Protein AF-R6T7Z2-F1 (afdb_monomer)

Foldseek 3Di:
DDDDDDAWAKAWEWFADLQQWIKIWMWTGDPPDDIDIDMDTQPPDHRAPPDDWDWDWFADPVFLKIWIDILLHTRDIDGPNDDDDDPHPDDYYYFDDPVPFQPDDPVGDRHPTGDPDDDQKDWDFQHGDDSVRSNVCSVCVVVVHHCQDDVRTPGMDGAPDPVDDDPDDPDPPNDHRDDAFDFAAPPDDAAPAKEWEAAQCALCLVPVLVQLLLLLLVCLVCCVVNVYQYYEYFANQHQAPDPSSLVSSLNNVVSCVVSLHHYADEHEPNRDQVSQCVSCPLVNRADVDPFFDDACCCVPVVDRGVNWGWTWDQDSNAIEIETRQHELHAPVSLVVVLVVLVVCLQHAYEYHYAAAAEQQGHGDDQVNCSVDNVSRDTNVRSCVRAFQQHPRHFEYEYEPHQPDQKDKDWDQGNVRDIHMYIYHHCPVVCNVPVQSKMWMWRAHPLQQKTWTWIHGSVVNTTTDPVRTDIDHGDHWDWAFEAEDDDDPPPQKDKAWDPPFDPRATAQAKTKIAIGGHPQKDQAPPWFKDWVPHTFDADPPRMTMDGRDHYHIYIDTDRIGGNDDDQDKAKEAEAALQWAWPDGIDIADSQQFDPADTATDHPAQKHWPAKAQDSPDHDGDDRPDHDPYHGYIYIDIDRDDDDDDDDDDDDDDDDDDAKDWDWDQDPQRWIWIWIAGPVQRKIWIWIAHPLRKIWIWIQGPQQKIWIKIADSQRKIKIWIAGNVRHTDAIEIEQDPSNLQVCLVPVDAAETPDEFEAAADQVRWHKYWYFYDLVSFKGKYWHFYPDDALQKFKWWQDPVRDIATQLLWADDRGTIIDIDNGITIITMHRQFQAAPVLVVPPLNSLVRNLVSSVLADAPDSHHNQQFDFDFQLRLLSSLCVSVVDDQPDDPDSSVSSLVVLCVQVLDPSPPRGDFDFQLNSLSSVCSSLVVDAADADLVQAPVLVVRDPSSNRSLRVCVVLPLQPADDPSHNRRRHGDGNSSVSSSSSSCSVRPSD

Nearest PDB structures (foldseek):
  2hyp-assembly1_A-2  TM=6.750E-01  e=2.158E-07  Mycobacterium tuberculosis H37Rv
  3pcr-assembly1_A  TM=3.946E-01  e=6.954E+00  Escherichia coli O157:H7

Structure (mmCIF, N/CA/C/O backbone):
data_AF-R6T7Z2-F1
#
_entry.id   AF-R6T7Z2-F1
#
loop_
_atom_site.group_PDB
_atom_site.id
_atom_site.type_symbol
_atom_site.label_atom_id
_atom_site.label_alt_id
_atom_site.label_comp_id
_atom_site.label_asym_id
_atom_site.label_entity_id
_atom_site.label_seq_id
_atom_site.pdbx_PDB_ins_code
_atom_site.Cartn_x
_atom_site.Cartn_y
_atom_site.Cartn_z
_atom_site.occupancy
_atom_site.B_iso_or_equiv
_atom_site.auth_seq_id
_atom_site.auth_comp_id
_atom_site.auth_asym_id
_atom_site.auth_atom_id
_atom_site.pdbx_PDB_model_num
ATOM 1 N N . MET A 1 1 ? 80.150 -9.574 0.652 1.00 37.66 1 MET A N 1
ATOM 2 C CA . MET A 1 1 ? 79.314 -10.288 1.646 1.00 37.66 1 MET A CA 1
ATOM 3 C C . MET A 1 1 ? 78.539 -9.202 2.386 1.00 37.66 1 MET A C 1
ATOM 5 O O . MET A 1 1 ? 79.177 -8.218 2.715 1.00 37.66 1 MET A O 1
ATOM 9 N N . ALA A 1 2 ? 77.224 -9.251 2.594 1.00 29.41 2 ALA A N 1
ATOM 10 C CA . ALA A 1 2 ? 76.280 -10.366 2.473 1.00 29.41 2 ALA A CA 1
ATOM 11 C C . ALA A 1 2 ? 75.330 -10.262 1.258 1.00 29.41 2 ALA A C 1
ATOM 13 O O . ALA A 1 2 ? 75.194 -9.207 0.646 1.00 29.41 2 ALA A O 1
ATOM 14 N N . ARG A 1 3 ? 74.674 -11.377 0.910 1.00 32.62 3 ARG A N 1
ATOM 15 C CA . ARG A 1 3 ? 73.493 -11.379 0.033 1.00 32.62 3 ARG A CA 1
ATOM 16 C C . ARG A 1 3 ? 72.284 -11.042 0.908 1.00 32.62 3 ARG A C 1
ATOM 18 O O . ARG A 1 3 ? 71.968 -11.847 1.780 1.00 32.62 3 ARG A O 1
ATOM 25 N N . HIS A 1 4 ? 71.612 -9.913 0.690 1.00 33.00 4 HIS A N 1
ATOM 26 C CA . HIS A 1 4 ? 70.283 -9.728 1.279 1.00 33.00 4 HIS A CA 1
ATOM 27 C C . HIS A 1 4 ? 69.303 -10.711 0.630 1.00 33.00 4 HIS A C 1
ATOM 29 O O . HIS A 1 4 ? 69.330 -10.920 -0.586 1.00 33.00 4 HIS A O 1
ATOM 35 N N . ALA A 1 5 ? 68.489 -11.361 1.462 1.00 34.12 5 ALA A N 1
ATOM 36 C CA . ALA A 1 5 ? 67.490 -12.315 1.009 1.00 34.12 5 ALA A CA 1
ATOM 37 C C . ALA A 1 5 ? 66.447 -11.616 0.126 1.00 34.12 5 ALA A C 1
ATOM 39 O O . ALA A 1 5 ? 66.054 -10.479 0.382 1.00 34.12 5 ALA A O 1
ATOM 40 N N . ALA A 1 6 ? 65.999 -12.303 -0.922 1.00 39.19 6 ALA A N 1
ATOM 41 C CA . ALA A 1 6 ? 64.976 -11.777 -1.810 1.00 39.19 6 ALA A CA 1
ATOM 42 C C . ALA A 1 6 ? 63.591 -11.905 -1.163 1.00 39.19 6 ALA A C 1
ATOM 44 O O . ALA A 1 6 ? 63.001 -12.984 -1.195 1.00 39.19 6 ALA A O 1
ATOM 45 N N . GLY A 1 7 ? 63.086 -10.808 -0.596 1.00 43.31 7 GLY A N 1
ATOM 46 C CA . GLY A 1 7 ? 61.705 -10.721 -0.121 1.00 43.31 7 GLY A CA 1
ATOM 47 C C . GLY A 1 7 ? 60.685 -10.923 -1.248 1.00 43.31 7 GLY A C 1
ATOM 48 O O . GLY A 1 7 ? 60.973 -10.662 -2.422 1.00 43.31 7 GLY A O 1
ATOM 49 N N . LYS A 1 8 ? 59.488 -11.398 -0.881 1.00 50.44 8 LYS A N 1
ATOM 50 C CA . LYS A 1 8 ? 58.315 -11.409 -1.766 1.00 50.44 8 LYS A CA 1
ATOM 51 C C . LYS A 1 8 ? 57.962 -9.959 -2.134 1.00 50.44 8 LYS A C 1
ATOM 53 O O . LYS A 1 8 ? 58.022 -9.086 -1.274 1.00 50.44 8 LYS A O 1
ATOM 58 N N . SER A 1 9 ? 57.585 -9.705 -3.386 1.00 52.62 9 SER A N 1
ATOM 59 C CA . SER A 1 9 ? 56.998 -8.419 -3.777 1.00 52.62 9 SER A CA 1
ATOM 60 C C . SER A 1 9 ? 55.483 -8.495 -3.600 1.00 52.62 9 SER A C 1
ATOM 62 O O . SER A 1 9 ? 54.868 -9.468 -4.041 1.00 52.62 9 SER A O 1
ATOM 64 N N . VAL A 1 10 ? 54.910 -7.480 -2.955 1.00 57.72 10 VAL A N 1
ATOM 65 C CA . VAL A 1 10 ? 53.462 -7.270 -2.849 1.00 57.72 10 VAL A CA 1
ATOM 66 C C . VAL A 1 10 ? 53.091 -6.097 -3.754 1.00 57.72 10 VAL A C 1
ATOM 68 O O . VAL A 1 10 ? 53.811 -5.096 -3.794 1.00 57.72 10 VAL A O 1
ATOM 71 N N . TYR A 1 11 ? 51.998 -6.251 -4.495 1.00 65.00 11 TYR A N 1
ATOM 72 C CA . TYR A 1 11 ? 51.414 -5.234 -5.372 1.00 65.00 11 TYR A CA 1
ATOM 73 C C . TYR A 1 11 ? 50.017 -4.898 -4.860 1.00 65.00 11 TYR A C 1
ATOM 75 O O . TYR A 1 11 ? 49.301 -5.823 -4.485 1.00 65.00 11 TYR A O 1
ATOM 83 N N . VAL A 1 12 ? 49.636 -3.619 -4.880 1.00 70.06 12 VAL A N 1
ATOM 84 C CA . VAL A 1 12 ? 48.283 -3.137 -4.565 1.00 70.06 12 VAL A CA 1
ATOM 85 C C . VAL A 1 12 ? 47.893 -2.104 -5.622 1.00 70.06 12 VAL A C 1
ATOM 87 O O . VAL A 1 12 ? 48.681 -1.195 -5.891 1.00 70.06 12 VAL A O 1
ATOM 90 N N . ASN A 1 13 ? 46.707 -2.250 -6.213 1.00 70.62 13 ASN A N 1
ATOM 91 C CA . ASN A 1 13 ? 46.136 -1.316 -7.185 1.00 70.62 13 ASN A CA 1
ATOM 92 C C . ASN A 1 13 ? 44.702 -0.948 -6.784 1.00 70.62 13 ASN A C 1
ATOM 94 O O . ASN A 1 13 ? 43.970 -1.794 -6.262 1.00 70.62 13 ASN A O 1
ATOM 98 N N . PHE A 1 14 ? 44.294 0.274 -7.122 1.00 74.75 14 PHE A N 1
ATOM 99 C CA . PHE A 1 14 ? 42.894 0.695 -7.137 1.00 74.75 14 PHE A CA 1
ATOM 100 C C . PHE A 1 14 ? 42.408 0.795 -8.589 1.00 74.75 14 PHE A C 1
ATOM 102 O O . PHE A 1 14 ? 43.060 1.411 -9.436 1.00 74.75 14 PHE A O 1
ATOM 109 N N . GLU A 1 15 ? 41.285 0.154 -8.887 1.00 71.44 15 GLU A N 1
ATOM 110 C CA . GLU A 1 15 ? 40.690 0.059 -10.222 1.00 71.44 15 GLU A CA 1
ATOM 111 C C . GLU A 1 15 ? 39.199 0.425 -10.131 1.00 71.44 15 GLU A C 1
ATOM 113 O O . GLU A 1 15 ? 38.565 0.183 -9.105 1.00 71.44 15 GLU A O 1
ATOM 118 N N . VAL A 1 16 ? 38.637 0.999 -11.196 1.00 68.38 16 VAL A N 1
ATOM 119 C CA . VAL A 1 16 ? 37.193 1.255 -11.331 1.00 68.38 16 VAL A CA 1
ATOM 120 C C . VAL A 1 16 ? 36.736 0.600 -12.631 1.00 68.38 16 VAL A C 1
ATOM 122 O O . VAL A 1 16 ? 37.413 0.719 -13.656 1.00 68.38 16 VAL A O 1
ATOM 125 N N . TYR A 1 17 ? 35.647 -0.161 -12.569 1.00 61.22 17 TYR A N 1
ATOM 126 C CA . TYR A 1 17 ? 35.061 -0.836 -13.725 1.00 61.22 17 TYR A CA 1
ATOM 127 C C . TYR A 1 17 ? 34.193 0.116 -14.566 1.00 61.22 17 TYR A C 1
ATOM 129 O O . TYR A 1 17 ? 33.817 1.198 -14.130 1.00 61.22 17 TYR A O 1
ATOM 137 N N . GLU A 1 18 ? 33.845 -0.313 -15.781 1.00 53.66 18 GLU A N 1
ATOM 138 C CA . GLU A 1 18 ? 32.978 0.428 -16.714 1.00 53.66 18 GLU A CA 1
ATOM 139 C C . GLU A 1 18 ? 31.587 0.736 -16.123 1.00 53.66 18 GLU A C 1
ATOM 141 O O . GLU A 1 18 ? 31.010 1.774 -16.424 1.00 53.66 18 GLU A O 1
ATOM 146 N N . ASN A 1 19 ? 31.100 -0.114 -15.210 1.00 54.66 19 ASN A N 1
ATOM 147 C CA . ASN A 1 19 ? 29.871 0.054 -14.422 1.00 54.66 19 ASN A CA 1
ATOM 148 C C . ASN A 1 19 ? 30.077 0.820 -13.091 1.00 54.66 19 ASN A C 1
ATOM 150 O O . ASN A 1 19 ? 29.333 0.602 -12.138 1.00 54.66 19 ASN A O 1
ATOM 154 N N . GLY A 1 20 ? 31.153 1.605 -12.975 1.00 61.59 20 GLY A N 1
ATOM 155 C CA . GLY A 1 20 ? 31.469 2.421 -11.798 1.00 61.59 20 GLY A CA 1
ATOM 156 C C . GLY A 1 20 ? 31.939 1.661 -10.550 1.00 61.59 20 GLY A C 1
ATOM 157 O O . GLY A 1 20 ? 32.328 2.300 -9.573 1.00 61.59 20 GLY A O 1
ATOM 158 N N . GLN A 1 21 ? 31.958 0.323 -10.538 1.00 67.44 21 GLN A N 1
ATOM 159 C CA . GLN A 1 21 ? 32.332 -0.441 -9.340 1.00 67.44 21 GLN A CA 1
ATOM 160 C C . GLN A 1 21 ? 33.821 -0.271 -8.985 1.00 67.44 21 GLN A C 1
ATOM 162 O O . GLN A 1 21 ? 34.682 -0.576 -9.820 1.00 67.44 21 GLN A O 1
ATOM 167 N N . PRO A 1 22 ? 34.167 0.152 -7.752 1.00 74.12 22 PRO A N 1
ATOM 168 C CA . PRO A 1 22 ? 35.544 0.189 -7.292 1.00 74.12 22 PRO A CA 1
ATOM 169 C C . PRO A 1 22 ? 36.054 -1.208 -6.937 1.00 74.12 22 PRO A C 1
ATOM 171 O O . PRO A 1 22 ? 35.330 -2.080 -6.443 1.00 74.12 22 PRO A O 1
ATOM 174 N N . ARG A 1 23 ? 37.355 -1.396 -7.141 1.00 74.44 23 ARG A N 1
ATOM 175 C CA . ARG A 1 23 ? 38.071 -2.634 -6.860 1.00 74.44 23 ARG A CA 1
ATOM 176 C C . ARG A 1 23 ? 39.412 -2.348 -6.203 1.00 74.44 23 ARG A C 1
ATOM 178 O O . ARG A 1 23 ? 40.224 -1.585 -6.727 1.00 74.44 23 ARG A O 1
ATOM 185 N N . LEU A 1 24 ? 39.682 -3.066 -5.117 1.00 77.44 24 LEU A N 1
ATOM 186 C CA . LEU A 1 24 ? 41.015 -3.182 -4.537 1.00 77.44 24 LEU A CA 1
ATOM 187 C C . LEU A 1 24 ? 41.637 -4.511 -4.987 1.00 77.44 24 LEU A C 1
ATOM 189 O O . LEU A 1 24 ? 41.139 -5.589 -4.662 1.00 77.44 24 LEU A O 1
ATOM 193 N N . TYR A 1 25 ? 42.721 -4.446 -5.759 1.00 74.00 25 TYR A N 1
ATOM 194 C CA . TYR A 1 25 ? 43.440 -5.615 -6.276 1.00 74.00 25 TYR A CA 1
ATOM 195 C C . TYR A 1 25 ? 44.795 -5.760 -5.582 1.00 74.00 25 TYR A C 1
ATOM 197 O O . TYR A 1 25 ? 45.539 -4.782 -5.491 1.00 74.00 25 TYR A O 1
ATOM 205 N N . TRP A 1 26 ? 45.175 -6.979 -5.182 1.00 72.38 26 TRP A N 1
ATOM 206 C CA . TRP A 1 26 ? 46.536 -7.261 -4.727 1.00 72.38 26 TRP A CA 1
ATOM 207 C C . TRP A 1 26 ? 47.095 -8.611 -5.185 1.00 72.38 26 TRP A C 1
ATOM 209 O O . TRP A 1 26 ? 46.396 -9.546 -5.577 1.00 72.38 26 TRP A O 1
ATOM 219 N N . GLN A 1 27 ? 48.422 -8.709 -5.157 1.00 66.38 27 GLN A N 1
ATOM 220 C CA . GLN A 1 27 ? 49.142 -9.921 -5.536 1.00 66.38 27 GLN A CA 1
ATOM 221 C C . GLN A 1 27 ? 50.389 -10.099 -4.676 1.00 66.38 27 GLN A C 1
ATOM 223 O O . GLN A 1 27 ? 51.158 -9.153 -4.492 1.00 66.38 27 GLN A O 1
ATOM 228 N N . GLN A 1 28 ? 50.635 -11.330 -4.223 1.00 56.81 28 GLN A N 1
ATOM 229 C CA . GLN A 1 28 ? 51.838 -11.694 -3.485 1.00 56.81 28 GLN A CA 1
ATOM 230 C C . GLN A 1 28 ? 52.672 -12.712 -4.283 1.00 56.81 28 GLN A C 1
ATOM 232 O O . GLN A 1 28 ? 52.329 -13.886 -4.387 1.00 56.81 28 GLN A O 1
ATOM 237 N N . GLY A 1 29 ? 53.809 -12.286 -4.848 1.00 53.44 29 GLY A N 1
ATOM 238 C CA . GLY A 1 29 ? 54.622 -13.195 -5.662 1.00 53.44 29 GLY A CA 1
ATOM 239 C C . GLY A 1 29 ? 55.834 -12.577 -6.355 1.00 53.44 29 GLY A C 1
ATOM 240 O O . GLY A 1 29 ? 56.061 -11.367 -6.350 1.00 53.44 29 GLY A O 1
ATOM 241 N N . ARG A 1 30 ? 56.651 -13.438 -6.972 1.00 45.47 30 ARG A N 1
ATOM 242 C CA . ARG A 1 30 ? 57.850 -13.051 -7.733 1.00 45.47 30 ARG A CA 1
ATOM 243 C C . ARG A 1 30 ? 57.631 -13.346 -9.219 1.00 45.47 30 ARG A C 1
ATOM 245 O O . ARG A 1 30 ? 57.096 -14.395 -9.564 1.00 45.47 30 ARG A O 1
ATOM 252 N N . ARG A 1 31 ? 58.066 -12.437 -10.103 1.00 39.69 31 ARG A N 1
ATOM 253 C CA . ARG A 1 31 ? 57.874 -12.533 -11.565 1.00 39.69 31 ARG A CA 1
ATOM 254 C C . ARG A 1 31 ? 58.282 -13.918 -12.098 1.00 39.69 31 ARG A C 1
ATOM 256 O O . ARG A 1 31 ? 59.469 -14.236 -12.105 1.00 39.69 31 ARG A O 1
ATOM 263 N N . GLY A 1 32 ? 57.310 -14.693 -12.585 1.00 47.62 32 GLY A N 1
ATOM 264 C CA . GLY A 1 32 ? 57.533 -16.006 -13.207 1.00 47.62 32 GLY A CA 1
ATOM 265 C C . GLY A 1 32 ? 57.268 -17.235 -12.326 1.00 47.62 32 GLY A C 1
ATOM 266 O O . GLY A 1 32 ? 57.585 -18.339 -12.758 1.00 47.62 32 GLY A O 1
ATOM 267 N N . GLN A 1 33 ? 56.689 -17.083 -11.132 1.00 44.78 33 GLN A N 1
ATOM 268 C CA . GLN A 1 33 ? 56.084 -18.195 -10.383 1.00 44.78 33 GLN A CA 1
ATOM 269 C C . GLN A 1 33 ? 54.604 -17.914 -10.117 1.00 44.78 33 GLN A C 1
ATOM 271 O O . GLN A 1 33 ? 54.220 -16.748 -10.062 1.00 44.78 33 GLN A O 1
ATOM 276 N N . ASN A 1 34 ? 53.803 -18.981 -10.009 1.00 49.16 34 ASN A N 1
ATOM 277 C CA . ASN A 1 34 ? 52.344 -18.925 -9.889 1.00 49.16 34 ASN A CA 1
ATOM 278 C C . ASN A 1 34 ? 51.963 -18.060 -8.669 1.00 49.16 34 ASN A C 1
ATOM 280 O O . ASN A 1 34 ? 52.298 -18.463 -7.555 1.00 49.16 34 ASN A O 1
ATOM 284 N N . PRO A 1 35 ? 51.396 -16.856 -8.861 1.00 54.19 35 PRO A N 1
ATOM 285 C CA . PRO A 1 35 ? 51.248 -15.896 -7.778 1.00 54.19 35 PRO A CA 1
ATOM 286 C C . PRO A 1 35 ? 49.873 -16.012 -7.122 1.00 54.19 35 PRO A C 1
ATOM 288 O O . PRO A 1 35 ? 48.863 -16.130 -7.817 1.00 54.19 35 PRO A O 1
ATOM 291 N N . ASP A 1 36 ? 49.833 -15.893 -5.798 1.00 59.12 36 ASP A N 1
ATOM 292 C CA . ASP A 1 36 ? 48.577 -15.767 -5.067 1.00 59.12 36 ASP A CA 1
ATOM 293 C C . ASP A 1 36 ? 48.024 -14.353 -5.328 1.00 59.12 36 ASP A C 1
ATOM 295 O O . ASP A 1 36 ? 48.578 -13.344 -4.876 1.00 59.12 36 ASP A O 1
ATOM 299 N N . THR A 1 37 ? 46.979 -14.284 -6.154 1.00 61.19 37 THR A N 1
ATOM 300 C CA . THR A 1 37 ? 46.259 -13.060 -6.531 1.00 61.19 37 THR A CA 1
ATOM 301 C C . THR A 1 37 ? 44.907 -13.053 -5.835 1.00 61.19 37 THR A C 1
ATOM 303 O O . THR A 1 37 ? 44.172 -14.035 -5.918 1.00 61.19 37 THR A O 1
ATOM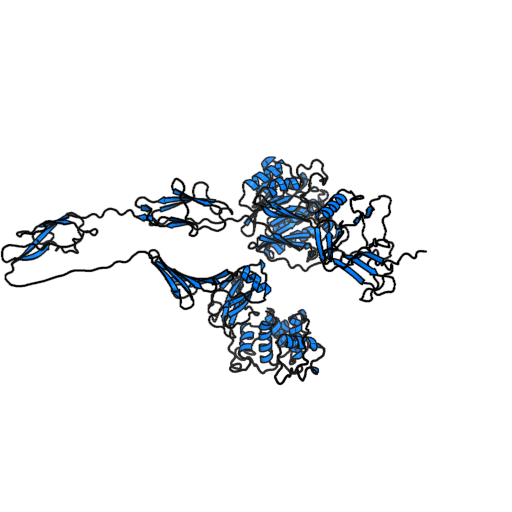 306 N N . GLN A 1 38 ? 44.556 -11.929 -5.214 1.00 67.12 38 GLN A N 1
ATOM 307 C CA . GLN A 1 38 ? 43.230 -11.686 -4.652 1.00 67.12 38 GLN A CA 1
ATOM 308 C C . GLN A 1 38 ? 42.742 -10.295 -5.068 1.00 67.12 38 GLN A C 1
ATOM 310 O O . GLN A 1 38 ? 43.529 -9.400 -5.383 1.00 67.12 38 GLN A O 1
ATOM 315 N N . SER A 1 39 ? 41.428 -10.109 -5.120 1.00 67.50 39 SER A N 1
ATOM 316 C CA . SER A 1 39 ? 40.850 -8.787 -5.332 1.00 67.50 39 SER A CA 1
ATOM 317 C C . SER A 1 39 ? 39.450 -8.713 -4.768 1.00 67.50 39 SER A C 1
ATOM 319 O O . SER A 1 39 ? 38.644 -9.605 -5.031 1.00 67.50 39 SER A O 1
ATOM 321 N N . VAL A 1 40 ? 39.159 -7.606 -4.105 1.00 68.62 40 VAL A N 1
ATOM 322 C CA . VAL A 1 40 ? 37.833 -7.263 -3.612 1.00 68.62 40 VAL A CA 1
ATOM 323 C C . VAL A 1 40 ? 37.193 -6.319 -4.626 1.00 68.62 40 VAL A C 1
ATOM 325 O O . VAL A 1 40 ? 37.716 -5.234 -4.879 1.00 68.62 40 VAL A O 1
ATOM 328 N N . ILE A 1 41 ? 36.098 -6.765 -5.243 1.00 68.06 41 ILE A N 1
ATOM 329 C CA . ILE A 1 41 ? 35.212 -5.937 -6.072 1.00 68.06 41 ILE A CA 1
ATOM 330 C C . ILE A 1 41 ? 34.034 -5.556 -5.184 1.00 68.06 41 ILE A C 1
ATOM 332 O O . ILE A 1 41 ? 33.446 -6.433 -4.553 1.00 68.06 41 ILE A O 1
ATOM 336 N N . ILE A 1 42 ? 33.694 -4.272 -5.131 1.00 66.50 42 ILE A N 1
ATOM 337 C CA . ILE A 1 42 ? 32.596 -3.796 -4.294 1.00 66.50 42 ILE A CA 1
ATOM 338 C C . ILE A 1 42 ? 31.303 -3.804 -5.108 1.00 66.50 42 ILE A C 1
ATOM 340 O O . ILE A 1 42 ? 31.042 -2.917 -5.918 1.00 66.50 42 ILE A O 1
ATOM 344 N N . SER A 1 43 ? 30.494 -4.841 -4.902 1.00 51.09 43 SER A N 1
ATOM 345 C CA . SER A 1 43 ? 29.132 -4.928 -5.431 1.00 51.09 43 SER A CA 1
ATOM 346 C C . SER A 1 43 ? 28.212 -3.910 -4.751 1.00 51.09 43 SER A C 1
ATOM 348 O O . SER A 1 43 ? 28.312 -3.712 -3.543 1.00 51.09 43 SER A O 1
ATOM 350 N N . GLY A 1 44 ? 27.280 -3.319 -5.505 1.00 49.94 44 GLY A N 1
ATOM 351 C CA . GLY A 1 44 ? 26.314 -2.342 -4.976 1.00 49.94 44 GLY A CA 1
ATOM 352 C C . GLY A 1 44 ? 26.826 -0.898 -4.902 1.00 49.94 44 GLY A C 1
ATOM 353 O O . GLY A 1 44 ? 26.137 -0.043 -4.358 1.00 49.94 44 GLY A O 1
ATOM 354 N N . VAL A 1 45 ? 28.007 -0.618 -5.460 1.00 56.19 45 VAL A N 1
ATOM 355 C CA . VAL A 1 45 ? 28.601 0.724 -5.539 1.00 56.19 45 VAL A CA 1
ATOM 356 C C . VAL A 1 45 ? 28.824 1.116 -6.993 1.00 56.19 45 VAL A C 1
ATOM 358 O O . VAL A 1 45 ? 29.249 0.290 -7.793 1.00 56.19 45 VAL A O 1
ATOM 361 N N . ASP A 1 46 ? 28.577 2.382 -7.315 1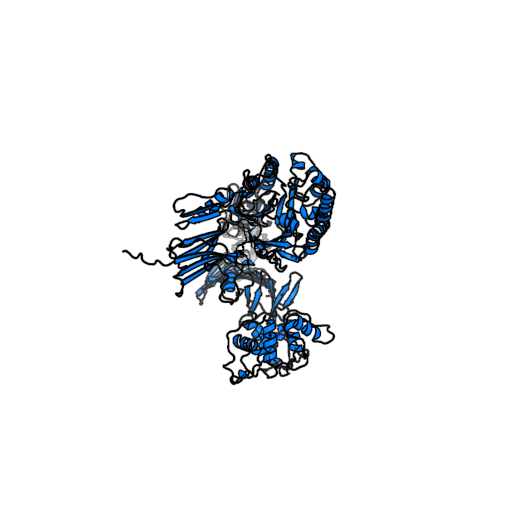.00 60.56 46 ASP A N 1
ATOM 362 C CA . ASP A 1 46 ? 28.758 2.942 -8.651 1.00 60.56 46 ASP A CA 1
ATOM 363 C C . ASP A 1 46 ? 29.336 4.362 -8.535 1.00 60.56 46 ASP A C 1
ATOM 365 O O . ASP A 1 46 ? 28.668 5.282 -8.062 1.00 60.56 46 ASP A O 1
ATOM 369 N N . LEU A 1 47 ? 30.612 4.511 -8.898 1.00 64.44 47 LEU A N 1
ATOM 370 C CA . LEU A 1 47 ? 31.329 5.782 -8.936 1.00 64.44 47 LEU A CA 1
ATOM 371 C C . LEU A 1 47 ? 31.058 6.476 -10.273 1.00 64.44 47 LEU A C 1
ATOM 373 O O . LEU A 1 47 ? 31.613 6.092 -11.306 1.00 64.44 47 LEU A O 1
ATOM 377 N N . ARG A 1 48 ? 30.213 7.509 -10.244 1.00 59.41 48 ARG A N 1
ATOM 378 C CA . ARG A 1 48 ? 29.701 8.180 -11.445 1.00 59.41 48 ARG A CA 1
ATOM 379 C C . ARG A 1 48 ? 30.449 9.467 -11.777 1.00 59.41 48 ARG A C 1
ATOM 381 O O . ARG A 1 48 ? 31.140 10.065 -10.956 1.00 59.41 48 ARG A O 1
ATOM 388 N N . LYS A 1 49 ? 30.301 9.887 -13.033 1.00 51.12 49 LYS A N 1
ATOM 389 C CA . LYS A 1 49 ? 30.802 11.170 -13.527 1.00 51.12 49 LYS A CA 1
ATOM 390 C C . LYS A 1 49 ? 30.128 12.326 -12.772 1.00 51.12 49 LYS A C 1
ATOM 392 O O . LYS A 1 49 ? 28.942 12.252 -12.471 1.00 51.12 49 LYS A O 1
ATOM 397 N N . ASP A 1 50 ? 30.894 13.392 -12.550 1.00 48.91 50 ASP A N 1
ATOM 398 C CA . ASP A 1 50 ? 30.473 14.646 -11.917 1.00 48.91 50 ASP A CA 1
ATOM 399 C C . ASP A 1 50 ? 30.174 14.529 -10.393 1.00 48.91 50 ASP A C 1
ATOM 401 O O . ASP A 1 50 ? 29.733 15.504 -9.794 1.00 48.91 50 ASP A O 1
ATOM 405 N N . GLU A 1 51 ? 30.506 13.397 -9.738 1.00 54.88 51 GLU A N 1
ATOM 406 C CA . GLU A 1 51 ? 30.385 13.214 -8.275 1.00 54.88 51 GLU A CA 1
ATOM 407 C C . GLU A 1 51 ? 31.734 13.293 -7.518 1.00 54.88 51 GLU A C 1
ATOM 409 O O . GLU A 1 51 ? 32.703 12.623 -7.882 1.00 54.88 51 GLU A O 1
ATOM 414 N N . TRP A 1 52 ? 31.806 14.059 -6.414 1.00 66.12 52 TRP A N 1
ATOM 415 C CA . TRP A 1 52 ? 32.923 13.962 -5.454 1.00 66.12 52 TRP A CA 1
ATOM 416 C C . TRP A 1 52 ? 32.679 12.802 -4.488 1.00 66.12 52 TRP A C 1
ATOM 418 O O . TRP A 1 52 ? 31.673 12.777 -3.778 1.00 66.12 52 TRP A O 1
ATOM 428 N N . VAL A 1 53 ? 33.613 11.849 -4.438 1.00 70.44 53 VAL A N 1
ATOM 429 C CA . VAL A 1 53 ? 33.489 10.650 -3.600 1.00 70.44 53 VAL A CA 1
ATOM 430 C C . VAL A 1 53 ? 34.798 10.355 -2.874 1.00 70.44 53 VAL A C 1
ATOM 432 O O . VAL A 1 53 ? 35.838 10.132 -3.496 1.00 70.44 53 VAL A O 1
ATOM 435 N N . HIS A 1 54 ? 34.738 10.276 -1.546 1.00 79.56 54 HIS A N 1
ATOM 436 C CA . HIS A 1 54 ? 35.795 9.689 -0.731 1.00 79.56 54 HIS A CA 1
ATOM 437 C C . HIS A 1 54 ? 35.620 8.171 -0.680 1.00 79.56 54 HIS A C 1
ATOM 439 O O . HIS A 1 54 ? 34.637 7.680 -0.126 1.00 79.56 54 HIS A O 1
ATOM 445 N N . VAL A 1 55 ? 36.584 7.428 -1.225 1.00 81.12 55 VAL A N 1
ATOM 446 C CA . VAL A 1 55 ? 36.620 5.960 -1.174 1.00 81.12 55 VAL A CA 1
ATOM 447 C C . VAL A 1 55 ? 37.738 5.527 -0.233 1.00 81.12 55 VAL A C 1
ATOM 449 O O . VAL A 1 55 ? 38.910 5.781 -0.510 1.00 81.12 55 VAL A O 1
ATOM 452 N N . ALA A 1 56 ? 37.392 4.833 0.851 1.00 86.19 56 ALA A N 1
ATOM 453 C CA . ALA A 1 56 ? 38.366 4.267 1.781 1.00 86.19 56 ALA A CA 1
ATOM 454 C C . ALA A 1 56 ? 38.249 2.741 1.850 1.00 86.19 56 ALA A C 1
ATOM 456 O O . ALA A 1 56 ? 37.158 2.174 1.793 1.00 86.19 56 ALA A O 1
ATOM 457 N N . PHE A 1 57 ? 39.390 2.074 2.007 1.00 86.25 57 PHE A N 1
ATOM 458 C CA . PHE A 1 57 ? 39.469 0.641 2.277 1.00 86.25 57 PHE A CA 1
ATOM 459 C C . PHE A 1 57 ? 40.279 0.412 3.549 1.00 86.25 57 PHE A C 1
ATOM 461 O O . PHE A 1 57 ? 41.348 1.004 3.714 1.00 86.25 57 PHE A O 1
ATOM 468 N N . THR A 1 58 ? 39.812 -0.482 4.415 1.00 88.38 58 THR A N 1
ATOM 469 C CA . THR A 1 58 ? 40.599 -0.987 5.547 1.00 88.38 58 THR A CA 1
ATOM 470 C C . THR A 1 58 ? 40.793 -2.492 5.425 1.00 88.38 58 THR A C 1
ATOM 472 O O . THR A 1 58 ? 39.986 -3.184 4.805 1.00 88.38 58 THR A O 1
ATOM 475 N N . PHE A 1 59 ? 41.896 -2.990 5.982 1.00 83.19 59 PHE A N 1
ATOM 476 C CA . PHE A 1 59 ? 42.212 -4.412 6.037 1.00 83.19 59 PHE A CA 1
ATOM 477 C C . PHE A 1 59 ? 42.655 -4.792 7.448 1.00 83.19 59 PHE A C 1
ATOM 479 O O . PHE A 1 59 ? 43.673 -4.285 7.923 1.00 83.19 59 PHE A O 1
ATOM 486 N N . ASP A 1 60 ? 41.906 -5.684 8.089 1.00 82.88 60 ASP A N 1
ATOM 487 C CA . ASP A 1 60 ? 42.202 -6.211 9.417 1.00 82.88 60 ASP A CA 1
ATOM 488 C C . ASP A 1 60 ? 42.829 -7.611 9.315 1.00 82.88 60 ASP A C 1
ATOM 490 O O . ASP A 1 60 ? 42.171 -8.592 8.973 1.00 82.88 60 ASP A O 1
ATOM 494 N N . GLU A 1 61 ? 44.121 -7.699 9.648 1.00 74.38 61 GLU A N 1
ATOM 495 C CA . GLU A 1 61 ? 44.894 -8.950 9.650 1.00 74.38 61 GLU A CA 1
ATOM 496 C C . GLU A 1 61 ? 44.507 -9.925 10.774 1.00 74.38 61 GLU A C 1
ATOM 498 O O . GLU A 1 61 ? 44.946 -11.074 10.768 1.00 74.38 61 GLU A O 1
ATOM 503 N N . THR A 1 62 ? 43.722 -9.484 11.764 1.00 79.94 62 THR A N 1
ATOM 504 C CA . THR A 1 62 ? 43.274 -10.343 12.872 1.00 79.94 62 THR A CA 1
ATOM 505 C C . THR A 1 62 ? 41.984 -11.092 12.548 1.00 79.94 62 THR A C 1
ATOM 507 O O . THR A 1 62 ? 41.726 -12.143 13.138 1.00 79.94 62 THR A O 1
ATOM 510 N N . THR A 1 63 ? 41.206 -10.573 11.595 1.00 82.00 63 THR A N 1
ATOM 511 C CA . THR A 1 63 ? 39.923 -11.125 11.134 1.00 82.00 63 THR A CA 1
ATOM 512 C C . THR A 1 63 ? 39.946 -11.572 9.665 1.00 82.00 63 THR A C 1
ATOM 514 O O . THR A 1 63 ? 38.982 -12.180 9.209 1.00 82.00 63 THR A O 1
ATOM 517 N N . ASP A 1 64 ? 41.052 -11.339 8.941 1.00 80.38 64 ASP A N 1
ATOM 518 C CA . ASP A 1 64 ? 41.183 -11.534 7.485 1.00 80.38 64 ASP A CA 1
ATOM 519 C C . ASP A 1 64 ? 40.060 -10.811 6.704 1.00 80.38 64 ASP A C 1
ATOM 521 O O . ASP A 1 64 ? 39.522 -11.322 5.717 1.00 80.38 64 ASP A O 1
ATOM 525 N N . THR A 1 65 ? 39.690 -9.604 7.141 1.00 84.81 65 THR A N 1
ATOM 526 C CA . THR A 1 65 ? 38.536 -8.856 6.613 1.00 84.81 65 THR A CA 1
ATOM 527 C C . THR A 1 65 ? 38.971 -7.571 5.902 1.00 84.81 65 THR A C 1
ATOM 529 O O . THR A 1 65 ? 39.731 -6.766 6.444 1.00 84.81 65 THR A O 1
ATOM 532 N N . VAL A 1 66 ? 38.445 -7.339 4.694 1.00 84.81 66 VAL A N 1
ATOM 533 C CA . VAL A 1 66 ? 38.484 -6.035 4.009 1.00 84.81 66 VAL A CA 1
ATOM 534 C C . VAL A 1 66 ? 37.144 -5.331 4.183 1.00 84.81 66 VAL A C 1
ATOM 536 O O . VAL A 1 66 ? 36.102 -5.905 3.876 1.00 84.81 66 VAL A O 1
ATOM 539 N N . LYS A 1 67 ? 37.166 -4.063 4.594 1.00 86.31 67 LYS A N 1
ATOM 540 C CA . LYS A 1 67 ? 35.996 -3.177 4.546 1.00 86.31 67 LYS A CA 1
ATOM 541 C C . LYS A 1 67 ? 36.186 -2.087 3.495 1.00 86.31 67 LYS A C 1
ATOM 543 O O . LYS A 1 67 ? 37.306 -1.618 3.285 1.00 86.31 67 LYS A O 1
ATOM 548 N N . CYS A 1 68 ? 35.095 -1.654 2.869 1.00 84.06 68 CYS A N 1
ATOM 549 C CA . CYS A 1 68 ? 35.052 -0.491 1.985 1.00 84.06 68 CYS A CA 1
ATOM 550 C C . CYS A 1 68 ? 34.037 0.532 2.496 1.00 84.06 68 CYS A C 1
ATOM 552 O O . CYS A 1 68 ? 32.935 0.165 2.907 1.00 84.06 68 CYS A O 1
ATOM 554 N N . TYR A 1 69 ? 34.412 1.807 2.432 1.00 82.50 69 TYR A N 1
ATOM 555 C CA . TYR A 1 69 ? 33.621 2.941 2.882 1.00 82.50 69 TYR A CA 1
ATOM 556 C C . TYR A 1 69 ? 33.500 3.972 1.758 1.00 82.50 69 TYR A C 1
ATOM 558 O O . TYR A 1 69 ? 34.482 4.238 1.058 1.00 82.50 69 TYR A O 1
ATOM 566 N N . LEU A 1 70 ? 32.324 4.589 1.636 1.00 76.50 70 LEU A N 1
ATOM 567 C CA . LEU A 1 70 ? 32.072 5.737 0.762 1.00 76.50 70 LEU A CA 1
ATOM 568 C C . LEU A 1 70 ? 31.610 6.918 1.599 1.00 76.50 70 LEU A C 1
ATOM 570 O O . LEU A 1 70 ? 30.681 6.782 2.391 1.00 76.50 70 LEU A O 1
ATOM 574 N N . ASN A 1 71 ? 32.254 8.072 1.432 1.00 74.44 71 ASN A N 1
ATOM 575 C CA . ASN A 1 71 ? 31.918 9.310 2.146 1.00 74.44 71 ASN A CA 1
ATOM 576 C C . ASN A 1 71 ? 31.799 9.135 3.679 1.00 74.44 71 ASN A C 1
ATOM 578 O O . ASN A 1 71 ? 31.116 9.906 4.340 1.00 74.44 71 ASN A O 1
ATOM 582 N N . GLY A 1 72 ? 32.504 8.143 4.244 1.00 73.56 72 GLY A N 1
ATOM 583 C CA . GLY A 1 72 ? 32.528 7.825 5.679 1.00 73.56 72 GLY A CA 1
ATOM 584 C C . GLY A 1 72 ? 31.684 6.604 6.051 1.00 73.56 72 GLY A C 1
ATOM 585 O O . GLY A 1 72 ? 32.044 5.871 6.966 1.00 73.56 72 GLY A O 1
ATOM 586 N N . ALA A 1 73 ? 30.625 6.315 5.293 1.00 73.56 73 ALA A N 1
ATOM 587 C CA . ALA A 1 73 ? 29.728 5.195 5.553 1.00 73.56 73 ALA A CA 1
ATOM 588 C C . ALA A 1 73 ? 30.325 3.856 5.089 1.00 73.56 73 ALA A C 1
ATOM 590 O O . ALA A 1 73 ? 30.821 3.743 3.968 1.00 73.56 73 ALA A O 1
ATOM 591 N N . LEU A 1 74 ? 30.237 2.822 5.931 1.00 76.88 74 LEU A N 1
ATOM 592 C CA . LEU A 1 74 ? 30.605 1.443 5.593 1.00 76.88 74 LEU A CA 1
ATOM 593 C C . LEU A 1 74 ? 29.617 0.867 4.565 1.00 76.88 74 LEU A C 1
ATOM 595 O O . LEU A 1 74 ? 28.434 0.725 4.865 1.00 76.88 74 LEU A O 1
ATOM 599 N N . VAL A 1 75 ? 30.101 0.497 3.375 1.00 67.38 75 VAL A N 1
ATOM 600 C CA . VAL A 1 75 ? 29.259 -0.017 2.273 1.00 67.38 75 VAL A CA 1
ATOM 601 C C . VAL A 1 75 ? 29.464 -1.499 1.969 1.00 67.38 75 VAL A C 1
ATOM 603 O O . VAL A 1 75 ? 28.618 -2.121 1.334 1.00 67.38 75 VAL A O 1
ATOM 606 N N . SER A 1 76 ? 30.584 -2.089 2.392 1.00 76.38 76 SER A N 1
ATOM 607 C CA . SER A 1 76 ? 30.873 -3.502 2.139 1.00 76.38 76 SER A CA 1
ATOM 608 C C . SER A 1 76 ? 31.907 -4.050 3.116 1.00 76.38 76 SER A C 1
ATOM 610 O O . SER A 1 76 ? 32.859 -3.357 3.476 1.00 76.38 76 SER A O 1
ATOM 612 N N . THR A 1 77 ? 31.726 -5.311 3.504 1.00 84.19 77 THR A N 1
ATOM 613 C CA . THR A 1 77 ? 32.667 -6.111 4.295 1.00 84.19 77 THR A CA 1
ATOM 614 C C . THR A 1 77 ? 32.886 -7.431 3.557 1.00 84.19 77 THR A C 1
ATOM 616 O O . THR A 1 77 ? 31.914 -8.055 3.133 1.00 84.19 77 THR A O 1
ATOM 619 N N . VAL A 1 78 ? 34.142 -7.845 3.375 1.00 78.44 78 VAL A N 1
ATOM 620 C CA . VAL A 1 78 ? 34.522 -9.078 2.672 1.00 78.44 78 VAL A CA 1
ATOM 621 C C . VAL A 1 78 ? 35.544 -9.852 3.500 1.00 78.44 78 VAL A C 1
ATOM 623 O O . VAL A 1 78 ? 36.666 -9.391 3.718 1.00 78.44 78 VAL A O 1
ATOM 626 N N . ASP A 1 79 ? 35.151 -11.044 3.937 1.00 83.00 79 ASP A N 1
ATOM 627 C CA . ASP A 1 79 ? 35.950 -11.929 4.790 1.00 83.00 79 ASP A CA 1
ATOM 628 C C . ASP A 1 79 ? 36.901 -12.833 3.985 1.00 83.00 79 ASP A C 1
ATOM 630 O O . ASP A 1 79 ? 36.778 -12.975 2.766 1.00 83.00 79 ASP A O 1
ATOM 634 N N . ASN A 1 80 ? 37.807 -13.527 4.682 1.00 75.94 80 ASN A N 1
ATOM 635 C CA . ASN A 1 80 ? 38.792 -14.467 4.119 1.00 75.94 80 ASN A CA 1
ATOM 636 C C . ASN A 1 80 ? 39.790 -13.826 3.127 1.00 75.94 80 ASN A C 1
ATOM 638 O O . ASN A 1 80 ? 40.357 -14.500 2.261 1.00 75.94 80 ASN A O 1
ATOM 642 N N . CYS A 1 81 ? 40.032 -12.524 3.261 1.00 71.88 81 CYS A N 1
ATOM 643 C CA . CYS A 1 81 ? 41.012 -11.773 2.491 1.00 71.88 81 CYS A CA 1
ATOM 644 C C . CYS A 1 81 ? 42.425 -12.024 3.035 1.00 71.88 81 CYS A C 1
ATOM 646 O O . CYS A 1 81 ? 42.828 -11.468 4.048 1.00 71.88 81 CYS A O 1
ATOM 648 N N . THR A 1 82 ? 43.235 -12.818 2.335 1.00 66.38 82 THR A N 1
ATOM 649 C CA . THR A 1 82 ? 44.632 -13.054 2.727 1.00 66.38 82 THR A CA 1
ATOM 650 C C . THR A 1 82 ? 45.528 -11.929 2.205 1.00 66.38 82 THR A C 1
ATOM 652 O O . THR A 1 82 ? 46.044 -11.975 1.080 1.00 66.38 82 THR A O 1
ATOM 655 N N . PHE A 1 83 ? 45.763 -10.916 3.036 1.00 62.66 83 PHE A N 1
ATOM 656 C CA . PHE A 1 83 ? 46.738 -9.858 2.775 1.00 62.66 83 PHE A CA 1
ATOM 657 C C . PHE A 1 83 ? 47.811 -9.853 3.866 1.00 62.66 83 PHE A C 1
ATOM 659 O O . PHE A 1 83 ? 47.527 -9.764 5.051 1.00 62.66 83 PHE A O 1
ATOM 666 N N . ASN A 1 84 ? 49.075 -9.983 3.465 1.00 58.53 84 ASN A N 1
ATOM 667 C CA . ASN A 1 84 ? 50.204 -10.024 4.393 1.00 58.53 84 ASN A CA 1
ATOM 668 C C . ASN A 1 84 ? 51.174 -8.896 3.996 1.00 58.53 84 ASN A C 1
ATOM 670 O O . ASN A 1 84 ? 51.902 -9.049 2.999 1.00 58.53 84 ASN A O 1
ATOM 674 N N . PRO A 1 85 ? 51.090 -7.730 4.667 1.00 52.06 85 PRO A N 1
ATOM 675 C CA . PRO A 1 85 ? 51.660 -6.486 4.176 1.00 52.06 85 PRO A CA 1
ATOM 676 C C . PRO A 1 85 ? 53.188 -6.496 4.186 1.00 52.06 85 PRO A C 1
ATOM 678 O O . PRO A 1 85 ? 53.853 -6.634 5.210 1.00 52.06 85 PRO A O 1
ATOM 681 N N . VAL A 1 86 ? 53.753 -6.214 3.018 1.00 53.44 86 VAL A N 1
ATOM 682 C CA . VAL A 1 86 ? 55.070 -5.589 2.900 1.00 53.44 86 VAL A CA 1
ATOM 683 C C . VAL A 1 86 ? 54.814 -4.226 2.277 1.00 53.44 86 VAL A C 1
ATOM 685 O O . VAL A 1 86 ? 54.038 -4.154 1.322 1.00 53.44 86 VAL A O 1
ATOM 688 N N . ILE A 1 87 ? 55.459 -3.168 2.790 1.00 52.94 87 ILE A N 1
ATOM 689 C CA . ILE A 1 87 ? 55.428 -1.824 2.183 1.00 52.94 87 ILE A CA 1
ATOM 690 C C . ILE A 1 87 ? 55.582 -1.985 0.662 1.00 52.94 87 ILE A C 1
ATOM 692 O O . ILE A 1 87 ? 56.538 -2.660 0.253 1.00 52.94 87 ILE A O 1
ATOM 696 N N . PRO A 1 88 ? 54.670 -1.431 -0.168 1.00 53.38 88 PRO A N 1
ATOM 697 C CA . PRO A 1 88 ? 54.672 -1.669 -1.603 1.00 53.38 88 PRO A CA 1
ATOM 698 C C . PRO A 1 88 ? 56.065 -1.469 -2.195 1.00 53.38 88 PRO A C 1
ATOM 700 O O . PRO A 1 88 ? 56.646 -0.387 -2.140 1.00 53.38 88 PRO A O 1
ATOM 703 N N . ALA A 1 89 ? 56.627 -2.536 -2.767 1.00 50.12 89 ALA A N 1
ATOM 704 C CA . ALA A 1 89 ? 57.980 -2.504 -3.329 1.00 50.12 89 ALA A CA 1
ATOM 705 C C . ALA A 1 89 ? 58.054 -1.707 -4.651 1.00 50.12 89 ALA A C 1
ATOM 707 O O . ALA A 1 89 ? 59.101 -1.674 -5.301 1.00 50.12 89 ALA A O 1
ATOM 708 N N . GLN A 1 90 ? 56.924 -1.133 -5.076 1.00 53.78 90 GLN A N 1
ATOM 709 C CA . GLN A 1 90 ? 56.689 -0.341 -6.279 1.00 53.78 90 GLN A CA 1
ATOM 710 C C . GLN A 1 90 ? 55.603 0.706 -5.976 1.00 53.78 90 GLN A C 1
ATOM 712 O O . GLN A 1 90 ? 54.888 0.585 -4.984 1.00 53.78 90 GLN A O 1
ATOM 717 N N . ALA A 1 91 ? 55.480 1.724 -6.829 1.00 57.38 91 ALA A N 1
ATOM 718 C CA . ALA A 1 91 ? 54.461 2.762 -6.684 1.00 57.38 91 ALA A CA 1
ATOM 719 C C . ALA A 1 91 ? 53.031 2.194 -6.771 1.00 57.38 91 ALA A C 1
ATOM 721 O O . ALA A 1 91 ? 52.773 1.289 -7.570 1.00 57.38 91 ALA A O 1
ATOM 722 N N . LEU A 1 92 ? 52.117 2.774 -5.985 1.00 60.12 92 LEU A N 1
ATOM 723 C CA . LEU A 1 92 ? 50.673 2.567 -6.111 1.00 60.12 92 LEU A CA 1
ATOM 724 C C . LEU A 1 92 ? 50.222 2.919 -7.535 1.00 60.12 92 LEU A C 1
ATOM 726 O O . LEU A 1 92 ? 50.680 3.910 -8.107 1.00 60.12 92 LEU A O 1
ATOM 730 N N . LYS A 1 93 ? 49.306 2.122 -8.090 1.00 61.09 93 LYS A N 1
ATOM 731 C CA . LYS A 1 93 ? 48.631 2.423 -9.353 1.00 61.09 93 LYS A CA 1
ATOM 732 C C . LYS A 1 93 ? 47.146 2.654 -9.125 1.00 61.09 93 LYS A C 1
ATOM 734 O O . LYS A 1 93 ? 46.491 1.877 -8.431 1.00 61.09 93 LYS A O 1
ATOM 739 N N . VAL A 1 94 ? 46.644 3.701 -9.767 1.00 62.50 94 VAL A N 1
ATOM 740 C CA . VAL A 1 94 ? 45.224 4.010 -9.906 1.00 62.50 94 VAL A CA 1
ATOM 741 C C . VAL A 1 94 ? 44.878 3.835 -11.381 1.00 62.50 94 VAL A C 1
ATOM 743 O O . VAL A 1 94 ? 45.553 4.411 -12.233 1.00 62.50 94 VAL A O 1
ATOM 746 N N . GLY A 1 95 ? 43.881 3.004 -11.688 1.00 54.34 95 GLY A N 1
ATOM 747 C CA . GLY A 1 95 ? 43.439 2.783 -13.064 1.00 54.34 95 GLY A CA 1
ATOM 748 C C . GLY A 1 95 ? 44.395 1.950 -13.919 1.00 54.34 95 GLY A C 1
ATOM 749 O O . GLY A 1 95 ? 44.796 2.391 -14.994 1.00 54.34 95 GLY A O 1
ATOM 750 N N . GLY A 1 96 ? 44.801 0.770 -13.445 1.00 53.16 96 GLY A N 1
ATOM 751 C CA . GLY A 1 96 ? 45.460 -0.214 -14.305 1.00 53.16 96 GLY A CA 1
ATOM 752 C C . GLY A 1 96 ? 46.406 -1.173 -13.589 1.00 53.16 96 GLY A C 1
ATOM 753 O O . GLY A 1 96 ? 46.962 -0.885 -12.528 1.00 53.16 96 GLY A O 1
ATOM 754 N N . ASP A 1 97 ? 46.639 -2.326 -14.220 1.00 52.31 97 ASP A N 1
ATOM 755 C CA . ASP A 1 97 ? 47.362 -3.425 -13.588 1.00 52.31 97 ASP A CA 1
ATOM 756 C C . ASP A 1 97 ? 48.874 -3.168 -13.390 1.00 52.31 97 ASP A C 1
ATOM 758 O O . ASP A 1 97 ? 49.505 -2.268 -13.967 1.00 52.31 97 ASP A O 1
ATOM 762 N N . TYR A 1 98 ? 49.520 -4.020 -12.586 1.00 49.94 98 TYR A N 1
ATOM 763 C CA . TYR A 1 98 ? 50.950 -3.882 -12.287 1.00 49.94 98 TYR A CA 1
ATOM 764 C C . TYR A 1 98 ? 51.856 -4.043 -13.529 1.00 49.94 98 TYR A C 1
ATOM 766 O O . TYR A 1 98 ? 52.954 -3.480 -13.555 1.00 49.94 98 TYR A O 1
ATOM 774 N N . ARG A 1 99 ? 51.393 -4.720 -14.592 1.00 51.12 99 ARG A N 1
ATOM 775 C CA . ARG A 1 99 ? 52.142 -5.001 -15.831 1.00 51.12 99 ARG A CA 1
ATOM 776 C C . ARG A 1 99 ? 52.175 -3.814 -16.797 1.00 51.12 99 ARG A C 1
ATOM 778 O O . ARG A 1 99 ? 52.971 -3.853 -17.735 1.00 51.12 99 ARG A O 1
ATOM 785 N N . GLY A 1 100 ? 51.366 -2.767 -16.584 1.00 45.97 100 GLY A N 1
ATOM 786 C CA . GLY A 1 100 ? 51.407 -1.522 -17.378 1.00 45.97 100 GLY A CA 1
ATOM 787 C C . GLY A 1 100 ? 51.085 -1.721 -18.864 1.00 45.97 100 GLY A C 1
ATOM 788 O O . GLY A 1 100 ? 51.447 -0.911 -19.710 1.00 45.97 100 GLY A O 1
ATOM 789 N N . THR A 1 101 ? 50.447 -2.842 -19.171 1.00 42.31 101 THR A N 1
ATOM 790 C CA . THR A 1 101 ? 49.967 -3.269 -20.480 1.00 42.31 101 THR A CA 1
ATOM 791 C C . THR A 1 101 ? 48.649 -3.962 -20.193 1.00 42.31 101 THR A C 1
ATOM 793 O O . THR A 1 101 ? 48.609 -4.756 -19.254 1.00 42.31 101 THR A O 1
ATOM 796 N N . GLY A 1 102 ? 47.593 -3.680 -20.963 1.00 46.03 102 GLY A N 1
ATOM 797 C CA . GLY A 1 102 ? 46.255 -4.252 -20.768 1.00 46.03 102 GLY A CA 1
ATOM 798 C C . GLY A 1 102 ? 46.204 -5.761 -21.035 1.00 46.03 102 GLY A C 1
ATOM 799 O O . GLY A 1 102 ? 45.628 -6.219 -22.020 1.00 46.03 102 GLY A O 1
ATOM 800 N N . SER A 1 103 ? 46.883 -6.533 -20.189 1.00 38.03 103 SER A N 1
ATOM 801 C CA . SER A 1 103 ? 47.168 -7.950 -20.353 1.00 38.03 103 SER A CA 1
ATOM 802 C C . SER A 1 103 ? 45.966 -8.776 -19.918 1.00 38.03 103 SER A C 1
ATOM 804 O O . SER A 1 103 ? 45.601 -8.757 -18.744 1.00 38.03 103 SER A O 1
ATOM 806 N N . LYS A 1 104 ? 45.416 -9.509 -20.890 1.00 39.66 104 LYS A N 1
ATOM 807 C CA . LYS A 1 104 ? 44.176 -10.296 -20.850 1.00 39.66 104 LYS A CA 1
ATOM 808 C C . LYS A 1 104 ? 43.693 -10.743 -19.467 1.00 39.66 104 LYS A C 1
ATOM 810 O O . LYS A 1 104 ? 44.394 -11.457 -18.745 1.00 39.66 104 LYS A O 1
ATOM 815 N N . THR A 1 105 ? 42.445 -10.393 -19.190 1.00 42.62 105 THR A N 1
ATOM 816 C CA . THR A 1 105 ? 41.547 -11.062 -18.245 1.00 42.62 105 THR A CA 1
ATOM 817 C C . THR A 1 105 ? 41.177 -12.473 -18.739 1.00 42.62 105 THR A C 1
ATOM 819 O O . THR A 1 105 ? 41.516 -12.872 -19.857 1.00 42.62 105 THR A O 1
ATOM 822 N N . LEU A 1 106 ? 40.526 -13.265 -17.878 1.00 42.16 106 LEU A N 1
ATOM 823 C CA . LEU A 1 106 ? 40.201 -14.686 -18.110 1.00 42.16 106 LEU A CA 1
ATOM 824 C C . LEU A 1 106 ? 39.236 -14.946 -19.289 1.00 42.16 106 LEU A C 1
ATOM 826 O O . LEU A 1 106 ? 39.127 -16.081 -19.742 1.00 42.16 106 LEU A O 1
ATOM 830 N N . ASP A 1 107 ? 38.583 -13.905 -19.801 1.00 42.09 107 ASP A N 1
ATOM 831 C CA . ASP A 1 107 ? 37.661 -13.887 -20.946 1.00 42.09 107 ASP A CA 1
ATOM 832 C C . ASP A 1 107 ? 38.358 -13.665 -22.309 1.00 42.09 107 ASP A C 1
ATOM 834 O O . ASP A 1 107 ? 37.783 -13.926 -23.364 1.00 42.09 107 ASP A O 1
ATOM 838 N N . GLY A 1 108 ? 39.622 -13.228 -22.311 1.00 39.09 108 GLY A N 1
ATOM 839 C CA . GLY A 1 108 ? 40.443 -13.091 -23.517 1.00 39.09 108 GLY A CA 1
ATOM 840 C C . GLY A 1 108 ? 40.459 -11.707 -24.180 1.00 39.09 108 GLY A C 1
ATOM 841 O O . GLY A 1 108 ? 41.177 -11.555 -25.181 1.00 39.09 108 GLY A O 1
ATOM 842 N N . SER A 1 109 ? 39.754 -10.725 -23.615 1.00 38.62 109 SER A N 1
ATOM 843 C CA . SER A 1 109 ? 39.710 -9.310 -24.024 1.00 38.62 109 SER A CA 1
ATOM 844 C C . SER A 1 109 ? 41.028 -8.567 -23.735 1.00 38.62 109 SER A C 1
ATOM 846 O O . SER A 1 109 ? 41.815 -8.989 -22.887 1.00 38.62 109 SER A O 1
ATOM 848 N N . TYR A 1 110 ? 41.293 -7.449 -24.424 1.00 39.75 110 TYR A N 1
ATOM 849 C CA . TYR A 1 110 ? 42.312 -6.481 -23.981 1.00 39.75 110 TYR A CA 1
ATOM 850 C C . TYR A 1 110 ? 41.719 -5.595 -22.881 1.00 39.75 110 TYR A C 1
ATOM 852 O O . TYR A 1 110 ? 40.556 -5.214 -22.966 1.00 39.75 110 TYR A O 1
ATOM 860 N N . ASN A 1 111 ? 42.508 -5.277 -21.854 1.00 46.84 111 ASN A N 1
ATOM 861 C CA . ASN A 1 111 ? 42.016 -4.517 -20.706 1.00 46.84 111 ASN A CA 1
ATOM 862 C C . ASN A 1 111 ? 42.006 -2.994 -20.982 1.00 46.84 111 ASN A C 1
ATOM 864 O O . ASN A 1 111 ? 43.066 -2.431 -21.261 1.00 46.84 111 ASN A O 1
ATOM 868 N N . ASN A 1 112 ? 40.832 -2.360 -20.847 1.00 46.22 112 ASN A N 1
ATOM 869 C CA . ASN A 1 112 ? 40.586 -0.913 -20.983 1.00 46.22 112 ASN A CA 1
ATOM 870 C C . ASN A 1 112 ? 40.433 -0.165 -19.632 1.00 46.22 112 ASN A C 1
ATOM 872 O O . ASN A 1 112 ? 40.085 1.010 -19.635 1.00 46.22 112 ASN A O 1
ATOM 876 N N . GLN A 1 113 ? 40.664 -0.817 -18.484 1.00 50.34 113 GLN A N 1
ATOM 877 C CA . GLN A 1 113 ? 40.405 -0.292 -17.128 1.00 50.34 113 GLN A CA 1
ATOM 878 C C . GLN A 1 113 ? 41.390 0.812 -16.693 1.00 50.34 113 GLN A C 1
ATOM 880 O O . GLN A 1 113 ? 42.237 0.604 -15.819 1.00 50.34 113 GLN A O 1
ATOM 885 N N . TYR A 1 114 ? 41.266 1.993 -17.293 1.00 53.84 114 TYR A N 1
ATOM 886 C CA . TYR A 1 114 ? 41.923 3.220 -16.849 1.00 53.84 114 TYR A CA 1
ATOM 887 C C . TYR A 1 114 ? 40.943 4.075 -16.037 1.00 53.84 114 TYR A C 1
ATOM 889 O O . TYR A 1 114 ? 39.796 4.264 -16.424 1.00 53.84 114 TYR A O 1
ATOM 897 N N . PHE A 1 115 ? 41.401 4.598 -14.901 1.00 53.69 115 PHE A N 1
ATOM 898 C CA . PHE A 1 115 ? 40.622 5.506 -14.061 1.00 53.69 115 PHE A CA 1
ATOM 899 C C . PHE A 1 115 ? 40.630 6.897 -14.699 1.00 53.69 115 PHE A C 1
ATOM 901 O O . PHE A 1 115 ? 41.700 7.493 -14.844 1.00 53.69 115 PHE A O 1
ATOM 908 N N . LYS A 1 116 ? 39.451 7.417 -15.056 1.00 52.22 116 LYS A N 1
ATOM 909 C CA . LYS A 1 116 ? 39.273 8.794 -15.531 1.00 52.22 116 LYS A CA 1
ATOM 910 C C . LYS A 1 116 ? 38.414 9.582 -14.541 1.00 52.22 116 LYS A C 1
ATOM 912 O O . LYS A 1 116 ? 37.201 9.678 -14.688 1.00 52.22 116 LYS A O 1
ATOM 917 N N . GLY A 1 117 ? 39.076 10.165 -13.551 1.00 55.03 117 GLY A N 1
ATOM 918 C CA . GLY A 1 117 ? 38.494 11.090 -12.583 1.00 55.03 117 GLY A CA 1
ATOM 919 C C . GLY A 1 117 ? 39.570 12.011 -12.014 1.00 55.03 117 GLY A C 1
ATOM 920 O O . GLY A 1 117 ? 40.766 11.779 -12.216 1.00 55.03 117 GLY A O 1
ATOM 921 N N . GLU A 1 118 ? 39.158 13.055 -11.303 1.00 60.00 118 GLU A N 1
ATOM 922 C CA . GLU A 1 118 ? 40.081 13.908 -10.554 1.00 60.00 118 GLU A CA 1
ATOM 923 C C . GLU A 1 118 ? 40.285 13.336 -9.146 1.00 60.00 118 GLU A C 1
ATOM 925 O O . GLU A 1 118 ? 39.347 12.863 -8.509 1.00 60.00 118 GLU A O 1
ATOM 930 N N . ILE A 1 119 ? 41.527 13.342 -8.659 1.00 69.25 119 ILE A N 1
ATOM 931 C CA . ILE A 1 119 ? 41.880 12.819 -7.335 1.00 69.25 119 ILE A CA 1
ATOM 932 C C . ILE A 1 119 ? 42.309 14.001 -6.479 1.00 69.25 119 ILE A C 1
ATOM 934 O O . ILE A 1 119 ? 43.350 14.583 -6.751 1.00 69.25 119 ILE A O 1
ATOM 938 N N . ALA A 1 120 ? 41.550 14.344 -5.437 1.00 66.12 120 ALA A N 1
ATOM 939 C CA . ALA A 1 120 ? 41.925 15.427 -4.523 1.00 66.12 120 ALA A CA 1
ATOM 940 C C . ALA A 1 120 ? 43.059 15.014 -3.561 1.00 66.12 120 ALA A C 1
ATOM 942 O O . ALA A 1 120 ? 44.011 15.769 -3.341 1.00 66.12 120 ALA A O 1
ATOM 943 N N . ASN A 1 121 ? 42.977 13.797 -3.010 1.00 72.56 121 ASN A N 1
ATOM 944 C CA . ASN A 1 121 ? 43.943 13.236 -2.067 1.00 72.56 121 ASN A CA 1
ATOM 945 C C . ASN A 1 121 ? 44.097 11.714 -2.237 1.00 72.56 121 ASN A C 1
ATOM 947 O O . ASN A 1 121 ? 43.154 11.022 -2.606 1.00 72.56 121 ASN A O 1
ATOM 951 N N . ILE A 1 122 ? 45.284 11.199 -1.908 1.00 78.06 122 ILE A N 1
ATOM 952 C CA . ILE A 1 122 ? 45.524 9.786 -1.582 1.00 78.06 122 ILE A CA 1
ATOM 953 C C . ILE A 1 122 ? 46.249 9.739 -0.237 1.00 78.06 122 ILE A C 1
ATOM 955 O O . ILE A 1 122 ? 47.250 10.437 -0.070 1.00 78.06 122 ILE A O 1
ATOM 959 N N . SER A 1 123 ? 45.805 8.882 0.684 1.00 79.62 123 SER A N 1
ATOM 960 C CA . SER A 1 123 ? 46.444 8.665 1.990 1.00 79.62 123 SER A CA 1
ATOM 961 C C . SER A 1 123 ? 46.561 7.168 2.303 1.00 79.62 123 SER A C 1
ATOM 963 O O . SER A 1 123 ? 45.671 6.388 1.974 1.00 79.62 123 SER A O 1
ATOM 965 N N . ILE A 1 124 ? 47.675 6.749 2.912 1.00 79.44 124 ILE A N 1
ATOM 966 C CA . ILE A 1 124 ? 47.980 5.351 3.261 1.00 79.44 124 ILE A CA 1
ATOM 967 C C . ILE A 1 124 ? 48.433 5.287 4.721 1.00 79.44 124 ILE A C 1
ATOM 969 O O . ILE A 1 124 ? 49.393 5.957 5.106 1.00 79.44 124 ILE A O 1
ATOM 973 N N . TRP A 1 125 ? 47.791 4.424 5.508 1.00 83.88 125 TRP A N 1
ATOM 974 C CA . TRP A 1 125 ? 48.046 4.234 6.939 1.00 83.88 125 TRP A CA 1
ATOM 975 C C . TRP A 1 125 ? 48.643 2.842 7.228 1.00 83.88 125 TRP A C 1
ATOM 977 O O . TRP A 1 125 ? 48.458 1.903 6.456 1.00 83.88 125 TRP A O 1
ATOM 987 N N . SER A 1 126 ? 49.381 2.702 8.333 1.00 78.94 126 SER A N 1
ATOM 988 C CA . SER A 1 126 ? 49.996 1.447 8.804 1.00 78.94 126 SER A CA 1
ATOM 989 C C . SER A 1 126 ? 49.097 0.623 9.726 1.00 78.94 126 SER A C 1
ATOM 991 O O . SER A 1 126 ? 49.520 -0.424 10.209 1.00 78.94 126 SER A O 1
ATOM 993 N N . SER A 1 127 ? 47.906 1.124 10.031 1.00 82.81 127 SER A N 1
ATOM 994 C CA . SER A 1 127 ? 46.921 0.514 10.919 1.00 82.81 127 SER A CA 1
ATOM 995 C C . SER A 1 127 ? 45.529 0.666 10.321 1.00 82.81 127 SER A C 1
ATOM 997 O O . SER A 1 127 ? 45.264 1.631 9.599 1.00 82.81 127 SER A O 1
ATOM 999 N N . VAL A 1 128 ? 44.632 -0.259 10.663 1.00 85.00 128 VAL A N 1
ATOM 1000 C CA . VAL A 1 128 ? 43.193 -0.117 10.414 1.00 85.00 128 VAL A CA 1
ATOM 1001 C C . VAL A 1 128 ? 42.708 1.203 11.016 1.00 85.00 128 VAL A C 1
ATOM 1003 O O . VAL A 1 128 ? 43.019 1.512 12.167 1.00 85.00 128 VAL A O 1
ATOM 1006 N N . ARG A 1 129 ? 41.970 1.979 10.220 1.00 87.69 129 ARG A N 1
ATOM 1007 C CA . ARG A 1 129 ? 41.243 3.171 10.668 1.00 87.69 129 ARG A CA 1
ATOM 1008 C C . ARG A 1 129 ? 39.890 2.725 11.222 1.00 87.69 129 ARG A C 1
ATOM 1010 O O . ARG A 1 129 ? 39.285 1.821 10.647 1.00 87.69 129 ARG A O 1
ATOM 1017 N N . THR A 1 130 ? 39.430 3.326 12.317 1.00 87.88 130 THR A N 1
ATOM 1018 C CA . THR A 1 130 ? 38.057 3.090 12.795 1.00 87.88 130 THR A CA 1
ATOM 1019 C C . THR A 1 130 ? 37.047 3.838 11.927 1.00 87.88 130 THR A C 1
ATOM 1021 O O .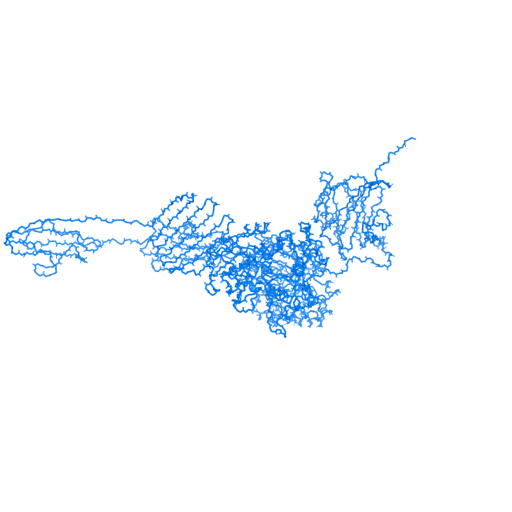 THR A 1 130 ? 37.415 4.755 11.192 1.00 87.88 130 THR A O 1
ATOM 1024 N N . ASP A 1 131 ? 35.776 3.456 12.015 1.00 82.44 131 ASP A N 1
ATOM 1025 C CA . ASP A 1 131 ? 34.696 4.052 11.226 1.00 82.44 131 ASP A CA 1
ATOM 1026 C C . ASP A 1 131 ? 34.630 5.581 11.483 1.00 82.44 131 ASP A C 1
ATOM 1028 O O . ASP A 1 131 ? 34.638 6.371 10.539 1.00 82.44 131 ASP A O 1
ATOM 1032 N N . GLU A 1 132 ? 34.765 6.012 12.744 1.00 84.81 132 GLU A N 1
ATOM 1033 C CA . GLU A 1 132 ? 34.797 7.429 13.151 1.00 84.81 132 GLU A CA 1
ATOM 1034 C C . GLU A 1 132 ? 36.042 8.178 12.636 1.00 84.81 132 GLU A C 1
ATOM 1036 O O . GLU A 1 132 ? 36.008 9.384 12.397 1.00 84.81 132 GLU A O 1
ATOM 1041 N N . GLN A 1 133 ? 37.171 7.481 12.458 1.00 87.38 133 GLN A N 1
ATOM 1042 C CA . GLN A 1 133 ? 38.390 8.075 11.897 1.00 87.38 133 GLN A CA 1
ATOM 1043 C C . GLN A 1 133 ? 38.283 8.297 10.385 1.00 87.38 133 GLN A C 1
ATOM 1045 O O . GLN A 1 133 ? 38.872 9.246 9.871 1.00 87.38 133 GLN A O 1
ATOM 1050 N N . ILE A 1 134 ? 37.548 7.433 9.680 1.00 85.69 134 ILE A N 1
ATOM 1051 C CA . ILE A 1 134 ? 37.282 7.560 8.241 1.00 85.69 134 ILE A CA 1
ATOM 1052 C C . ILE A 1 134 ? 36.252 8.668 8.001 1.00 85.69 134 ILE A C 1
ATOM 1054 O O . ILE A 1 134 ? 36.416 9.469 7.083 1.00 85.69 134 ILE A O 1
ATOM 1058 N N . GLU A 1 135 ? 35.236 8.769 8.856 1.00 77.56 135 GLU A N 1
ATOM 1059 C CA . GLU A 1 135 ? 34.285 9.885 8.864 1.00 77.56 135 GLU A CA 1
ATOM 1060 C C . GLU A 1 135 ? 34.991 11.228 9.147 1.00 77.56 135 GLU A C 1
ATOM 1062 O O . GLU A 1 135 ? 34.796 12.203 8.420 1.00 77.56 135 GLU A O 1
ATOM 1067 N N . ALA A 1 136 ? 35.921 11.270 10.109 1.00 82.31 136 ALA A N 1
ATOM 1068 C CA . ALA A 1 136 ? 36.745 12.454 10.366 1.00 82.31 136 ALA A CA 1
ATOM 1069 C C . ALA A 1 136 ? 37.668 12.838 9.185 1.00 82.31 136 ALA A C 1
ATOM 1071 O O . ALA A 1 136 ? 37.903 14.031 8.955 1.00 82.31 136 ALA A O 1
ATOM 1072 N N . ASP A 1 137 ? 38.175 11.865 8.414 1.00 80.06 137 ASP A N 1
ATOM 1073 C CA . ASP A 1 137 ? 38.927 12.139 7.178 1.00 80.06 137 ASP A CA 1
ATOM 1074 C C . ASP A 1 137 ? 38.031 12.817 6.123 1.00 80.06 137 ASP A C 1
ATOM 1076 O O . ASP A 1 137 ? 38.460 13.778 5.486 1.00 80.06 137 ASP A O 1
ATOM 1080 N N . VAL A 1 138 ? 36.769 12.391 5.984 1.00 77.81 138 VAL A N 1
ATOM 1081 C CA . VAL A 1 138 ? 35.787 13.007 5.068 1.00 77.81 138 VAL A CA 1
ATOM 1082 C C . VAL A 1 138 ? 35.489 14.448 5.468 1.00 77.81 138 VAL A C 1
ATOM 1084 O O . VAL A 1 138 ? 35.541 15.336 4.621 1.00 77.81 138 VAL A O 1
ATOM 1087 N N . THR A 1 139 ? 35.227 14.702 6.751 1.00 76.19 139 THR A N 1
ATOM 1088 C CA . THR A 1 139 ? 34.976 16.054 7.280 1.00 76.19 139 THR A CA 1
ATOM 1089 C C . THR A 1 139 ? 36.179 16.981 7.074 1.00 76.19 139 THR A C 1
ATOM 1091 O O . THR A 1 139 ? 36.023 18.142 6.688 1.00 76.19 139 THR A O 1
ATOM 1094 N N . SER A 1 140 ? 37.400 16.460 7.242 1.00 73.75 140 SER A N 1
ATOM 1095 C CA . SER A 1 140 ? 38.627 17.210 6.933 1.00 73.75 140 SER A CA 1
ATOM 1096 C C . SER A 1 140 ? 38.716 17.539 5.435 1.00 73.75 140 SER A C 1
ATOM 1098 O O . SER A 1 140 ? 38.972 18.682 5.063 1.00 73.75 140 SER A O 1
ATOM 1100 N N . LEU A 1 141 ? 38.432 16.571 4.556 1.00 69.25 141 LEU A N 1
ATOM 1101 C CA . LEU A 1 141 ? 38.470 16.773 3.105 1.00 69.25 141 LEU A CA 1
ATOM 1102 C C . LEU A 1 141 ? 37.399 17.758 2.604 1.00 69.25 141 LEU A C 1
ATOM 1104 O O . LEU A 1 141 ? 37.712 18.581 1.742 1.00 69.25 141 LEU A O 1
ATOM 1108 N N . LYS A 1 142 ? 36.179 17.724 3.163 1.00 65.25 142 LYS A N 1
ATOM 1109 C CA . LYS A 1 142 ? 35.099 18.690 2.873 1.00 65.25 142 LYS A CA 1
ATOM 1110 C C . LYS A 1 142 ? 35.510 20.127 3.206 1.00 65.25 142 LYS A C 1
ATOM 1112 O O . LYS A 1 142 ? 35.281 21.029 2.412 1.00 65.25 142 LYS A O 1
ATOM 1117 N N . THR A 1 143 ? 36.214 20.326 4.321 1.00 65.94 143 THR A N 1
ATOM 1118 C CA . THR A 1 143 ? 36.762 21.634 4.737 1.00 65.94 143 THR A CA 1
ATOM 1119 C C . THR A 1 143 ? 38.079 22.005 4.028 1.00 65.94 143 THR A C 1
ATOM 1121 O O . THR A 1 143 ? 38.841 22.846 4.507 1.00 65.94 143 THR A O 1
ATOM 1124 N N . GLY A 1 144 ? 38.395 21.366 2.892 1.00 59.66 144 GLY A N 1
ATOM 1125 C CA . GLY A 1 144 ? 39.608 21.623 2.105 1.00 59.66 144 GLY A CA 1
ATOM 1126 C C . GLY A 1 144 ? 40.918 21.200 2.785 1.00 59.66 144 GLY A C 1
ATOM 1127 O O . GLY A 1 144 ? 42.001 21.547 2.315 1.00 59.66 144 GLY A O 1
ATOM 1128 N N . THR A 1 145 ? 40.849 20.457 3.892 1.00 62.75 145 THR A N 1
ATOM 1129 C CA . THR A 1 145 ? 42.002 20.105 4.725 1.00 62.75 145 THR A CA 1
ATOM 1130 C C . THR A 1 145 ? 42.435 18.660 4.486 1.00 62.75 145 THR A C 1
ATOM 1132 O O . THR A 1 145 ? 41.784 17.701 4.892 1.00 62.75 145 THR A O 1
ATOM 1135 N N . VAL A 1 146 ? 43.599 18.484 3.858 1.00 63.47 146 VAL A N 1
ATOM 1136 C CA . VAL A 1 146 ? 44.213 17.160 3.684 1.00 63.47 146 VAL A CA 1
ATOM 1137 C C . VAL A 1 146 ? 45.033 16.773 4.917 1.00 63.47 146 VAL A C 1
ATOM 1139 O O . VAL A 1 146 ? 45.972 17.478 5.300 1.00 63.47 146 VAL A O 1
ATOM 1142 N N . ASN A 1 147 ? 44.751 15.596 5.486 1.00 65.69 147 ASN A N 1
ATOM 1143 C CA . ASN A 1 147 ? 45.523 15.008 6.583 1.00 65.69 147 ASN A CA 1
ATOM 1144 C C . ASN A 1 147 ? 46.936 14.596 6.122 1.00 65.69 147 ASN A C 1
ATOM 1146 O O . ASN A 1 147 ? 47.178 13.485 5.658 1.00 65.69 147 ASN A O 1
ATOM 1150 N N . THR A 1 148 ? 47.899 15.512 6.266 1.00 64.44 148 THR A N 1
ATOM 1151 C CA . THR A 1 148 ? 49.318 15.314 5.896 1.00 64.44 148 THR A CA 1
ATOM 1152 C C . THR A 1 148 ? 50.192 14.767 7.032 1.00 64.44 148 THR A C 1
ATOM 1154 O O . THR A 1 148 ? 51.388 14.542 6.840 1.00 64.44 148 THR A O 1
ATOM 1157 N N . SER A 1 149 ? 49.624 14.545 8.222 1.00 64.88 149 SER A N 1
ATOM 1158 C CA . SER A 1 149 ? 50.329 13.988 9.382 1.00 64.88 149 SER A CA 1
ATOM 1159 C C . SER A 1 149 ? 49.367 13.276 10.336 1.00 64.88 149 SER A C 1
ATOM 1161 O O . SER A 1 149 ? 48.213 13.671 10.463 1.00 64.88 149 SER A O 1
ATOM 1163 N N . GLY A 1 150 ? 49.848 12.233 11.014 1.00 72.88 150 GLY A N 1
ATOM 1164 C CA . GLY A 1 150 ? 49.102 11.499 12.037 1.00 72.88 150 GLY A CA 1
ATOM 1165 C C . GLY A 1 150 ? 49.836 10.226 12.455 1.00 72.88 150 GLY A C 1
ATOM 1166 O O . GLY A 1 150 ? 50.663 9.712 11.698 1.00 72.88 150 GLY A O 1
ATOM 1167 N N . ASP A 1 151 ? 49.545 9.713 13.652 1.00 78.75 151 ASP A N 1
ATOM 1168 C CA . ASP A 1 151 ? 50.118 8.442 14.105 1.00 78.75 151 ASP A CA 1
ATOM 1169 C C . ASP A 1 151 ? 49.682 7.308 13.167 1.00 78.75 151 ASP A C 1
ATOM 1171 O O . ASP A 1 151 ? 48.502 7.124 12.876 1.00 78.75 151 ASP A O 1
ATOM 1175 N N . GLY A 1 152 ? 50.666 6.574 12.647 1.00 77.38 152 GLY A N 1
ATOM 1176 C CA . GLY A 1 152 ? 50.452 5.525 11.653 1.00 77.38 152 GLY A CA 1
ATOM 1177 C C . GLY A 1 152 ? 50.275 6.004 10.205 1.00 77.38 152 GLY A C 1
ATOM 1178 O O . GLY A 1 152 ? 50.108 5.157 9.333 1.00 77.38 152 GLY A O 1
ATOM 1179 N N . LEU A 1 153 ? 50.341 7.303 9.884 1.00 81.50 153 LEU A N 1
ATOM 1180 C CA . LEU A 1 153 ? 50.336 7.739 8.480 1.00 81.50 153 LEU A CA 1
ATOM 1181 C C . LEU A 1 153 ? 51.664 7.349 7.808 1.00 81.50 153 LEU A C 1
ATOM 1183 O O . LEU A 1 153 ? 52.732 7.814 8.204 1.00 81.50 153 LEU A O 1
ATOM 1187 N N . LEU A 1 154 ? 51.609 6.503 6.775 1.00 74.69 154 LEU A N 1
ATOM 1188 C CA . LEU A 1 154 ? 52.786 6.080 6.005 1.00 74.69 154 LEU A CA 1
ATOM 1189 C C . LEU A 1 154 ? 53.094 7.035 4.851 1.00 74.69 154 LEU A C 1
ATOM 1191 O O . LEU A 1 154 ? 54.260 7.268 4.526 1.00 74.69 154 LEU A O 1
ATOM 1195 N N . SER A 1 155 ? 52.056 7.553 4.195 1.00 70.38 155 SER A N 1
ATOM 1196 C CA . SER A 1 155 ? 52.192 8.526 3.114 1.00 70.38 155 SER A CA 1
ATOM 1197 C C . SER A 1 155 ? 50.867 9.212 2.818 1.00 70.38 155 SER A C 1
ATOM 1199 O O . SER A 1 155 ? 49.817 8.581 2.912 1.00 70.38 155 SER A O 1
ATOM 1201 N N . ALA A 1 156 ? 50.930 10.474 2.406 1.00 72.94 156 ALA A N 1
ATOM 1202 C CA . ALA A 1 156 ? 49.796 11.219 1.880 1.00 72.94 156 ALA A CA 1
ATOM 1203 C C . ALA A 1 156 ? 50.248 12.121 0.727 1.00 72.94 156 ALA A C 1
ATOM 1205 O O . ALA A 1 156 ? 51.354 12.666 0.746 1.00 72.94 156 ALA A O 1
ATOM 1206 N N . TRP A 1 157 ? 49.374 12.291 -0.260 1.00 70.56 157 TRP A N 1
ATOM 1207 C CA . TRP A 1 157 ? 49.569 13.147 -1.424 1.00 70.56 157 TRP A CA 1
ATOM 1208 C C . TRP A 1 157 ? 48.325 14.017 -1.613 1.00 70.56 157 TRP A C 1
ATOM 1210 O O . TRP A 1 157 ? 47.227 13.487 -1.771 1.00 70.56 157 TRP A O 1
ATOM 1220 N N . SER A 1 158 ? 48.484 15.340 -1.577 1.00 67.19 158 SER A N 1
ATOM 1221 C CA . SER A 1 158 ? 47.458 16.288 -2.030 1.00 67.19 158 SER A CA 1
ATOM 1222 C C . SER A 1 158 ? 47.740 16.675 -3.479 1.00 67.19 158 SER A C 1
ATOM 1224 O O . SER A 1 158 ? 48.905 16.805 -3.861 1.00 67.19 158 SER A O 1
ATOM 1226 N N . PHE A 1 159 ? 46.685 16.865 -4.268 1.00 61.00 159 PHE A N 1
ATOM 1227 C CA . PHE A 1 159 ? 46.772 17.222 -5.687 1.00 61.00 159 PHE A CA 1
ATOM 1228 C C . PHE A 1 159 ? 46.038 18.540 -6.019 1.00 61.00 159 PHE A C 1
ATOM 1230 O O . PHE A 1 159 ? 45.856 18.864 -7.188 1.00 61.00 159 PHE A O 1
ATOM 1237 N N . GLN A 1 160 ? 45.649 19.324 -5.005 1.00 54.12 160 GLN A N 1
ATOM 1238 C CA . GLN A 1 160 ? 44.830 20.547 -5.122 1.00 54.12 160 GLN A CA 1
ATOM 1239 C C . GLN A 1 160 ? 45.591 21.822 -5.590 1.00 54.12 160 GLN A C 1
ATOM 1241 O O . GLN A 1 160 ? 45.219 22.936 -5.231 1.00 54.12 160 GLN A O 1
ATOM 1246 N N . GLU A 1 161 ? 46.672 21.700 -6.368 1.00 51.41 161 GLU A N 1
ATOM 1247 C CA . GLU A 1 161 ? 47.495 22.847 -6.814 1.00 51.41 161 GLU A CA 1
ATOM 1248 C C . GLU A 1 161 ? 46.923 23.526 -8.088 1.00 51.41 161 GLU A C 1
ATOM 1250 O O . GLU A 1 161 ? 46.846 22.870 -9.134 1.00 51.41 161 GLU A O 1
ATOM 1255 N N . PRO A 1 162 ? 46.586 24.839 -8.074 1.00 47.28 162 PRO A N 1
ATOM 1256 C CA . PRO A 1 162 ? 45.945 25.518 -9.212 1.00 47.28 162 PRO A CA 1
ATOM 1257 C C . PRO A 1 162 ? 46.786 25.596 -10.496 1.00 47.28 162 PRO A C 1
ATOM 1259 O O . PRO A 1 162 ? 46.228 25.712 -11.586 1.00 47.28 162 PRO A O 1
ATOM 1262 N N . GLU A 1 163 ? 48.120 25.540 -10.395 1.00 48.75 163 GLU A N 1
ATOM 1263 C CA . GLU A 1 163 ? 49.037 25.639 -11.547 1.00 48.75 163 GLU A CA 1
ATOM 1264 C C . GLU A 1 163 ? 49.604 24.275 -12.013 1.00 48.75 163 GLU A C 1
ATOM 1266 O O . GLU A 1 163 ? 50.612 24.216 -12.720 1.00 48.75 163 GLU A O 1
ATOM 1271 N N . ALA A 1 164 ? 48.858 23.195 -11.722 1.00 46.28 164 ALA A N 1
ATOM 1272 C CA . ALA A 1 164 ? 49.038 21.806 -12.176 1.00 46.28 164 ALA A CA 1
ATOM 1273 C C . ALA A 1 164 ? 50.095 20.978 -11.391 1.00 46.28 164 ALA A C 1
ATOM 1275 O O . ALA A 1 164 ? 51.119 21.506 -10.960 1.00 46.28 164 ALA A O 1
ATOM 1276 N N . PRO A 1 165 ? 49.858 19.659 -11.195 1.00 42.78 165 PRO A N 1
ATOM 1277 C CA . PRO A 1 165 ? 49.681 18.722 -12.305 1.00 42.78 165 PRO A CA 1
ATOM 1278 C C . PRO A 1 165 ? 48.334 17.979 -12.304 1.00 42.78 165 PRO A C 1
ATOM 1280 O O . PRO A 1 165 ? 48.186 16.919 -11.700 1.00 42.78 165 PRO A O 1
ATOM 1283 N N . ILE A 1 166 ? 47.390 18.459 -13.118 1.00 41.97 166 ILE A N 1
ATOM 1284 C CA . ILE A 1 166 ? 46.265 17.637 -13.585 1.00 41.97 166 ILE A CA 1
ATOM 1285 C C . ILE A 1 166 ? 46.853 16.482 -14.414 1.00 41.97 166 ILE A C 1
ATOM 1287 O O . ILE A 1 166 ? 47.454 16.725 -15.467 1.00 41.97 166 ILE A O 1
ATOM 1291 N N . PHE A 1 167 ? 46.669 15.232 -13.982 1.00 44.72 167 PHE A N 1
ATOM 1292 C CA . PHE A 1 167 ? 46.993 14.061 -14.803 1.00 44.72 167 PHE A CA 1
ATOM 1293 C C . PHE A 1 167 ? 45.953 13.915 -15.917 1.00 44.72 167 PHE A C 1
ATOM 1295 O O . PHE A 1 167 ? 44.952 13.220 -15.782 1.00 44.72 167 PHE A O 1
ATOM 1302 N N . ARG A 1 168 ? 46.183 14.619 -17.028 1.00 40.97 168 ARG A N 1
ATOM 1303 C CA . ARG A 1 168 ? 45.292 14.595 -18.191 1.00 40.97 168 ARG A CA 1
ATOM 1304 C C . ARG A 1 168 ? 45.417 13.277 -18.947 1.00 40.97 168 ARG A C 1
ATOM 1306 O O . ARG A 1 168 ? 46.514 12.886 -19.346 1.00 40.97 168 ARG A O 1
ATOM 1313 N N . ASP A 1 169 ? 44.274 12.655 -19.204 1.00 39.34 169 ASP A N 1
ATOM 1314 C CA . ASP A 1 169 ? 44.131 11.614 -20.215 1.00 39.34 169 ASP A CA 1
ATOM 1315 C C . ASP A 1 169 ? 44.465 12.198 -21.602 1.00 39.34 169 ASP A C 1
ATOM 1317 O O . ASP A 1 169 ? 43.983 13.268 -21.975 1.00 39.34 169 ASP A O 1
ATOM 1321 N N . LEU A 1 170 ? 45.342 11.516 -22.341 1.00 39.69 170 LEU A N 1
ATOM 1322 C CA . LEU A 1 170 ? 45.799 11.898 -23.685 1.00 39.69 170 LEU A CA 1
ATOM 1323 C C . LEU A 1 170 ? 45.433 10.837 -24.740 1.00 39.69 170 LEU A C 1
ATOM 1325 O O . LEU A 1 170 ? 46.012 10.812 -25.829 1.00 39.69 170 LEU A O 1
ATOM 1329 N N . SER A 1 171 ? 44.520 9.920 -24.410 1.00 39.69 171 SER A N 1
ATOM 1330 C CA . SER A 1 171 ? 44.038 8.889 -25.327 1.00 39.69 171 SER A CA 1
ATOM 1331 C C . SER A 1 171 ? 42.958 9.424 -26.279 1.00 39.69 171 SER A C 1
ATOM 1333 O O . SER A 1 171 ? 42.229 10.364 -25.979 1.00 39.69 171 SER A O 1
ATOM 1335 N N . ALA A 1 172 ? 42.864 8.827 -27.469 1.00 33.81 172 ALA A N 1
ATOM 1336 C CA . ALA A 1 172 ? 42.080 9.372 -28.584 1.00 33.81 172 ALA A CA 1
ATOM 1337 C C . ALA A 1 172 ? 40.549 9.201 -28.471 1.00 33.81 172 ALA A C 1
ATOM 1339 O O . ALA A 1 172 ? 39.841 9.645 -29.371 1.00 33.81 172 ALA A O 1
ATOM 1340 N N . ASN A 1 173 ? 40.055 8.541 -27.416 1.00 35.88 173 ASN A N 1
ATOM 1341 C CA . ASN A 1 173 ? 38.649 8.140 -27.271 1.00 35.88 173 ASN A CA 1
ATOM 1342 C C . ASN A 1 173 ? 37.954 8.747 -26.037 1.00 35.88 173 ASN A C 1
ATOM 1344 O O . ASN A 1 173 ? 36.815 8.391 -25.761 1.00 35.88 173 ASN A O 1
ATOM 1348 N N . GLU A 1 174 ? 38.633 9.610 -25.275 1.00 44.41 174 GLU A N 1
ATOM 1349 C CA . GLU A 1 174 ? 38.064 10.362 -24.143 1.00 44.41 174 GLU A CA 1
ATOM 1350 C C . GLU A 1 174 ? 37.417 9.527 -23.003 1.00 44.41 174 GLU A C 1
ATOM 1352 O O . GLU A 1 174 ? 36.820 10.118 -22.113 1.00 44.41 174 GLU A O 1
ATOM 1357 N N . ASN A 1 175 ? 37.580 8.197 -22.963 1.00 45.12 175 ASN A N 1
ATOM 1358 C CA . ASN A 1 175 ? 37.335 7.270 -21.833 1.00 45.12 175 ASN A CA 1
ATOM 1359 C C . ASN A 1 175 ? 36.197 7.644 -20.851 1.00 45.12 175 ASN A C 1
ATOM 1361 O O . ASN A 1 175 ? 36.446 7.904 -19.673 1.00 45.12 175 ASN A O 1
ATOM 1365 N N . ASN A 1 176 ? 34.945 7.672 -21.306 1.00 47.19 176 ASN A N 1
ATOM 1366 C CA . ASN A 1 176 ? 33.800 7.907 -20.419 1.00 47.19 176 ASN A CA 1
ATOM 1367 C C . ASN A 1 176 ? 33.645 6.785 -19.368 1.00 47.19 176 ASN A C 1
ATOM 1369 O O . ASN A 1 176 ? 33.728 5.605 -19.702 1.00 47.19 176 ASN A O 1
ATOM 1373 N N . VAL A 1 177 ? 33.347 7.161 -18.117 1.00 44.62 177 VAL A N 1
ATOM 1374 C CA . VAL A 1 177 ? 32.550 6.307 -17.209 1.00 44.62 177 VAL A CA 1
ATOM 1375 C C . VAL A 1 177 ? 31.134 6.205 -17.796 1.00 44.62 177 VAL A C 1
ATOM 1377 O O . VAL A 1 177 ? 30.747 7.125 -18.516 1.00 44.62 177 VAL A O 1
ATOM 1380 N N . ALA A 1 178 ? 30.389 5.124 -17.532 1.00 43.31 178 ALA A N 1
ATOM 1381 C CA . ALA A 1 178 ? 29.115 4.829 -18.204 1.00 43.31 178 ALA A CA 1
ATOM 1382 C C . ALA A 1 178 ? 28.192 6.051 -18.405 1.00 43.31 178 ALA A C 1
ATOM 1384 O O . ALA A 1 178 ? 27.997 6.865 -17.498 1.00 43.31 178 ALA A O 1
ATOM 1385 N N . ASP A 1 179 ? 27.620 6.158 -19.611 1.00 46.62 179 ASP A N 1
ATOM 1386 C CA . ASP A 1 179 ? 26.720 7.253 -19.974 1.00 46.62 179 ASP A CA 1
ATOM 1387 C C . ASP A 1 179 ? 25.491 7.315 -19.050 1.00 46.62 179 ASP A C 1
ATOM 1389 O O . ASP A 1 179 ? 25.033 6.328 -18.472 1.00 46.62 179 ASP A O 1
ATOM 1393 N N . PHE A 1 180 ? 24.948 8.522 -18.921 1.00 52.28 180 PHE A N 1
ATOM 1394 C CA . PHE A 1 180 ? 23.889 8.865 -17.982 1.00 52.28 180 PHE A CA 1
ATOM 1395 C C . PHE A 1 180 ? 22.624 7.980 -18.150 1.00 52.28 180 PHE A C 1
ATOM 1397 O O . PHE A 1 180 ? 21.961 8.008 -19.186 1.00 52.28 180 PHE A O 1
ATOM 1404 N N . VAL A 1 181 ? 22.256 7.316 -17.041 1.00 55.88 181 VAL A N 1
ATOM 1405 C CA . VAL A 1 181 ? 20.979 6.645 -16.682 1.00 55.88 181 VAL A CA 1
ATOM 1406 C C . VAL A 1 181 ? 20.794 5.150 -17.005 1.00 55.88 181 VAL A C 1
ATOM 1408 O O . VAL A 1 181 ? 20.424 4.763 -18.114 1.00 55.88 181 VAL A O 1
ATOM 1411 N N . ASP A 1 182 ? 20.804 4.336 -15.941 1.00 65.06 182 ASP A N 1
ATOM 1412 C CA . ASP A 1 182 ? 20.031 3.089 -15.870 1.00 65.06 182 ASP A CA 1
ATOM 1413 C C . ASP A 1 182 ? 18.539 3.420 -15.791 1.00 65.06 182 ASP A C 1
ATOM 1415 O O . ASP A 1 182 ? 18.033 3.891 -14.766 1.00 65.06 182 ASP A O 1
ATOM 1419 N N . TRP A 1 183 ? 17.826 3.207 -16.890 1.00 79.44 183 TRP A N 1
ATOM 1420 C CA . TRP A 1 183 ? 16.385 3.406 -16.925 1.00 79.44 183 TRP A CA 1
ATOM 1421 C C . TRP A 1 183 ? 15.645 2.133 -16.533 1.00 79.44 183 TRP A C 1
ATOM 1423 O O . TRP A 1 183 ? 15.801 1.099 -17.185 1.00 79.44 183 TRP A O 1
ATOM 1433 N N . LEU A 1 184 ? 14.780 2.238 -15.530 1.00 77.75 184 LEU A N 1
ATOM 1434 C CA . LEU A 1 184 ? 13.890 1.161 -15.115 1.00 77.75 184 LEU A CA 1
ATOM 1435 C C . LEU A 1 184 ? 12.522 1.308 -15.803 1.00 77.75 184 LEU A C 1
ATOM 1437 O O . LEU A 1 184 ? 12.149 2.393 -16.260 1.00 77.75 184 LEU A O 1
ATOM 1441 N N . ALA A 1 185 ? 11.780 0.205 -15.913 1.00 82.06 185 ALA A N 1
ATOM 1442 C CA . ALA A 1 185 ? 10.399 0.248 -16.390 1.00 82.06 185 ALA A CA 1
ATOM 1443 C C . ALA A 1 185 ? 9.525 1.084 -15.427 1.00 82.06 185 ALA A C 1
ATOM 1445 O O . ALA A 1 185 ? 9.833 1.129 -14.235 1.00 82.06 185 ALA A O 1
ATOM 1446 N N . PRO A 1 186 ? 8.460 1.750 -15.911 1.00 74.06 186 PRO A N 1
ATOM 1447 C CA . PRO A 1 186 ? 7.531 2.508 -15.074 1.00 74.06 186 PRO A CA 1
ATOM 1448 C C . PRO A 1 186 ? 6.588 1.579 -14.290 1.00 74.06 186 PRO A C 1
ATOM 1450 O O . PRO A 1 186 ? 5.395 1.499 -14.571 1.00 74.06 186 PRO A O 1
ATOM 1453 N N . ASP A 1 187 ? 7.146 0.860 -13.318 1.00 79.75 187 ASP A N 1
ATOM 1454 C CA . ASP A 1 187 ? 6.415 0.021 -12.366 1.00 79.75 187 ASP A CA 1
ATOM 1455 C C . ASP A 1 187 ? 6.396 0.729 -11.005 1.00 79.75 187 ASP A C 1
ATOM 1457 O O . ASP A 1 187 ? 7.277 0.550 -10.165 1.00 79.75 187 ASP A O 1
ATOM 1461 N N . PHE A 1 188 ? 5.448 1.655 -10.853 1.00 79.75 188 PHE A N 1
ATOM 1462 C CA . PHE A 1 188 ? 5.239 2.375 -9.599 1.00 79.75 188 PHE A CA 1
ATOM 1463 C C . PHE A 1 188 ? 4.621 1.451 -8.550 1.00 79.75 188 PHE A C 1
ATOM 1465 O O . PHE A 1 188 ? 3.770 0.616 -8.874 1.00 79.75 188 PHE A O 1
ATOM 1472 N N . ALA A 1 189 ? 4.986 1.665 -7.286 1.00 73.88 189 ALA A N 1
ATOM 1473 C CA . ALA A 1 189 ? 4.315 1.019 -6.167 1.00 73.88 189 ALA A CA 1
ATOM 1474 C C . ALA A 1 189 ? 2.794 1.275 -6.193 1.00 73.88 189 ALA A C 1
ATOM 1476 O O . ALA A 1 189 ? 2.313 2.283 -6.718 1.00 73.88 189 ALA A O 1
ATOM 1477 N N . LYS A 1 190 ? 2.025 0.354 -5.606 1.00 73.69 190 LYS A N 1
ATOM 1478 C CA . LYS A 1 190 ? 0.567 0.474 -5.452 1.00 73.69 190 LYS A CA 1
ATOM 1479 C C . LYS A 1 190 ? 0.216 0.579 -3.974 1.00 73.69 190 LYS A C 1
ATOM 1481 O O . LYS A 1 190 ? -0.100 -0.420 -3.336 1.00 73.69 190 LYS A O 1
ATOM 1486 N N . GLY A 1 191 ? 0.309 1.797 -3.454 1.00 75.06 191 GLY A N 1
ATOM 1487 C CA . GLY A 1 191 ? -0.148 2.151 -2.113 1.00 75.06 191 GLY A CA 1
ATOM 1488 C C . GLY A 1 191 ? -1.617 2.566 -2.084 1.00 75.06 191 GLY A C 1
ATOM 1489 O O . GLY A 1 191 ? -2.317 2.552 -3.099 1.00 75.06 191 GLY A O 1
ATOM 1490 N N . ASP A 1 192 ? -2.069 2.968 -0.902 1.00 85.88 192 ASP A N 1
ATOM 1491 C CA . ASP A 1 192 ? -3.453 3.364 -0.654 1.00 85.88 192 ASP A CA 1
ATOM 1492 C C . ASP A 1 192 ? -3.736 4.784 -1.185 1.00 85.88 192 ASP A C 1
ATOM 1494 O O . ASP A 1 192 ? -4.844 5.055 -1.647 1.00 85.88 192 ASP A O 1
ATOM 1498 N N . TYR A 1 193 ? -2.732 5.673 -1.212 1.00 94.31 193 TYR A N 1
ATOM 1499 C CA . TYR A 1 193 ? -2.740 6.966 -1.922 1.00 94.31 193 TYR A CA 1
ATOM 1500 C C . TYR A 1 193 ? -1.314 7.455 -2.227 1.00 94.31 193 TYR A C 1
ATOM 1502 O O . TYR A 1 193 ? -0.339 6.938 -1.684 1.00 94.31 193 TYR A O 1
ATOM 1510 N N . SER A 1 194 ? -1.190 8.495 -3.056 1.00 97.12 194 SER A N 1
ATOM 1511 C CA . SER A 1 194 ? 0.095 9.104 -3.413 1.00 97.12 194 SER A CA 1
ATOM 1512 C C . SER A 1 194 ? 0.116 10.627 -3.259 1.00 97.12 194 SER A C 1
ATOM 1514 O O . SER A 1 194 ? -0.902 11.314 -3.393 1.00 97.12 194 SER A O 1
ATOM 1516 N N . MET A 1 195 ? 1.312 11.175 -3.057 1.00 98.31 195 MET A N 1
ATOM 1517 C CA . MET A 1 195 ? 1.627 12.599 -3.196 1.00 98.31 195 MET A CA 1
ATOM 1518 C C . MET A 1 195 ? 2.797 12.775 -4.173 1.00 98.31 195 MET A C 1
ATOM 1520 O O . MET A 1 195 ? 3.627 11.882 -4.313 1.00 98.31 195 MET A O 1
ATOM 1524 N N . VAL A 1 196 ? 2.901 13.924 -4.837 1.00 98.56 196 VAL A N 1
ATOM 1525 C CA . VAL A 1 196 ? 4.057 14.257 -5.692 1.00 98.56 196 VAL A CA 1
ATOM 1526 C C . VAL A 1 196 ? 4.860 15.389 -5.065 1.00 98.56 196 VAL A C 1
ATOM 1528 O O . VAL A 1 196 ? 4.284 16.392 -4.649 1.00 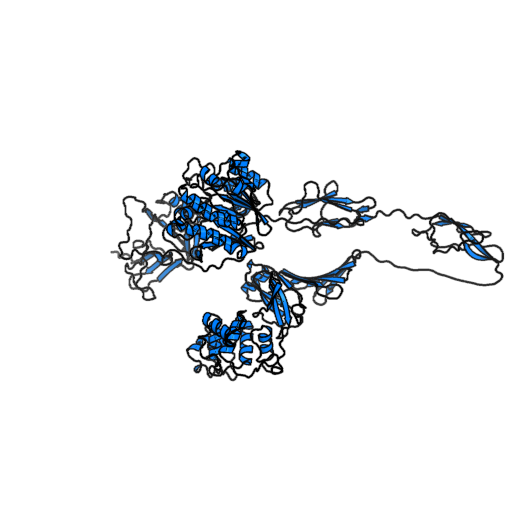98.56 196 VAL A O 1
ATOM 1531 N N . ALA A 1 197 ? 6.184 15.263 -5.059 1.00 97.69 197 ALA A N 1
ATOM 1532 C CA . ALA A 1 197 ? 7.095 16.387 -4.893 1.00 97.69 197 ALA A CA 1
ATOM 1533 C C . ALA A 1 197 ? 7.663 16.791 -6.265 1.00 97.69 197 ALA A C 1
ATOM 1535 O O . ALA A 1 197 ? 8.267 15.984 -6.979 1.00 97.69 197 ALA A O 1
ATOM 1536 N N . LEU A 1 198 ? 7.424 18.047 -6.644 1.00 97.38 198 LEU A N 1
ATOM 1537 C CA . LEU A 1 198 ? 8.040 18.693 -7.794 1.00 97.38 198 LEU A CA 1
ATOM 1538 C C . LEU A 1 198 ? 9.355 19.345 -7.340 1.00 97.38 198 LEU A C 1
ATOM 1540 O O . LEU A 1 198 ? 9.303 20.215 -6.460 1.00 97.38 198 LEU A O 1
ATOM 1544 N N . PRO A 1 199 ? 10.500 18.950 -7.925 1.00 94.06 199 PRO A N 1
ATOM 1545 C CA . PRO A 1 199 ? 11.786 19.581 -7.663 1.00 94.06 199 PRO A CA 1
ATOM 1546 C C . PRO A 1 199 ? 11.822 21.010 -8.222 1.00 94.06 199 PRO A C 1
ATOM 1548 O O . PRO A 1 199 ? 10.867 21.496 -8.827 1.00 94.06 199 PRO A O 1
ATOM 1551 N N . ASP A 1 200 ? 12.952 21.670 -8.037 1.00 94.88 200 ASP A N 1
ATOM 1552 C CA . ASP A 1 200 ? 13.285 23.001 -8.534 1.00 94.88 200 ASP A CA 1
ATOM 1553 C C . ASP A 1 200 ? 13.109 23.070 -10.073 1.00 94.88 200 ASP A C 1
ATOM 1555 O O . ASP A 1 200 ? 13.824 22.430 -10.851 1.00 94.88 200 ASP A O 1
ATOM 1559 N N . THR A 1 201 ? 12.086 23.800 -10.541 1.00 96.56 201 THR A N 1
ATOM 1560 C CA . THR A 1 201 ? 11.636 23.769 -11.950 1.00 96.56 201 THR A CA 1
ATOM 1561 C C . THR A 1 201 ? 12.211 24.901 -12.809 1.00 96.56 201 THR A C 1
ATOM 1563 O O . THR A 1 201 ? 11.792 25.082 -13.962 1.00 96.56 201 THR A O 1
ATOM 1566 N N . GLN A 1 202 ? 13.198 25.655 -12.310 1.00 96.06 202 GLN A N 1
ATOM 1567 C CA . GLN A 1 202 ? 13.633 26.913 -12.924 1.00 96.06 202 GLN A CA 1
ATOM 1568 C C . GLN A 1 202 ? 14.130 26.760 -14.369 1.00 96.06 202 GLN A C 1
ATOM 1570 O O . GLN A 1 202 ? 13.931 27.642 -15.212 1.00 96.06 202 GLN A O 1
ATOM 1575 N N . PHE A 1 203 ? 14.733 25.615 -14.695 1.00 95.38 203 PHE A N 1
ATOM 1576 C CA . PHE A 1 203 ? 15.226 25.316 -16.039 1.00 95.38 203 PHE A CA 1
ATOM 1577 C C . PHE A 1 203 ? 14.141 24.756 -16.965 1.00 95.38 203 PHE A C 1
ATOM 1579 O O . PHE A 1 203 ? 14.203 24.974 -18.180 1.00 95.38 203 PHE A O 1
ATOM 1586 N N . LEU A 1 204 ? 13.090 24.142 -16.411 1.00 97.19 204 LEU A N 1
ATOM 1587 C CA . LEU A 1 204 ? 11.894 23.782 -17.169 1.00 97.19 204 LEU A CA 1
ATOM 1588 C C . LEU A 1 204 ? 11.129 25.039 -17.607 1.00 97.19 204 LEU A C 1
ATOM 1590 O O . LEU A 1 204 ? 10.742 25.149 -18.772 1.00 97.19 204 LEU A O 1
ATOM 1594 N N . SER A 1 205 ? 10.975 26.036 -16.731 1.00 97.38 205 SER A N 1
ATOM 1595 C CA . SER A 1 205 ? 10.335 27.310 -17.095 1.00 97.38 205 SER A CA 1
ATOM 1596 C C . SER A 1 205 ? 11.226 28.222 -17.950 1.00 97.38 205 SER A C 1
ATOM 1598 O O . SER A 1 205 ? 10.697 28.972 -18.773 1.00 97.38 205 SER A O 1
ATOM 1600 N N . GLN A 1 206 ? 12.558 28.131 -17.841 1.00 96.69 206 GLN A N 1
ATOM 1601 C CA . GLN A 1 206 ? 13.495 28.838 -18.723 1.00 96.69 206 GLN A CA 1
ATOM 1602 C C . GLN A 1 206 ? 13.584 28.215 -20.124 1.00 96.69 206 GLN A C 1
ATOM 1604 O O . GLN A 1 206 ? 13.263 28.877 -21.115 1.00 96.69 206 GLN A O 1
ATOM 1609 N N . ASN A 1 207 ? 14.020 26.956 -20.213 1.00 94.50 207 ASN A N 1
ATOM 1610 C CA . ASN A 1 207 ? 14.484 26.334 -21.457 1.00 94.50 207 ASN A CA 1
ATOM 1611 C C . ASN A 1 207 ? 13.525 25.259 -21.992 1.00 94.50 207 ASN A C 1
ATOM 1613 O O . ASN A 1 207 ? 13.458 25.049 -23.205 1.00 94.50 207 ASN A O 1
ATOM 1617 N N . HIS A 1 208 ? 12.749 24.601 -21.123 1.00 95.88 208 HIS A N 1
ATOM 1618 C CA . HIS A 1 208 ? 12.003 23.380 -21.465 1.00 95.88 208 HIS A CA 1
ATOM 1619 C C . HIS A 1 208 ? 10.495 23.472 -21.188 1.00 95.88 208 HIS A C 1
ATOM 1621 O O . HIS A 1 208 ? 9.858 22.564 -20.657 1.00 95.88 208 HIS A O 1
ATOM 1627 N N . LYS A 1 209 ? 9.904 24.586 -21.623 1.00 95.81 209 LYS A N 1
ATOM 1628 C CA . LYS A 1 209 ? 8.518 25.003 -21.340 1.00 95.81 209 LYS A CA 1
ATOM 1629 C C . LYS A 1 209 ? 7.455 23.979 -21.757 1.00 95.81 209 LYS A C 1
ATOM 1631 O O . LYS A 1 209 ? 6.418 23.854 -21.112 1.00 95.81 209 LYS A O 1
ATOM 1636 N N . GLU A 1 210 ? 7.703 23.232 -22.834 1.00 97.25 210 GLU A N 1
ATOM 1637 C CA . GLU A 1 210 ? 6.827 22.133 -23.264 1.00 97.25 210 GLU A CA 1
ATOM 1638 C C . GLU A 1 210 ? 6.924 20.914 -22.339 1.00 97.25 210 GLU A C 1
ATOM 1640 O O . GLU A 1 210 ? 5.916 20.262 -22.085 1.00 97.25 210 GLU A O 1
ATOM 1645 N N . SER A 1 211 ? 8.110 20.625 -21.804 1.00 97.81 211 SER A N 1
ATOM 1646 C CA . SER A 1 211 ? 8.339 19.534 -20.855 1.00 97.81 211 SER A CA 1
ATOM 1647 C C . SER A 1 211 ? 7.718 19.830 -19.492 1.00 97.81 211 SER A C 1
ATOM 1649 O O . SER A 1 211 ? 7.110 18.938 -18.912 1.00 97.81 211 SER A O 1
ATOM 1651 N N . TYR A 1 212 ? 7.750 21.088 -19.032 1.00 98.19 212 TYR A N 1
ATOM 1652 C CA . TYR A 1 212 ? 7.022 21.499 -17.823 1.00 98.19 212 TYR A CA 1
ATOM 1653 C C . TYR A 1 212 ? 5.514 21.222 -17.968 1.00 98.19 212 TYR A C 1
ATOM 1655 O O . TYR A 1 212 ? 4.913 20.557 -17.130 1.00 98.19 212 TYR A O 1
ATOM 1663 N N . LYS A 1 213 ? 4.895 21.627 -19.084 1.00 98.06 213 LYS A N 1
ATOM 1664 C CA . LYS A 1 213 ? 3.472 21.325 -19.326 1.00 98.06 213 LYS A CA 1
ATOM 1665 C C . LYS A 1 213 ? 3.176 19.828 -19.432 1.00 98.06 213 LYS A C 1
ATOM 1667 O O . LYS A 1 213 ? 2.072 19.408 -19.104 1.00 98.06 213 LYS A O 1
ATOM 1672 N N . LYS A 1 214 ? 4.124 19.016 -19.919 1.00 98.12 214 LYS A N 1
ATOM 1673 C CA . LYS A 1 214 ? 3.985 17.551 -19.908 1.00 98.12 214 LYS A CA 1
ATOM 1674 C C . LYS A 1 214 ? 4.019 17.003 -18.485 1.00 98.12 214 LYS A C 1
ATOM 1676 O O . LYS A 1 214 ? 3.194 16.153 -18.184 1.00 98.12 214 LYS A O 1
ATOM 1681 N N . LEU A 1 215 ? 4.918 17.502 -17.633 1.00 98.44 215 LEU A N 1
ATOM 1682 C CA . LEU A 1 215 ? 5.051 17.107 -16.227 1.00 98.44 215 LEU A CA 1
ATOM 1683 C C . LEU A 1 215 ? 3.725 17.253 -15.477 1.00 98.44 215 LEU A C 1
ATOM 1685 O O . LEU A 1 215 ? 3.179 16.283 -14.956 1.00 98.44 215 LEU A O 1
ATOM 1689 N N . THR A 1 216 ? 3.163 18.459 -15.499 1.00 98.62 216 THR A N 1
ATOM 1690 C CA . THR A 1 216 ? 1.914 18.763 -14.795 1.00 98.62 216 THR A CA 1
ATOM 1691 C C . THR A 1 216 ? 0.689 18.134 -15.460 1.00 98.62 216 THR A C 1
ATOM 1693 O O . THR A 1 216 ? -0.239 17.745 -14.751 1.00 98.62 216 THR A O 1
ATOM 1696 N N . GLN A 1 217 ? 0.681 17.956 -16.791 1.00 98.38 217 GLN A N 1
ATOM 1697 C CA . GLN A 1 217 ? -0.378 17.194 -17.466 1.00 98.38 217 GLN A CA 1
ATOM 1698 C C . GLN A 1 217 ? -0.339 15.709 -17.107 1.00 98.38 217 GLN A C 1
ATOM 1700 O O . GLN A 1 217 ? -1.388 15.139 -16.844 1.00 98.38 217 GLN A O 1
ATOM 1705 N N . TRP A 1 218 ? 0.842 15.084 -17.055 1.00 98.19 218 TRP A N 1
ATOM 1706 C CA . TRP A 1 218 ? 0.974 13.668 -16.707 1.00 98.19 218 TRP A CA 1
ATOM 1707 C C . TRP A 1 218 ? 0.424 13.401 -15.303 1.00 98.19 218 TRP A C 1
ATOM 1709 O O . TRP A 1 218 ? -0.314 12.437 -15.114 1.00 98.19 218 TRP A O 1
ATOM 1719 N N . ILE A 1 219 ? 0.710 14.291 -14.344 1.00 98.50 219 ILE A N 1
ATOM 1720 C CA . ILE A 1 219 ? 0.166 14.213 -12.979 1.00 98.50 219 ILE A CA 1
ATOM 1721 C C . ILE A 1 219 ? -1.363 14.362 -12.997 1.00 98.50 219 ILE A C 1
ATOM 1723 O O . ILE A 1 219 ? -2.061 13.594 -12.341 1.00 98.50 219 ILE A O 1
ATOM 1727 N N . ALA A 1 220 ? -1.898 15.310 -13.774 1.00 97.81 220 ALA A N 1
ATOM 1728 C CA . ALA A 1 220 ? -3.341 15.497 -13.927 1.00 97.81 220 ALA A CA 1
ATOM 1729 C C . ALA A 1 220 ? -4.047 14.284 -14.564 1.00 97.81 220 ALA A C 1
ATOM 1731 O O . ALA A 1 220 ? -5.118 13.899 -14.095 1.00 97.81 220 ALA A O 1
ATOM 1732 N N . ASP A 1 221 ? -3.446 13.685 -15.595 1.00 97.00 221 ASP A N 1
ATOM 1733 C CA . ASP A 1 221 ? -3.997 12.557 -16.357 1.00 97.00 221 ASP A CA 1
ATOM 1734 C C . ASP A 1 221 ? -3.923 11.230 -15.582 1.00 97.00 221 ASP A C 1
ATOM 1736 O O . ASP A 1 221 ? -4.768 10.358 -15.776 1.00 97.00 221 ASP A O 1
ATOM 1740 N N . ASN A 1 222 ? -2.932 11.070 -14.697 1.00 94.31 222 ASN A N 1
ATOM 1741 C CA . ASN A 1 222 ? -2.708 9.838 -13.934 1.00 94.31 222 ASN A CA 1
ATOM 1742 C C . ASN A 1 222 ? -3.137 9.920 -12.464 1.00 94.31 222 ASN A C 1
ATOM 1744 O O . ASN A 1 222 ? -2.911 8.968 -11.713 1.00 94.31 222 ASN A O 1
ATOM 1748 N N . LYS A 1 223 ? -3.783 11.016 -12.045 1.00 94.44 223 LYS A N 1
ATOM 1749 C CA . LYS A 1 223 ? -4.192 11.211 -10.647 1.00 94.44 223 LYS A CA 1
ATOM 1750 C C . LYS A 1 223 ? -5.060 10.067 -10.122 1.00 94.44 223 LYS A C 1
ATOM 1752 O O . LYS A 1 223 ? -4.847 9.619 -9.007 1.00 94.44 223 LYS A O 1
ATOM 1757 N N . ASP A 1 224 ? -5.981 9.558 -10.940 1.00 93.38 224 ASP A N 1
ATOM 1758 C CA . ASP A 1 224 ? -6.898 8.489 -10.537 1.00 93.38 224 ASP A CA 1
ATOM 1759 C C . ASP A 1 224 ? -6.222 7.104 -10.653 1.00 93.38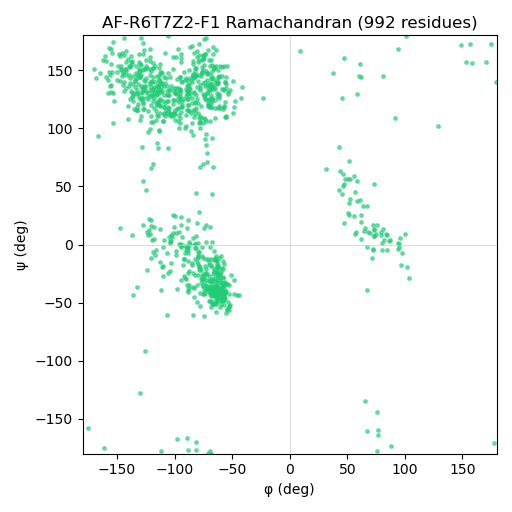 224 ASP A C 1
ATOM 1761 O O . ASP A 1 224 ? -6.553 6.192 -9.902 1.00 93.38 224 ASP A O 1
ATOM 1765 N N . ASN A 1 225 ? -5.225 6.956 -11.541 1.00 88.38 225 ASN A N 1
ATOM 1766 C CA . ASN A 1 225 ? -4.483 5.704 -11.763 1.00 88.38 225 ASN A CA 1
ATOM 1767 C C . ASN A 1 225 ? -3.524 5.363 -10.609 1.00 88.38 225 ASN A C 1
ATOM 1769 O O . ASN A 1 225 ? -3.383 4.193 -10.262 1.00 88.38 225 ASN A O 1
ATOM 1773 N N . TYR A 1 226 ? -2.865 6.377 -10.034 1.00 90.00 226 TYR A N 1
ATOM 1774 C CA . TYR A 1 226 ? -1.922 6.235 -8.910 1.00 90.00 226 TYR A CA 1
ATOM 1775 C C . TYR A 1 226 ? -2.439 6.879 -7.613 1.00 90.00 226 TYR A C 1
ATOM 1777 O O . TYR A 1 226 ? -1.675 7.088 -6.673 1.00 90.00 226 TYR A O 1
ATOM 1785 N N . ASN A 1 227 ? -3.729 7.231 -7.574 1.00 94.38 227 ASN A N 1
ATOM 1786 C CA . ASN A 1 227 ? -4.402 7.910 -6.465 1.00 94.38 227 ASN A CA 1
ATOM 1787 C C . ASN A 1 227 ? -3.613 9.122 -5.909 1.00 94.38 227 ASN A C 1
ATOM 1789 O O . ASN A 1 227 ? -3.353 9.222 -4.710 1.00 94.38 227 ASN A O 1
ATOM 1793 N N . ILE A 1 228 ? -3.185 10.029 -6.795 1.00 97.50 228 ILE A N 1
ATOM 1794 C CA . ILE A 1 228 ? -2.408 11.232 -6.460 1.00 97.50 228 ILE A CA 1
ATOM 1795 C C . ILE A 1 228 ? -3.344 12.302 -5.890 1.00 97.50 228 ILE A C 1
ATOM 1797 O O . ILE A 1 228 ? -4.149 12.886 -6.619 1.00 97.50 228 ILE A O 1
ATOM 1801 N N . GLN A 1 229 ? -3.212 12.590 -4.595 1.00 97.50 229 GLN A N 1
ATOM 1802 C CA . GLN A 1 229 ? -4.130 13.477 -3.869 1.00 97.50 229 GLN A CA 1
ATOM 1803 C C . GLN A 1 229 ? -3.539 14.866 -3.568 1.00 97.50 229 GLN A C 1
ATOM 1805 O O . GLN A 1 229 ? -4.296 15.834 -3.468 1.00 97.50 229 GLN A O 1
ATOM 1810 N N . ALA A 1 230 ? -2.208 15.002 -3.511 1.00 98.25 230 ALA A N 1
ATOM 1811 C CA . ALA A 1 230 ? -1.533 16.287 -3.298 1.00 98.25 230 ALA A CA 1
ATOM 1812 C C . ALA A 1 230 ? -0.237 16.443 -4.120 1.00 98.25 230 ALA A C 1
ATOM 1814 O O . ALA A 1 230 ? 0.458 15.463 -4.395 1.00 98.25 230 ALA A O 1
ATOM 1815 N N . VAL A 1 231 ? 0.111 17.687 -4.476 1.00 98.56 231 VAL A N 1
ATOM 1816 C CA . VAL A 1 231 ? 1.381 18.053 -5.134 1.00 98.56 231 VAL A CA 1
ATOM 1817 C C . VAL A 1 231 ? 2.080 19.182 -4.375 1.00 98.56 231 VAL A C 1
ATOM 1819 O O . VAL A 1 231 ? 1.545 20.280 -4.227 1.00 98.56 231 VAL A O 1
ATOM 1822 N N . MET A 1 232 ? 3.302 18.923 -3.927 1.00 98.25 232 MET A N 1
ATOM 1823 C CA . MET A 1 232 ? 4.192 19.870 -3.258 1.00 98.25 232 MET A CA 1
ATOM 1824 C C . MET A 1 232 ? 5.207 20.404 -4.273 1.00 98.25 232 MET A C 1
ATOM 1826 O O . MET A 1 232 ? 5.838 19.609 -4.959 1.00 98.25 232 MET A O 1
ATOM 1830 N N . HIS A 1 233 ? 5.397 21.722 -4.376 1.00 97.19 233 HIS A N 1
ATOM 1831 C CA . HIS A 1 233 ? 6.490 22.302 -5.172 1.00 97.19 233 HIS A CA 1
ATOM 1832 C C . HIS A 1 233 ? 7.611 22.768 -4.245 1.00 97.19 233 HIS A C 1
ATOM 1834 O O . HIS A 1 233 ? 7.334 23.403 -3.229 1.00 97.19 233 HIS A O 1
ATOM 1840 N N . LEU A 1 234 ? 8.868 22.484 -4.593 1.00 95.75 234 LEU A N 1
ATOM 1841 C CA . LEU A 1 234 ? 10.020 22.709 -3.710 1.00 95.75 234 LEU A CA 1
ATOM 1842 C C . LEU A 1 234 ? 10.757 24.048 -3.912 1.00 95.75 234 LEU A C 1
ATOM 1844 O O . LEU A 1 234 ? 11.889 24.208 -3.473 1.00 95.75 234 LEU A O 1
ATOM 1848 N N . GLY A 1 235 ? 10.076 25.056 -4.468 1.00 94.31 235 GLY A N 1
ATOM 1849 C CA . GLY A 1 235 ? 10.667 26.358 -4.804 1.00 94.31 235 GLY A CA 1
ATOM 1850 C C . GLY A 1 235 ? 11.296 26.409 -6.199 1.00 94.31 235 GLY A C 1
ATOM 1851 O O . GLY A 1 235 ? 11.114 25.494 -6.997 1.00 94.31 235 GLY A O 1
ATOM 1852 N N . ASP A 1 236 ? 11.958 27.528 -6.491 1.00 96.00 236 ASP A N 1
ATOM 1853 C CA . ASP A 1 236 ? 12.603 27.874 -7.763 1.00 96.00 236 ASP A CA 1
ATOM 1854 C C . ASP A 1 236 ? 11.750 27.545 -8.990 1.00 96.00 236 ASP A C 1
ATOM 1856 O O . ASP A 1 236 ? 12.071 26.729 -9.856 1.00 96.00 236 ASP A O 1
ATOM 1860 N N . MET A 1 237 ? 10.610 28.227 -9.067 1.00 97.12 237 MET A N 1
ATOM 1861 C CA . MET A 1 237 ? 9.672 28.087 -10.173 1.00 97.12 237 MET A CA 1
ATOM 1862 C C . MET A 1 237 ? 10.179 28.771 -11.460 1.00 97.12 237 MET A C 1
ATOM 1864 O O . MET A 1 237 ? 9.783 28.389 -12.571 1.00 97.12 237 MET A O 1
ATOM 1868 N N . VAL A 1 238 ? 11.052 29.783 -11.346 1.00 97.69 238 VAL A N 1
ATOM 1869 C CA . VAL A 1 238 ? 11.722 30.477 -12.466 1.00 97.69 238 VAL A CA 1
ATOM 1870 C C . VAL A 1 238 ? 13.206 30.741 -12.206 1.00 97.69 238 VAL A C 1
ATOM 1872 O O . VAL A 1 238 ? 13.619 30.859 -11.067 1.00 97.69 238 VAL A O 1
ATOM 1875 N N . ASN A 1 239 ? 14.021 30.889 -13.261 1.00 95.44 239 ASN A N 1
ATOM 1876 C CA . ASN A 1 239 ? 15.483 31.039 -13.120 1.00 95.44 239 ASN A CA 1
ATOM 1877 C C . ASN A 1 239 ? 15.962 32.500 -13.035 1.00 95.44 239 ASN A C 1
ATOM 1879 O O . ASN A 1 239 ? 17.049 32.791 -12.543 1.00 95.44 239 ASN A O 1
ATOM 1883 N N . SER A 1 240 ? 15.228 33.451 -13.616 1.00 93.75 240 SER A N 1
ATOM 1884 C CA . SER A 1 240 ? 15.750 34.816 -13.832 1.00 93.75 240 SER A CA 1
ATOM 1885 C C . SER A 1 240 ? 14.691 35.917 -13.756 1.00 93.75 240 SER A C 1
ATOM 1887 O O . SER A 1 240 ? 14.944 37.039 -14.191 1.00 93.75 240 SER A O 1
ATOM 1889 N N . ASN A 1 241 ? 13.498 35.614 -13.231 1.00 94.00 241 ASN A N 1
ATOM 1890 C CA . ASN A 1 241 ? 12.354 36.534 -13.167 1.00 94.00 241 ASN A CA 1
ATOM 1891 C C . ASN A 1 241 ? 11.985 37.195 -14.507 1.00 94.00 241 ASN A C 1
ATOM 1893 O O . ASN A 1 241 ? 11.560 38.349 -14.549 1.00 94.00 241 ASN A O 1
ATOM 1897 N N . TYR A 1 242 ? 12.122 36.476 -15.621 1.00 96.75 242 TYR A N 1
ATOM 1898 C CA . TYR A 1 242 ? 11.639 36.971 -16.908 1.00 96.75 242 TYR A CA 1
ATOM 1899 C C . TYR A 1 242 ? 10.166 36.615 -17.121 1.00 96.75 242 TYR A C 1
ATOM 1901 O O . TYR A 1 242 ? 9.695 35.537 -16.758 1.00 96.75 242 TYR A O 1
ATOM 1909 N N . THR A 1 243 ? 9.423 37.533 -17.741 1.00 97.31 243 THR A N 1
ATOM 1910 C CA . THR A 1 243 ? 7.978 37.411 -18.001 1.00 97.31 243 THR A CA 1
ATOM 1911 C C . THR A 1 243 ? 7.635 36.141 -18.786 1.00 97.31 243 THR A C 1
ATOM 1913 O O . THR A 1 243 ? 6.571 35.560 -18.604 1.00 97.31 243 THR A O 1
ATOM 1916 N N . ASP A 1 244 ? 8.523 35.676 -19.662 1.00 97.75 244 ASP A N 1
ATOM 1917 C CA . ASP A 1 244 ? 8.330 34.463 -20.457 1.00 97.75 244 ASP A CA 1
ATOM 1918 C C . ASP A 1 244 ? 8.587 33.160 -19.677 1.00 97.75 244 ASP A C 1
ATOM 1920 O O . ASP A 1 244 ? 8.115 32.110 -20.119 1.00 97.75 244 ASP A O 1
ATOM 1924 N N . GLN A 1 245 ? 9.314 33.221 -18.555 1.00 98.19 245 GLN A N 1
ATOM 1925 C CA . GLN A 1 245 ? 9.499 32.115 -17.608 1.00 98.19 245 GLN A CA 1
ATOM 1926 C C . GLN A 1 245 ? 8.285 32.015 -16.685 1.00 98.19 245 GLN A C 1
ATOM 1928 O O . GLN A 1 245 ? 7.667 30.958 -16.597 1.00 98.19 245 GLN A O 1
ATOM 1933 N N . TRP A 1 246 ? 7.870 33.138 -16.090 1.00 98.38 246 TRP A N 1
ATOM 1934 C CA . TRP A 1 246 ? 6.682 33.203 -15.235 1.00 98.38 246 TRP A CA 1
ATOM 1935 C C . TRP A 1 246 ? 5.400 32.799 -15.978 1.00 98.38 246 TRP A C 1
ATOM 1937 O O . TRP A 1 246 ? 4.612 32.012 -15.460 1.00 98.38 246 TRP A O 1
ATOM 1947 N N . ASN A 1 247 ? 5.226 33.231 -17.235 1.00 98.19 247 ASN A N 1
ATOM 1948 C CA . ASN A 1 247 ? 4.128 32.755 -18.085 1.00 98.19 247 ASN A CA 1
ATOM 1949 C C . ASN A 1 247 ? 4.181 31.237 -18.336 1.00 98.19 247 ASN A C 1
ATOM 1951 O O . ASN A 1 247 ? 3.133 30.594 -18.370 1.00 98.19 247 ASN A O 1
ATOM 1955 N N . ALA A 1 248 ? 5.372 30.658 -18.527 1.00 98.25 248 ALA A N 1
ATOM 1956 C CA . ALA A 1 248 ? 5.532 29.222 -18.755 1.00 98.25 248 ALA A CA 1
ATOM 1957 C C . ALA A 1 248 ? 5.224 28.408 -17.490 1.00 98.25 248 ALA A C 1
ATOM 1959 O O . ALA A 1 248 ? 4.415 27.485 -17.553 1.00 98.25 248 ALA A O 1
ATOM 1960 N N . CYS A 1 249 ? 5.800 28.813 -16.355 1.00 98.44 249 CYS A N 1
ATOM 1961 C CA . CYS A 1 249 ? 5.516 28.279 -15.025 1.00 98.44 249 CYS A CA 1
ATOM 1962 C C . CYS A 1 249 ? 4.007 28.310 -14.731 1.00 98.44 249 CYS A C 1
ATOM 1964 O O . CYS A 1 249 ? 3.397 27.262 -14.528 1.00 98.44 249 CYS A O 1
ATOM 1966 N N . LYS A 1 250 ? 3.369 29.485 -14.825 1.00 97.69 250 LYS A N 1
ATOM 1967 C CA . LYS A 1 250 ? 1.926 29.626 -14.597 1.00 97.69 250 LYS A CA 1
ATOM 1968 C C . LYS A 1 250 ? 1.098 28.744 -15.535 1.00 97.69 250 LYS A C 1
ATOM 1970 O O . LYS A 1 250 ? 0.169 28.092 -15.075 1.00 97.69 250 LYS A O 1
ATOM 1975 N N . THR A 1 251 ? 1.450 28.676 -16.822 1.00 98.06 251 THR A N 1
ATOM 1976 C CA . THR A 1 251 ? 0.740 27.820 -17.792 1.00 98.06 251 THR A CA 1
ATOM 1977 C C . THR A 1 251 ? 0.826 26.340 -17.415 1.00 98.06 251 THR A C 1
ATOM 1979 O O . THR A 1 251 ? -0.176 25.639 -17.531 1.00 98.06 251 THR A O 1
ATOM 1982 N N . ALA A 1 252 ? 1.991 25.869 -16.959 1.00 98.38 252 ALA A N 1
ATOM 1983 C CA . ALA A 1 252 ? 2.166 24.487 -16.525 1.00 98.38 252 ALA A CA 1
ATOM 1984 C C . ALA A 1 252 ? 1.406 24.200 -15.219 1.00 98.38 252 ALA A C 1
ATOM 1986 O O . ALA A 1 252 ? 0.633 23.245 -15.147 1.00 98.38 252 ALA A O 1
ATOM 1987 N N . MET A 1 253 ? 1.560 25.051 -14.204 1.00 97.88 253 MET A N 1
ATOM 1988 C CA . MET A 1 253 ? 0.939 24.858 -12.887 1.00 97.88 253 MET A CA 1
ATOM 1989 C C . MET A 1 253 ? -0.587 25.038 -12.902 1.00 97.88 253 MET A C 1
ATOM 1991 O O . MET A 1 253 ? -1.300 24.387 -12.135 1.00 97.88 253 MET A O 1
ATOM 1995 N N . ASP A 1 254 ? -1.128 25.834 -13.830 1.00 95.88 254 ASP A N 1
ATOM 1996 C CA . ASP A 1 254 ? -2.575 25.927 -14.046 1.00 95.88 254 ASP A CA 1
ATOM 1997 C C . ASP A 1 254 ? -3.196 24.593 -14.507 1.00 95.88 254 ASP A C 1
ATOM 1999 O O . ASP A 1 254 ? -4.391 24.391 -14.305 1.00 95.88 254 ASP A O 1
ATOM 2003 N N . GLN A 1 255 ? -2.424 23.638 -15.045 1.00 97.31 255 GLN A N 1
ATOM 2004 C CA . GLN A 1 255 ? -2.938 22.300 -15.382 1.00 97.31 255 GLN A CA 1
ATOM 2005 C C . GLN A 1 255 ? -3.291 21.488 -14.123 1.00 97.31 255 GLN A C 1
ATOM 2007 O O . GLN A 1 255 ? -4.346 20.855 -14.097 1.00 97.31 255 GLN A O 1
ATOM 2012 N N . LEU A 1 256 ? -2.495 21.592 -13.049 1.00 96.06 256 LEU A N 1
ATOM 2013 C CA . LEU A 1 256 ? -2.835 21.021 -11.734 1.00 96.06 256 LEU A CA 1
ATOM 2014 C C . LEU A 1 256 ? -4.037 21.742 -11.106 1.00 96.06 256 LEU A C 1
ATOM 2016 O O . LEU A 1 256 ? -4.918 21.127 -10.514 1.00 96.06 256 LEU A O 1
ATOM 2020 N N . ASN A 1 257 ? -4.103 23.064 -11.279 1.00 91.31 257 ASN A N 1
ATOM 2021 C CA . ASN A 1 257 ? -5.219 23.879 -10.797 1.00 91.31 257 ASN A CA 1
ATOM 2022 C C . ASN A 1 257 ? -6.549 23.488 -11.481 1.00 91.31 257 ASN A C 1
ATOM 2024 O O . ASN A 1 257 ? -7.591 23.432 -10.835 1.00 91.31 257 ASN A O 1
ATOM 2028 N N . ASN A 1 258 ? -6.504 23.166 -12.779 1.00 94.38 258 ASN A N 1
ATOM 2029 C CA . ASN A 1 258 ? -7.661 22.741 -13.570 1.00 94.38 258 ASN A CA 1
ATOM 2030 C C . ASN A 1 258 ? -8.061 21.268 -13.349 1.00 94.38 258 ASN A C 1
ATOM 2032 O O . ASN A 1 258 ? -9.210 20.918 -13.616 1.00 94.38 258 ASN A O 1
ATOM 2036 N N . SER A 1 259 ? -7.155 20.403 -12.876 1.00 95.12 259 SER A N 1
ATOM 2037 C CA . SER A 1 259 ? -7.454 18.988 -12.584 1.00 95.12 259 SER A CA 1
ATOM 2038 C C . SER A 1 259 ? -8.113 18.766 -11.215 1.00 95.12 259 SER A C 1
ATOM 2040 O O . SER A 1 259 ? -8.644 17.678 -10.953 1.00 95.12 259 SER A O 1
ATOM 2042 N N . GLY A 1 260 ? -8.099 19.797 -10.361 1.00 92.69 260 GLY A N 1
ATOM 2043 C CA . GLY A 1 260 ? -8.669 19.790 -9.013 1.00 92.69 260 GLY A CA 1
ATOM 2044 C C . GLY A 1 260 ? -7.794 19.114 -7.953 1.00 92.69 260 GLY A C 1
ATOM 2045 O O . GLY A 1 260 ? -8.287 18.867 -6.857 1.00 92.69 260 GLY A O 1
ATOM 2046 N N . ILE A 1 261 ? -6.532 18.799 -8.263 1.00 95.69 261 ILE A N 1
ATOM 2047 C CA . ILE A 1 261 ? -5.582 18.228 -7.295 1.00 95.69 261 ILE A CA 1
ATOM 2048 C C . ILE A 1 261 ? -5.134 19.326 -6.323 1.00 95.69 261 ILE A C 1
ATOM 2050 O O . ILE A 1 261 ? -4.890 20.464 -6.737 1.00 95.69 261 ILE A O 1
ATOM 2054 N N . ALA A 1 262 ? -5.004 18.995 -5.037 1.00 97.31 262 ALA A N 1
ATOM 2055 C CA . ALA A 1 262 ? -4.540 19.948 -4.039 1.00 97.31 262 ALA A CA 1
ATOM 2056 C C . ALA A 1 262 ? -3.047 20.261 -4.235 1.00 97.31 262 ALA A C 1
ATOM 2058 O O . ALA A 1 262 ? -2.208 19.361 -4.267 1.00 97.31 262 ALA A O 1
ATOM 2059 N N . TRP A 1 263 ? -2.702 21.542 -4.362 1.00 97.56 263 TRP A N 1
ATOM 2060 C CA . TRP A 1 263 ? -1.313 22.000 -4.443 1.00 97.56 263 TRP A CA 1
ATOM 2061 C C . TRP A 1 263 ? -1.179 23.453 -3.979 1.00 97.56 263 TRP A C 1
ATOM 2063 O O . TRP A 1 263 ? -2.134 24.234 -4.086 1.00 97.56 263 TRP A O 1
ATOM 2073 N N . MET A 1 264 ? 0.012 23.845 -3.526 1.00 96.56 264 MET A N 1
ATOM 2074 C CA . MET A 1 264 ? 0.370 25.237 -3.223 1.00 96.56 264 MET A CA 1
ATOM 2075 C C . MET A 1 264 ? 1.694 25.627 -3.893 1.00 96.56 264 MET A C 1
ATOM 2077 O O . MET A 1 264 ? 2.584 24.782 -4.014 1.00 96.56 264 MET A O 1
ATOM 2081 N N . PRO A 1 265 ? 1.840 26.882 -4.358 1.00 95.62 265 PRO A N 1
ATOM 2082 C CA . PRO A 1 265 ? 3.123 27.392 -4.819 1.00 95.62 265 PRO A CA 1
ATOM 2083 C C . PRO A 1 265 ? 4.066 27.599 -3.624 1.00 95.62 265 PRO A C 1
ATOM 2085 O O . PRO A 1 265 ? 3.631 27.976 -2.533 1.00 95.62 265 PRO A O 1
ATOM 2088 N N . MET A 1 266 ? 5.364 27.409 -3.851 1.00 95.38 266 MET A N 1
ATOM 2089 C CA . MET A 1 266 ? 6.419 27.771 -2.906 1.00 95.38 266 MET A CA 1
ATOM 2090 C C . MET A 1 266 ? 7.487 28.583 -3.633 1.00 95.38 266 MET A C 1
ATOM 2092 O O . MET A 1 266 ? 7.763 28.334 -4.804 1.00 95.38 266 MET A O 1
ATOM 2096 N N . ARG A 1 267 ? 8.066 29.560 -2.936 1.00 93.56 267 ARG A N 1
ATOM 2097 C CA . ARG A 1 267 ? 9.043 30.510 -3.472 1.00 93.56 267 ARG A CA 1
ATOM 2098 C C . ARG A 1 267 ? 10.478 30.045 -3.184 1.00 93.56 267 ARG A C 1
ATOM 2100 O O . ARG A 1 267 ? 10.815 29.857 -2.016 1.00 93.56 267 ARG A O 1
ATOM 2107 N N . GLY A 1 268 ? 11.323 29.915 -4.207 1.00 93.50 268 GLY A N 1
ATOM 2108 C CA . GLY A 1 268 ? 12.768 29.691 -4.045 1.00 93.50 268 GLY A CA 1
ATOM 2109 C C . GLY A 1 268 ? 13.615 30.968 -3.965 1.00 93.50 268 GLY A C 1
ATOM 2110 O O . GLY A 1 268 ? 13.087 32.071 -3.771 1.00 93.50 268 GLY A O 1
ATOM 2111 N N . ASN A 1 269 ? 14.941 30.839 -4.088 1.00 90.50 269 ASN A N 1
ATOM 2112 C CA . ASN A 1 269 ? 15.851 31.993 -4.094 1.00 90.50 269 ASN A CA 1
ATOM 2113 C C . ASN A 1 269 ? 15.826 32.753 -5.430 1.00 90.50 269 ASN A C 1
ATOM 2115 O O . ASN A 1 269 ? 15.987 33.978 -5.434 1.00 90.50 269 ASN A O 1
ATOM 2119 N N . HIS A 1 270 ? 15.546 32.071 -6.544 1.00 93.25 270 HIS A N 1
ATOM 2120 C CA . HIS A 1 270 ? 15.375 32.700 -7.853 1.00 93.25 270 HIS A CA 1
ATOM 2121 C C . HIS A 1 270 ? 13.992 33.352 -8.024 1.00 93.25 270 HIS A C 1
ATOM 2123 O O . HIS A 1 270 ? 13.838 34.243 -8.863 1.00 93.25 270 HIS A O 1
ATOM 2129 N N . ASP A 1 271 ? 12.993 32.992 -7.215 1.00 96.25 271 ASP A N 1
ATOM 2130 C CA . ASP A 1 271 ? 11.636 33.541 -7.298 1.00 96.25 271 ASP A CA 1
ATOM 2131 C C . ASP A 1 271 ? 11.513 34.890 -6.557 1.00 96.25 271 ASP A C 1
ATOM 2133 O O . ASP A 1 271 ? 11.522 34.971 -5.322 1.00 96.25 271 ASP A O 1
ATOM 2137 N N . ASN A 1 272 ? 11.349 35.995 -7.295 1.00 95.12 272 ASN A N 1
ATOM 2138 C CA . ASN A 1 272 ? 11.134 37.305 -6.681 1.00 95.12 272 ASN A CA 1
ATOM 2139 C C . ASN A 1 272 ? 9.738 37.396 -6.043 1.00 95.12 272 ASN A C 1
ATOM 2141 O O . ASN A 1 272 ? 8.745 37.329 -6.759 1.00 95.12 272 ASN A O 1
ATOM 2145 N N . SER A 1 273 ? 9.662 37.667 -4.733 1.00 94.00 273 SER A N 1
ATOM 2146 C CA . SER A 1 273 ? 8.407 37.815 -3.964 1.00 94.00 273 SER A CA 1
ATOM 2147 C C . SER A 1 273 ? 7.323 38.651 -4.665 1.00 94.00 273 SER A C 1
ATOM 2149 O O . SER A 1 273 ? 6.163 38.252 -4.692 1.00 94.00 273 SER A O 1
ATOM 2151 N N . GLY A 1 274 ? 7.669 39.790 -5.277 1.00 96.19 274 GLY A N 1
ATOM 2152 C CA . GLY A 1 274 ? 6.681 40.615 -5.983 1.00 96.19 274 GLY A CA 1
ATOM 2153 C C . GLY A 1 274 ? 6.074 39.887 -7.182 1.00 96.19 274 GLY A C 1
ATOM 2154 O O . GLY A 1 274 ? 4.859 39.756 -7.279 1.00 96.19 274 GLY A O 1
ATOM 2155 N N . TRP A 1 275 ? 6.926 39.343 -8.052 1.00 97.62 275 TRP A N 1
ATOM 2156 C CA . TRP A 1 275 ? 6.489 38.647 -9.265 1.00 97.62 275 TRP A CA 1
ATOM 2157 C C . TRP A 1 275 ? 5.815 37.306 -8.952 1.00 97.62 275 TRP A C 1
ATOM 2159 O O . TRP A 1 275 ? 4.810 36.973 -9.569 1.00 97.62 275 TRP A O 1
ATOM 2169 N N . PHE A 1 276 ? 6.314 36.566 -7.960 1.00 98.12 276 PHE A N 1
ATOM 2170 C CA . PHE A 1 276 ? 5.698 35.335 -7.468 1.00 98.12 276 PHE A CA 1
ATOM 2171 C C . PHE A 1 276 ? 4.229 35.567 -7.089 1.00 98.12 276 PHE A C 1
ATOM 2173 O O . PHE A 1 276 ? 3.351 34.868 -7.589 1.00 98.12 276 PHE A O 1
ATOM 2180 N N . ASN A 1 277 ? 3.942 36.612 -6.305 1.00 97.94 277 ASN A N 1
ATOM 2181 C CA . ASN A 1 277 ? 2.573 36.949 -5.908 1.00 97.94 277 ASN A CA 1
ATOM 2182 C C . ASN A 1 277 ? 1.759 37.654 -7.017 1.00 97.94 277 ASN A C 1
ATOM 2184 O O . ASN A 1 277 ? 0.536 37.564 -7.003 1.00 97.94 277 ASN A O 1
ATOM 2188 N N . ASP A 1 278 ? 2.385 38.294 -8.014 1.00 97.31 278 ASP A N 1
ATOM 2189 C CA . ASP A 1 278 ? 1.671 38.796 -9.204 1.00 97.31 278 ASP A CA 1
ATOM 2190 C C . ASP A 1 278 ? 1.137 37.644 -10.088 1.00 97.31 278 ASP A C 1
ATOM 2192 O O . ASP A 1 278 ? 0.062 37.758 -10.682 1.00 97.31 278 ASP A O 1
ATOM 2196 N N . TYR A 1 279 ? 1.875 36.528 -10.191 1.00 97.69 279 TYR A N 1
ATOM 2197 C CA . TYR A 1 279 ? 1.477 35.349 -10.981 1.00 97.69 279 TYR A CA 1
ATOM 2198 C C . TYR A 1 279 ? 0.657 34.330 -10.178 1.00 97.69 279 TYR A C 1
ATOM 2200 O O . TYR A 1 279 ? -0.212 33.665 -10.752 1.00 97.69 279 TYR A O 1
ATOM 2208 N N . PHE A 1 280 ? 0.887 34.251 -8.866 1.00 97.12 280 PHE A N 1
ATOM 2209 C CA . PHE A 1 280 ? 0.141 33.430 -7.914 1.00 97.12 280 PHE A CA 1
ATOM 2210 C C . PHE A 1 280 ? -0.506 34.297 -6.814 1.00 97.12 280 PHE A C 1
ATOM 2212 O O . PHE A 1 280 ? -0.129 34.196 -5.646 1.00 97.12 280 PHE A O 1
ATOM 2219 N N . PRO A 1 281 ? -1.479 35.167 -7.155 1.00 97.06 281 PRO A N 1
ATOM 2220 C CA . PRO A 1 281 ? -2.077 36.087 -6.194 1.00 97.06 281 PRO A CA 1
ATOM 2221 C C . PRO A 1 281 ? -2.815 35.359 -5.072 1.00 97.06 281 PRO A C 1
ATOM 2223 O O . PRO A 1 281 ? -3.556 34.401 -5.319 1.00 97.06 281 PRO A O 1
ATOM 2226 N N . TYR A 1 282 ? -2.647 35.879 -3.852 1.00 97.50 282 TYR A N 1
ATOM 2227 C CA . TYR A 1 282 ? -3.183 35.340 -2.599 1.00 97.50 282 TYR A CA 1
ATOM 2228 C C . TYR A 1 282 ? -4.655 34.936 -2.682 1.00 97.50 282 TYR A C 1
ATOM 2230 O O . TYR A 1 282 ? -5.009 33.845 -2.249 1.00 97.50 282 TYR A O 1
ATOM 2238 N N . ASP A 1 283 ? -5.511 35.751 -3.302 1.00 95.38 283 ASP A N 1
ATOM 2239 C CA . ASP A 1 283 ? -6.924 35.398 -3.425 1.00 95.38 283 ASP A CA 1
ATOM 2240 C C . ASP A 1 283 ? -7.147 34.153 -4.291 1.00 95.38 283 ASP A C 1
ATOM 2242 O O . ASP A 1 283 ? -7.927 33.276 -3.932 1.00 95.38 283 ASP A O 1
ATOM 2246 N N . GLN A 1 284 ? -6.470 34.035 -5.434 1.00 93.81 284 GLN A N 1
ATOM 2247 C CA . GLN A 1 284 ? -6.697 32.927 -6.368 1.00 93.81 284 GLN A CA 1
ATOM 2248 C C . GLN A 1 284 ? -5.978 31.635 -5.946 1.00 93.81 284 GLN A C 1
ATOM 2250 O O . GLN A 1 284 ? -6.494 30.543 -6.191 1.00 93.81 284 GLN A O 1
ATOM 2255 N N . TYR A 1 285 ? -4.790 31.751 -5.344 1.00 93.62 285 TYR A N 1
ATOM 2256 C CA . TYR A 1 285 ? -3.920 30.616 -5.011 1.00 93.62 285 TYR A CA 1
ATOM 2257 C C . TYR A 1 285 ? -3.813 30.331 -3.507 1.00 93.62 285 TYR A C 1
ATOM 2259 O O . TYR A 1 285 ? -3.180 29.346 -3.137 1.00 93.62 285 TYR A O 1
ATOM 2267 N N . GLY A 1 286 ? -4.466 31.139 -2.670 1.00 93.19 286 GLY A N 1
ATOM 2268 C CA . GLY A 1 286 ? -4.635 30.959 -1.228 1.00 93.19 286 GLY A CA 1
ATOM 2269 C C . GLY A 1 286 ? -6.113 31.015 -0.834 1.00 93.19 286 GLY A C 1
ATOM 2270 O O . GLY A 1 286 ? -6.787 29.991 -0.867 1.00 93.19 286 GLY A O 1
ATOM 2271 N N . SER A 1 287 ? -6.636 32.196 -0.487 1.00 92.75 287 SER A N 1
ATOM 2272 C CA . SER A 1 287 ? -7.896 32.358 0.268 1.00 92.75 287 SER A CA 1
ATOM 2273 C C . SER A 1 287 ? -9.156 31.736 -0.363 1.00 92.75 287 SER A C 1
ATOM 2275 O O . SER A 1 287 ? -10.052 31.324 0.373 1.00 92.75 287 SER A O 1
ATOM 2277 N N . ASN A 1 288 ? -9.238 31.604 -1.695 1.00 91.88 288 ASN A N 1
ATOM 2278 C CA . ASN A 1 288 ? -10.360 30.928 -2.369 1.00 91.88 288 ASN A CA 1
ATOM 2279 C C . ASN A 1 288 ? -10.192 29.399 -2.529 1.00 91.88 288 ASN A C 1
ATOM 2281 O O . ASN A 1 288 ? -11.055 28.755 -3.132 1.00 91.88 288 ASN A O 1
ATOM 2285 N N . ARG A 1 289 ? -9.106 28.789 -2.032 1.00 92.25 289 ARG A N 1
ATOM 2286 C CA . ARG A 1 289 ? -8.875 27.336 -2.109 1.00 92.25 289 ARG A CA 1
ATOM 2287 C C . ARG A 1 289 ? -9.334 26.627 -0.839 1.00 92.25 289 ARG A C 1
ATOM 2289 O O . ARG A 1 289 ? -8.960 27.006 0.263 1.00 92.25 289 ARG A O 1
ATOM 2296 N N . ALA A 1 290 ? -10.069 25.528 -1.006 1.00 93.88 290 ALA A N 1
ATOM 2297 C CA . ALA A 1 290 ? -10.628 24.754 0.107 1.00 93.88 290 ALA A CA 1
ATOM 2298 C C . ALA A 1 290 ? -9.572 24.138 1.047 1.00 93.88 290 ALA A C 1
ATOM 2300 O O . ALA A 1 290 ? -9.871 23.888 2.209 1.00 93.88 290 ALA A O 1
ATOM 2301 N N . TRP A 1 291 ? -8.354 23.900 0.547 1.00 96.19 291 TRP A N 1
ATOM 2302 C CA . TRP A 1 291 ? -7.227 23.368 1.318 1.00 96.19 291 TRP A CA 1
ATOM 2303 C C . TRP A 1 291 ? -6.299 24.446 1.893 1.00 96.19 291 TRP A C 1
ATOM 2305 O O . TRP A 1 291 ? -5.333 24.106 2.565 1.00 96.19 291 TRP A O 1
ATOM 2315 N N . PHE A 1 292 ? -6.515 25.739 1.640 1.00 97.75 292 PHE A N 1
ATOM 2316 C CA . PHE A 1 292 ? -5.613 26.770 2.160 1.00 97.75 292 PHE A CA 1
ATOM 2317 C C . PHE A 1 292 ? -5.773 26.951 3.676 1.00 97.75 292 PHE A C 1
ATOM 2319 O O . PHE A 1 292 ? -6.890 27.088 4.172 1.00 97.75 292 PHE A O 1
ATOM 2326 N N . GLY A 1 293 ? -4.656 26.949 4.411 1.00 96.94 293 GLY A N 1
ATOM 2327 C CA . GLY A 1 293 ? -4.638 27.127 5.865 1.00 96.94 293 GLY A CA 1
ATOM 2328 C C . GLY A 1 293 ? -4.320 28.558 6.306 1.00 96.94 293 GLY A C 1
ATOM 2329 O O . GLY A 1 293 ? -4.897 29.040 7.280 1.00 96.94 293 GLY A O 1
ATOM 2330 N N . GLY A 1 294 ? -3.403 29.230 5.607 1.00 97.88 294 GLY A N 1
ATOM 2331 C CA . GLY A 1 294 ? -2.947 30.588 5.922 1.00 97.88 294 GLY A CA 1
ATOM 2332 C C . GLY A 1 294 ? -1.552 30.881 5.367 1.00 97.88 294 GLY A C 1
ATOM 2333 O O . GLY A 1 294 ? -0.865 29.986 4.860 1.00 97.88 294 GLY A O 1
ATOM 2334 N N . SER A 1 295 ? -1.117 32.137 5.473 1.00 98.19 295 SER A N 1
ATOM 2335 C CA . SER A 1 295 ? 0.256 32.548 5.158 1.00 98.19 295 SER A CA 1
ATOM 2336 C C . SER A 1 295 ? 0.790 33.544 6.178 1.00 98.19 295 SER A C 1
ATOM 2338 O O . SER A 1 295 ? 0.069 34.424 6.648 1.00 98.19 295 SER A O 1
ATOM 2340 N N . TYR A 1 296 ? 2.078 33.429 6.493 1.00 97.56 296 TYR A N 1
ATOM 2341 C CA . TYR A 1 296 ? 2.759 34.301 7.447 1.00 97.56 296 TYR A CA 1
ATOM 2342 C C . TYR A 1 296 ? 2.641 35.778 7.043 1.00 97.56 296 TYR A C 1
ATOM 2344 O O . TYR A 1 296 ? 2.370 36.648 7.877 1.00 97.56 296 TYR A O 1
ATOM 2352 N N . GLU A 1 297 ? 2.785 36.068 5.747 1.00 97.38 297 GLU A N 1
ATOM 2353 C CA . GLU A 1 297 ? 2.692 37.429 5.229 1.00 97.38 297 GLU A CA 1
ATOM 2354 C C . GLU A 1 297 ? 1.307 38.046 5.455 1.00 97.38 297 GLU A C 1
ATOM 2356 O O . GLU A 1 297 ? 1.227 39.219 5.824 1.00 97.38 297 GLU A O 1
ATOM 2361 N N . HIS A 1 298 ? 0.225 37.283 5.285 1.00 97.38 298 HIS A N 1
ATOM 2362 C CA . HIS A 1 298 ? -1.128 37.790 5.506 1.00 97.38 298 HIS A CA 1
ATOM 2363 C C . HIS A 1 298 ? -1.450 37.845 7.005 1.00 97.38 298 HIS A C 1
ATOM 2365 O O . HIS A 1 298 ? -1.789 38.911 7.523 1.00 97.38 298 HIS A O 1
ATOM 2371 N N . ASP A 1 299 ? -1.262 36.726 7.709 1.00 97.50 299 ASP A N 1
ATOM 2372 C CA . ASP A 1 299 ? -1.662 36.535 9.107 1.00 97.50 299 ASP A CA 1
ATOM 2373 C C . ASP A 1 299 ? -0.904 37.451 10.082 1.00 97.50 299 ASP A C 1
ATOM 2375 O O . ASP A 1 299 ? -1.467 37.894 11.087 1.00 97.50 299 ASP A O 1
ATOM 2379 N N . VAL A 1 300 ? 0.379 37.725 9.807 1.00 97.50 300 VAL A N 1
ATOM 2380 C CA . VAL A 1 300 ? 1.271 38.467 10.716 1.00 97.50 300 VAL A CA 1
ATOM 2381 C C . VAL A 1 300 ? 1.663 39.836 10.163 1.00 97.50 300 VAL A C 1
ATOM 2383 O O . VAL A 1 300 ? 1.722 40.804 10.925 1.00 97.50 300 VAL A O 1
ATOM 2386 N N . LEU A 1 301 ? 1.922 39.954 8.854 1.00 96.62 301 LEU A N 1
ATOM 2387 C CA . LEU A 1 301 ? 2.391 41.209 8.245 1.00 96.62 301 LEU A CA 1
ATOM 2388 C C . LEU A 1 301 ? 1.281 42.032 7.570 1.00 96.62 301 LEU A C 1
ATOM 2390 O O . LEU A 1 301 ? 1.542 43.176 7.185 1.00 96.62 301 LEU A O 1
ATOM 2394 N N . GLY A 1 302 ? 0.066 41.489 7.423 1.00 97.00 302 GLY A N 1
ATOM 2395 C CA . GLY A 1 302 ? -1.042 42.144 6.720 1.00 97.00 302 GLY A CA 1
ATOM 2396 C C . GLY A 1 302 ? -0.770 42.367 5.227 1.00 97.00 302 GLY A C 1
ATOM 2397 O O . GLY A 1 302 ? -1.180 43.389 4.674 1.00 97.00 302 GLY A O 1
ATOM 2398 N N . GLN A 1 303 ? -0.019 41.463 4.593 1.00 97.12 303 GLN A N 1
ATOM 2399 C CA . GLN A 1 303 ? 0.330 41.489 3.172 1.00 97.12 303 GLN A CA 1
ATOM 2400 C C . GLN A 1 303 ? -0.269 40.269 2.470 1.00 97.12 303 GLN A C 1
ATOM 2402 O O . GLN A 1 303 ? 0.070 39.140 2.807 1.00 97.12 303 GLN A O 1
ATOM 2407 N N . ASP A 1 304 ? -1.098 40.491 1.452 1.00 97.62 304 ASP A N 1
ATOM 2408 C CA . ASP A 1 304 ? -1.753 39.427 0.679 1.00 97.62 304 ASP A CA 1
ATOM 2409 C C . ASP A 1 304 ? -0.741 38.692 -0.221 1.00 97.62 304 ASP A C 1
ATOM 2411 O O . ASP A 1 304 ? -0.613 38.970 -1.417 1.00 97.62 304 ASP A O 1
ATOM 2415 N N . LYS A 1 305 ? 0.028 37.779 0.383 1.00 97.25 305 LYS A N 1
ATOM 2416 C CA . LYS A 1 305 ? 1.128 37.026 -0.233 1.00 97.25 305 LYS A CA 1
ATOM 2417 C C . LYS A 1 305 ? 1.196 35.583 0.267 1.00 97.25 305 LYS A C 1
ATOM 2419 O O . LYS A 1 305 ? 0.561 35.237 1.261 1.00 97.25 305 LYS A O 1
ATOM 2424 N N . LEU A 1 306 ? 1.977 34.755 -0.425 1.00 97.00 306 LEU A N 1
ATOM 2425 C CA . LEU A 1 306 ? 2.116 33.313 -0.198 1.00 97.00 306 LEU A CA 1
ATOM 2426 C C . LEU A 1 306 ? 3.581 32.847 -0.026 1.00 97.00 306 LEU A C 1
ATOM 2428 O O . LEU A 1 306 ? 3.845 31.655 -0.180 1.00 97.00 306 LEU A O 1
ATOM 2432 N N . ASP A 1 307 ? 4.533 33.749 0.252 1.00 94.38 307 ASP A N 1
ATOM 2433 C CA . ASP A 1 307 ? 5.969 33.421 0.361 1.00 94.38 307 ASP A CA 1
ATOM 2434 C C . ASP A 1 307 ? 6.254 32.340 1.426 1.00 94.38 307 ASP A C 1
ATOM 2436 O O . ASP A 1 307 ? 7.108 31.481 1.202 1.00 94.38 307 ASP A O 1
ATOM 2440 N N . SER A 1 308 ? 5.526 32.362 2.548 1.00 95.81 308 SER A N 1
ATOM 2441 C CA . SER A 1 308 ? 5.496 31.309 3.569 1.00 95.81 308 SER A CA 1
ATOM 2442 C C . SER A 1 308 ? 4.046 30.944 3.886 1.00 95.81 308 SER A C 1
ATOM 2444 O O . SER A 1 308 ? 3.326 31.707 4.531 1.00 95.81 308 SER A O 1
ATOM 2446 N N . ASN A 1 309 ? 3.597 29.772 3.432 1.00 97.81 309 ASN A N 1
ATOM 2447 C CA . ASN A 1 309 ? 2.203 29.338 3.553 1.00 97.81 309 ASN A CA 1
ATOM 2448 C C . ASN A 1 309 ? 2.054 27.918 4.122 1.00 97.81 309 ASN A C 1
ATOM 2450 O O . ASN A 1 309 ? 3.014 27.149 4.175 1.00 97.81 309 ASN A O 1
ATOM 2454 N N . TYR A 1 310 ? 0.845 27.574 4.568 1.00 98.38 310 TYR A N 1
ATOM 2455 C CA . TYR A 1 310 ? 0.482 26.204 4.924 1.00 98.38 310 TYR A CA 1
ATOM 2456 C C . TYR A 1 310 ? -0.917 25.849 4.419 1.00 98.38 310 TYR A C 1
ATOM 2458 O O . TYR A 1 310 ? -1.761 26.715 4.162 1.00 98.38 310 TYR A O 1
ATOM 2466 N N . TRP A 1 311 ? -1.152 24.552 4.259 1.00 97.88 311 TRP A N 1
ATOM 2467 C CA . TRP A 1 311 ? -2.370 24.012 3.679 1.00 97.88 311 TRP A CA 1
ATOM 2468 C C . TRP A 1 311 ? -2.774 22.696 4.343 1.00 97.88 311 TRP A C 1
ATOM 2470 O O . TRP A 1 311 ? -1.940 21.939 4.837 1.00 97.88 311 TRP A O 1
ATOM 2480 N N . HIS A 1 312 ? -4.083 22.469 4.397 1.00 97.88 312 HIS A N 1
ATOM 2481 C CA . HIS A 1 312 ? -4.729 21.342 5.043 1.00 97.88 312 HIS A CA 1
ATOM 2482 C C . HIS A 1 312 ? -5.387 20.439 3.999 1.00 97.88 312 HIS A C 1
ATOM 2484 O O . HIS A 1 312 ? -6.289 20.875 3.281 1.00 97.88 312 HIS A O 1
ATOM 2490 N N . VAL A 1 313 ? -4.959 19.181 3.938 1.00 97.31 313 VAL A N 1
ATOM 2491 C CA . VAL A 1 313 ? -5.528 18.165 3.042 1.00 97.31 313 VAL A CA 1
ATOM 2492 C C . VAL A 1 313 ? -5.873 16.906 3.825 1.00 97.31 313 VAL A C 1
ATOM 2494 O O . VAL A 1 313 ? -5.185 16.548 4.779 1.00 97.31 313 VAL A O 1
ATOM 2497 N N . GLU A 1 314 ? -6.941 16.230 3.418 1.00 95.06 314 GLU A N 1
ATOM 2498 C CA . GLU A 1 314 ? -7.226 14.865 3.848 1.00 95.06 314 GLU A CA 1
ATOM 2499 C C . GLU A 1 314 ? -6.714 13.931 2.751 1.00 95.06 314 GLU A C 1
ATOM 2501 O O . GLU A 1 314 ? -7.169 14.019 1.609 1.00 95.06 314 GLU A O 1
ATOM 2506 N N . CYS A 1 315 ? -5.739 13.080 3.075 1.00 92.81 315 CYS A N 1
ATOM 2507 C CA . CYS A 1 315 ? -5.207 12.085 2.149 1.00 92.81 315 CYS A CA 1
ATOM 2508 C C . CYS A 1 315 ? -5.221 10.706 2.802 1.00 92.81 315 CYS A C 1
ATOM 2510 O O . CYS A 1 315 ? -4.740 10.563 3.924 1.00 92.81 315 CYS A O 1
ATOM 2512 N N . GLY A 1 316 ? -5.828 9.715 2.145 1.00 88.12 316 GLY A N 1
ATOM 2513 C CA . GLY A 1 316 ? -6.033 8.390 2.752 1.00 88.12 316 GLY A CA 1
ATOM 2514 C C . GLY A 1 316 ? -6.841 8.431 4.059 1.00 88.12 316 GLY A C 1
ATOM 2515 O O . GLY A 1 316 ? -6.491 7.803 5.047 1.00 88.12 316 GLY A O 1
ATOM 2516 N N . GLY A 1 317 ? -7.855 9.299 4.156 1.00 86.62 317 GLY A N 1
ATOM 2517 C CA . GLY A 1 317 ? -8.590 9.501 5.417 1.00 86.62 317 GLY A CA 1
ATOM 2518 C C . GLY A 1 317 ? -7.753 10.087 6.570 1.00 86.62 317 GLY A C 1
ATOM 2519 O O . GLY A 1 317 ? -8.199 10.080 7.720 1.00 86.62 317 GLY A O 1
ATOM 2520 N N . ARG A 1 318 ? -6.538 10.590 6.297 1.00 87.81 318 ARG A N 1
ATOM 2521 C CA . ARG A 1 318 ? -5.637 11.209 7.281 1.00 87.81 318 ARG A CA 1
ATOM 2522 C C . ARG A 1 318 ? -5.508 12.699 7.022 1.00 87.81 318 ARG A C 1
ATOM 2524 O O . ARG A 1 318 ? -5.227 13.129 5.908 1.00 87.81 318 ARG A O 1
ATOM 2531 N N . GLU A 1 319 ? -5.649 13.487 8.080 1.00 93.94 319 GLU A N 1
ATOM 2532 C CA . GLU A 1 319 ? -5.412 14.928 8.027 1.00 93.94 319 GLU A CA 1
ATOM 2533 C C . GLU A 1 319 ? -3.909 15.238 7.987 1.00 93.94 319 GLU A C 1
ATOM 2535 O O . GLU A 1 319 ? -3.134 14.778 8.841 1.00 93.94 319 GLU A O 1
ATOM 2540 N N . TYR A 1 320 ? -3.525 16.068 7.019 1.00 97.56 320 TYR A N 1
ATOM 2541 C CA . TYR A 1 320 ? -2.184 16.602 6.825 1.00 97.56 320 TYR A CA 1
ATOM 2542 C C . TYR A 1 320 ? -2.180 18.125 6.883 1.00 97.56 320 TYR A C 1
ATOM 2544 O O . TYR A 1 320 ? -2.994 18.781 6.237 1.00 97.56 320 TYR A O 1
ATOM 2552 N N . LEU A 1 321 ? -1.206 18.682 7.599 1.00 98.44 321 LEU A N 1
ATOM 2553 C CA . LEU A 1 321 ? -0.756 20.059 7.446 1.00 98.44 321 LEU A CA 1
ATOM 2554 C C . LEU A 1 321 ? 0.560 20.047 6.672 1.00 98.44 321 LEU A C 1
ATOM 2556 O O . LEU A 1 321 ? 1.583 19.577 7.170 1.00 98.44 321 LEU A O 1
ATOM 2560 N N . ILE A 1 322 ? 0.526 20.563 5.452 1.00 98.62 322 ILE A N 1
ATOM 2561 C CA . ILE A 1 322 ? 1.705 20.701 4.605 1.00 98.62 322 ILE A CA 1
ATOM 2562 C C . ILE A 1 322 ? 2.150 22.160 4.687 1.00 98.62 322 ILE A C 1
ATOM 2564 O O . ILE A 1 322 ? 1.360 23.073 4.441 1.00 98.62 322 ILE A O 1
ATOM 2568 N N . PHE A 1 323 ? 3.403 22.385 5.069 1.00 98.44 323 PHE A N 1
ATOM 2569 C CA . PHE A 1 323 ? 4.016 23.712 5.091 1.00 98.44 323 PHE A CA 1
ATOM 2570 C C . PHE A 1 323 ? 4.835 23.932 3.833 1.00 98.44 323 PHE A C 1
ATOM 2572 O O . PHE A 1 323 ? 5.513 23.020 3.380 1.00 98.44 323 PHE A O 1
ATOM 2579 N N . SER A 1 324 ? 4.805 25.157 3.323 1.00 97.25 324 SER A N 1
ATOM 2580 C CA . SER A 1 324 ? 5.624 25.640 2.219 1.00 97.25 324 SER A CA 1
ATOM 2581 C C . SER A 1 324 ? 6.304 26.932 2.669 1.00 97.25 324 SER A C 1
ATOM 2583 O O . SER A 1 324 ? 5.792 28.031 2.460 1.00 97.25 324 SER A O 1
ATOM 2585 N N . LEU A 1 325 ? 7.435 26.779 3.366 1.00 94.56 325 LEU A N 1
ATOM 2586 C CA . LEU A 1 325 ? 8.147 27.855 4.073 1.00 94.56 325 LEU A CA 1
ATOM 2587 C C . LEU A 1 325 ? 9.046 28.714 3.162 1.00 94.56 325 LEU A C 1
ATOM 2589 O O . LEU A 1 325 ? 9.658 29.675 3.619 1.00 94.56 325 LEU A O 1
ATOM 2593 N N . GLY A 1 326 ? 9.143 28.377 1.876 1.00 89.44 326 GLY A N 1
ATOM 2594 C CA . GLY A 1 326 ? 9.941 29.128 0.909 1.00 89.44 326 GLY A CA 1
ATOM 2595 C C . GLY A 1 326 ? 11.450 29.053 1.159 1.00 89.44 326 GLY A C 1
ATOM 2596 O O . GLY A 1 326 ? 11.958 28.132 1.805 1.00 89.44 326 GLY A O 1
ATOM 2597 N N . TYR A 1 327 ? 12.180 30.013 0.596 1.00 90.12 327 TYR A N 1
ATOM 2598 C CA . TYR A 1 327 ? 13.620 30.170 0.779 1.00 90.12 327 TYR A CA 1
ATOM 2599 C C . TYR A 1 327 ? 13.958 31.033 1.995 1.00 90.12 327 TYR A C 1
ATOM 2601 O O . TYR A 1 327 ? 13.534 32.189 2.062 1.00 90.12 327 TYR A O 1
ATOM 2609 N N . ALA A 1 328 ? 14.780 30.479 2.894 1.00 83.62 328 ALA A N 1
ATOM 2610 C CA . ALA A 1 328 ? 15.298 31.142 4.092 1.00 83.62 328 ALA A CA 1
ATOM 2611 C C . ALA A 1 328 ? 14.201 31.907 4.880 1.00 83.62 328 ALA A C 1
ATOM 2613 O O . ALA A 1 328 ? 14.272 33.137 5.002 1.00 83.62 328 ALA A O 1
ATOM 2614 N N . PRO A 1 329 ? 13.153 31.208 5.372 1.00 89.06 329 PRO A N 1
ATOM 2615 C CA . PRO A 1 329 ? 12.041 31.819 6.106 1.00 89.06 329 PRO A CA 1
ATOM 2616 C C . PRO A 1 329 ? 12.528 32.631 7.307 1.00 89.06 329 PRO A C 1
ATOM 2618 O O . PRO A 1 329 ? 13.475 32.242 7.989 1.00 89.06 329 PRO A O 1
ATOM 2621 N N . SER A 1 330 ? 11.857 33.749 7.606 1.00 88.69 330 SER A N 1
ATOM 2622 C CA . SER A 1 330 ? 12.199 34.549 8.788 1.00 88.69 330 SER A CA 1
ATOM 2623 C C . SER A 1 330 ? 11.968 33.769 10.080 1.00 88.69 330 SER A C 1
ATOM 2625 O O . SER A 1 330 ? 11.118 32.879 10.150 1.00 88.69 330 SER A O 1
ATOM 2627 N N . LYS A 1 331 ? 12.706 34.123 11.135 1.00 89.75 331 LYS A N 1
ATOM 2628 C CA . LYS A 1 331 ? 12.557 33.478 12.442 1.00 89.75 331 LYS A CA 1
ATOM 2629 C C . LYS A 1 331 ? 11.117 33.586 12.962 1.00 89.75 331 LYS A C 1
ATOM 2631 O O . LYS A 1 331 ? 10.602 32.644 13.556 1.00 89.75 331 LYS A O 1
ATOM 2636 N N . GLU A 1 332 ? 10.457 34.704 12.672 1.00 93.19 332 GLU A N 1
ATOM 2637 C CA . GLU A 1 332 ? 9.049 34.963 12.966 1.00 93.19 332 GLU A CA 1
ATOM 2638 C C . GLU A 1 332 ? 8.091 34.120 12.102 1.00 93.19 332 GLU A C 1
ATOM 2640 O O . GLU A 1 332 ? 7.029 33.732 12.586 1.00 93.19 332 GLU A O 1
ATOM 2645 N N . ALA A 1 333 ? 8.463 33.788 10.859 1.00 94.06 333 ALA A N 1
ATOM 2646 C CA . ALA A 1 333 ? 7.723 32.841 10.021 1.00 94.06 333 ALA A CA 1
ATOM 2647 C C . ALA A 1 333 ? 7.825 31.406 10.570 1.00 94.06 333 ALA A C 1
ATOM 2649 O O . ALA A 1 333 ? 6.826 30.689 10.615 1.00 94.06 333 ALA A O 1
ATOM 2650 N N . ILE A 1 334 ? 8.995 31.003 11.082 1.00 95.50 334 ILE A N 1
ATOM 2651 C CA . ILE A 1 334 ? 9.141 29.728 11.804 1.00 95.50 334 ILE A CA 1
ATOM 2652 C C . ILE A 1 334 ? 8.351 29.754 13.122 1.00 95.50 334 ILE A C 1
ATOM 2654 O O . ILE A 1 334 ? 7.682 28.776 13.437 1.00 95.50 334 ILE A O 1
ATOM 2658 N N . ASP A 1 335 ? 8.343 30.869 13.861 1.00 96.12 335 ASP A N 1
ATOM 2659 C CA . ASP A 1 335 ? 7.514 31.022 15.069 1.00 96.12 335 ASP A CA 1
ATOM 2660 C C . ASP A 1 335 ? 6.006 30.949 14.755 1.00 96.12 335 ASP A C 1
ATOM 2662 O O . ASP A 1 335 ? 5.229 30.381 15.526 1.00 96.12 335 ASP A O 1
ATOM 2666 N N . TRP A 1 336 ? 5.564 31.482 13.613 1.00 98.00 336 TRP A N 1
ATOM 2667 C CA . TRP A 1 336 ? 4.193 31.326 13.111 1.00 98.00 336 TRP A CA 1
ATOM 2668 C C . TRP A 1 336 ? 3.878 29.854 12.789 1.00 98.00 336 TRP A C 1
ATOM 2670 O O . TRP A 1 336 ? 2.889 29.321 13.301 1.00 98.00 336 TRP A O 1
ATOM 2680 N N . ALA A 1 337 ? 4.758 29.164 12.055 1.00 98.19 337 ALA A N 1
ATOM 2681 C CA . ALA A 1 337 ? 4.608 27.741 11.742 1.00 98.19 337 ALA A CA 1
ATOM 2682 C C . ALA A 1 337 ? 4.600 26.859 13.007 1.00 98.19 337 ALA A C 1
ATOM 2684 O O . ALA A 1 337 ? 3.740 25.989 13.152 1.00 98.19 337 ALA A O 1
ATOM 2685 N N . GLU A 1 338 ? 5.486 27.132 13.971 1.00 98.12 338 GLU A N 1
ATOM 2686 C CA . GLU A 1 338 ? 5.531 26.462 15.275 1.00 98.12 338 GLU A CA 1
ATOM 2687 C C . GLU A 1 338 ? 4.188 26.571 16.007 1.00 98.12 338 GLU A C 1
ATOM 2689 O O . GLU A 1 338 ? 3.674 25.578 16.528 1.00 98.12 338 GLU A O 1
ATOM 2694 N N . ASN A 1 339 ? 3.598 27.770 16.041 1.00 98.12 339 ASN A N 1
ATOM 2695 C CA . ASN A 1 339 ? 2.310 27.987 16.694 1.00 98.12 339 ASN A CA 1
ATOM 2696 C C . ASN A 1 339 ? 1.173 27.212 16.009 1.00 98.12 339 ASN A C 1
ATOM 2698 O O . ASN A 1 339 ? 0.288 26.712 16.705 1.00 98.12 339 ASN A O 1
ATOM 2702 N N . ILE A 1 340 ? 1.201 27.058 14.682 1.00 98.62 340 ILE A N 1
ATOM 2703 C CA . ILE A 1 340 ? 0.222 26.241 13.950 1.00 98.62 340 ILE A CA 1
ATOM 2704 C C . ILE A 1 340 ? 0.400 24.755 14.290 1.00 98.62 340 ILE A C 1
ATOM 2706 O O . ILE A 1 340 ? -0.565 24.115 14.711 1.00 98.62 340 ILE A O 1
ATOM 2710 N N . ILE A 1 341 ? 1.623 24.220 14.184 1.00 98.19 341 ILE A N 1
ATOM 2711 C CA . ILE A 1 341 ? 1.940 22.807 14.474 1.00 98.19 341 ILE A CA 1
ATOM 2712 C C . ILE A 1 341 ? 1.538 22.444 15.908 1.00 98.19 341 ILE A C 1
ATOM 2714 O O . ILE A 1 341 ? 0.834 21.459 16.137 1.00 98.19 341 ILE A O 1
ATOM 2718 N N . LYS A 1 342 ? 1.917 23.288 16.873 1.00 95.75 342 LYS A N 1
ATOM 2719 C CA . LYS A 1 342 ? 1.605 23.131 18.300 1.00 95.75 342 LYS A CA 1
ATOM 2720 C C . LYS A 1 342 ? 0.105 23.051 18.593 1.00 95.75 342 LYS A C 1
ATOM 2722 O O . LYS A 1 342 ? -0.290 22.346 19.519 1.00 95.75 342 LYS A O 1
ATOM 2727 N N . ASN A 1 343 ? -0.708 23.794 17.845 1.00 95.31 343 ASN A N 1
ATOM 2728 C CA . ASN A 1 343 ? -2.156 23.866 18.044 1.00 95.31 343 ASN A CA 1
ATOM 2729 C C . ASN A 1 343 ? -2.933 22.803 17.244 1.00 95.31 343 ASN A C 1
ATOM 2731 O O . ASN A 1 343 ? -4.146 22.710 17.407 1.00 95.31 343 ASN A O 1
ATOM 2735 N N . ASN A 1 344 ? -2.253 21.989 16.427 1.00 95.06 344 ASN A N 1
ATOM 2736 C CA . ASN A 1 344 ? -2.835 20.889 15.649 1.00 95.06 344 ASN A CA 1
ATOM 2737 C C . ASN A 1 344 ? -2.079 19.562 15.904 1.00 95.06 344 ASN A C 1
ATOM 2739 O O . ASN A 1 344 ? -1.599 18.938 14.954 1.00 95.06 344 ASN A O 1
ATOM 2743 N N . PRO A 1 345 ? -1.927 19.114 17.170 1.00 90.94 345 PRO A N 1
ATOM 2744 C CA . PRO A 1 345 ? -1.131 17.929 17.520 1.00 90.94 345 PRO A CA 1
ATOM 2745 C C . PRO A 1 345 ? -1.702 16.618 16.956 1.00 90.94 345 PRO A C 1
ATOM 2747 O O . PRO A 1 345 ? -1.047 15.580 17.013 1.00 90.94 345 PRO A O 1
ATOM 2750 N N . ASP A 1 346 ? -2.931 16.657 16.446 1.00 89.44 346 ASP A N 1
ATOM 2751 C CA . ASP A 1 346 ? -3.672 15.532 15.900 1.00 89.44 346 ASP A CA 1
ATOM 2752 C C . ASP A 1 346 ? -3.572 15.396 14.372 1.00 89.44 346 ASP A C 1
ATOM 2754 O O . ASP A 1 346 ? -4.138 14.461 13.806 1.00 89.44 346 ASP A O 1
ATOM 2758 N N . LYS A 1 347 ? -2.834 16.291 13.706 1.00 94.50 347 LYS A N 1
ATOM 2759 C CA . LYS A 1 347 ? -2.627 16.289 12.252 1.00 94.50 347 LYS A CA 1
ATOM 2760 C C . LYS A 1 347 ? -1.184 15.959 11.916 1.00 94.50 347 LYS A C 1
ATOM 2762 O O . LYS A 1 347 ? -0.272 16.451 12.578 1.00 94.50 347 LYS A O 1
ATOM 2767 N N . ASN A 1 348 ? -0.982 15.158 10.875 1.00 96.44 348 ASN A N 1
ATOM 2768 C CA . ASN A 1 348 ? 0.347 14.829 10.367 1.00 96.44 348 ASN A CA 1
ATOM 2769 C C . ASN A 1 348 ? 0.961 16.077 9.722 1.00 96.44 348 ASN A C 1
ATOM 2771 O O . ASN A 1 348 ? 0.300 16.739 8.929 1.00 96.44 348 ASN A O 1
ATOM 2775 N N . VAL A 1 349 ? 2.209 16.406 10.031 1.00 98.56 349 VAL A N 1
ATOM 2776 C CA . VAL A 1 349 ? 2.885 17.595 9.503 1.00 98.56 349 VAL A CA 1
ATOM 2777 C C . VAL A 1 349 ? 3.983 17.185 8.531 1.00 98.56 349 VAL A C 1
ATOM 2779 O O . VAL A 1 349 ? 4.904 16.451 8.899 1.00 98.56 349 VAL A O 1
ATOM 2782 N N . ILE A 1 350 ? 3.892 17.701 7.305 1.00 98.62 350 ILE A N 1
ATOM 2783 C CA . ILE A 1 350 ? 4.951 17.624 6.297 1.00 98.62 350 ILE A CA 1
ATOM 2784 C C . ILE A 1 350 ? 5.582 19.011 6.184 1.00 98.62 350 ILE A C 1
ATOM 2786 O O . ILE A 1 350 ? 4.891 19.998 5.923 1.00 98.62 350 ILE A O 1
ATOM 2790 N N . LEU A 1 351 ? 6.894 19.092 6.394 1.00 98.12 351 LEU A N 1
ATOM 2791 C CA . LEU A 1 351 ? 7.650 20.333 6.243 1.00 98.12 351 LEU A CA 1
ATOM 2792 C C . LEU A 1 351 ? 8.239 20.399 4.831 1.00 98.12 351 LEU A C 1
ATOM 2794 O O . LEU A 1 351 ? 9.072 19.562 4.490 1.00 98.12 351 LEU A O 1
ATOM 2798 N N . THR A 1 352 ? 7.863 21.393 4.023 1.00 96.94 352 THR A N 1
ATOM 2799 C CA . THR A 1 352 ? 8.635 21.752 2.825 1.00 96.94 352 THR A CA 1
ATOM 2800 C C . THR A 1 352 ? 9.255 23.137 2.979 1.00 96.94 352 THR A C 1
ATOM 2802 O O . THR A 1 352 ? 8.613 24.105 3.400 1.00 96.94 352 THR A O 1
ATOM 2805 N N . ALA A 1 353 ? 10.547 23.217 2.679 1.00 94.38 353 ALA A N 1
ATOM 2806 C CA . ALA A 1 353 ? 11.333 24.443 2.659 1.00 94.38 353 ALA A CA 1
ATOM 2807 C C . ALA A 1 353 ? 12.331 24.332 1.507 1.00 94.38 353 ALA A C 1
ATOM 2809 O O . ALA A 1 353 ? 12.873 23.256 1.269 1.00 94.38 353 ALA A O 1
ATOM 2810 N N . HIS A 1 354 ? 12.555 25.416 0.768 1.00 93.44 354 HIS A N 1
ATOM 2811 C CA . HIS A 1 354 ? 13.348 25.349 -0.461 1.00 93.44 354 HIS A CA 1
ATOM 2812 C C . HIS A 1 354 ? 14.809 24.983 -0.159 1.00 93.44 354 HIS A C 1
ATOM 2814 O O . HIS A 1 354 ? 15.317 23.992 -0.671 1.00 93.44 354 HIS A O 1
ATOM 2820 N N . ALA A 1 355 ? 15.438 25.704 0.771 1.00 89.06 355 ALA A N 1
ATOM 2821 C CA . ALA A 1 355 ? 16.757 25.379 1.303 1.00 89.06 355 ALA A CA 1
ATOM 2822 C C . ALA A 1 355 ? 16.599 24.663 2.658 1.00 89.06 355 ALA A C 1
ATOM 2824 O O . ALA A 1 355 ? 16.221 25.293 3.646 1.00 89.06 355 ALA A O 1
ATOM 2825 N N . PHE A 1 356 ? 16.847 23.347 2.699 1.00 90.50 356 PHE A N 1
ATOM 2826 C CA . PHE A 1 356 ? 16.647 22.529 3.907 1.00 90.50 356 PHE A CA 1
ATOM 2827 C C . PHE A 1 356 ? 17.781 21.535 4.225 1.00 90.50 356 PHE A C 1
ATOM 2829 O O . PHE A 1 356 ? 18.189 21.400 5.378 1.00 90.50 356 PHE A O 1
ATOM 2836 N N . MET A 1 357 ? 18.312 20.825 3.230 1.00 86.94 357 MET A N 1
ATOM 2837 C CA . MET A 1 357 ? 19.315 19.777 3.437 1.00 86.94 357 MET A CA 1
ATOM 2838 C C . MET A 1 357 ? 20.436 19.926 2.420 1.00 86.94 357 MET A C 1
ATOM 2840 O O . MET A 1 357 ? 20.153 20.234 1.269 1.00 86.94 357 MET A O 1
ATOM 2844 N N . TYR A 1 358 ? 21.676 19.707 2.846 1.00 79.56 358 TYR A N 1
ATOM 2845 C CA . TYR A 1 358 ? 22.855 19.731 1.994 1.00 79.56 358 TYR A CA 1
ATOM 2846 C C . TYR A 1 358 ? 23.084 18.375 1.308 1.00 79.56 358 TYR A C 1
ATOM 2848 O O . TYR A 1 358 ? 22.426 17.370 1.599 1.00 79.56 358 TYR A O 1
ATOM 2856 N N . TRP A 1 359 ? 24.020 18.344 0.362 1.00 71.44 359 TRP A N 1
ATOM 2857 C CA . TRP A 1 359 ? 24.216 17.219 -0.553 1.00 71.44 359 TRP A CA 1
ATOM 2858 C C . TRP A 1 359 ? 24.713 15.918 0.084 1.00 71.44 359 TRP A C 1
ATOM 2860 O O . TRP A 1 359 ? 24.589 14.841 -0.499 1.00 71.44 359 TRP A O 1
ATOM 2870 N N . ASP A 1 360 ? 25.293 16.007 1.272 1.00 66.69 360 ASP A N 1
ATOM 2871 C CA . ASP A 1 360 ? 25.784 14.885 2.068 1.00 66.69 360 ASP A CA 1
ATOM 2872 C C . ASP A 1 360 ? 24.757 14.383 3.100 1.00 66.69 360 ASP A C 1
ATOM 2874 O O . ASP A 1 360 ? 25.044 13.445 3.845 1.00 66.69 360 ASP A O 1
ATOM 2878 N N . GLY A 1 361 ? 23.568 14.994 3.143 1.00 75.88 361 GLY A N 1
ATOM 2879 C CA . GLY A 1 361 ? 22.520 14.701 4.112 1.00 75.88 361 GLY A CA 1
ATOM 2880 C C . GLY A 1 361 ? 22.616 15.485 5.426 1.00 75.88 361 GLY A C 1
ATOM 2881 O O . GLY A 1 361 ? 21.796 15.241 6.314 1.00 75.88 361 GLY A O 1
ATOM 2882 N N . THR A 1 362 ? 23.551 16.428 5.607 1.00 81.62 362 THR A N 1
ATOM 2883 C CA . THR A 1 362 ? 23.466 17.378 6.735 1.00 81.62 362 THR A CA 1
ATOM 2884 C C . THR A 1 362 ? 22.296 18.343 6.527 1.00 81.62 362 THR A C 1
ATOM 2886 O O . THR A 1 362 ? 21.857 18.579 5.405 1.00 81.62 362 THR A O 1
ATOM 2889 N N . HIS A 1 363 ? 21.727 18.887 7.604 1.00 87.69 363 HIS A N 1
ATOM 2890 C CA . HIS A 1 363 ? 20.811 20.014 7.452 1.00 87.69 363 HIS A CA 1
ATOM 2891 C C . HIS A 1 363 ? 21.653 21.234 7.117 1.00 87.69 363 HIS A C 1
ATOM 2893 O O . HIS A 1 363 ? 22.669 21.429 7.778 1.00 87.69 363 HIS A O 1
ATOM 2899 N N . LEU A 1 364 ? 21.198 22.037 6.155 1.00 85.00 364 LEU A N 1
ATOM 2900 C CA . LEU A 1 364 ? 21.851 23.303 5.836 1.00 85.00 364 LEU A CA 1
ATOM 2901 C C . LEU A 1 364 ? 21.993 24.146 7.105 1.00 85.00 364 LEU A C 1
ATOM 2903 O O . LEU A 1 364 ? 21.000 24.338 7.819 1.00 85.00 364 LEU A O 1
ATOM 2907 N N . ASP A 1 365 ? 23.200 24.633 7.365 1.00 80.00 365 ASP A N 1
ATOM 2908 C CA . ASP A 1 365 ? 23.536 25.445 8.534 1.00 80.00 365 ASP A CA 1
ATOM 2909 C C . ASP A 1 365 ? 24.286 26.744 8.135 1.00 80.00 365 ASP A C 1
ATOM 2911 O O . ASP A 1 365 ? 24.485 27.002 6.942 1.00 80.00 365 ASP A O 1
ATOM 2915 N N . PRO A 1 366 ? 24.640 27.643 9.079 1.00 68.50 366 PRO A N 1
ATOM 2916 C CA . PRO A 1 366 ? 25.246 28.933 8.745 1.00 68.50 366 PRO A CA 1
ATOM 2917 C C . PRO A 1 366 ? 26.646 28.857 8.115 1.00 68.50 366 PRO A C 1
ATOM 2919 O O . PRO A 1 366 ? 27.128 29.882 7.628 1.00 68.50 366 PRO A O 1
ATOM 2922 N N . GLU A 1 367 ? 27.324 27.705 8.166 1.00 64.50 367 GLU A N 1
ATOM 2923 C CA . GLU A 1 367 ? 28.649 27.496 7.571 1.00 64.50 367 GLU A CA 1
ATOM 2924 C C . GLU A 1 367 ? 28.570 27.119 6.076 1.00 64.50 367 GLU A C 1
ATOM 2926 O O . GLU A 1 367 ? 29.546 27.331 5.354 1.00 64.50 367 GLU A O 1
ATOM 2931 N N . ASP A 1 368 ? 27.405 26.671 5.587 1.00 64.56 368 ASP A N 1
ATOM 2932 C CA . ASP A 1 368 ? 27.176 26.240 4.193 1.00 64.56 368 ASP A CA 1
ATOM 2933 C C . ASP A 1 368 ? 26.969 27.401 3.185 1.00 64.56 368 ASP A C 1
ATOM 2935 O O . ASP A 1 368 ? 26.738 27.148 2.005 1.00 64.56 368 ASP A O 1
ATOM 2939 N N . ASP A 1 369 ? 27.040 28.660 3.644 1.00 59.25 369 ASP A N 1
ATOM 2940 C CA . ASP A 1 369 ? 26.824 29.919 2.896 1.00 59.25 369 ASP A CA 1
ATOM 2941 C C . ASP A 1 369 ? 25.622 29.886 1.931 1.00 59.25 369 ASP A C 1
ATOM 2943 O O . ASP A 1 369 ? 25.754 29.683 0.724 1.00 59.25 369 ASP A O 1
ATOM 2947 N N . LEU A 1 370 ? 24.425 30.148 2.472 1.00 62.09 370 LEU A N 1
ATOM 2948 C CA . LEU A 1 370 ? 23.152 30.239 1.740 1.00 62.09 370 LEU A CA 1
ATOM 2949 C C . LEU A 1 370 ? 23.070 31.453 0.783 1.00 62.09 370 LEU A C 1
ATOM 2951 O O . LEU A 1 370 ? 22.062 32.151 0.799 1.00 62.09 370 LEU A O 1
ATOM 2955 N N . ASP A 1 371 ? 24.119 31.767 0.012 1.00 54.34 371 ASP A N 1
ATOM 2956 C CA . ASP A 1 371 ? 24.245 32.834 -1.010 1.00 54.34 371 ASP A CA 1
ATOM 2957 C C . ASP A 1 371 ? 23.729 34.234 -0.570 1.00 54.34 371 ASP A C 1
ATOM 2959 O O . ASP A 1 371 ? 23.406 35.130 -1.358 1.00 54.34 371 ASP A O 1
ATOM 2963 N N . SER A 1 372 ? 23.598 34.414 0.746 1.00 51.03 372 SER A N 1
ATOM 2964 C CA . SER A 1 372 ? 22.825 35.461 1.402 1.00 51.03 372 SER A CA 1
ATOM 2965 C C . SER A 1 372 ? 23.217 35.509 2.883 1.00 51.03 372 SER A C 1
ATOM 2967 O O . SER A 1 372 ? 22.593 34.850 3.721 1.00 51.03 372 SER A O 1
ATOM 2969 N N . PRO A 1 373 ? 24.183 36.361 3.276 1.00 45.88 373 PRO A N 1
ATOM 2970 C CA . PRO A 1 373 ? 24.616 36.511 4.672 1.00 45.88 373 PRO A CA 1
ATOM 2971 C C . PRO A 1 373 ? 23.561 37.170 5.590 1.00 45.88 373 PRO A C 1
ATOM 2973 O O . PRO A 1 373 ? 23.881 37.643 6.678 1.00 45.88 373 PRO A O 1
ATOM 2976 N N . ASN A 1 374 ? 22.304 37.243 5.138 1.00 47.66 374 ASN A N 1
ATOM 2977 C CA . ASN A 1 374 ? 21.139 37.683 5.900 1.00 47.66 374 ASN A CA 1
ATOM 2978 C C . ASN A 1 374 ? 20.041 36.604 5.964 1.00 47.66 374 ASN A C 1
ATOM 2980 O O . ASN A 1 374 ? 18.935 36.938 6.384 1.00 47.66 374 ASN A O 1
ATOM 2984 N N . ALA A 1 375 ? 20.301 35.362 5.523 1.00 55.91 375 ALA A N 1
ATOM 2985 C CA . ALA A 1 375 ? 19.369 34.241 5.647 1.00 55.91 375 ALA A CA 1
ATOM 2986 C C . ALA A 1 375 ? 18.977 34.058 7.133 1.00 55.91 375 ALA A C 1
ATOM 2988 O O . ALA A 1 375 ? 19.829 33.715 7.953 1.00 55.91 375 ALA A O 1
ATOM 2989 N N . PRO A 1 376 ? 17.725 34.358 7.524 1.00 61.25 376 PRO A N 1
ATOM 2990 C CA . PRO A 1 376 ? 17.356 34.504 8.935 1.00 61.25 376 PRO A CA 1
ATOM 2991 C C . PRO A 1 376 ? 17.101 33.175 9.655 1.00 61.25 376 PRO A C 1
ATOM 2993 O O . PRO A 1 376 ? 17.026 33.158 10.885 1.00 61.25 376 PRO A O 1
ATOM 2996 N N . SER A 1 377 ? 16.931 32.076 8.920 1.00 73.12 377 SER A N 1
ATOM 2997 C CA . SER A 1 377 ? 16.895 30.708 9.440 1.00 73.12 377 SER A CA 1
ATOM 2998 C C . SER A 1 377 ? 17.234 29.716 8.329 1.00 73.12 377 SER A C 1
ATOM 3000 O O . SER A 1 377 ? 16.826 29.889 7.179 1.00 73.12 377 SER A O 1
ATOM 3002 N N . ASP A 1 378 ? 17.984 28.689 8.702 1.00 85.25 378 ASP A N 1
ATOM 3003 C CA . ASP A 1 378 ? 18.500 27.626 7.842 1.00 85.25 378 ASP A CA 1
ATOM 3004 C C . ASP A 1 378 ? 17.740 26.301 8.059 1.00 85.25 378 ASP A C 1
ATOM 3006 O O . ASP A 1 378 ? 16.820 26.207 8.883 1.00 85.25 378 ASP A O 1
ATOM 3010 N N . GLY A 1 379 ? 18.113 25.260 7.312 1.00 90.00 379 GLY A N 1
ATOM 3011 C CA . GLY A 1 379 ? 17.493 23.939 7.418 1.00 90.00 379 GLY A CA 1
ATOM 3012 C C . GLY A 1 379 ? 17.617 23.331 8.814 1.00 90.00 379 GLY A C 1
ATOM 3013 O O . GLY A 1 379 ? 16.663 22.742 9.331 1.00 90.00 379 GLY A O 1
ATOM 3014 N N . LYS A 1 380 ? 18.762 23.545 9.471 1.00 90.12 380 LYS A N 1
ATOM 3015 C CA . LYS A 1 380 ? 19.015 23.064 10.828 1.00 90.12 380 LYS A CA 1
ATOM 3016 C C . LYS A 1 380 ? 18.095 23.746 11.842 1.00 90.12 380 LYS A C 1
ATOM 3018 O O . LYS A 1 380 ? 17.550 23.080 12.717 1.00 90.12 380 LYS A O 1
ATOM 3023 N N . SER A 1 381 ? 17.878 25.048 11.702 1.00 89.88 381 SER A N 1
ATOM 3024 C CA . SER A 1 381 ? 17.006 25.864 12.548 1.00 89.88 381 SER A CA 1
ATOM 3025 C C . SER A 1 381 ? 15.538 25.473 12.383 1.00 89.88 381 SER A C 1
ATOM 3027 O O . SER A 1 381 ? 14.824 25.331 13.378 1.00 89.88 381 SER A O 1
ATOM 3029 N N . ILE A 1 382 ? 15.099 25.228 11.140 1.00 94.88 382 ILE A N 1
ATOM 3030 C CA . ILE A 1 382 ? 13.766 24.683 10.838 1.00 94.88 382 ILE A CA 1
ATOM 3031 C C . ILE A 1 382 ? 13.596 23.313 11.508 1.00 94.88 382 ILE A C 1
ATOM 3033 O O . ILE A 1 382 ? 12.580 23.070 12.163 1.00 94.88 382 ILE A O 1
ATOM 3037 N N . TRP A 1 383 ? 14.589 22.425 11.398 1.00 96.19 383 TRP A N 1
ATOM 3038 C CA . TRP A 1 383 ? 14.520 21.103 12.017 1.00 96.19 383 TRP A CA 1
ATOM 3039 C C . TRP A 1 383 ? 14.521 21.154 13.550 1.00 96.19 383 TRP A C 1
ATOM 3041 O O . TRP A 1 383 ? 13.634 20.575 14.175 1.00 96.19 383 TRP A O 1
ATOM 3051 N N . ASP A 1 384 ? 15.473 21.855 14.165 1.00 95.12 384 ASP A N 1
ATOM 3052 C CA . ASP A 1 384 ? 15.606 21.951 15.623 1.00 95.12 384 ASP A CA 1
ATOM 3053 C C . ASP A 1 384 ? 14.343 22.560 16.267 1.00 95.12 384 ASP A C 1
ATOM 3055 O O . ASP A 1 384 ? 13.918 22.124 17.342 1.00 95.12 384 ASP A O 1
ATOM 3059 N N . GLN A 1 385 ? 13.728 23.563 15.621 1.00 96.06 385 GLN A N 1
ATOM 3060 C CA . GLN A 1 385 ? 12.544 24.245 16.150 1.00 96.06 385 GLN A CA 1
ATOM 3061 C C . GLN A 1 385 ? 11.230 23.503 15.847 1.00 96.06 385 GLN A C 1
ATOM 3063 O O . GLN A 1 385 ? 10.348 23.488 16.710 1.00 96.06 385 GLN A O 1
ATOM 3068 N N . LEU A 1 386 ? 11.084 22.893 14.663 1.00 97.62 386 LEU A N 1
ATOM 3069 C CA . LEU A 1 386 ? 9.840 22.241 14.228 1.00 97.62 386 LEU A CA 1
ATOM 3070 C C . LEU A 1 386 ? 9.944 20.706 14.261 1.00 97.62 386 LEU A C 1
ATOM 3072 O O . LEU A 1 386 ? 9.211 20.051 14.999 1.00 97.62 386 LEU A O 1
ATOM 3076 N N . GLY A 1 387 ? 10.863 20.114 13.499 1.00 96.50 387 GLY A N 1
ATOM 3077 C CA . GLY A 1 387 ? 10.970 18.658 13.339 1.00 96.50 387 GLY A CA 1
ATOM 3078 C C . GLY A 1 387 ? 11.318 17.903 14.625 1.00 96.50 387 GLY A C 1
ATOM 3079 O O . GLY A 1 387 ? 10.543 17.071 15.097 1.00 96.50 387 GLY A O 1
ATOM 3080 N N . ALA A 1 388 ? 12.449 18.242 15.245 1.00 96.75 388 ALA A N 1
ATOM 3081 C CA . ALA A 1 388 ? 12.946 17.599 16.463 1.00 96.75 388 ALA A CA 1
ATOM 3082 C C . ALA A 1 388 ? 12.020 17.790 17.679 1.00 96.75 388 ALA A C 1
ATOM 3084 O O . ALA A 1 388 ? 12.058 17.012 18.633 1.00 96.75 388 ALA A O 1
ATOM 3085 N N . LYS A 1 389 ? 11.193 18.841 17.666 1.00 96.94 389 LYS A N 1
ATOM 3086 C CA . LYS A 1 389 ? 10.386 19.267 18.814 1.00 96.94 389 LYS A CA 1
ATOM 3087 C C . LYS A 1 389 ? 8.962 18.714 18.813 1.00 96.94 389 LYS A C 1
ATOM 3089 O O . LYS A 1 389 ? 8.405 18.514 19.893 1.00 96.94 389 LYS A O 1
ATOM 3094 N N . TYR A 1 390 ? 8.367 18.466 17.645 1.00 96.12 390 TYR A N 1
ATOM 3095 C CA . TYR A 1 390 ? 6.936 18.170 17.542 1.00 96.12 390 TYR A CA 1
ATOM 3096 C C . TYR A 1 390 ? 6.645 16.695 17.197 1.00 96.12 390 TYR A C 1
ATOM 3098 O O . TYR A 1 390 ? 7.088 16.210 16.158 1.00 96.12 390 TYR A O 1
ATOM 3106 N N . PRO A 1 391 ? 5.884 15.965 18.046 1.00 92.81 391 PRO A N 1
ATOM 3107 C CA . PRO A 1 391 ? 5.475 14.568 17.832 1.00 92.81 391 PRO A CA 1
ATOM 3108 C C . PRO A 1 391 ? 4.822 14.242 16.490 1.00 92.81 391 PRO A C 1
ATOM 3110 O O . PRO A 1 391 ? 4.832 13.085 16.071 1.00 92.81 391 PRO A O 1
ATOM 3113 N N . ASN A 1 392 ? 4.198 15.243 15.875 1.00 95.38 392 ASN A N 1
ATOM 3114 C CA . ASN A 1 392 ? 3.355 15.115 14.700 1.00 95.38 392 ASN A CA 1
ATOM 3115 C C . ASN A 1 392 ? 4.021 15.587 13.401 1.00 95.38 392 ASN A C 1
ATOM 3117 O O . ASN A 1 392 ? 3.372 15.530 12.364 1.00 95.38 392 ASN A O 1
ATOM 3121 N N . VAL A 1 393 ? 5.294 16.001 13.416 1.00 97.88 393 VAL A N 1
ATOM 3122 C CA . VAL A 1 393 ? 6.093 16.104 12.180 1.00 97.88 393 VAL A CA 1
ATOM 3123 C C . VAL A 1 393 ? 6.479 14.698 11.736 1.00 97.88 393 VAL A C 1
ATOM 3125 O O . VAL A 1 393 ? 6.986 13.926 12.549 1.00 97.88 393 VAL A O 1
ATOM 3128 N N . VAL A 1 394 ? 6.201 14.360 10.473 1.00 97.00 394 VAL A N 1
ATOM 3129 C CA . VAL A 1 394 ? 6.315 12.985 9.946 1.00 97.00 394 VAL A CA 1
ATOM 3130 C C . VAL A 1 394 ? 7.221 12.853 8.716 1.00 97.00 394 VAL A C 1
ATOM 3132 O O . VAL A 1 394 ? 7.714 11.761 8.447 1.00 97.00 394 VAL A O 1
ATOM 3135 N N . LEU A 1 395 ? 7.455 13.943 7.979 1.00 98.00 395 LEU A N 1
ATOM 3136 C CA . LEU A 1 395 ? 8.267 13.983 6.756 1.00 98.00 395 LEU A CA 1
ATOM 3137 C C . LEU A 1 395 ? 8.800 15.409 6.536 1.00 98.00 395 LEU A C 1
ATOM 3139 O O . LEU A 1 395 ? 8.096 16.379 6.836 1.00 98.00 395 LEU A O 1
ATOM 3143 N N . ALA A 1 396 ? 10.006 15.545 5.979 1.00 97.38 396 ALA A N 1
ATOM 3144 C CA . ALA A 1 396 ? 10.535 16.828 5.513 1.00 97.38 396 ALA A CA 1
ATOM 3145 C C . ALA A 1 396 ? 11.150 16.727 4.104 1.00 97.38 396 ALA A C 1
ATOM 3147 O O . ALA A 1 396 ? 11.774 15.723 3.762 1.00 97.38 396 ALA A O 1
ATOM 3148 N N . LEU A 1 397 ? 10.979 17.767 3.285 1.00 96.06 397 LEU A N 1
ATOM 3149 C CA . LEU A 1 397 ? 11.447 17.827 1.895 1.00 96.06 397 LEU A CA 1
ATOM 3150 C C . LEU A 1 397 ? 12.087 19.190 1.585 1.00 96.06 397 LEU A C 1
ATOM 3152 O O . LEU A 1 397 ? 11.591 20.224 2.041 1.00 96.06 397 LEU A O 1
ATOM 3156 N N . GLY A 1 398 ? 13.129 19.201 0.751 1.00 92.50 398 GLY A N 1
ATOM 3157 C CA . GLY A 1 398 ? 13.718 20.431 0.207 1.00 92.50 398 GLY A CA 1
ATOM 3158 C C . GLY A 1 398 ? 14.425 20.239 -1.135 1.00 92.50 398 GLY A C 1
ATOM 3159 O O . GLY A 1 398 ? 14.535 19.109 -1.611 1.00 92.50 398 GLY A O 1
ATOM 3160 N N . GLY A 1 399 ? 14.870 21.346 -1.731 1.00 89.81 399 GLY A N 1
ATOM 3161 C CA . GLY A 1 399 ? 15.519 21.436 -3.046 1.00 89.81 399 GLY A CA 1
ATOM 3162 C C . GLY A 1 399 ? 16.824 22.242 -2.976 1.00 89.81 399 GLY A C 1
ATOM 3163 O O . GLY A 1 399 ? 17.652 21.991 -2.097 1.00 89.81 399 GLY A O 1
ATOM 3164 N N . HIS A 1 400 ? 16.968 23.250 -3.840 1.00 87.75 400 HIS A N 1
ATOM 3165 C CA . HIS A 1 400 ? 18.012 24.292 -3.858 1.00 87.75 400 HIS A CA 1
ATOM 3166 C C . HIS A 1 400 ? 19.470 23.870 -4.175 1.00 87.75 400 HIS A C 1
ATOM 3168 O O . HIS A 1 400 ? 20.171 24.615 -4.860 1.00 87.75 400 HIS A O 1
ATOM 3174 N N . ILE A 1 401 ? 19.964 22.721 -3.696 1.00 80.56 401 ILE A N 1
ATOM 3175 C CA . ILE A 1 401 ? 21.400 22.349 -3.749 1.00 80.56 401 ILE A CA 1
ATOM 3176 C C . ILE A 1 401 ? 21.918 21.973 -5.150 1.00 80.56 401 ILE A C 1
ATOM 3178 O O . ILE A 1 401 ? 23.085 22.186 -5.479 1.00 80.56 401 ILE A O 1
ATOM 3182 N N . GLY A 1 402 ? 21.076 21.346 -5.962 1.00 62.59 402 GLY A N 1
ATOM 3183 C CA . GLY A 1 402 ? 21.307 20.999 -7.365 1.00 62.59 402 GLY A CA 1
ATOM 3184 C C . GLY A 1 402 ? 22.293 19.879 -7.687 1.00 62.59 402 GLY A C 1
ATOM 3185 O O . GLY A 1 402 ? 22.317 19.420 -8.834 1.00 62.59 402 GLY A O 1
ATOM 3186 N N . TYR A 1 403 ? 23.087 19.417 -6.721 1.00 56.50 403 TYR A N 1
ATOM 3187 C CA . TYR A 1 403 ? 24.001 18.291 -6.898 1.00 56.50 403 TYR A CA 1
ATOM 3188 C C . TYR A 1 403 ? 24.373 17.625 -5.547 1.00 56.50 403 TYR A C 1
ATOM 3190 O O . TYR A 1 403 ? 24.828 18.344 -4.661 1.00 56.50 403 TYR A O 1
ATOM 3198 N N . PRO A 1 404 ? 24.283 16.281 -5.387 1.00 54.28 404 PRO A N 1
ATOM 3199 C CA . PRO A 1 404 ? 23.710 15.313 -6.303 1.00 54.28 404 PRO A CA 1
ATOM 3200 C C . PRO A 1 404 ? 22.182 15.387 -6.274 1.00 54.28 404 PRO A C 1
ATOM 3202 O O . PRO A 1 404 ? 21.567 16.107 -5.496 1.00 54.28 404 PRO A O 1
ATOM 3205 N N . ASP A 1 405 ? 21.589 14.579 -7.137 1.00 62.84 405 ASP A N 1
ATOM 3206 C CA . ASP A 1 405 ? 20.151 14.408 -7.325 1.00 62.84 405 ASP A CA 1
ATOM 3207 C C . ASP A 1 405 ? 19.403 13.853 -6.106 1.00 62.84 405 ASP A C 1
ATOM 3209 O O . ASP A 1 405 ? 18.184 13.945 -6.054 1.00 62.84 405 ASP A O 1
ATOM 3213 N N . LEU A 1 406 ? 20.085 13.231 -5.144 1.00 74.19 406 LEU A N 1
ATOM 3214 C CA . LEU A 1 406 ? 19.426 12.633 -3.989 1.00 74.19 406 LEU A CA 1
ATOM 3215 C C . LEU A 1 406 ? 20.343 12.590 -2.768 1.00 74.19 406 LEU A C 1
ATOM 3217 O O . LEU A 1 406 ? 21.375 11.920 -2.772 1.00 74.19 406 LEU A O 1
ATOM 3221 N N . ALA A 1 407 ? 19.874 13.199 -1.684 1.00 79.19 407 ALA A N 1
ATOM 3222 C CA . ALA A 1 407 ? 20.353 12.961 -0.330 1.00 79.19 407 ALA A CA 1
ATOM 3223 C C . ALA A 1 407 ? 19.161 12.610 0.571 1.00 79.19 407 ALA A C 1
ATOM 3225 O O . ALA A 1 407 ? 18.027 13.031 0.321 1.00 79.19 407 ALA A O 1
ATOM 3226 N N . ARG A 1 408 ? 19.406 11.819 1.618 1.00 87.19 408 ARG A N 1
ATOM 3227 C CA . ARG A 1 408 ? 18.403 11.465 2.629 1.00 87.19 408 ARG A CA 1
ATOM 3228 C C . ARG A 1 408 ? 19.049 11.336 4.002 1.00 87.19 408 ARG A C 1
ATOM 3230 O O . ARG A 1 408 ? 20.167 10.836 4.114 1.00 87.19 408 ARG A O 1
ATOM 3237 N N . ARG A 1 409 ? 18.310 11.726 5.031 1.00 87.81 409 ARG A N 1
ATOM 3238 C CA . ARG A 1 409 ? 18.684 11.610 6.447 1.00 87.81 409 ARG A CA 1
ATOM 3239 C C . ARG A 1 409 ? 17.484 11.149 7.259 1.00 87.81 409 ARG A C 1
ATOM 3241 O O . ARG A 1 409 ? 16.350 11.294 6.807 1.00 87.81 409 ARG A O 1
ATOM 3248 N N . THR A 1 410 ? 17.727 10.653 8.465 1.00 92.12 410 THR A N 1
ATOM 3249 C CA . THR A 1 410 ? 16.661 10.283 9.397 1.00 92.12 410 THR A CA 1
ATOM 3250 C C . THR A 1 410 ? 17.014 10.775 10.791 1.00 92.12 410 THR A C 1
ATOM 3252 O O . THR A 1 410 ? 18.096 10.489 11.300 1.00 92.12 410 THR A O 1
ATOM 3255 N N . ASP A 1 411 ? 16.087 11.503 11.403 1.00 93.38 411 ASP A N 1
ATOM 3256 C CA . ASP A 1 411 ? 16.215 12.089 12.734 1.00 93.38 411 ASP A CA 1
ATOM 3257 C C . ASP A 1 411 ? 15.033 11.678 13.616 1.00 93.38 411 ASP A C 1
ATOM 3259 O O . ASP A 1 411 ? 14.010 11.181 13.143 1.00 93.38 411 ASP A O 1
ATOM 3263 N N . LYS A 1 412 ? 15.147 11.927 14.923 1.00 94.56 412 LYS A N 1
ATOM 3264 C CA . LYS A 1 412 ? 14.042 11.732 15.865 1.00 94.56 412 LYS A CA 1
ATOM 3265 C C . LYS A 1 412 ? 13.188 12.992 15.975 1.00 94.56 412 LYS A C 1
ATOM 3267 O O . LYS A 1 412 ? 13.719 14.070 16.232 1.00 94.56 412 LYS A O 1
ATOM 3272 N N . ASN A 1 413 ? 11.871 12.838 15.844 1.00 94.81 413 ASN A N 1
ATOM 3273 C CA . ASN A 1 413 ? 10.910 13.906 16.127 1.00 94.81 413 ASN A CA 1
ATOM 3274 C C . ASN A 1 413 ? 10.599 14.029 17.634 1.00 94.81 413 ASN A C 1
ATOM 3276 O O . ASN A 1 413 ? 11.120 13.270 18.458 1.00 94.81 413 ASN A O 1
ATOM 3280 N N . GLY A 1 414 ? 9.678 14.929 17.999 1.00 88.44 414 GLY A N 1
ATOM 3281 C CA . GLY A 1 414 ? 9.290 15.173 19.398 1.00 88.44 414 GLY A CA 1
ATOM 3282 C C . GLY A 1 414 ? 8.683 13.979 20.159 1.00 88.44 414 GLY A C 1
ATOM 3283 O O . GLY A 1 414 ? 8.543 14.048 21.378 1.00 88.44 414 GLY A O 1
ATOM 3284 N N . ALA A 1 415 ? 8.331 12.883 19.476 1.00 88.12 415 ALA A N 1
ATOM 3285 C CA . ALA A 1 415 ? 7.885 11.619 20.074 1.00 88.12 415 ALA A CA 1
ATOM 3286 C C . ALA A 1 415 ? 8.967 10.521 20.074 1.00 88.12 415 ALA A C 1
ATOM 3288 O O . ALA A 1 415 ? 8.691 9.390 20.473 1.00 88.12 415 ALA A O 1
ATOM 3289 N N . GLY A 1 416 ? 10.184 10.813 19.602 1.00 89.69 416 GLY A N 1
ATOM 3290 C CA . GLY A 1 416 ? 11.237 9.813 19.414 1.00 89.69 416 GLY A CA 1
ATOM 3291 C C . GLY A 1 416 ? 11.002 8.871 18.224 1.00 89.69 416 GLY A C 1
ATOM 3292 O O . GLY A 1 416 ? 11.697 7.855 18.112 1.00 89.69 416 GLY A O 1
ATOM 3293 N N . LYS A 1 417 ? 10.043 9.186 17.340 1.00 90.38 417 LYS A N 1
ATOM 3294 C CA . LYS A 1 417 ? 9.796 8.439 16.098 1.00 90.38 417 LYS A CA 1
ATOM 3295 C C . LYS A 1 417 ? 10.790 8.889 15.020 1.00 90.38 417 LYS A C 1
ATOM 3297 O O . LYS A 1 417 ? 11.178 10.056 14.998 1.00 90.38 417 LYS A O 1
ATOM 3302 N N . ASP A 1 418 ? 11.218 7.956 14.173 1.00 93.88 418 ASP A N 1
ATOM 3303 C CA . ASP A 1 418 ? 12.108 8.230 13.039 1.00 93.88 418 ASP A CA 1
ATOM 3304 C C . ASP A 1 418 ? 11.365 8.986 11.942 1.00 93.88 418 ASP A C 1
ATOM 3306 O O . ASP A 1 418 ? 10.342 8.515 11.456 1.00 93.88 418 ASP A O 1
ATOM 3310 N N . VAL A 1 419 ? 11.892 10.140 11.547 1.00 95.94 419 VAL A N 1
ATOM 3311 C CA . VAL A 1 419 ? 11.375 10.966 10.456 1.00 95.94 419 VAL A CA 1
ATOM 3312 C C . VAL A 1 419 ? 12.470 11.126 9.423 1.00 95.94 419 VAL A C 1
ATOM 3314 O O . VAL A 1 419 ? 13.593 11.507 9.752 1.00 95.94 419 VAL A O 1
ATOM 3317 N N . THR A 1 420 ? 12.140 10.823 8.171 1.00 95.44 420 THR A N 1
ATOM 3318 C CA . THR A 1 420 ? 13.070 10.989 7.054 1.00 95.44 420 THR A CA 1
ATOM 3319 C C . THR A 1 420 ? 12.963 12.404 6.493 1.00 95.44 420 THR A C 1
ATOM 3321 O O . THR A 1 420 ? 11.855 12.905 6.291 1.00 95.44 420 THR A O 1
ATOM 3324 N N . SER A 1 421 ? 14.107 13.016 6.192 1.00 94.62 421 SER A N 1
ATOM 3325 C CA . SER A 1 421 ? 14.182 14.218 5.360 1.00 94.62 421 SER A CA 1
ATOM 3326 C C . SER A 1 421 ? 14.846 13.881 4.026 1.00 94.62 421 SER A C 1
ATOM 3328 O O . SER A 1 421 ? 15.829 13.133 4.006 1.00 94.62 421 SER A O 1
ATOM 3330 N N . ILE A 1 422 ? 14.320 14.410 2.917 1.00 93.56 422 ILE A N 1
ATOM 3331 C CA . ILE A 1 422 ? 14.786 14.083 1.558 1.00 93.56 422 ILE A CA 1
ATOM 3332 C C . ILE A 1 422 ? 15.090 15.355 0.760 1.00 93.56 422 ILE A C 1
ATOM 3334 O O . ILE A 1 422 ? 14.301 16.300 0.745 1.00 93.56 422 ILE A O 1
ATOM 3338 N N . LEU A 1 423 ? 16.233 15.348 0.073 1.00 89.19 423 LEU A N 1
ATOM 3339 C CA . LEU A 1 423 ? 16.609 16.336 -0.930 1.00 89.19 423 LEU A CA 1
ATOM 3340 C C . LEU A 1 423 ? 16.038 15.849 -2.261 1.00 89.19 423 LEU A C 1
ATOM 3342 O O . LEU A 1 423 ? 16.403 14.779 -2.750 1.00 89.19 423 LEU A O 1
ATOM 3346 N N . CYS A 1 424 ? 15.100 16.615 -2.796 1.00 91.00 424 CYS A N 1
ATOM 3347 C CA . CYS A 1 424 ? 14.382 16.353 -4.030 1.00 91.00 424 CYS A CA 1
ATOM 3348 C C . CYS A 1 424 ? 14.679 17.492 -5.006 1.00 91.00 424 CYS A C 1
ATOM 3350 O O . CYS A 1 424 ? 13.812 18.308 -5.309 1.00 91.00 424 CYS A O 1
ATOM 3352 N N . ASP A 1 425 ? 15.924 17.540 -5.476 1.00 83.44 425 ASP A N 1
ATOM 3353 C CA . ASP A 1 425 ? 16.402 18.544 -6.422 1.00 83.44 425 ASP A CA 1
ATOM 3354 C C . ASP A 1 425 ? 16.800 17.879 -7.749 1.00 83.44 425 ASP A C 1
ATOM 3356 O O . ASP A 1 425 ? 17.553 16.904 -7.791 1.00 83.44 425 ASP A O 1
ATOM 3360 N N . ALA A 1 426 ? 16.275 18.414 -8.848 1.00 85.38 426 ALA A N 1
ATOM 3361 C CA . ALA A 1 426 ? 16.568 17.966 -10.202 1.00 85.38 426 ALA A CA 1
ATOM 3362 C C . ALA A 1 426 ? 17.088 19.094 -11.107 1.00 85.38 426 ALA A C 1
ATOM 3364 O O . ALA A 1 426 ? 17.193 18.879 -12.314 1.00 85.38 426 ALA A O 1
ATOM 3365 N N . GLN A 1 427 ? 17.437 20.275 -10.583 1.00 83.00 427 GLN A N 1
ATOM 3366 C CA . GLN A 1 427 ? 17.749 21.456 -11.395 1.00 83.00 427 GLN A CA 1
ATOM 3367 C C . GLN A 1 427 ? 18.897 21.186 -12.384 1.00 83.00 427 GLN A C 1
ATOM 3369 O O . GLN A 1 427 ? 18.768 21.456 -13.579 1.00 83.00 427 GLN A O 1
ATOM 3374 N N . GLY A 1 428 ? 19.990 20.556 -11.930 1.00 75.25 428 GLY A N 1
ATOM 3375 C CA . GLY A 1 428 ? 21.139 20.215 -12.776 1.00 75.25 428 GLY A CA 1
ATOM 3376 C C . GLY A 1 428 ? 20.817 19.123 -13.802 1.00 75.25 428 GLY A C 1
ATOM 3377 O O . GLY A 1 428 ? 21.333 19.141 -14.926 1.00 75.25 428 GLY A O 1
ATOM 3378 N N . ILE A 1 429 ? 19.909 18.208 -13.445 1.00 78.88 429 ILE A N 1
ATOM 3379 C CA . ILE A 1 429 ? 19.396 17.169 -14.340 1.00 78.88 429 ILE A CA 1
ATOM 3380 C C . ILE A 1 429 ? 18.545 17.802 -15.442 1.00 78.88 429 ILE A C 1
ATOM 3382 O O . ILE A 1 429 ? 18.809 17.577 -16.622 1.00 78.88 429 ILE A O 1
ATOM 3386 N N . ASP A 1 430 ? 17.542 18.600 -15.083 1.00 85.38 430 ASP A N 1
ATOM 3387 C CA . ASP A 1 430 ? 16.587 19.154 -16.039 1.00 85.38 430 ASP A CA 1
ATOM 3388 C C . ASP A 1 430 ? 17.164 20.299 -16.873 1.00 85.38 430 ASP A C 1
ATOM 3390 O O . ASP A 1 430 ? 16.762 20.452 -18.026 1.00 85.38 430 ASP A O 1
ATOM 3394 N N . TYR A 1 431 ? 18.181 21.009 -16.373 1.00 81.88 431 TYR A N 1
ATOM 3395 C CA . TYR A 1 431 ? 19.021 21.898 -17.179 1.00 81.88 431 TYR A CA 1
ATOM 3396 C C . TYR A 1 431 ? 19.775 21.159 -18.293 1.00 81.88 431 TYR A C 1
ATOM 3398 O O . TYR A 1 431 ? 19.853 21.641 -19.424 1.00 81.88 431 TYR A O 1
ATOM 3406 N N . THR A 1 432 ? 20.354 19.999 -17.971 1.00 77.25 432 THR A N 1
ATOM 3407 C CA . THR A 1 432 ? 21.279 19.292 -18.871 1.00 77.25 432 THR A CA 1
ATOM 3408 C C . THR A 1 432 ? 20.553 18.345 -19.826 1.00 77.25 432 THR A C 1
ATOM 3410 O O . THR A 1 432 ? 20.924 18.233 -20.996 1.00 77.25 432 THR A O 1
ATOM 3413 N N . TYR A 1 433 ? 19.523 17.653 -19.334 1.00 81.19 433 TYR A N 1
ATOM 3414 C CA . TYR A 1 433 ? 18.919 16.492 -19.993 1.00 81.19 433 TYR A CA 1
ATOM 3415 C C . TYR A 1 433 ? 17.431 16.653 -20.321 1.00 81.19 433 TYR A C 1
ATOM 3417 O O . TYR A 1 433 ? 16.920 15.850 -21.100 1.00 81.19 433 TYR A O 1
ATOM 3425 N N . ASN A 1 434 ? 16.746 17.681 -19.794 1.00 88.19 434 ASN A N 1
ATOM 3426 C CA . ASN A 1 434 ? 15.332 17.952 -20.077 1.00 88.19 434 ASN A CA 1
ATOM 3427 C C . ASN A 1 434 ? 14.425 16.718 -19.844 1.00 88.19 434 ASN A C 1
ATOM 3429 O O . ASN A 1 434 ? 13.730 16.237 -20.746 1.00 88.19 434 ASN A O 1
ATOM 3433 N N . LEU A 1 435 ? 14.469 16.171 -18.632 1.00 89.06 435 LEU A N 1
ATOM 3434 C CA . LEU A 1 435 ? 13.790 14.931 -18.264 1.00 89.06 435 LEU A CA 1
ATOM 3435 C C . LEU A 1 435 ? 12.396 15.148 -17.666 1.00 89.06 435 LEU A C 1
ATOM 3437 O O . LEU A 1 435 ? 11.598 14.206 -17.698 1.00 89.06 435 LEU A O 1
ATOM 3441 N N . ALA A 1 436 ? 12.091 16.364 -17.205 1.00 95.31 436 ALA A N 1
ATOM 3442 C CA . ALA A 1 436 ? 10.873 16.711 -16.482 1.00 95.31 436 ALA A CA 1
ATOM 3443 C C . ALA A 1 436 ? 10.665 15.751 -15.306 1.00 95.31 436 ALA A C 1
ATOM 3445 O O . ALA A 1 436 ? 9.837 14.834 -15.362 1.00 95.31 436 ALA A O 1
ATOM 3446 N N . MET A 1 437 ? 11.508 15.928 -14.292 1.00 93.81 437 MET A N 1
ATOM 3447 C CA . MET A 1 437 ? 11.590 15.021 -13.156 1.00 93.81 437 MET A CA 1
ATOM 3448 C C . MET A 1 437 ? 10.500 15.293 -12.121 1.00 93.81 437 MET A C 1
ATOM 3450 O O . MET A 1 437 ? 10.121 16.434 -11.865 1.00 93.81 437 MET A O 1
ATOM 3454 N N . MET A 1 438 ? 10.033 14.223 -11.485 1.00 96.00 438 MET A N 1
ATOM 3455 C CA . MET A 1 438 ? 9.234 14.279 -10.264 1.00 96.00 438 MET A CA 1
ATOM 3456 C C . MET A 1 438 ? 9.612 13.139 -9.320 1.00 96.00 438 MET A C 1
ATOM 3458 O O . MET A 1 438 ? 10.083 12.084 -9.757 1.00 96.00 438 MET A O 1
ATOM 3462 N N . MET A 1 439 ? 9.335 13.342 -8.037 1.00 96.62 439 MET A N 1
ATOM 3463 C CA . MET A 1 439 ? 9.331 12.299 -7.019 1.00 96.62 439 MET A CA 1
ATOM 3464 C C . MET A 1 439 ? 7.876 11.962 -6.676 1.00 96.62 439 MET A C 1
ATOM 3466 O O . MET A 1 439 ? 7.138 12.816 -6.182 1.00 96.62 439 MET A O 1
ATOM 3470 N N . LEU A 1 440 ? 7.458 10.724 -6.936 1.00 97.56 440 LEU A N 1
ATOM 3471 C CA . LEU A 1 440 ? 6.188 10.181 -6.458 1.00 97.56 440 LEU A CA 1
ATOM 3472 C C . LEU A 1 440 ? 6.417 9.531 -5.087 1.00 97.56 440 LEU A C 1
ATOM 3474 O O . LEU A 1 440 ? 7.344 8.741 -4.923 1.00 97.56 440 LEU A O 1
ATOM 3478 N N . LEU A 1 441 ? 5.582 9.887 -4.115 1.00 97.81 441 LEU A N 1
ATOM 3479 C CA . LEU A 1 441 ? 5.548 9.347 -2.759 1.00 97.81 441 LEU A CA 1
ATOM 3480 C C . LEU A 1 441 ? 4.273 8.516 -2.630 1.00 97.81 441 LEU A C 1
ATOM 3482 O O . LEU A 1 441 ? 3.183 9.085 -2.569 1.00 97.81 441 LEU A O 1
ATOM 3486 N N . THR A 1 442 ? 4.403 7.195 -2.616 1.00 96.12 442 THR A N 1
ATOM 3487 C CA . THR A 1 442 ? 3.277 6.253 -2.606 1.00 96.12 442 THR A CA 1
ATOM 3488 C C . THR A 1 442 ? 3.130 5.658 -1.210 1.00 96.12 442 THR A C 1
ATOM 3490 O O . THR A 1 442 ? 4.028 4.959 -0.757 1.00 96.12 442 THR A O 1
ATOM 3493 N N . PHE A 1 443 ? 2.039 5.953 -0.507 1.00 93.44 443 PHE A N 1
ATOM 3494 C CA . PHE A 1 443 ? 1.865 5.647 0.917 1.00 93.44 443 PHE A CA 1
ATOM 3495 C C . PHE A 1 443 ? 1.123 4.322 1.132 1.00 93.44 443 PHE A C 1
ATOM 3497 O O . PHE A 1 443 ? 0.066 4.103 0.540 1.00 93.44 443 PHE A O 1
ATOM 3504 N N . ASP A 1 444 ? 1.635 3.483 2.034 1.00 85.94 444 ASP A N 1
ATOM 3505 C CA . ASP A 1 444 ? 0.969 2.290 2.560 1.00 85.94 444 ASP A CA 1
ATOM 3506 C C . ASP A 1 444 ? 0.548 2.520 4.023 1.00 85.94 444 ASP A C 1
ATOM 3508 O O . ASP A 1 444 ? 1.353 2.642 4.956 1.00 85.94 444 ASP A O 1
ATOM 3512 N N . GLU A 1 445 ? -0.760 2.623 4.221 1.00 69.69 445 GLU A N 1
ATOM 3513 C CA . GLU A 1 445 ? -1.379 3.036 5.472 1.00 69.69 445 GLU A CA 1
ATOM 3514 C C . GLU A 1 445 ? -1.317 1.996 6.590 1.00 69.69 445 GLU A C 1
ATOM 3516 O O . GLU A 1 445 ? -1.371 2.375 7.771 1.00 69.69 445 GLU A O 1
ATOM 3521 N N . ASP A 1 446 ? -1.203 0.718 6.219 1.00 68.38 446 ASP A N 1
ATOM 3522 C CA . ASP A 1 446 ? -1.139 -0.412 7.146 1.00 68.38 446 ASP A CA 1
ATOM 3523 C C . ASP A 1 446 ? 0.270 -0.577 7.746 1.00 68.38 446 ASP A C 1
ATOM 3525 O O . ASP A 1 446 ? 0.414 -1.081 8.866 1.00 68.38 446 ASP A O 1
ATOM 3529 N N . SER A 1 447 ? 1.318 -0.121 7.044 1.00 71.81 447 SER A N 1
ATOM 3530 C CA . SER A 1 447 ? 2.723 -0.274 7.457 1.00 71.81 447 SER A CA 1
ATOM 3531 C C . SER A 1 447 ? 3.417 1.028 7.890 1.00 71.81 447 SER A C 1
ATOM 3533 O O . SER A 1 447 ? 4.387 0.968 8.651 1.00 71.81 447 SER A O 1
ATOM 3535 N N . ASN A 1 448 ? 2.883 2.206 7.533 1.00 82.00 448 ASN A N 1
ATOM 3536 C CA . ASN A 1 448 ? 3.583 3.509 7.552 1.00 82.00 448 ASN A CA 1
ATOM 3537 C C . ASN A 1 448 ? 4.743 3.592 6.539 1.00 82.00 448 ASN A C 1
ATOM 3539 O O . ASN A 1 448 ? 5.601 4.472 6.664 1.00 82.00 448 ASN A O 1
ATOM 3543 N N . GLU A 1 449 ? 4.822 2.665 5.587 1.00 90.81 449 GLU A N 1
ATOM 3544 C CA . GLU A 1 449 ? 5.841 2.690 4.541 1.00 90.81 449 GLU A CA 1
ATOM 3545 C C . GLU A 1 449 ? 5.414 3.644 3.425 1.00 90.81 449 GLU A C 1
ATOM 3547 O O . GLU A 1 449 ? 4.229 3.816 3.137 1.00 90.81 449 GLU A O 1
ATOM 3552 N N . VAL A 1 450 ? 6.390 4.315 2.822 1.00 94.69 450 VAL A N 1
ATOM 3553 C CA . VAL A 1 450 ? 6.173 5.181 1.666 1.00 94.69 450 VAL A CA 1
ATOM 3554 C C . VAL A 1 450 ? 7.236 4.866 0.633 1.00 94.69 450 VAL A C 1
ATOM 3556 O O . VAL A 1 450 ? 8.426 5.075 0.879 1.00 94.69 450 VAL A O 1
ATOM 3559 N N . ASP A 1 451 ? 6.811 4.366 -0.519 1.00 94.75 451 ASP A N 1
ATOM 3560 C CA . ASP A 1 451 ? 7.693 4.126 -1.650 1.00 94.75 451 ASP A CA 1
ATOM 3561 C C . ASP A 1 451 ? 7.960 5.436 -2.385 1.00 94.75 451 ASP A C 1
ATOM 3563 O O . ASP A 1 451 ? 7.049 6.129 -2.847 1.00 94.75 451 ASP A O 1
ATOM 3567 N N . VAL A 1 452 ? 9.241 5.783 -2.468 1.00 95.25 452 VAL A N 1
ATOM 3568 C CA . VAL A 1 452 ? 9.748 6.981 -3.124 1.00 95.25 452 VAL A CA 1
ATOM 3569 C C . VAL A 1 452 ? 10.252 6.586 -4.504 1.00 95.25 452 VAL A C 1
ATOM 3571 O O . VAL A 1 452 ? 11.259 5.886 -4.630 1.00 95.25 452 VAL A O 1
ATOM 3574 N N . ASN A 1 453 ? 9.561 7.049 -5.544 1.00 94.31 453 ASN A N 1
ATOM 3575 C CA . ASN A 1 453 ? 9.886 6.762 -6.934 1.00 94.31 453 ASN A CA 1
ATOM 3576 C C . ASN A 1 453 ? 10.267 8.034 -7.700 1.00 94.31 453 ASN A C 1
ATOM 3578 O O . ASN A 1 453 ? 9.429 8.904 -7.939 1.00 94.31 453 ASN A O 1
ATOM 3582 N N . TRP A 1 454 ? 11.520 8.126 -8.149 1.00 92.94 454 TRP A N 1
ATOM 3583 C CA . TRP A 1 454 ? 11.943 9.172 -9.088 1.00 92.94 454 TRP A CA 1
ATOM 3584 C C . TRP A 1 454 ? 11.621 8.793 -10.528 1.00 92.94 454 TRP A C 1
ATOM 3586 O O . TRP A 1 454 ? 12.009 7.717 -10.993 1.00 92.94 454 TRP A O 1
ATOM 3596 N N . TYR A 1 455 ? 10.981 9.706 -11.254 1.00 94.94 455 TYR A N 1
ATOM 3597 C CA . TYR A 1 455 ? 10.427 9.447 -12.578 1.00 94.94 455 TYR A CA 1
ATOM 3598 C C . TYR A 1 455 ? 10.653 10.603 -13.556 1.00 94.94 455 TYR A C 1
ATOM 3600 O O . TYR A 1 455 ? 10.478 11.770 -13.206 1.00 94.94 455 TYR A O 1
ATOM 3608 N N . SER A 1 456 ? 10.987 10.262 -14.804 1.00 94.56 456 SER A N 1
ATOM 3609 C CA . SER A 1 456 ? 11.079 11.206 -15.921 1.00 94.56 456 SER A CA 1
ATOM 3610 C C . SER A 1 456 ? 9.826 11.129 -16.789 1.00 94.56 456 SER A C 1
ATOM 3612 O O . SER A 1 456 ? 9.626 10.152 -17.517 1.00 94.56 456 SER A O 1
ATOM 3614 N N . VAL A 1 457 ? 9.029 12.202 -16.800 1.00 96.00 457 VAL A N 1
ATOM 3615 C CA . VAL A 1 457 ? 7.850 12.299 -17.677 1.00 96.00 457 VAL A CA 1
ATOM 3616 C C . VAL A 1 457 ? 8.248 12.396 -19.155 1.00 96.00 457 VAL A C 1
ATOM 3618 O O . VAL A 1 457 ? 7.516 11.925 -20.025 1.00 96.00 457 VAL A O 1
ATOM 3621 N N . CYS A 1 458 ? 9.415 12.966 -19.481 1.00 92.06 458 CYS A N 1
ATOM 3622 C CA . CYS A 1 458 ? 9.888 13.017 -20.869 1.00 92.06 458 CYS A CA 1
ATOM 3623 C C . CYS A 1 458 ? 10.266 11.643 -21.441 1.00 92.06 458 CYS A C 1
ATOM 3625 O O . CYS A 1 458 ? 10.118 11.454 -22.651 1.00 92.06 458 CYS A O 1
ATOM 3627 N N . ASN A 1 459 ? 10.746 10.718 -20.602 1.00 89.00 459 ASN A N 1
ATOM 3628 C CA . ASN A 1 459 ? 11.238 9.408 -21.035 1.00 89.00 459 ASN A CA 1
ATOM 3629 C C . ASN A 1 459 ? 10.313 8.230 -20.700 1.00 89.00 459 ASN A C 1
ATOM 3631 O O . ASN A 1 459 ? 10.601 7.133 -21.177 1.00 89.00 459 ASN A O 1
ATOM 3635 N N . ASP A 1 460 ? 9.234 8.453 -19.939 1.00 91.75 460 ASP A N 1
ATOM 3636 C CA . ASP A 1 460 ? 8.242 7.436 -19.542 1.00 91.75 460 ASP A CA 1
ATOM 3637 C C . ASP A 1 460 ? 8.858 6.296 -18.702 1.00 91.75 460 ASP A C 1
ATOM 3639 O O . ASP A 1 460 ? 8.587 5.113 -18.911 1.00 91.75 460 ASP A O 1
ATOM 3643 N N . LYS A 1 461 ? 9.796 6.643 -17.803 1.00 89.50 461 LYS A N 1
ATOM 3644 C CA . LYS A 1 461 ? 10.624 5.670 -17.068 1.00 89.50 461 LYS A CA 1
ATOM 3645 C C . LYS A 1 461 ? 11.053 6.131 -15.678 1.00 89.50 461 LYS A C 1
ATOM 3647 O O . LYS A 1 461 ? 11.337 7.311 -15.451 1.00 89.50 461 LYS A O 1
ATOM 3652 N N . LEU A 1 462 ? 11.185 5.154 -14.780 1.00 89.19 462 LEU A N 1
ATOM 3653 C CA . LEU A 1 462 ? 11.797 5.329 -13.465 1.00 89.19 462 LEU A CA 1
ATOM 3654 C C . LEU A 1 462 ? 13.311 5.539 -13.604 1.00 89.19 462 LEU A C 1
ATOM 3656 O O . LEU A 1 462 ? 14.000 4.883 -14.394 1.00 89.19 462 LEU A O 1
ATOM 3660 N N . PHE A 1 463 ? 13.828 6.482 -12.828 1.00 84.81 463 PHE A N 1
ATOM 3661 C CA . PHE A 1 463 ? 15.199 6.962 -12.907 1.00 84.81 463 PHE A CA 1
ATOM 3662 C C . PHE A 1 463 ? 16.086 6.253 -11.886 1.00 84.81 463 PHE A C 1
ATOM 3664 O O . PHE A 1 463 ? 16.113 6.668 -10.734 1.00 84.81 463 PHE A O 1
ATOM 3671 N N . ARG A 1 464 ? 16.855 5.243 -12.326 1.00 75.88 464 ARG A N 1
ATOM 3672 C CA . ARG A 1 464 ? 17.895 4.526 -11.554 1.00 75.88 464 ARG A CA 1
ATOM 3673 C C . ARG A 1 464 ? 17.389 3.784 -10.313 1.00 75.88 464 ARG A C 1
ATOM 3675 O O . ARG A 1 464 ? 16.593 4.296 -9.537 1.00 75.88 464 ARG A O 1
ATOM 3682 N N . THR A 1 465 ? 17.973 2.623 -10.023 1.00 73.75 465 THR A N 1
ATOM 3683 C CA . THR A 1 465 ? 17.639 1.854 -8.809 1.00 73.75 465 THR A CA 1
ATOM 3684 C C . THR A 1 465 ? 17.915 2.629 -7.516 1.00 73.75 465 THR A C 1
ATOM 3686 O O . THR A 1 465 ? 17.135 2.518 -6.582 1.00 73.75 465 THR A O 1
ATOM 3689 N N . ARG A 1 466 ? 18.968 3.467 -7.452 1.00 72.75 466 ARG A N 1
ATOM 3690 C CA . ARG A 1 466 ? 19.307 4.220 -6.222 1.00 72.75 466 ARG A CA 1
ATOM 3691 C C . ARG A 1 466 ? 18.264 5.270 -5.820 1.00 72.75 466 ARG A C 1
ATOM 3693 O O . ARG A 1 466 ? 18.205 5.630 -4.650 1.00 72.75 466 ARG A O 1
ATOM 3700 N N . ASN A 1 467 ? 17.467 5.759 -6.773 1.00 83.56 467 ASN A N 1
ATOM 3701 C CA . ASN A 1 467 ? 16.417 6.746 -6.530 1.00 83.56 467 ASN A CA 1
ATOM 3702 C C . ASN A 1 467 ? 15.021 6.090 -6.407 1.00 83.56 467 ASN A C 1
ATOM 3704 O O . ASN A 1 467 ? 14.021 6.803 -6.388 1.00 83.56 467 ASN A O 1
ATOM 3708 N N . GLN A 1 468 ? 14.947 4.752 -6.328 1.00 89.00 468 GLN A N 1
ATOM 3709 C CA . GLN A 1 468 ? 13.741 4.014 -5.940 1.00 89.00 468 GLN A CA 1
ATOM 3710 C C . GLN A 1 468 ? 13.990 3.415 -4.553 1.00 89.00 468 GLN A C 1
ATOM 3712 O O . GLN A 1 468 ? 14.870 2.566 -4.399 1.00 89.00 468 GLN A O 1
ATOM 3717 N N . PHE A 1 469 ? 13.287 3.887 -3.527 1.00 85.69 469 PHE A N 1
ATOM 3718 C CA . PHE A 1 469 ? 13.525 3.446 -2.151 1.00 85.69 469 PHE A CA 1
ATOM 3719 C C . PHE A 1 469 ? 12.304 3.661 -1.263 1.00 85.69 469 PHE A C 1
ATOM 3721 O O . PHE A 1 469 ? 11.584 4.640 -1.413 1.00 85.69 469 PHE A O 1
ATOM 3728 N N . THR A 1 470 ? 12.123 2.790 -0.280 1.00 90.06 470 THR A N 1
ATOM 3729 C CA . THR A 1 470 ? 11.071 2.925 0.730 1.00 90.06 470 THR A CA 1
ATOM 3730 C C . THR A 1 470 ? 11.587 3.724 1.933 1.00 90.06 470 THR A C 1
ATOM 3732 O O . THR A 1 470 ? 12.751 3.596 2.336 1.00 90.06 470 THR A O 1
ATOM 3735 N N . ILE A 1 471 ? 10.725 4.556 2.516 1.00 90.56 471 ILE A N 1
ATOM 3736 C CA . ILE A 1 471 ? 10.930 5.245 3.799 1.00 90.56 471 ILE A CA 1
ATOM 3737 C C . ILE A 1 471 ? 9.815 4.862 4.777 1.00 90.56 471 ILE A C 1
ATOM 3739 O O . ILE A 1 471 ? 8.788 4.326 4.373 1.00 90.56 471 ILE A O 1
ATOM 3743 N N . THR A 1 472 ? 9.976 5.196 6.056 1.00 90.75 472 THR A N 1
ATOM 3744 C CA . THR A 1 472 ? 8.881 5.144 7.036 1.00 90.75 472 THR A CA 1
ATOM 3745 C C . THR A 1 472 ? 8.424 6.564 7.363 1.00 90.75 472 THR A C 1
ATOM 3747 O O . THR A 1 472 ? 9.253 7.409 7.708 1.00 90.75 472 THR A O 1
ATOM 3750 N N . VAL A 1 473 ? 7.117 6.826 7.280 1.00 92.69 473 VAL A N 1
ATOM 3751 C CA . VAL A 1 473 ? 6.486 8.104 7.650 1.00 92.69 473 VAL A CA 1
ATOM 3752 C C . VAL A 1 473 ? 5.590 7.870 8.872 1.00 92.69 473 VAL A C 1
ATOM 3754 O O . VAL A 1 473 ? 4.468 7.389 8.736 1.00 92.69 473 VAL A O 1
ATOM 3757 N N . PRO A 1 474 ? 6.058 8.153 10.101 1.00 87.12 474 PRO A N 1
ATOM 3758 C CA . PRO A 1 474 ? 5.379 7.732 11.324 1.00 87.12 474 PRO A CA 1
ATOM 3759 C C . PRO A 1 474 ? 4.099 8.534 11.588 1.00 87.12 474 PRO A C 1
ATOM 3761 O O . PRO A 1 474 ? 4.134 9.592 12.215 1.00 87.12 474 PRO A O 1
ATOM 3764 N N . HIS A 1 475 ? 2.947 8.011 11.175 1.00 86.25 475 HIS A N 1
ATOM 3765 C CA . HIS A 1 475 ? 1.694 8.749 11.296 1.00 86.25 475 HIS A CA 1
ATOM 3766 C C . HIS A 1 475 ? 1.244 8.998 12.747 1.00 86.25 475 HIS A C 1
ATOM 3768 O O . HIS A 1 475 ? 1.476 8.206 13.673 1.00 86.25 475 HIS A O 1
ATOM 3774 N N . VAL A 1 476 ? 0.519 10.103 12.923 1.00 86.75 476 VAL A N 1
ATOM 3775 C CA . VAL A 1 476 ? -0.280 10.387 14.115 1.00 86.75 476 VAL A CA 1
ATOM 3776 C C . VAL A 1 476 ? -1.449 9.405 14.159 1.00 86.75 476 VAL A C 1
ATOM 3778 O O . VAL A 1 476 ? -2.295 9.392 13.267 1.00 86.75 476 VAL A O 1
ATOM 3781 N N . LYS A 1 477 ? -1.511 8.580 15.207 1.00 83.56 477 LYS A N 1
ATOM 3782 C CA . LYS A 1 477 ? -2.604 7.625 15.421 1.00 83.56 477 LYS A CA 1
ATOM 3783 C C . LYS A 1 477 ? -3.644 8.206 16.378 1.00 83.56 477 LYS A C 1
ATOM 3785 O O . LYS A 1 477 ? -3.287 8.755 17.423 1.00 83.56 477 LYS A O 1
ATOM 3790 N N . LYS A 1 478 ? -4.924 8.059 16.021 1.00 85.00 478 LYS A N 1
ATOM 3791 C CA . LYS A 1 478 ? -6.087 8.396 16.856 1.00 85.00 478 LYS A CA 1
ATOM 3792 C C . LYS A 1 478 ? -6.841 7.098 17.206 1.00 85.00 478 LYS A C 1
ATOM 3794 O O . LYS A 1 478 ? -6.970 6.223 16.355 1.00 85.00 478 LYS A O 1
ATOM 3799 N N . TYR A 1 479 ? -7.347 6.979 18.431 1.00 86.56 479 TYR A N 1
ATOM 3800 C CA . TYR A 1 479 ? -8.089 5.823 18.943 1.00 86.56 479 TYR A CA 1
ATOM 3801 C C . TYR A 1 479 ? -9.443 6.259 19.514 1.00 86.56 479 TYR A C 1
ATOM 3803 O O . TYR A 1 479 ? -9.530 7.210 20.291 1.00 86.56 479 TYR A O 1
ATOM 3811 N N . THR A 1 480 ? -10.514 5.560 19.152 1.00 92.06 480 THR A N 1
ATOM 3812 C CA . THR A 1 480 ? -11.877 5.873 19.601 1.00 92.06 480 THR A CA 1
ATOM 3813 C C . THR A 1 480 ? -12.132 5.321 21.000 1.00 92.06 480 THR A C 1
ATOM 3815 O O . THR A 1 480 ? -11.839 4.157 21.269 1.00 92.06 480 THR A O 1
ATOM 3818 N N . VAL A 1 481 ? -12.742 6.124 21.874 1.00 93.12 481 VAL A N 1
ATOM 3819 C CA . VAL A 1 481 ? -13.299 5.691 23.162 1.00 93.12 481 VAL A CA 1
ATOM 3820 C C . VAL A 1 481 ? -14.822 5.687 23.062 1.00 93.12 481 VAL A C 1
ATOM 3822 O O . VAL A 1 481 ? -15.454 6.732 22.916 1.00 93.12 481 VAL A O 1
ATOM 3825 N N . THR A 1 482 ? -15.409 4.497 23.126 1.00 95.31 482 THR A N 1
ATOM 3826 C CA . THR A 1 482 ? -16.856 4.278 23.052 1.00 95.31 482 THR A CA 1
ATOM 3827 C C . THR A 1 482 ? -17.421 4.223 24.464 1.00 95.31 482 THR A C 1
ATOM 3829 O O . THR A 1 482 ? -17.097 3.308 25.222 1.00 95.31 482 THR A O 1
ATOM 3832 N N . LEU A 1 483 ? -18.254 5.199 24.823 1.00 93.44 483 LEU A N 1
ATOM 3833 C CA . LEU A 1 483 ? -19.032 5.176 26.063 1.00 93.44 483 LEU A CA 1
ATOM 3834 C C . LEU A 1 483 ? -20.305 4.329 25.877 1.00 93.44 483 LEU A C 1
ATOM 3836 O O . LEU A 1 483 ? -20.826 4.271 24.760 1.00 93.44 483 LEU A O 1
ATOM 3840 N N . PRO A 1 484 ? -20.811 3.661 26.930 1.00 89.44 484 PRO A N 1
ATOM 3841 C CA . PRO A 1 484 ? -22.003 2.830 26.823 1.00 89.44 484 PRO A CA 1
ATOM 3842 C C . PRO A 1 484 ? -23.238 3.691 26.530 1.00 89.44 484 PRO A C 1
ATOM 3844 O O . PRO A 1 484 ? -23.430 4.748 27.130 1.00 89.44 484 PRO A O 1
ATOM 3847 N N . THR A 1 485 ? -24.085 3.232 25.609 1.00 76.56 485 THR A N 1
ATOM 3848 C CA . THR A 1 485 ? -25.311 3.941 25.224 1.00 76.56 485 THR A CA 1
ATOM 3849 C C . THR A 1 485 ? -26.313 3.952 26.375 1.00 76.56 485 THR A C 1
ATOM 3851 O O . THR A 1 485 ? -26.686 2.892 26.879 1.00 76.56 485 THR A O 1
ATOM 3854 N N . GLU A 1 486 ? -26.793 5.134 26.763 1.00 66.38 486 GLU A N 1
ATOM 3855 C CA . GLU A 1 486 ? -27.789 5.261 27.828 1.00 66.38 486 GLU A CA 1
ATOM 3856 C C . GLU A 1 486 ? -29.112 4.581 27.445 1.00 66.38 486 GLU A C 1
ATOM 3858 O O . GLU A 1 486 ? -29.705 4.857 26.398 1.00 66.38 486 GLU A O 1
ATOM 3863 N N . THR A 1 487 ? -29.605 3.714 28.328 1.00 63.53 487 THR A N 1
ATOM 3864 C CA . THR A 1 487 ? -30.965 3.172 28.284 1.00 63.53 487 THR A CA 1
ATOM 3865 C C . THR A 1 487 ? -31.671 3.516 29.592 1.00 63.53 487 THR A C 1
ATOM 3867 O O . THR A 1 487 ? -31.047 3.568 30.651 1.00 63.53 487 THR A O 1
ATOM 3870 N N . ALA A 1 488 ? -32.983 3.764 29.535 1.00 60.00 488 ALA A N 1
ATOM 3871 C CA . ALA A 1 488 ? -33.754 4.213 30.701 1.00 60.00 488 ALA A CA 1
ATOM 3872 C C . ALA A 1 488 ? -33.716 3.222 31.885 1.00 60.00 488 ALA A C 1
ATOM 3874 O O . ALA A 1 488 ? -33.882 3.629 33.033 1.00 60.00 488 ALA A O 1
ATOM 3875 N N . ASP A 1 489 ? -33.451 1.944 31.600 1.00 67.56 489 ASP A N 1
ATOM 3876 C CA . ASP A 1 489 ? -33.419 0.849 32.571 1.00 67.56 489 ASP A CA 1
ATOM 3877 C C . ASP A 1 489 ? -32.002 0.550 33.115 1.00 67.56 489 ASP A C 1
ATOM 3879 O O . ASP A 1 489 ? -31.844 -0.333 33.955 1.00 67.56 489 ASP A O 1
ATOM 3883 N N . ALA A 1 490 ? -30.958 1.259 32.658 1.00 76.75 490 ALA A N 1
ATOM 3884 C CA . ALA A 1 490 ? -29.569 0.995 33.063 1.00 76.75 490 ALA A CA 1
ATOM 3885 C C . ALA A 1 490 ? -29.247 1.417 34.510 1.00 76.75 490 ALA A C 1
ATOM 3887 O O . ALA A 1 490 ? -28.315 0.890 35.116 1.00 76.75 490 ALA A O 1
ATOM 3888 N N . GLY A 1 491 ? -29.985 2.383 35.069 1.00 86.06 491 GLY A N 1
ATOM 3889 C CA . GLY A 1 491 ? -29.763 2.886 36.432 1.00 86.06 491 GLY A CA 1
ATOM 3890 C C . GLY A 1 491 ? -28.518 3.767 36.618 1.00 86.06 491 GLY A C 1
ATOM 3891 O O . GLY A 1 491 ? -28.185 4.123 37.748 1.00 86.06 491 GLY A O 1
ATOM 3892 N N . TYR A 1 492 ? -27.828 4.139 35.538 1.00 90.25 492 TYR A N 1
ATOM 3893 C CA . TYR A 1 492 ? -26.675 5.042 35.549 1.00 90.25 492 TYR A CA 1
ATOM 3894 C C . TYR A 1 492 ? -26.605 5.884 34.265 1.00 90.25 492 TYR A C 1
ATOM 3896 O O . TYR A 1 492 ? -27.198 5.526 33.249 1.00 90.25 492 TYR A O 1
ATOM 3904 N N . THR A 1 493 ? -25.842 6.977 34.307 1.00 90.06 493 THR A N 1
ATOM 3905 C CA . THR A 1 493 ? -25.448 7.786 33.141 1.00 90.06 493 THR A CA 1
ATOM 3906 C C . THR A 1 493 ? -23.928 7.826 33.011 1.00 90.06 493 THR A C 1
ATOM 3908 O O . THR A 1 493 ? -23.209 7.749 34.017 1.00 90.06 493 THR A O 1
ATOM 3911 N N . VAL A 1 494 ? -23.425 7.936 31.777 1.00 92.31 494 VAL A N 1
ATOM 3912 C CA . VAL A 1 494 ? -21.982 8.027 31.493 1.00 92.31 494 VAL A CA 1
ATOM 3913 C C . VAL A 1 494 ? -21.718 9.166 30.524 1.00 92.31 494 VAL A C 1
ATOM 3915 O O . VAL A 1 494 ? -22.127 9.123 29.368 1.00 92.31 494 VAL A O 1
ATOM 3918 N N . ALA A 1 495 ? -20.984 10.173 30.989 1.00 90.75 495 ALA A N 1
ATOM 3919 C CA . ALA A 1 495 ? -20.657 11.357 30.203 1.00 90.75 495 ALA A CA 1
ATOM 3920 C C . ALA A 1 495 ? -19.144 11.580 30.171 1.00 90.75 495 ALA A C 1
ATOM 3922 O O . ALA A 1 495 ? -18.468 11.415 31.190 1.00 90.75 495 ALA A O 1
ATOM 3923 N N . ALA A 1 496 ? -18.614 11.996 29.018 1.00 92.50 496 ALA A N 1
ATOM 3924 C CA . ALA A 1 496 ? -17.245 12.495 28.927 1.00 92.50 496 ALA A CA 1
ATOM 3925 C C . ALA A 1 496 ? -17.046 13.651 29.923 1.00 92.50 496 ALA A C 1
ATOM 3927 O O . ALA A 1 496 ? -17.930 14.492 30.091 1.00 92.50 496 ALA A O 1
ATOM 3928 N N . ALA A 1 497 ? -15.906 13.674 30.611 1.00 89.75 497 ALA A N 1
ATOM 3929 C CA . ALA A 1 497 ? -15.576 14.758 31.528 1.00 89.75 497 ALA A CA 1
ATOM 3930 C C . ALA A 1 497 ? -15.144 15.999 30.733 1.00 89.75 497 ALA A C 1
ATOM 3932 O O . ALA A 1 497 ? -14.605 15.866 29.632 1.00 89.75 497 ALA A O 1
ATOM 3933 N N . ASP A 1 498 ? -15.334 17.194 31.300 1.00 78.88 498 ASP A N 1
ATOM 3934 C CA . ASP A 1 498 ? -14.995 18.463 30.643 1.00 78.88 498 ASP A CA 1
ATOM 3935 C C . ASP A 1 498 ? -13.585 18.438 30.022 1.00 78.88 498 ASP A C 1
ATOM 3937 O O . ASP A 1 498 ? -12.585 18.168 30.690 1.00 78.88 498 ASP A O 1
ATOM 3941 N N . GLY A 1 499 ? -13.515 18.712 28.716 1.00 72.62 499 GLY A N 1
ATOM 3942 C CA . GLY A 1 499 ? -12.274 18.715 27.934 1.00 72.62 499 GLY A CA 1
ATOM 3943 C C . GLY A 1 499 ? -11.814 17.354 27.390 1.00 72.62 499 GLY A C 1
ATOM 3944 O O . GLY A 1 499 ? -10.856 17.327 26.623 1.00 72.62 499 GLY A O 1
ATOM 3945 N N . SER A 1 500 ? -12.479 16.241 27.720 1.00 85.38 500 SER A N 1
ATOM 3946 C CA . SER A 1 500 ? -12.210 14.934 27.098 1.00 85.38 500 SER A CA 1
ATOM 3947 C C . SER A 1 500 ? -13.054 14.743 25.838 1.00 85.38 500 SER A C 1
ATOM 3949 O O . SER A 1 500 ? -14.282 14.731 25.899 1.00 85.38 500 SER A O 1
ATOM 3951 N N . ALA A 1 501 ? -12.393 14.562 24.697 1.00 85.00 501 ALA A N 1
ATOM 3952 C CA . ALA A 1 501 ? -13.018 14.282 23.407 1.00 85.00 501 ALA A CA 1
ATOM 3953 C C . ALA A 1 501 ? -12.463 12.979 22.816 1.00 85.00 501 ALA A C 1
ATOM 3955 O O . ALA A 1 501 ? -11.336 12.587 23.108 1.00 85.00 501 ALA A O 1
ATOM 3956 N N . SER A 1 502 ? -13.275 12.306 22.003 1.00 87.06 502 SER A N 1
ATOM 3957 C CA . SER A 1 502 ? -12.906 11.099 21.261 1.00 87.06 502 SER A CA 1
ATOM 3958 C C . SER A 1 502 ? -13.103 11.372 19.762 1.00 87.06 502 SER A C 1
ATOM 3960 O O . SER A 1 502 ? -14.105 12.006 19.419 1.00 87.06 502 SER A O 1
ATOM 3962 N N . PRO A 1 503 ? -12.206 10.914 18.868 1.00 88.94 503 PRO A N 1
ATOM 3963 C CA . PRO A 1 503 ? -11.057 10.043 19.132 1.00 88.94 503 PRO A CA 1
ATOM 3964 C C . PRO A 1 503 ? -9.881 10.762 19.818 1.00 88.94 503 PRO A C 1
ATOM 3966 O O . PRO A 1 503 ? -9.764 11.983 19.787 1.00 88.94 503 PRO A O 1
ATOM 3969 N N . VAL A 1 504 ? -9.018 9.975 20.457 1.00 87.94 504 VAL A N 1
ATOM 3970 C CA . VAL A 1 504 ? -7.921 10.408 21.337 1.00 87.94 504 VAL A CA 1
ATOM 3971 C C . VAL A 1 504 ? -6.582 10.066 20.695 1.00 87.94 504 VAL A C 1
ATOM 3973 O O . VAL A 1 504 ? -6.466 9.025 20.057 1.00 87.94 504 VAL A O 1
ATOM 3976 N N . LEU A 1 505 ? -5.551 10.889 20.876 1.00 85.94 505 LEU A N 1
ATOM 3977 C CA . LEU A 1 505 ? -4.214 10.578 20.359 1.00 85.94 505 LEU A CA 1
ATOM 3978 C C . LEU A 1 505 ? -3.585 9.355 21.033 1.00 85.94 505 LEU A C 1
ATOM 3980 O O . LEU A 1 505 ? -3.848 9.063 22.199 1.00 85.94 505 LEU A O 1
ATOM 3984 N N . GLU A 1 506 ? -2.710 8.676 20.294 1.00 83.75 506 GLU A N 1
ATOM 3985 C CA . GLU A 1 506 ? -1.836 7.623 20.809 1.00 83.75 506 GLU A CA 1
ATOM 3986 C C . GLU A 1 506 ? -1.054 8.080 22.048 1.00 83.75 506 GLU A C 1
ATOM 3988 O O . GLU A 1 506 ? -0.486 9.171 22.084 1.00 83.75 506 GLU A O 1
ATOM 3993 N N . ASN A 1 507 ? -1.043 7.228 23.076 1.00 83.56 507 ASN A N 1
ATOM 3994 C CA . ASN A 1 507 ? -0.550 7.507 24.430 1.00 83.56 507 ASN A CA 1
ATOM 3995 C C . ASN A 1 507 ? -1.295 8.629 25.185 1.00 83.56 507 ASN A C 1
ATOM 3997 O O . ASN A 1 507 ? -0.923 8.964 26.310 1.00 83.56 507 ASN A O 1
ATOM 4001 N N . GLY A 1 508 ? -2.367 9.179 24.613 1.00 86.38 508 GLY A N 1
ATOM 4002 C CA . GLY A 1 508 ? -3.243 10.146 25.261 1.00 86.38 508 GLY A CA 1
ATOM 4003 C C . GLY A 1 508 ? -4.075 9.542 26.393 1.00 86.38 508 GLY A C 1
ATOM 4004 O O . GLY A 1 508 ? -3.972 8.357 26.732 1.00 86.38 508 GLY A O 1
ATOM 4005 N N . PHE A 1 509 ? -4.922 10.384 26.981 1.00 91.19 509 PHE A N 1
ATOM 4006 C CA . PHE A 1 509 ? -5.857 10.001 28.032 1.00 91.19 509 PHE A CA 1
ATOM 4007 C C . PHE A 1 509 ? -7.275 10.470 27.705 1.00 91.19 509 PHE A C 1
ATOM 4009 O O . PHE A 1 509 ? -7.467 11.454 26.993 1.00 91.19 509 PHE A O 1
ATOM 4016 N N . PHE A 1 510 ? -8.266 9.781 28.261 1.00 95.12 510 PHE A N 1
ATOM 4017 C CA . PHE A 1 510 ? -9.674 10.146 28.155 1.00 95.12 510 PHE A CA 1
ATOM 4018 C C . PHE A 1 510 ? -10.350 9.982 29.509 1.00 95.12 510 PHE A C 1
ATOM 4020 O O . PHE A 1 510 ? -10.271 8.912 30.118 1.00 95.12 510 PHE A O 1
ATOM 4027 N N . SER A 1 511 ? -11.021 11.033 29.975 1.00 95.12 511 SER A N 1
ATOM 4028 C CA . SER A 1 511 ? -11.760 11.020 31.232 1.00 95.12 511 SER A CA 1
ATOM 4029 C C . SER A 1 511 ? -13.271 11.051 31.013 1.00 95.12 511 SER A C 1
ATOM 4031 O O . SER A 1 511 ? -13.785 11.742 30.136 1.00 95.12 511 SER A O 1
ATOM 4033 N N . PHE A 1 512 ? -14.003 10.355 31.875 1.00 95.44 512 PHE A N 1
ATOM 4034 C CA . PHE A 1 512 ? -15.465 10.346 31.904 1.00 95.44 512 PHE A CA 1
ATOM 4035 C C . PHE A 1 512 ? -15.979 10.228 33.341 1.00 95.44 512 PHE A C 1
ATOM 4037 O O . PHE A 1 512 ? -15.225 9.904 34.255 1.00 95.44 512 PHE A O 1
ATOM 4044 N N . THR A 1 513 ? -17.258 10.515 33.557 1.00 93.75 513 THR A N 1
ATOM 4045 C CA . THR A 1 513 ? -17.939 10.366 34.851 1.00 93.75 513 THR A CA 1
ATOM 4046 C C . THR A 1 513 ? -19.026 9.305 34.752 1.00 93.75 513 THR A C 1
ATOM 4048 O O . THR A 1 513 ? -19.657 9.165 33.705 1.00 93.75 513 THR A O 1
ATOM 4051 N N . VAL A 1 514 ? -19.234 8.557 35.838 1.00 93.00 514 VAL A N 1
ATOM 4052 C CA . VAL A 1 514 ? -20.324 7.577 35.963 1.00 93.00 514 VAL A CA 1
ATOM 4053 C C . VAL A 1 514 ? -21.194 7.962 37.152 1.00 93.00 514 VAL A C 1
ATOM 4055 O O . VAL A 1 514 ? -20.769 7.845 38.305 1.00 93.00 514 VAL A O 1
ATOM 4058 N N . ASN A 1 515 ? -22.420 8.399 36.870 1.00 90.25 515 ASN A N 1
ATOM 4059 C CA . ASN A 1 515 ? -23.387 8.808 37.886 1.00 90.25 515 ASN A CA 1
ATOM 4060 C C . ASN A 1 515 ? -24.457 7.724 38.033 1.00 90.25 515 ASN A C 1
ATOM 4062 O O . ASN A 1 515 ? -24.992 7.246 37.039 1.00 90.25 515 ASN A O 1
ATOM 4066 N N . ILE A 1 516 ? -24.775 7.334 39.267 1.00 89.81 516 ILE A N 1
ATOM 4067 C CA . ILE A 1 516 ? -25.859 6.381 39.546 1.00 89.81 516 ILE A CA 1
ATOM 4068 C C . ILE A 1 516 ? -27.168 7.162 39.676 1.00 89.81 516 ILE A C 1
ATOM 4070 O O . ILE A 1 516 ? -27.193 8.207 40.325 1.00 89.81 516 ILE A O 1
ATOM 4074 N N . ALA A 1 517 ? -28.233 6.674 39.044 1.00 87.50 517 ALA A N 1
ATOM 4075 C CA . ALA A 1 517 ? -29.540 7.318 39.050 1.00 87.50 517 ALA A CA 1
ATOM 4076 C C . ALA A 1 517 ? -30.265 7.152 40.398 1.00 87.50 517 ALA A C 1
ATOM 4078 O O . ALA A 1 517 ? -30.052 6.178 41.126 1.00 87.50 517 ALA A O 1
ATOM 4079 N N . ASP A 1 518 ? -31.171 8.082 40.709 1.00 82.25 518 ASP A N 1
ATOM 4080 C CA . ASP A 1 518 ? -32.033 7.980 41.889 1.00 82.25 518 ASP A CA 1
ATOM 4081 C C . ASP A 1 518 ? -32.842 6.673 41.864 1.00 82.25 518 ASP A C 1
ATOM 4083 O O . ASP A 1 518 ? -33.441 6.304 40.853 1.00 82.25 518 ASP A O 1
ATOM 4087 N N . GLY A 1 519 ? -32.861 5.962 42.994 1.00 81.50 519 GLY A N 1
ATOM 4088 C CA . GLY A 1 519 ? -33.472 4.633 43.095 1.00 81.50 519 GLY A CA 1
ATOM 4089 C C . GLY A 1 519 ? -32.555 3.471 42.697 1.00 81.50 519 GLY A C 1
ATOM 4090 O O . GLY A 1 519 ? -33.002 2.329 42.759 1.00 81.50 519 GLY A O 1
ATOM 4091 N N . TYR A 1 520 ? -31.285 3.723 42.362 1.00 88.62 520 TYR A N 1
ATOM 4092 C CA . TYR A 1 520 ? -30.261 2.701 42.118 1.00 88.62 520 TYR A CA 1
ATOM 4093 C C . TYR A 1 520 ? -29.055 2.860 43.062 1.00 88.62 520 TYR A C 1
ATOM 4095 O O . TYR A 1 520 ? -28.850 3.900 43.689 1.00 88.62 520 TYR A O 1
ATOM 4103 N N . GLN A 1 521 ? -28.257 1.801 43.197 1.00 87.31 521 GLN A N 1
ATOM 4104 C CA . GLN A 1 521 ? -27.076 1.729 44.059 1.00 87.31 521 GLN A CA 1
ATOM 4105 C C . GLN A 1 521 ? -25.953 0.899 43.421 1.00 87.31 521 GLN A C 1
ATOM 4107 O O . GLN A 1 521 ? -26.169 0.118 42.495 1.00 87.31 521 GLN A O 1
ATOM 4112 N N . LYS A 1 522 ? -24.732 1.063 43.941 1.00 91.31 522 LYS A N 1
ATOM 4113 C CA . LYS A 1 522 ? -23.567 0.252 43.561 1.00 91.31 522 LYS A CA 1
ATOM 4114 C C . LYS A 1 522 ? -23.647 -1.097 44.280 1.00 91.31 522 LYS A C 1
ATOM 4116 O O . LYS A 1 522 ? -23.478 -1.149 45.497 1.00 91.31 522 LYS A O 1
ATOM 4121 N N . GLY A 1 523 ? -23.931 -2.152 43.524 1.00 85.62 523 GLY A N 1
ATOM 4122 C CA . GLY A 1 523 ? -24.031 -3.526 44.001 1.00 85.62 523 GLY A CA 1
ATOM 4123 C C . GLY A 1 523 ? -22.682 -4.152 44.352 1.00 85.62 523 GLY A C 1
ATOM 4124 O O . GLY A 1 523 ? -21.617 -3.561 44.154 1.00 85.62 523 GLY A O 1
ATOM 4125 N N . ALA A 1 524 ? -22.708 -5.396 44.837 1.00 81.94 524 ALA A N 1
ATOM 4126 C CA . ALA A 1 524 ? -21.492 -6.112 45.249 1.00 81.94 524 ALA A CA 1
ATOM 4127 C C . ALA A 1 524 ? -20.520 -6.399 44.084 1.00 81.94 524 ALA A C 1
ATOM 4129 O O . ALA A 1 524 ? -19.332 -6.620 44.316 1.00 81.94 524 ALA A O 1
ATOM 4130 N N . GLY A 1 525 ? -21.023 -6.388 42.845 1.00 85.12 525 GLY A N 1
ATOM 4131 C CA . GLY A 1 525 ? -20.244 -6.527 41.613 1.00 85.12 525 GLY A CA 1
ATOM 4132 C C . GLY A 1 525 ? -19.963 -5.211 40.882 1.00 85.12 525 GLY A C 1
ATOM 4133 O O . GLY A 1 525 ? -19.637 -5.267 39.700 1.00 85.12 525 GLY A O 1
ATOM 4134 N N . PHE A 1 526 ? -20.141 -4.042 41.516 1.00 92.62 526 PHE A N 1
ATOM 4135 C CA . PHE A 1 526 ? -19.985 -2.760 40.821 1.00 92.62 526 PHE A CA 1
ATOM 4136 C C . PHE A 1 526 ? -18.563 -2.559 40.281 1.00 92.62 526 PHE A C 1
ATOM 4138 O O . PHE A 1 526 ? -17.598 -2.478 41.047 1.00 92.62 526 PHE A O 1
ATOM 4145 N N . ALA A 1 527 ? -18.448 -2.414 38.962 1.00 93.81 527 ALA A N 1
ATOM 4146 C CA . ALA A 1 527 ? -17.192 -2.166 38.269 1.00 93.81 527 ALA A CA 1
ATOM 4147 C C . ALA A 1 527 ? -17.410 -1.241 37.068 1.00 93.81 527 ALA A C 1
ATOM 4149 O O . ALA A 1 527 ? -18.433 -1.300 36.393 1.00 93.81 527 ALA A O 1
ATOM 4150 N N . VAL A 1 528 ? -16.413 -0.409 36.781 1.00 95.12 528 VAL A N 1
ATOM 4151 C CA . VAL A 1 528 ? -16.311 0.346 35.528 1.00 95.12 528 VAL A CA 1
ATOM 4152 C C . VAL A 1 528 ? -15.069 -0.169 34.825 1.00 95.12 528 VAL A C 1
ATOM 4154 O O . VAL A 1 528 ? -14.026 -0.297 35.468 1.00 95.12 528 VAL A O 1
ATOM 4157 N N . LYS A 1 529 ? -15.170 -0.505 33.542 1.00 94.81 529 LYS A N 1
ATOM 4158 C CA . LYS A 1 529 ? -14.083 -1.133 32.783 1.00 94.81 529 LYS A CA 1
ATOM 4159 C C . LYS A 1 529 ? -13.845 -0.428 31.457 1.00 94.81 529 LYS A C 1
ATOM 4161 O O . LYS A 1 529 ? -14.760 0.189 30.919 1.00 94.81 529 LYS A O 1
ATOM 4166 N N . ALA A 1 530 ? -12.643 -0.583 30.912 1.00 93.75 530 ALA A N 1
ATOM 4167 C CA . ALA A 1 530 ? -12.327 -0.309 29.513 1.00 93.75 530 ALA A CA 1
ATOM 4168 C C . ALA A 1 530 ? -11.739 -1.580 28.886 1.00 93.75 530 ALA A C 1
ATOM 4170 O O . ALA A 1 530 ? -10.806 -2.153 29.438 1.00 93.75 530 ALA A O 1
ATOM 4171 N N . ASN A 1 531 ? -12.316 -2.070 27.784 1.00 91.94 531 ASN A N 1
ATOM 4172 C CA . ASN A 1 531 ? -11.924 -3.332 27.127 1.00 91.94 531 ASN A CA 1
ATOM 4173 C C . ASN A 1 531 ? -11.862 -4.564 28.065 1.00 91.94 531 ASN A C 1
ATOM 4175 O O . ASN A 1 531 ? -11.159 -5.531 27.786 1.00 91.94 531 ASN A O 1
ATOM 4179 N N . GLY A 1 532 ? -12.612 -4.542 29.173 1.00 88.06 532 GLY A N 1
ATOM 4180 C CA . GLY A 1 532 ? -12.610 -5.585 30.206 1.00 88.06 532 GLY A CA 1
ATOM 4181 C C . GLY A 1 532 ? -11.715 -5.298 31.422 1.00 88.06 532 GLY A C 1
ATOM 4182 O O . GLY A 1 532 ? -11.957 -5.880 32.480 1.00 88.06 532 GLY A O 1
ATOM 4183 N N . ASP A 1 533 ? -10.763 -4.366 31.326 1.00 91.69 533 ASP A N 1
ATOM 4184 C CA . ASP A 1 533 ? -9.883 -3.983 32.435 1.00 91.69 533 ASP A CA 1
ATOM 4185 C C . ASP A 1 533 ? -10.581 -3.014 33.398 1.00 91.69 533 ASP A C 1
ATOM 4187 O O . ASP A 1 533 ? -11.076 -1.959 32.996 1.00 91.69 533 ASP A O 1
ATOM 4191 N N . THR A 1 534 ? -10.614 -3.356 34.690 1.00 93.94 534 THR A N 1
ATOM 4192 C CA . THR A 1 534 ? -11.280 -2.556 35.731 1.00 93.94 534 THR A CA 1
ATOM 4193 C C . THR A 1 534 ? -10.546 -1.245 36.008 1.00 93.94 534 THR A C 1
ATOM 4195 O O . THR A 1 534 ? -9.406 -1.231 36.474 1.00 93.94 534 THR A O 1
ATOM 4198 N N . LEU A 1 535 ? -11.248 -0.131 35.808 1.00 94.00 535 LEU A N 1
ATOM 4199 C CA . LEU A 1 535 ? -10.782 1.216 36.108 1.00 94.00 535 LEU A CA 1
ATOM 4200 C C . LEU A 1 535 ? -11.023 1.572 37.580 1.00 94.00 535 LEU A C 1
ATOM 4202 O O . LEU A 1 535 ? -12.029 1.204 38.190 1.00 94.00 535 LEU A O 1
ATOM 4206 N N . THR A 1 536 ? -10.104 2.350 38.151 1.00 92.00 536 THR A N 1
ATOM 4207 C CA . THR A 1 536 ? -10.238 2.882 39.514 1.00 92.00 536 THR A CA 1
ATOM 4208 C C . THR A 1 536 ? -10.967 4.223 39.482 1.00 92.00 536 THR A C 1
ATOM 4210 O O . THR A 1 536 ? -10.665 5.068 38.643 1.00 92.00 536 THR A O 1
ATOM 4213 N N . ALA A 1 537 ? -11.914 4.423 40.401 1.00 89.00 537 ALA A N 1
ATOM 4214 C CA . ALA A 1 537 ? -12.616 5.694 40.552 1.00 89.00 537 ALA A CA 1
ATOM 4215 C C . ALA A 1 537 ? -11.692 6.769 41.150 1.00 89.00 537 ALA A C 1
ATOM 4217 O O . ALA A 1 537 ? -11.069 6.557 42.193 1.00 89.00 537 ALA A O 1
ATOM 4218 N N . GLU A 1 538 ? -11.651 7.934 40.512 1.00 90.44 538 GLU A N 1
ATOM 4219 C CA . GLU A 1 538 ? -11.115 9.177 41.063 1.00 90.44 538 GLU A CA 1
ATOM 4220 C C . GLU A 1 538 ? -12.166 9.864 41.965 1.00 90.44 538 GLU A C 1
ATOM 4222 O O . GLU A 1 538 ? -13.213 9.297 42.301 1.00 90.44 538 GLU A O 1
ATOM 4227 N N . ALA A 1 539 ? -11.893 11.106 42.375 1.00 83.38 539 ALA A N 1
ATOM 4228 C CA . ALA A 1 539 ? -12.885 11.953 43.030 1.00 83.38 539 ALA A CA 1
ATOM 4229 C C . ALA A 1 539 ? -14.145 12.135 42.158 1.00 83.38 539 ALA A C 1
ATOM 4231 O O . ALA A 1 539 ? -14.096 12.040 40.931 1.00 83.38 539 ALA A O 1
ATOM 4232 N N . ASP A 1 540 ? -15.277 12.391 42.816 1.00 80.81 540 ASP A N 1
ATOM 4233 C CA . ASP A 1 540 ? -16.552 12.774 42.192 1.00 80.81 540 ASP A CA 1
ATOM 4234 C C . ASP A 1 540 ? -17.092 11.800 41.119 1.00 80.81 540 ASP A C 1
ATOM 4236 O O . ASP A 1 540 ? -17.877 12.177 40.257 1.00 8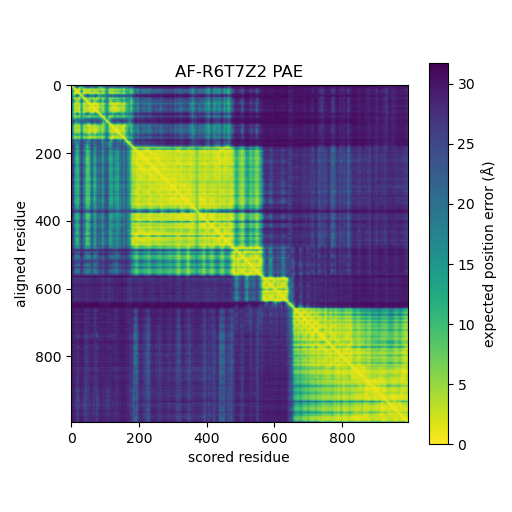0.81 540 ASP A O 1
ATOM 4240 N N . GLY A 1 541 ? -16.699 10.519 41.176 1.00 84.25 541 GLY A N 1
ATOM 4241 C CA . GLY A 1 541 ? -17.167 9.493 40.233 1.00 84.25 541 GLY A CA 1
ATOM 4242 C C . GLY A 1 541 ? -16.528 9.576 38.843 1.00 84.25 541 GLY A C 1
ATOM 4243 O O . GLY A 1 541 ? -17.044 8.981 37.894 1.00 84.25 541 GLY A O 1
ATOM 4244 N N . LYS A 1 542 ? -15.413 10.304 38.723 1.00 92.38 542 LYS A N 1
ATOM 4245 C CA . LYS A 1 542 ? -14.589 10.380 37.517 1.00 92.38 542 LYS A CA 1
ATOM 4246 C C . LYS A 1 542 ? -13.730 9.120 37.346 1.00 92.38 542 LYS A C 1
ATOM 4248 O O . LYS A 1 542 ? -13.275 8.523 38.317 1.00 92.38 542 LYS A O 1
ATOM 4253 N N . TYR A 1 543 ? -13.481 8.746 36.099 1.00 95.31 543 TYR A N 1
ATOM 4254 C CA . TYR A 1 543 ? -12.586 7.676 35.670 1.00 95.31 543 TYR A CA 1
ATOM 4255 C C . TYR A 1 543 ? -11.710 8.205 34.533 1.00 95.31 543 TYR A C 1
ATOM 4257 O O . TYR A 1 543 ? -12.170 9.028 33.738 1.00 95.31 543 TYR A O 1
ATOM 4265 N N . THR A 1 544 ? -10.469 7.729 34.436 1.00 94.75 544 THR A N 1
ATOM 4266 C CA . THR A 1 544 ? -9.544 8.092 33.352 1.00 94.75 544 THR A CA 1
ATOM 4267 C C . THR A 1 544 ? -8.883 6.845 32.784 1.00 94.75 544 THR A C 1
ATOM 4269 O O . THR A 1 544 ? -8.340 6.029 33.528 1.00 94.75 544 THR A O 1
ATOM 4272 N N . ILE A 1 545 ? -8.909 6.719 31.458 1.00 94.62 545 ILE A N 1
ATOM 4273 C CA . ILE A 1 545 ? -8.084 5.773 30.703 1.00 94.62 545 ILE A CA 1
ATOM 4274 C C . ILE A 1 545 ? -6.845 6.548 30.251 1.00 94.62 545 ILE A C 1
ATOM 4276 O O . ILE A 1 545 ? -6.992 7.615 29.662 1.00 94.62 545 ILE A O 1
ATOM 4280 N N . SER A 1 546 ? -5.647 6.030 30.515 1.00 91.94 546 SER A N 1
ATOM 4281 C CA . SER A 1 546 ? -4.367 6.668 30.169 1.00 91.94 546 SER A CA 1
ATOM 4282 C C . SER A 1 546 ? -3.533 5.759 29.271 1.00 91.94 546 SER A C 1
ATOM 4284 O O . SER A 1 546 ? -3.706 4.543 29.308 1.00 91.94 546 SER A O 1
ATOM 4286 N N . ASN A 1 547 ? -2.586 6.335 28.524 1.00 88.19 547 ASN A N 1
ATOM 4287 C CA . ASN A 1 547 ? -1.707 5.619 27.592 1.00 88.19 547 ASN A CA 1
ATOM 4288 C C . ASN A 1 547 ? -2.492 4.828 26.526 1.00 88.19 547 ASN A C 1
ATOM 4290 O O . ASN A 1 547 ? -2.205 3.660 26.265 1.00 88.19 547 ASN A O 1
ATOM 4294 N N . ILE A 1 548 ? -3.518 5.449 25.935 1.00 88.25 548 ILE A N 1
ATOM 4295 C CA . ILE A 1 548 ? -4.406 4.777 24.977 1.00 88.25 548 ILE A CA 1
ATOM 4296 C C . ILE A 1 548 ? -3.617 4.383 23.715 1.00 88.25 548 ILE A C 1
ATOM 4298 O O . ILE A 1 548 ? -3.112 5.241 22.992 1.00 88.25 548 ILE A O 1
ATOM 4302 N N . ALA A 1 549 ? -3.531 3.075 23.456 1.00 86.25 549 ALA A N 1
ATOM 4303 C CA . ALA A 1 549 ? -2.811 2.473 22.324 1.00 86.25 549 ALA A CA 1
ATOM 4304 C C . ALA A 1 549 ? -3.703 1.574 21.435 1.00 86.25 549 ALA A C 1
ATOM 4306 O O . ALA A 1 549 ? -3.210 0.848 20.577 1.00 86.25 549 ALA A O 1
ATOM 4307 N N . ALA A 1 550 ? -5.016 1.587 21.675 1.00 89.06 550 ALA A N 1
ATOM 4308 C CA . ALA A 1 550 ? -6.037 0.869 20.915 1.00 89.06 550 ALA A CA 1
ATOM 4309 C C . ALA A 1 550 ? -7.409 1.511 21.173 1.00 89.06 550 ALA A C 1
ATOM 4311 O O . ALA A 1 550 ? -7.584 2.195 22.187 1.00 89.06 550 ALA A O 1
ATOM 4312 N N . ASN A 1 551 ? -8.398 1.245 20.315 1.00 91.69 551 ASN A N 1
ATOM 4313 C CA . ASN A 1 551 ? -9.788 1.637 20.574 1.00 91.69 551 ASN A CA 1
ATOM 4314 C C . ASN A 1 551 ? -10.273 1.063 21.917 1.00 91.69 551 ASN A C 1
ATOM 4316 O O . ASN A 1 551 ? -9.965 -0.079 22.257 1.00 91.69 551 ASN A O 1
ATOM 4320 N N . GLN A 1 552 ? -11.024 1.860 22.673 1.00 94.94 552 GLN A N 1
ATOM 4321 C CA . GLN A 1 552 ? -11.535 1.521 23.999 1.00 94.94 552 GLN A CA 1
ATOM 4322 C C . GLN A 1 552 ? -13.060 1.417 23.964 1.00 94.94 552 GLN A C 1
ATOM 4324 O O . GLN A 1 552 ? -13.735 2.273 23.392 1.00 94.94 552 GLN A O 1
ATOM 4329 N N . ILE A 1 553 ? -13.609 0.409 24.631 1.00 95.69 553 ILE A N 1
ATOM 4330 C CA . ILE A 1 553 ? -15.040 0.258 24.891 1.00 95.69 553 ILE A CA 1
ATOM 4331 C C . ILE A 1 553 ? -15.229 0.287 26.403 1.00 95.69 553 ILE A C 1
ATOM 4333 O O . ILE A 1 553 ? -14.702 -0.569 27.115 1.00 95.69 553 ILE A O 1
ATOM 4337 N N . VAL A 1 554 ? -15.955 1.291 26.892 1.00 95.12 554 VAL A N 1
ATOM 4338 C CA . VAL A 1 554 ? -16.265 1.453 28.312 1.00 95.12 554 VAL A CA 1
ATOM 4339 C C . VAL A 1 554 ? -17.522 0.664 28.660 1.00 95.12 554 VAL A C 1
ATOM 4341 O O . VAL A 1 554 ? -18.541 0.772 27.978 1.00 95.12 554 VAL A O 1
ATOM 4344 N N . THR A 1 555 ? -17.476 -0.084 29.761 1.00 93.69 555 THR A N 1
ATOM 4345 C CA . THR A 1 555 ? -18.653 -0.737 30.349 1.00 93.69 555 THR A CA 1
ATOM 4346 C C . THR A 1 555 ? -18.814 -0.353 31.817 1.00 93.69 555 THR A C 1
ATOM 4348 O O . THR A 1 555 ? -17.845 -0.048 32.517 1.00 93.69 555 THR A O 1
ATOM 4351 N N . VAL A 1 556 ? -20.062 -0.359 32.286 1.00 92.81 556 VAL A N 1
ATOM 4352 C CA . VAL A 1 556 ? -20.430 -0.194 33.696 1.00 92.81 556 VAL A CA 1
ATOM 4353 C C . VAL A 1 556 ? -21.271 -1.402 34.088 1.00 92.81 556 VAL A C 1
ATOM 4355 O O . VAL A 1 556 ? -22.251 -1.733 33.422 1.00 92.81 556 VAL A O 1
ATOM 4358 N N . GLU A 1 557 ? -20.867 -2.074 35.158 1.00 92.44 557 GLU A N 1
ATOM 4359 C CA . GLU A 1 557 ? -21.440 -3.325 35.650 1.00 92.44 557 GLU A CA 1
ATOM 4360 C C . GLU A 1 557 ? -21.871 -3.175 37.114 1.00 92.44 557 GLU A C 1
ATOM 4362 O O . GLU A 1 557 ? -21.376 -2.305 37.832 1.00 92.44 557 GLU A O 1
ATOM 4367 N N . GLY A 1 558 ? -22.777 -4.043 37.578 1.00 88.44 558 GLY A N 1
ATOM 4368 C CA . GLY A 1 558 ? -23.142 -4.146 38.997 1.00 88.44 558 GLY A CA 1
ATOM 4369 C C . GLY A 1 558 ? -23.878 -2.932 39.573 1.00 88.44 558 GLY A C 1
ATOM 4370 O O . GLY A 1 558 ? -23.688 -2.599 40.742 1.00 88.44 558 GLY A O 1
ATOM 4371 N N . VAL A 1 559 ? -24.703 -2.258 38.768 1.00 89.06 559 VAL A N 1
ATOM 4372 C CA . VAL A 1 559 ? -25.679 -1.268 39.249 1.00 89.06 559 VAL A CA 1
ATOM 4373 C C . VAL A 1 559 ? -26.996 -1.989 39.537 1.00 89.06 559 VAL A C 1
ATOM 4375 O O . VAL A 1 559 ? -27.493 -2.739 38.701 1.00 89.06 559 VAL A O 1
ATOM 4378 N N . GLU A 1 560 ? -27.540 -1.798 40.737 1.00 86.94 560 GLU A N 1
ATOM 4379 C CA . GLU A 1 560 ? -28.701 -2.534 41.252 1.00 86.94 560 GLU A CA 1
ATOM 4380 C C . GLU A 1 560 ? -29.799 -1.556 41.686 1.00 86.94 560 GLU A C 1
ATOM 4382 O O . GLU A 1 560 ? -29.504 -0.501 42.246 1.00 86.94 560 GLU A O 1
ATOM 4387 N N . ALA A 1 561 ? -31.072 -1.892 41.467 1.00 81.75 561 ALA A N 1
ATOM 4388 C CA . ALA A 1 561 ? -32.181 -1.088 41.981 1.00 81.75 561 ALA A CA 1
ATOM 4389 C C . ALA A 1 561 ? -32.246 -1.157 43.520 1.00 81.75 561 ALA A C 1
ATOM 4391 O O . ALA A 1 561 ? -32.024 -2.206 44.132 1.00 81.75 561 ALA A O 1
ATOM 4392 N N . VAL A 1 562 ? -32.579 -0.040 44.164 1.00 75.94 562 VAL A N 1
ATOM 4393 C CA . VAL A 1 562 ? -32.823 0.023 45.608 1.00 75.94 562 VAL A CA 1
ATOM 4394 C C . VAL A 1 562 ? -34.212 -0.547 45.880 1.00 75.94 562 VAL A C 1
ATOM 4396 O O . VAL A 1 562 ? -35.222 0.080 45.566 1.00 75.94 562 VAL A O 1
ATOM 4399 N N . ALA A 1 563 ? -34.264 -1.738 46.476 1.00 56.94 563 ALA A N 1
ATOM 4400 C CA . ALA A 1 563 ? -35.519 -2.376 46.850 1.00 56.94 563 ALA A CA 1
ATOM 4401 C C . ALA A 1 563 ? -36.328 -1.484 47.810 1.00 56.94 563 ALA A C 1
ATOM 4403 O O . ALA A 1 563 ? -35.912 -1.217 48.941 1.00 56.94 563 ALA A O 1
ATOM 4404 N N . THR A 1 564 ? -37.509 -1.045 47.374 1.00 52.53 564 THR A N 1
ATOM 4405 C CA . THR A 1 564 ? -38.518 -0.473 48.266 1.00 52.53 564 THR A CA 1
ATOM 4406 C C . THR A 1 564 ? -39.061 -1.567 49.180 1.00 52.53 564 THR A C 1
ATOM 4408 O O . THR A 1 564 ? -39.295 -2.693 48.745 1.00 52.53 564 THR A O 1
ATOM 4411 N N . ALA A 1 565 ? -39.246 -1.250 50.464 1.00 48.16 565 ALA A N 1
ATOM 4412 C CA . ALA A 1 565 ? -39.763 -2.216 51.430 1.00 48.16 565 ALA A CA 1
ATOM 4413 C C . ALA A 1 565 ? -41.155 -2.720 50.992 1.00 48.16 565 ALA A C 1
ATOM 4415 O O . ALA A 1 565 ? -41.988 -1.889 50.619 1.00 48.16 565 ALA A O 1
ATOM 4416 N N . PRO A 1 566 ? -41.422 -4.040 51.029 1.00 52.00 566 PRO A N 1
ATOM 4417 C CA . PRO A 1 566 ? -42.707 -4.581 50.607 1.00 52.00 566 PRO A CA 1
ATOM 4418 C C . PRO A 1 566 ? -43.827 -4.066 51.514 1.00 52.00 566 PRO A C 1
ATOM 4420 O O . PRO A 1 566 ? -43.730 -4.123 52.742 1.00 52.00 566 PRO A O 1
ATOM 4423 N N . THR A 1 567 ? -44.898 -3.564 50.902 1.00 60.53 567 THR A N 1
ATOM 4424 C CA . THR A 1 567 ? -46.100 -3.135 51.620 1.00 60.53 567 THR A CA 1
ATOM 4425 C C . THR A 1 567 ? -46.913 -4.371 51.986 1.00 60.53 567 THR A C 1
ATOM 4427 O O . THR A 1 567 ? -47.550 -4.968 51.122 1.00 60.53 567 THR A O 1
ATOM 4430 N N . THR A 1 568 ? -46.886 -4.763 53.256 1.00 76.62 568 THR A N 1
ATOM 4431 C CA . THR A 1 568 ? -47.764 -5.809 53.790 1.00 76.62 568 THR A CA 1
ATOM 4432 C C . THR A 1 568 ? -49.047 -5.191 54.343 1.00 76.62 568 THR A C 1
ATOM 4434 O O . THR A 1 568 ? -49.040 -4.060 54.833 1.00 76.62 568 THR A O 1
ATOM 4437 N N . TYR A 1 569 ? -50.153 -5.932 54.265 1.00 85.12 569 TYR A N 1
ATOM 4438 C CA . TYR A 1 569 ? -51.468 -5.499 54.745 1.00 85.12 569 TYR A CA 1
ATOM 4439 C C . TYR A 1 569 ? -51.955 -6.412 55.865 1.00 85.12 569 TYR A C 1
ATOM 4441 O O . TYR A 1 569 ? -51.870 -7.637 55.746 1.00 85.12 569 TYR A O 1
ATOM 4449 N N . THR A 1 570 ? -52.498 -5.840 56.938 1.00 90.19 570 THR A N 1
ATOM 4450 C CA . THR A 1 570 ? -53.010 -6.617 58.071 1.00 90.19 570 THR A CA 1
ATOM 4451 C C . THR A 1 570 ? -54.452 -7.041 57.800 1.00 90.19 570 THR A C 1
ATOM 4453 O O . THR A 1 570 ? -55.382 -6.228 57.776 1.00 90.19 570 THR A O 1
ATOM 4456 N N . ILE A 1 571 ? -54.668 -8.345 57.639 1.00 92.88 571 ILE A N 1
ATOM 4457 C CA . ILE A 1 571 ? -55.991 -8.927 57.410 1.00 92.88 571 ILE A CA 1
ATOM 4458 C C . ILE A 1 571 ? -56.566 -9.412 58.738 1.00 92.88 571 ILE A C 1
ATOM 4460 O O . ILE A 1 571 ? -55.965 -10.233 59.425 1.00 92.88 571 ILE A O 1
ATOM 4464 N N . THR A 1 572 ? -57.739 -8.905 59.116 1.00 92.88 572 THR A N 1
ATOM 4465 C CA . THR A 1 572 ? -58.416 -9.230 60.383 1.00 92.88 572 THR A CA 1
ATOM 4466 C C . THR A 1 572 ? -59.466 -10.324 60.182 1.00 92.88 572 THR A C 1
ATOM 4468 O O . THR A 1 572 ? -60.358 -10.196 59.343 1.00 92.88 572 THR A O 1
ATOM 4471 N N . PHE A 1 573 ? -59.405 -11.379 60.992 1.00 89.88 573 PHE A N 1
ATOM 4472 C CA . PHE A 1 573 ? -60.279 -12.551 60.931 1.00 89.88 573 PHE A CA 1
ATOM 4473 C C . PHE A 1 573 ? -61.461 -12.424 61.905 1.00 89.88 573 PHE A C 1
ATOM 4475 O O . PHE A 1 573 ? -61.327 -12.614 63.115 1.00 89.88 573 PHE A O 1
ATOM 4482 N N . ASN A 1 574 ? -62.657 -12.137 61.389 1.00 89.12 574 ASN A N 1
ATOM 4483 C CA . ASN A 1 574 ? -63.885 -12.071 62.180 1.00 89.12 574 ASN A CA 1
ATOM 4484 C C . ASN A 1 574 ? -64.675 -13.390 62.107 1.00 89.12 574 ASN A C 1
ATOM 4486 O O . ASN A 1 574 ? -65.347 -13.679 61.117 1.00 89.12 574 ASN A O 1
ATOM 4490 N N . ALA A 1 575 ? -64.652 -14.177 63.184 1.00 85.50 575 ALA A N 1
ATOM 4491 C CA . ALA A 1 575 ? -65.318 -15.482 63.254 1.00 85.50 575 ALA A CA 1
ATOM 4492 C C . ALA A 1 575 ? -66.866 -15.446 63.188 1.00 85.50 575 ALA A C 1
ATOM 4494 O O . ALA A 1 575 ? -67.490 -16.506 63.116 1.00 85.50 575 ALA A O 1
ATOM 4495 N N . ASN A 1 576 ? -67.494 -14.260 63.180 1.00 83.44 576 ASN A N 1
ATOM 4496 C CA . ASN A 1 576 ? -68.895 -14.037 62.793 1.00 83.44 576 ASN A CA 1
ATOM 4497 C C . ASN A 1 576 ? -69.896 -15.013 63.455 1.00 83.44 576 ASN A C 1
ATOM 4499 O O . ASN A 1 576 ? -70.605 -15.759 62.781 1.00 83.44 576 ASN A O 1
ATOM 4503 N N . GLY A 1 577 ? -69.890 -15.050 64.792 1.00 74.31 577 GLY A N 1
ATOM 4504 C CA . GLY A 1 577 ? -70.680 -15.979 65.619 1.00 74.31 577 GLY A CA 1
ATOM 4505 C C . GLY A 1 577 ? -69.883 -17.159 66.191 1.00 74.31 577 GLY A C 1
ATOM 4506 O O . GLY A 1 577 ? -70.299 -17.744 67.188 1.00 74.31 577 GLY A O 1
ATOM 4507 N N . GLY A 1 578 ? -68.723 -17.468 65.604 1.00 79.50 578 GLY A N 1
ATOM 4508 C CA . GLY A 1 578 ? -67.768 -18.457 66.103 1.00 79.50 578 GLY A CA 1
ATOM 4509 C C . GLY A 1 578 ? -66.598 -17.874 66.909 1.00 79.50 578 GLY A C 1
ATOM 4510 O O . GLY A 1 578 ? -66.575 -16.691 67.247 1.00 79.50 578 GLY A O 1
ATOM 4511 N N . GLU A 1 579 ? -65.594 -18.715 67.152 1.00 81.44 579 GLU A N 1
ATOM 4512 C CA . GLU A 1 579 ? -64.296 -18.396 67.759 1.00 81.44 579 GLU A CA 1
ATOM 4513 C C . GLU A 1 579 ? -63.160 -18.737 66.776 1.00 81.44 579 GLU A C 1
ATOM 4515 O O . GLU A 1 579 ? -63.202 -19.770 66.103 1.00 81.44 579 GLU A O 1
ATOM 4520 N N . VAL A 1 580 ? -62.126 -17.895 66.697 1.00 86.50 580 VAL A N 1
ATOM 4521 C CA . VAL A 1 580 ? -60.911 -18.129 65.894 1.00 86.50 580 VAL A CA 1
ATOM 4522 C C . VAL A 1 580 ? -59.677 -17.856 66.755 1.00 86.50 580 VAL A C 1
ATOM 4524 O O . VAL A 1 580 ? -59.674 -16.906 67.536 1.00 86.50 580 VAL A O 1
ATOM 4527 N N . SER A 1 581 ? -58.653 -18.706 66.657 1.00 80.81 581 SER A N 1
ATOM 4528 C CA . SER A 1 581 ? -57.432 -18.600 67.472 1.00 80.81 581 SER A CA 1
ATOM 4529 C C . SER A 1 581 ? -56.483 -17.501 66.997 1.00 80.81 581 SER A C 1
ATOM 4531 O O . SER A 1 581 ? -55.810 -16.875 67.810 1.00 80.81 581 SER A O 1
ATOM 4533 N N . GLU A 1 582 ? -56.442 -17.266 65.688 1.00 85.31 582 GLU A N 1
ATOM 4534 C CA . GLU A 1 582 ? -55.693 -16.185 65.052 1.00 85.31 582 GLU A CA 1
ATOM 4535 C C . GLU A 1 582 ? -56.698 -15.124 64.608 1.00 85.31 582 GLU A C 1
ATOM 4537 O O . GLU A 1 582 ? -57.570 -15.394 63.784 1.00 85.31 582 GLU A O 1
ATOM 4542 N N . THR A 1 583 ? -56.621 -13.930 65.195 1.00 86.12 583 THR A N 1
ATOM 4543 C CA . THR A 1 583 ? -57.556 -12.826 64.916 1.00 86.12 583 THR A CA 1
ATOM 4544 C C . THR A 1 583 ? -57.080 -11.901 63.800 1.00 86.12 583 THR A C 1
ATOM 4546 O O . THR A 1 583 ? -57.863 -11.085 63.321 1.00 86.12 583 THR A O 1
ATOM 4549 N N . SER A 1 584 ? -55.822 -12.015 63.378 1.00 89.38 584 SER A N 1
ATOM 4550 C CA . SER A 1 584 ? -55.265 -11.312 62.221 1.00 89.38 584 SER A CA 1
ATOM 4551 C C . SER A 1 584 ? -54.001 -12.000 61.700 1.00 89.38 584 SER A C 1
ATOM 4553 O O . SER A 1 584 ? -53.331 -12.697 62.463 1.00 89.38 584 SER A O 1
ATOM 4555 N N . ALA A 1 585 ? -53.658 -11.764 60.434 1.00 87.56 585 ALA A N 1
ATOM 4556 C CA . ALA A 1 585 ? -52.365 -12.097 59.837 1.00 87.56 585 ALA A CA 1
ATOM 4557 C C . ALA A 1 585 ? -51.988 -11.045 58.783 1.00 87.56 585 ALA A C 1
ATOM 4559 O O . ALA A 1 585 ? -52.870 -10.469 58.146 1.00 87.56 585 ALA A O 1
ATOM 4560 N N . ASP A 1 586 ? -50.691 -10.816 58.598 1.00 90.81 586 ASP A N 1
ATOM 4561 C CA . ASP A 1 586 ? -50.179 -9.918 57.561 1.00 90.81 586 ASP A CA 1
ATOM 4562 C C . ASP A 1 586 ? -49.978 -10.675 56.239 1.00 90.81 586 ASP A C 1
ATOM 4564 O O . ASP A 1 586 ? -49.704 -11.880 56.232 1.00 90.81 586 ASP A O 1
ATOM 4568 N N . THR A 1 587 ? -50.122 -9.975 55.115 1.00 87.38 587 THR A N 1
ATOM 4569 C CA . T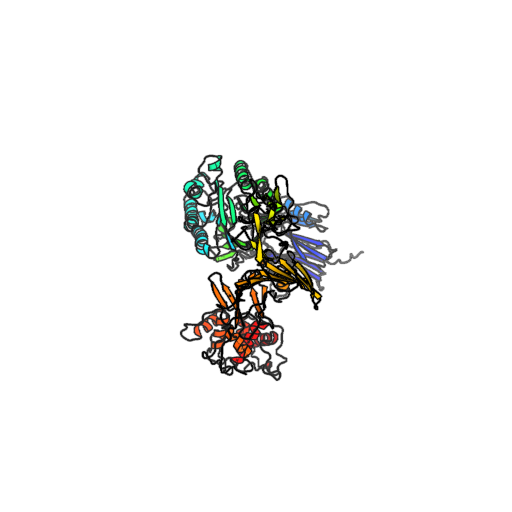HR A 1 587 ? -49.840 -10.535 53.787 1.00 87.38 587 THR A CA 1
ATOM 4570 C C . THR A 1 587 ? -48.343 -10.691 53.510 1.00 87.38 587 THR A C 1
ATOM 4572 O O . THR A 1 587 ? -47.502 -10.060 54.147 1.00 87.38 587 THR A O 1
ATOM 4575 N N . ASP A 1 588 ? -48.013 -11.486 52.494 1.00 82.44 588 ASP A N 1
ATOM 4576 C CA . ASP A 1 588 ? -46.720 -11.449 51.819 1.00 82.44 588 ASP A CA 1
ATOM 4577 C C . ASP A 1 588 ? -46.551 -10.180 50.952 1.00 82.44 588 ASP A C 1
ATOM 4579 O O . ASP A 1 588 ? -47.433 -9.317 50.871 1.00 82.44 588 ASP A O 1
ATOM 4583 N N . GLU A 1 589 ? -45.399 -10.084 50.285 1.00 78.81 589 GLU A N 1
ATOM 4584 C CA . GLU A 1 589 ? -45.028 -8.999 49.363 1.00 78.81 589 GLU A CA 1
ATOM 4585 C C . GLU A 1 589 ? -45.923 -8.880 48.113 1.00 78.81 589 GLU A C 1
ATOM 4587 O O . GLU A 1 589 ? -45.890 -7.856 47.435 1.00 78.81 589 GLU A O 1
ATOM 4592 N N . ASN A 1 590 ? -46.742 -9.897 47.821 1.00 82.25 590 ASN A N 1
ATOM 4593 C CA . ASN A 1 590 ? -47.707 -9.920 46.720 1.00 82.25 590 ASN A CA 1
ATOM 4594 C C . ASN A 1 590 ? -49.144 -9.655 47.205 1.00 82.25 590 ASN A C 1
ATOM 4596 O O . ASN A 1 590 ? -50.096 -9.866 46.450 1.00 82.25 590 ASN A O 1
ATOM 4600 N N . GLY A 1 591 ? -49.323 -9.242 48.465 1.00 83.69 591 GLY A N 1
ATOM 4601 C CA . GLY A 1 591 ? -50.634 -8.999 49.061 1.00 83.69 591 GLY A CA 1
ATOM 4602 C C . GLY A 1 591 ? -51.429 -10.274 49.368 1.00 83.69 591 GLY A C 1
ATOM 4603 O O . GLY A 1 591 ? -52.638 -10.185 49.566 1.00 83.69 591 GLY A O 1
ATOM 4604 N N . LYS A 1 592 ? -50.805 -11.461 49.407 1.00 88.94 592 LYS A N 1
ATOM 4605 C CA . LYS A 1 592 ? -51.480 -12.742 49.689 1.00 88.94 592 LYS A CA 1
ATOM 4606 C C . LYS A 1 592 ? -51.270 -13.219 51.122 1.00 88.94 592 LYS A C 1
ATOM 4608 O O . LYS A 1 592 ? -50.239 -12.969 51.734 1.00 88.94 592 LYS A O 1
ATOM 4613 N N . LEU A 1 593 ? -52.232 -13.965 51.660 1.00 85.69 593 LEU A N 1
ATOM 4614 C CA . LEU A 1 593 ? -52.088 -14.617 52.965 1.00 85.69 593 LEU A CA 1
ATOM 4615 C C . LEU A 1 593 ? -51.443 -16.000 52.827 1.00 85.69 593 LEU A C 1
ATOM 4617 O O . LEU A 1 593 ? -51.948 -16.853 52.100 1.00 85.69 593 LEU A O 1
ATOM 4621 N N . ALA A 1 594 ? -50.384 -16.256 53.600 1.00 87.06 594 ALA A N 1
ATOM 4622 C CA . ALA A 1 594 ? -49.693 -17.551 53.618 1.00 87.06 594 ALA A CA 1
ATOM 4623 C C . ALA A 1 594 ? -50.590 -18.719 54.086 1.00 87.06 594 ALA A C 1
ATOM 4625 O O . ALA A 1 594 ? -50.388 -19.869 53.690 1.00 87.06 594 ALA A O 1
ATOM 4626 N N . SER A 1 595 ? -51.587 -18.436 54.926 1.00 87.25 595 SER A N 1
ATOM 4627 C CA . SER A 1 595 ? -52.623 -19.381 55.342 1.00 87.25 595 SER A CA 1
ATOM 4628 C C . SER A 1 595 ? -53.897 -18.640 55.762 1.00 87.25 595 SER A C 1
ATOM 4630 O O . SER A 1 595 ? -53.893 -17.432 55.996 1.00 87.25 595 SER A O 1
ATOM 4632 N N . LEU A 1 596 ? -55.006 -19.376 55.857 1.00 85.69 596 LEU A N 1
ATOM 4633 C CA . LEU A 1 596 ? -56.254 -18.895 56.447 1.00 85.69 596 LEU A CA 1
ATOM 4634 C C . LEU A 1 596 ? -56.580 -19.757 57.675 1.00 85.69 596 LEU A C 1
ATOM 4636 O O . LEU A 1 596 ? -56.651 -20.984 57.534 1.00 85.69 596 LEU A O 1
ATOM 4640 N N . PRO A 1 597 ? -56.808 -19.171 58.864 1.00 85.88 597 PRO A N 1
ATOM 4641 C CA . PRO A 1 597 ? -57.155 -19.945 60.047 1.00 85.88 597 PRO A CA 1
ATOM 4642 C C . PRO A 1 597 ? -58.539 -20.576 59.882 1.00 85.88 597 PRO A C 1
ATOM 4644 O O . PRO A 1 597 ? -59.424 -20.023 59.227 1.00 85.88 597 PRO A O 1
ATOM 4647 N N . THR A 1 598 ? -58.749 -21.739 60.496 1.00 84.56 598 THR A N 1
ATOM 4648 C CA . THR A 1 598 ? -60.064 -22.398 60.516 1.00 84.56 598 THR A CA 1
ATOM 4649 C C . THR A 1 598 ? -60.790 -22.031 61.814 1.00 84.56 598 THR A C 1
ATOM 4651 O O . THR A 1 598 ? -60.373 -22.489 62.879 1.00 84.56 598 THR A O 1
ATOM 4654 N N . PRO A 1 599 ? -61.852 -21.207 61.770 1.00 85.75 599 PRO A N 1
ATOM 4655 C CA . PRO A 1 599 ? -62.631 -20.875 62.955 1.00 85.75 599 PRO A CA 1
ATOM 4656 C C . PRO A 1 599 ? -63.504 -22.063 63.388 1.00 85.75 599 PRO A C 1
ATOM 4658 O O . PRO A 1 599 ? -63.790 -22.978 62.613 1.00 85.75 599 PRO A O 1
ATOM 4661 N N . THR A 1 600 ? -64.011 -22.011 64.617 1.00 79.00 600 THR A N 1
ATOM 4662 C CA . THR A 1 600 ? -64.981 -22.971 65.170 1.00 79.00 600 THR A CA 1
ATOM 4663 C C . THR A 1 600 ? -66.285 -22.265 65.544 1.00 79.00 600 THR A C 1
ATOM 4665 O O . THR A 1 600 ? -66.272 -21.080 65.851 1.00 79.00 600 THR A O 1
ATOM 4668 N N . HIS A 1 601 ? -67.426 -22.957 65.524 1.00 78.62 601 HIS A N 1
ATOM 4669 C CA . HIS A 1 601 ? -68.718 -22.389 65.931 1.00 78.62 601 HIS A CA 1
ATOM 4670 C C . HIS A 1 601 ? -69.468 -23.393 66.803 1.00 78.62 601 HIS A C 1
ATOM 4672 O O . HIS A 1 601 ? -69.489 -24.588 66.511 1.00 78.62 601 HIS A O 1
ATOM 4678 N N . SER A 1 602 ? -70.105 -22.922 67.875 1.00 62.72 602 SER A N 1
ATOM 4679 C CA . SER A 1 602 ? -70.910 -23.791 68.738 1.00 62.72 602 SER A CA 1
ATOM 4680 C C . SER A 1 602 ? -72.274 -24.094 68.096 1.00 62.72 602 SER A C 1
ATOM 4682 O O . SER A 1 602 ? -72.947 -23.209 67.569 1.00 62.72 602 SER A O 1
ATOM 4684 N N . GLY A 1 603 ? -72.682 -25.366 68.099 1.00 62.78 603 GLY A N 1
ATOM 4685 C CA . GLY A 1 603 ? -73.878 -25.849 67.392 1.00 62.78 603 GLY A CA 1
ATOM 4686 C C . GLY A 1 603 ? -73.563 -26.550 66.065 1.00 62.78 603 GLY A C 1
ATOM 4687 O O . GLY A 1 603 ? -72.410 -26.697 65.678 1.00 62.78 603 GLY A O 1
ATOM 4688 N N . SER A 1 604 ? -74.598 -27.034 65.374 1.00 66.69 604 SER A N 1
ATOM 4689 C CA . SER A 1 604 ? -74.464 -27.832 64.143 1.00 66.69 604 SER A CA 1
ATOM 4690 C C . SER A 1 604 ? -74.160 -26.965 62.915 1.00 66.69 604 SER A C 1
ATOM 4692 O O . SER A 1 604 ? -74.993 -26.851 62.024 1.00 66.69 604 SER A O 1
ATOM 4694 N N . TYR A 1 605 ? -72.985 -26.338 62.864 1.00 71.56 605 TYR A N 1
ATOM 4695 C CA . TYR A 1 605 ? -72.534 -25.516 61.738 1.00 71.56 605 TYR A CA 1
ATOM 4696 C C . TYR A 1 605 ? -71.160 -25.979 61.236 1.00 71.56 605 TYR A C 1
ATOM 4698 O O . TYR A 1 605 ? -70.253 -26.202 62.034 1.00 71.56 605 TYR A O 1
ATOM 4706 N N . SER A 1 606 ? -70.984 -26.093 59.917 1.00 77.44 606 SER A N 1
ATOM 4707 C CA . SER A 1 606 ? -69.666 -26.190 59.287 1.00 77.44 606 SER A CA 1
ATOM 4708 C C . SER A 1 606 ? -69.203 -24.819 58.823 1.00 77.44 606 SER A C 1
ATOM 4710 O O . SER A 1 606 ? -69.987 -24.036 58.280 1.00 77.44 606 SER A O 1
ATOM 4712 N N . PHE A 1 607 ? -67.906 -24.570 58.937 1.00 86.00 607 PHE A N 1
ATOM 4713 C CA . PHE A 1 607 ? -67.276 -23.444 58.270 1.00 86.00 607 PHE A CA 1
ATOM 4714 C C . PHE A 1 607 ? -67.434 -23.577 56.745 1.00 86.00 607 PHE A C 1
ATOM 4716 O O . PHE A 1 607 ? -67.151 -24.633 56.181 1.00 86.00 607 PHE A O 1
ATOM 4723 N N . LYS A 1 608 ? -67.949 -22.531 56.093 1.00 83.00 608 LYS A N 1
ATOM 4724 C CA . LYS A 1 608 ? -68.159 -22.456 54.638 1.00 83.00 608 LYS A CA 1
ATOM 4725 C C . LYS A 1 608 ? -66.931 -21.892 53.920 1.00 83.00 608 LYS A C 1
ATOM 4727 O O . LYS A 1 608 ? -66.656 -22.298 52.802 1.00 83.00 608 LYS A O 1
ATOM 4732 N N . GLY A 1 609 ? -66.236 -20.951 54.558 1.00 87.31 609 GLY A N 1
ATOM 4733 C CA . GLY A 1 609 ? -65.127 -20.187 53.989 1.00 87.31 609 GLY A CA 1
ATOM 4734 C C . GLY A 1 609 ? -65.055 -18.779 54.585 1.00 87.31 609 GLY A C 1
ATOM 4735 O O . GLY A 1 609 ? -65.956 -18.356 55.322 1.00 87.31 609 GLY A O 1
ATOM 4736 N N . TRP A 1 610 ? -63.983 -18.056 54.264 1.00 92.69 610 TRP A N 1
ATOM 4737 C CA . TRP A 1 610 ? -63.828 -16.636 54.584 1.00 92.69 610 TRP A CA 1
ATOM 4738 C C . TRP A 1 610 ? -64.406 -15.777 53.457 1.00 92.69 610 TRP A C 1
ATOM 4740 O O . TRP A 1 610 ? -64.277 -16.125 52.288 1.00 92.69 610 TRP A O 1
ATOM 4750 N N . TYR A 1 611 ? -65.056 -14.665 53.796 1.00 90.81 611 TYR A N 1
ATOM 4751 C CA . TYR A 1 611 ? -65.731 -13.787 52.837 1.00 90.81 611 TYR A CA 1
ATOM 4752 C C . TYR A 1 611 ? -65.490 -12.313 53.162 1.00 90.81 611 TYR A C 1
ATOM 4754 O O . TYR A 1 611 ? -65.324 -11.943 54.323 1.00 90.81 611 TYR A O 1
ATOM 4762 N N . THR A 1 612 ? -65.562 -11.437 52.161 1.00 90.12 612 THR A N 1
ATOM 4763 C CA . THR A 1 612 ? -65.420 -9.977 52.350 1.00 90.12 612 THR A CA 1
ATOM 4764 C C . THR A 1 612 ? -66.586 -9.313 53.104 1.00 90.12 612 THR A C 1
ATOM 4766 O O . THR A 1 612 ? -66.551 -8.111 53.357 1.00 90.12 612 THR A O 1
ATOM 4769 N N . ALA A 1 613 ? -67.625 -10.066 53.490 1.00 83.31 613 ALA A N 1
ATOM 4770 C CA . ALA A 1 613 ? -68.759 -9.575 54.274 1.00 83.31 613 ALA A CA 1
ATOM 4771 C C . ALA A 1 613 ? -69.366 -10.662 55.182 1.00 83.31 613 ALA A C 1
ATOM 4773 O O . ALA A 1 613 ? -69.341 -11.853 54.865 1.00 83.31 613 ALA A O 1
ATOM 4774 N N . ALA A 1 614 ? -69.999 -10.241 56.283 1.00 79.06 614 ALA A N 1
ATOM 4775 C CA . ALA A 1 614 ? -70.648 -11.126 57.263 1.00 79.06 614 ALA A CA 1
ATOM 4776 C C . ALA A 1 614 ? -71.832 -11.951 56.706 1.00 79.06 614 ALA A C 1
ATOM 4778 O O . ALA A 1 614 ? -72.248 -12.932 57.321 1.00 79.06 614 ALA A O 1
ATOM 4779 N N . SER A 1 615 ? -72.378 -11.564 55.550 1.00 72.31 615 SER A N 1
ATOM 4780 C CA . SER A 1 615 ? -73.338 -12.339 54.758 1.00 72.31 615 SER A CA 1
ATOM 4781 C C . SER A 1 615 ? -73.223 -11.917 53.290 1.00 72.31 615 SER A C 1
ATOM 4783 O O . SER A 1 615 ? -73.221 -10.721 52.996 1.00 72.31 615 SER A O 1
ATOM 4785 N N . GLY A 1 616 ? -73.101 -12.876 52.367 1.00 71.62 616 GLY A N 1
ATOM 4786 C CA . GLY A 1 616 ? -72.772 -12.598 50.961 1.00 71.62 616 GLY A CA 1
ATOM 4787 C C . GLY A 1 616 ? -71.290 -12.247 50.757 1.00 71.62 616 GLY A C 1
ATOM 4788 O O . GLY A 1 616 ? -70.431 -12.808 51.428 1.00 71.62 616 GLY A O 1
ATOM 4789 N N . GLY A 1 617 ? -70.981 -11.330 49.839 1.00 83.94 617 GLY A N 1
ATOM 4790 C CA . GLY A 1 617 ? -69.597 -10.947 49.522 1.00 83.94 617 GLY A CA 1
ATOM 4791 C C . GLY A 1 617 ? -68.839 -11.972 48.668 1.00 83.94 617 GLY A C 1
ATOM 4792 O O . GLY A 1 617 ? -69.393 -12.987 48.243 1.00 83.94 617 GLY A O 1
ATOM 4793 N N . THR A 1 618 ? -67.567 -11.675 48.404 1.00 87.62 618 THR A N 1
ATOM 4794 C CA . THR A 1 618 ? -66.657 -12.524 47.618 1.00 87.62 618 THR A CA 1
ATOM 4795 C C . THR A 1 618 ? -65.920 -13.478 48.549 1.00 87.62 618 THR A C 1
ATOM 4797 O O . THR A 1 618 ? -65.550 -13.084 49.656 1.00 87.62 618 THR A O 1
ATOM 4800 N N . GLU A 1 619 ? -65.718 -14.720 48.113 1.00 88.81 619 GLU A N 1
ATOM 4801 C CA . GLU A 1 619 ? -64.930 -15.713 48.846 1.00 88.81 619 GLU A CA 1
ATOM 4802 C C . GLU A 1 619 ? -63.441 -15.343 48.846 1.00 88.81 619 GLU A C 1
ATOM 4804 O O . GLU A 1 619 ? -62.895 -14.885 47.842 1.00 88.81 619 GLU A O 1
ATOM 4809 N N . VAL A 1 620 ? -62.803 -15.534 49.996 1.00 88.50 620 VAL A N 1
ATOM 4810 C CA . VAL A 1 620 ? -61.399 -15.228 50.258 1.00 88.50 620 VAL A CA 1
ATOM 4811 C C . VAL A 1 620 ? -60.634 -16.537 50.399 1.00 88.50 620 VAL A C 1
ATOM 4813 O O . VAL A 1 620 ? -61.004 -17.412 51.183 1.00 88.50 620 VAL A O 1
ATOM 4816 N N . THR A 1 621 ? -59.547 -16.649 49.645 1.00 89.75 621 THR A N 1
ATOM 4817 C CA . THR A 1 621 ? -58.634 -17.798 49.628 1.00 89.75 621 THR A CA 1
ATOM 4818 C C . THR A 1 621 ? -57.200 -17.310 49.842 1.00 89.75 621 THR A C 1
ATOM 4820 O O . THR A 1 621 ? -56.953 -16.107 49.839 1.00 89.75 621 THR A O 1
ATOM 4823 N N . ILE A 1 622 ? -56.235 -18.222 49.987 1.00 87.12 622 ILE A N 1
ATOM 4824 C CA . ILE A 1 622 ? -54.805 -17.853 50.022 1.00 87.12 622 ILE A CA 1
ATOM 4825 C C . ILE A 1 622 ? -54.319 -17.195 48.715 1.00 87.12 622 ILE A C 1
ATOM 4827 O O . ILE A 1 622 ? -53.299 -16.519 48.709 1.00 87.12 622 ILE A O 1
ATOM 4831 N N . ASP A 1 623 ? -55.066 -17.340 47.613 1.00 88.31 623 ASP A N 1
ATOM 4832 C CA . ASP A 1 623 ? -54.791 -16.668 46.340 1.00 88.31 623 ASP A CA 1
ATOM 4833 C C . ASP A 1 623 ? -55.432 -15.277 46.214 1.00 88.31 623 ASP A C 1
ATOM 4835 O O . ASP A 1 623 ? -55.189 -14.579 45.227 1.00 88.31 623 ASP A O 1
ATOM 4839 N N . THR A 1 624 ? -56.234 -14.852 47.195 1.00 86.88 624 THR A N 1
ATOM 4840 C CA . THR A 1 624 ? -56.805 -13.503 47.229 1.00 86.88 624 THR A CA 1
ATOM 4841 C C . THR A 1 624 ? -55.710 -12.484 47.534 1.00 86.88 624 THR A C 1
ATOM 4843 O O . THR A 1 624 ? -55.081 -12.542 48.587 1.00 86.88 624 THR A O 1
ATOM 4846 N N . VAL A 1 625 ? -55.512 -11.548 46.605 1.00 88.56 625 VAL A N 1
ATOM 4847 C CA . VAL A 1 625 ? -54.617 -10.397 46.764 1.00 88.56 625 VAL A CA 1
ATOM 4848 C C . VAL A 1 625 ? -55.374 -9.260 47.446 1.00 88.56 625 VAL A C 1
ATOM 4850 O O . VAL A 1 625 ? -56.470 -8.898 47.011 1.00 88.56 625 VAL A O 1
ATOM 4853 N N . PHE A 1 626 ? -54.777 -8.699 48.491 1.00 86.25 626 PHE A N 1
ATOM 4854 C CA . PHE A 1 626 ? -55.227 -7.504 49.193 1.00 86.25 626 PHE A CA 1
ATOM 4855 C C . PHE A 1 626 ? -54.299 -6.326 48.875 1.00 86.25 626 PHE A C 1
ATOM 4857 O O . PHE A 1 626 ? -53.088 -6.495 48.764 1.00 86.25 626 PHE A O 1
ATOM 4864 N N . ASP A 1 627 ? -54.882 -5.135 48.759 1.00 88.19 627 ASP A N 1
ATOM 4865 C CA . ASP A 1 627 ? -54.207 -3.850 48.531 1.00 88.19 627 ASP A CA 1
ATOM 4866 C C . ASP A 1 627 ? -54.426 -2.852 49.692 1.00 88.19 627 ASP A C 1
ATOM 4868 O O . ASP A 1 627 ? -54.014 -1.689 49.626 1.00 88.19 627 ASP A O 1
ATOM 4872 N N . THR A 1 628 ? -55.088 -3.299 50.768 1.00 85.81 628 THR A N 1
ATOM 4873 C CA . THR A 1 628 ? -55.361 -2.521 51.981 1.00 85.81 628 THR A CA 1
ATOM 4874 C C . THR A 1 628 ? -55.731 -3.420 53.171 1.00 85.81 628 THR A C 1
ATOM 4876 O O . THR A 1 628 ? -56.203 -4.549 52.990 1.00 85.81 628 THR A O 1
ATOM 4879 N N . ASP A 1 629 ? -55.573 -2.906 54.395 1.00 90.00 629 ASP A N 1
ATOM 4880 C CA . ASP A 1 629 ? -55.986 -3.583 55.632 1.00 90.00 629 ASP A CA 1
ATOM 4881 C C . ASP A 1 629 ? -57.482 -3.925 55.584 1.00 90.00 629 ASP A C 1
ATOM 4883 O O . ASP A 1 629 ? -58.348 -3.050 55.487 1.00 90.00 629 ASP A O 1
ATOM 4887 N N . THR A 1 630 ? -57.807 -5.216 55.655 1.00 90.44 630 THR A N 1
ATOM 4888 C CA . THR A 1 630 ? -59.159 -5.717 55.367 1.00 90.44 630 THR A CA 1
ATOM 4889 C C . THR A 1 630 ? -59.665 -6.619 56.487 1.00 90.44 630 THR A C 1
ATOM 4891 O O . THR A 1 630 ? -58.955 -7.494 56.970 1.00 90.44 630 THR A O 1
ATOM 4894 N N . THR A 1 631 ? -60.928 -6.460 56.895 1.00 92.44 631 THR A N 1
ATOM 4895 C CA . THR A 1 631 ? -61.601 -7.450 57.755 1.00 92.44 631 THR A CA 1
ATOM 4896 C C . THR A 1 631 ? -62.358 -8.455 56.898 1.00 92.44 631 THR A C 1
ATOM 4898 O O . THR A 1 631 ? -63.215 -8.069 56.103 1.00 92.44 631 THR A O 1
ATOM 4901 N N . ILE A 1 632 ? -62.082 -9.742 57.097 1.00 91.25 632 ILE A N 1
ATOM 4902 C CA . ILE A 1 632 ? -62.789 -10.846 56.448 1.00 91.25 632 ILE A CA 1
ATOM 4903 C C . ILE A 1 632 ? -63.604 -11.630 57.477 1.00 91.25 632 ILE A C 1
ATOM 4905 O O . ILE A 1 632 ? -63.248 -11.725 58.651 1.00 91.25 632 ILE A O 1
ATOM 4909 N N . TYR A 1 633 ? -64.733 -12.176 57.040 1.00 89.38 633 TYR A N 1
ATOM 4910 C CA . TYR A 1 633 ? -65.761 -12.745 57.901 1.00 89.38 633 TYR A CA 1
ATOM 4911 C C . TYR A 1 633 ? -65.953 -14.225 57.612 1.00 89.38 633 TYR A C 1
ATOM 4913 O O . TYR A 1 633 ? -66.097 -14.632 56.458 1.00 89.38 633 TYR A O 1
ATOM 4921 N N . ALA A 1 634 ? -66.007 -15.029 58.666 1.00 85.50 634 ALA A N 1
ATOM 4922 C CA . ALA A 1 634 ? -66.357 -16.428 58.545 1.00 85.50 634 ALA A CA 1
ATOM 4923 C C . ALA A 1 634 ? -67.823 -16.561 58.115 1.00 85.50 634 ALA A C 1
ATOM 4925 O O . ALA A 1 634 ? -68.697 -15.875 58.646 1.00 85.50 634 ALA A O 1
ATOM 4926 N N . GLN A 1 635 ? -68.120 -17.455 57.177 1.00 84.38 635 GLN A N 1
ATOM 4927 C CA . GLN A 1 635 ? -69.499 -17.861 56.911 1.00 84.38 635 GLN A CA 1
ATOM 4928 C C . GLN A 1 635 ? -69.713 -19.320 57.286 1.00 84.38 635 GLN A C 1
ATOM 4930 O O . GLN A 1 635 ? -68.790 -20.134 57.266 1.00 84.38 635 GLN A O 1
ATOM 4935 N N . TRP A 1 636 ? -70.953 -19.635 57.644 1.00 78.12 636 TRP A N 1
ATOM 4936 C CA . TRP A 1 636 ? -71.326 -20.888 58.285 1.00 78.12 636 TRP A CA 1
ATOM 4937 C C . TRP A 1 636 ? -72.501 -21.526 57.547 1.00 78.12 636 TRP A C 1
ATOM 4939 O O . TRP A 1 636 ? -73.519 -20.876 57.305 1.00 78.12 636 TRP A O 1
ATOM 4949 N N . THR A 1 637 ? -72.377 -22.809 57.219 1.00 73.62 637 THR A N 1
ATOM 4950 C CA . THR A 1 637 ? -73.478 -23.637 56.710 1.00 73.62 637 THR A CA 1
ATOM 4951 C C . THR A 1 637 ? -73.998 -24.485 57.866 1.00 73.62 637 THR A C 1
ATOM 4953 O O . THR A 1 637 ? -73.206 -25.067 58.599 1.00 73.62 637 THR A O 1
ATOM 4956 N N . TYR A 1 638 ? -75.313 -24.546 58.082 1.00 54.38 638 TYR A N 1
ATOM 4957 C CA . TYR A 1 638 ? -75.881 -25.388 59.141 1.00 54.38 638 TYR A CA 1
ATOM 4958 C C . TYR A 1 638 ? -75.825 -26.869 58.727 1.00 54.38 638 TYR A C 1
ATOM 4960 O O . TYR A 1 638 ? -76.566 -27.299 57.842 1.00 54.38 638 TYR A O 1
ATOM 4968 N N . ASN A 1 639 ? -74.954 -27.643 59.376 1.00 50.94 639 ASN A N 1
ATOM 4969 C CA . ASN A 1 639 ? -74.617 -29.018 59.022 1.00 50.94 639 ASN A CA 1
ATOM 4970 C C . ASN A 1 639 ? -74.968 -29.998 60.146 1.00 50.94 639 ASN A C 1
ATOM 4972 O O . ASN A 1 639 ? -74.235 -30.155 61.124 1.00 50.94 639 ASN A O 1
ATOM 4976 N N . GLY A 1 640 ? -76.043 -30.757 59.943 1.00 40.53 640 GLY A N 1
ATOM 4977 C CA . GLY A 1 640 ? -76.162 -32.087 60.532 1.00 40.53 640 GLY A CA 1
ATOM 4978 C C . GLY A 1 640 ? -75.536 -33.129 59.600 1.00 40.53 640 GLY A C 1
ATOM 4979 O O . GLY A 1 640 ? -76.071 -33.346 58.519 1.00 40.53 640 GLY A O 1
ATOM 4980 N N . GLY A 1 641 ? -74.456 -33.798 60.028 1.00 33.59 641 GLY A N 1
ATOM 4981 C CA . GLY A 1 641 ? -73.952 -35.028 59.387 1.00 33.59 641 GLY A CA 1
ATOM 4982 C C . GLY A 1 641 ? -72.458 -35.076 59.018 1.00 33.59 641 GLY A C 1
ATOM 4983 O O . GLY A 1 641 ? -72.070 -34.573 57.976 1.00 33.59 641 GLY A O 1
ATOM 4984 N N . SER A 1 642 ? -71.679 -35.775 59.858 1.00 28.92 642 SER A N 1
ATOM 4985 C CA . SER A 1 642 ? -70.488 -36.626 59.585 1.00 28.92 642 SER A CA 1
ATOM 4986 C C . SER A 1 642 ? -69.327 -36.224 58.640 1.00 28.92 642 SER A C 1
ATOM 4988 O O . SER A 1 642 ? -69.512 -36.156 57.433 1.00 28.92 642 SER A O 1
ATOM 4990 N N . SER A 1 643 ? -68.102 -36.286 59.213 1.00 27.31 643 SER A N 1
ATOM 4991 C CA . SER A 1 643 ? -66.811 -36.838 58.681 1.00 27.31 643 SER A CA 1
ATOM 4992 C C . SER A 1 643 ? -66.160 -36.274 57.392 1.00 27.31 643 SER A C 1
ATOM 4994 O O . SER A 1 643 ? -66.864 -36.052 56.421 1.00 27.31 643 SER A O 1
ATOM 4996 N N . SER A 1 644 ? -64.825 -36.177 57.214 1.00 26.92 644 SER A N 1
ATOM 4997 C CA . SER A 1 644 ? -63.618 -36.188 58.094 1.00 26.92 644 SER A CA 1
ATOM 4998 C C . SER A 1 644 ? -62.326 -36.042 57.237 1.00 26.92 644 SER A C 1
ATOM 5000 O O . SER A 1 644 ? -62.252 -36.758 56.246 1.00 26.92 644 SER A O 1
ATOM 5002 N N . GLU A 1 645 ? -61.310 -35.266 57.678 1.00 26.81 645 GLU A N 1
ATOM 5003 C CA . GLU A 1 645 ? -59.843 -35.384 57.348 1.00 26.81 645 GLU A CA 1
ATOM 5004 C C . GLU A 1 645 ? -59.366 -35.238 55.859 1.00 26.81 645 GLU A C 1
ATOM 5006 O O . GLU A 1 645 ? -60.124 -35.512 54.941 1.00 26.81 645 GLU A O 1
ATOM 5011 N N . SER A 1 646 ? -58.127 -34.849 55.471 1.00 26.38 646 SER A N 1
ATOM 5012 C CA . SER A 1 646 ? -56.948 -34.178 56.095 1.00 26.38 646 SER A CA 1
ATOM 5013 C C . SER A 1 646 ? -55.884 -33.785 55.013 1.00 26.38 646 SER A C 1
ATOM 5015 O O . SER A 1 646 ? -55.773 -34.512 54.036 1.00 26.38 646 SER A O 1
ATOM 5017 N N . SER A 1 647 ? -55.084 -32.710 55.226 1.00 26.91 647 SER A N 1
ATOM 5018 C CA . SER A 1 647 ? -53.666 -32.412 54.788 1.00 26.91 647 SER A CA 1
ATOM 5019 C C . SER A 1 647 ? -53.092 -32.821 53.394 1.00 26.91 647 SER A C 1
ATOM 5021 O O . SER A 1 647 ? -53.316 -33.936 52.950 1.00 26.91 647 SER A O 1
ATOM 5023 N N . GLY A 1 648 ? -52.168 -32.100 52.721 1.00 26.98 648 GLY A N 1
ATOM 5024 C CA . GLY A 1 648 ? -51.487 -30.809 52.975 1.00 26.98 648 GLY A CA 1
ATOM 5025 C C . GLY A 1 648 ? -50.132 -30.629 52.211 1.00 26.98 648 GLY A C 1
ATOM 5026 O O . GLY A 1 648 ? -49.490 -31.617 51.887 1.00 26.98 648 GLY A O 1
ATOM 5027 N N . SER A 1 649 ? -49.718 -29.364 51.994 1.00 26.73 649 SER A N 1
ATOM 5028 C CA . SER A 1 649 ? -48.354 -28.772 51.796 1.00 26.73 649 SER A CA 1
ATOM 5029 C C . SER A 1 649 ? -47.345 -29.172 50.673 1.00 26.73 649 SER A C 1
ATOM 5031 O O . SER A 1 649 ? -46.984 -30.332 50.531 1.00 26.73 649 SER A O 1
ATOM 5033 N N . SER A 1 650 ? -46.854 -28.114 49.982 1.00 27.41 650 SER A N 1
ATOM 5034 C CA . SER A 1 650 ? -45.500 -27.698 49.463 1.00 27.41 650 SER A CA 1
ATOM 5035 C C . SER A 1 650 ? -44.269 -28.649 49.491 1.00 27.41 650 SER A C 1
ATOM 5037 O O . SER A 1 650 ? -44.269 -29.643 50.197 1.00 27.41 650 SER A O 1
ATOM 5039 N N . GLY A 1 651 ? -43.120 -28.436 48.814 1.00 28.08 651 GLY A N 1
ATOM 5040 C CA . GLY A 1 651 ? -42.507 -27.381 47.957 1.00 28.08 651 GLY A CA 1
ATOM 5041 C C . GLY A 1 651 ? -41.060 -27.835 47.574 1.00 28.08 651 GLY A C 1
ATOM 5042 O O . GLY A 1 651 ? -40.717 -28.973 47.882 1.00 28.08 651 GLY A O 1
ATOM 5043 N N . SER A 1 652 ? -40.121 -27.092 46.957 1.00 27.44 652 SER A N 1
ATOM 5044 C CA . SER A 1 652 ? -40.064 -25.747 46.338 1.00 27.44 652 SER A CA 1
ATOM 5045 C C . SER A 1 652 ? -38.831 -25.646 45.377 1.00 27.44 652 SER A C 1
ATOM 5047 O O . SER A 1 652 ? -38.141 -26.644 45.170 1.00 27.44 652 SER A O 1
ATOM 5049 N N . THR A 1 653 ? -38.533 -24.474 44.794 1.00 32.25 653 THR A N 1
ATOM 5050 C CA . THR A 1 653 ? -37.416 -24.154 43.855 1.00 32.25 653 THR A CA 1
ATOM 5051 C C . THR A 1 653 ? -36.167 -23.526 44.513 1.00 32.25 653 THR A C 1
ATOM 5053 O O . THR A 1 653 ? -36.241 -23.055 45.644 1.00 32.25 653 THR A O 1
ATOM 5056 N N . SER A 1 654 ? -35.037 -23.436 43.780 1.00 28.41 654 SER A N 1
ATOM 5057 C CA . SER A 1 654 ? -34.095 -22.286 43.818 1.00 28.41 654 SER A CA 1
ATOM 5058 C C . SER A 1 654 ? -33.061 -22.330 42.668 1.00 28.41 654 SER A C 1
ATOM 5060 O O . SER A 1 654 ? -32.593 -23.407 42.302 1.00 28.41 654 SER A O 1
ATOM 5062 N N . SER A 1 655 ? -32.690 -21.169 42.110 1.00 29.39 655 SER A N 1
ATOM 5063 C CA . SER A 1 655 ? -31.721 -21.004 41.007 1.00 29.39 655 SER A CA 1
ATOM 5064 C C . SER A 1 655 ? -30.885 -19.725 41.173 1.00 29.39 655 SER A C 1
ATOM 5066 O O . SER A 1 655 ? -31.455 -18.659 41.390 1.00 29.39 655 SER A O 1
ATOM 5068 N N . GLY A 1 656 ? -29.555 -19.806 41.031 1.00 32.62 656 GLY A N 1
ATOM 5069 C CA . GLY A 1 656 ? -28.637 -18.655 41.143 1.00 32.62 656 GLY A CA 1
ATOM 5070 C C . GLY A 1 656 ? -28.281 -17.977 39.809 1.00 32.62 656 GLY A C 1
ATOM 5071 O O . GLY A 1 656 ? -28.408 -18.596 38.748 1.00 32.62 656 GLY A O 1
ATOM 5072 N N . SER A 1 657 ? -27.795 -16.729 39.876 1.00 50.00 657 SER A N 1
ATOM 5073 C CA . SER A 1 657 ? -27.407 -15.881 38.729 1.00 50.00 657 SER A CA 1
ATOM 5074 C C . SER A 1 657 ? -25.964 -16.123 38.250 1.00 50.00 657 SER A C 1
ATOM 5076 O O . SER A 1 657 ? -25.086 -16.337 39.080 1.00 50.00 657 SER A O 1
ATOM 5078 N N . ALA A 1 658 ? -25.756 -16.097 36.923 1.00 52.91 658 ALA A N 1
ATOM 5079 C CA . ALA A 1 658 ? -24.574 -16.551 36.162 1.00 52.91 658 ALA A CA 1
ATOM 5080 C C . ALA A 1 658 ? -24.032 -17.954 36.538 1.00 52.91 658 ALA A C 1
ATOM 5082 O O . ALA A 1 658 ? -24.383 -18.529 37.569 1.00 52.91 658 ALA A O 1
ATOM 5083 N N . THR A 1 659 ? -23.250 -18.588 35.665 1.00 66.75 659 THR A N 1
ATOM 5084 C CA . THR A 1 659 ? -22.536 -19.847 35.978 1.00 66.75 659 THR A CA 1
ATOM 5085 C C . THR A 1 659 ? -21.314 -19.988 35.085 1.00 66.75 659 THR A C 1
ATOM 5087 O O . THR A 1 659 ? -21.444 -19.875 33.870 1.00 66.75 659 THR A O 1
ATOM 5090 N N . THR A 1 660 ? -20.163 -20.297 35.682 1.00 71.38 660 THR A N 1
ATOM 5091 C CA . THR A 1 660 ? -18.930 -20.641 34.963 1.00 71.38 660 THR A CA 1
ATOM 5092 C C . THR A 1 660 ? -18.501 -22.051 35.343 1.00 71.38 660 THR A C 1
ATOM 5094 O O . THR A 1 660 ? -18.451 -22.389 36.528 1.00 71.38 660 THR A O 1
ATOM 5097 N N . THR A 1 661 ? -18.178 -22.865 34.343 1.00 80.50 661 THR A N 1
ATOM 5098 C CA . THR A 1 661 ? -17.678 -24.235 34.495 1.00 80.50 661 THR A CA 1
ATOM 5099 C C . THR A 1 661 ? -16.460 -24.431 33.606 1.00 80.50 661 THR A C 1
ATOM 5101 O O . THR A 1 661 ? -16.486 -24.068 32.433 1.00 80.50 661 THR A O 1
ATOM 5104 N N . THR A 1 662 ? -15.397 -25.021 34.152 1.00 83.44 662 THR A N 1
ATOM 5105 C CA . THR A 1 662 ? -14.209 -25.413 33.383 1.00 83.44 662 THR A CA 1
ATOM 5106 C C . THR A 1 662 ? -14.097 -26.927 33.385 1.00 83.44 662 THR A C 1
ATOM 5108 O O . THR A 1 662 ? -13.975 -27.541 34.447 1.00 83.44 662 THR A O 1
ATOM 5111 N N . GLU A 1 663 ? -14.102 -27.517 32.197 1.00 88.19 663 GLU A N 1
ATOM 5112 C CA . GLU A 1 663 ? -13.946 -28.951 31.984 1.00 88.19 663 GLU A CA 1
ATOM 5113 C C . GLU A 1 663 ? -12.615 -29.242 31.285 1.00 88.19 663 GLU A C 1
ATOM 5115 O O . GLU A 1 663 ? -12.092 -28.434 30.512 1.00 88.19 663 GLU A O 1
ATOM 5120 N N . LYS A 1 664 ? -12.029 -30.403 31.596 1.00 87.81 664 LYS A N 1
ATOM 5121 C CA . LYS A 1 664 ? -10.839 -30.906 30.909 1.00 87.81 664 LYS A CA 1
ATOM 5122 C C . LYS A 1 664 ? -11.255 -32.039 29.983 1.00 87.81 664 LYS A C 1
ATOM 5124 O O . LYS A 1 664 ? -11.716 -33.078 30.455 1.00 87.81 664 LYS A O 1
ATOM 5129 N N . ASN A 1 665 ? -11.034 -31.842 28.692 1.00 85.19 665 ASN A N 1
ATOM 5130 C CA . ASN A 1 665 ? -11.447 -32.767 27.651 1.00 85.19 665 ASN A CA 1
ATOM 5131 C C . ASN A 1 665 ? -10.523 -34.003 27.597 1.00 85.19 665 ASN A C 1
ATOM 5133 O O . ASN A 1 665 ? -9.376 -33.946 28.063 1.00 85.19 665 ASN A O 1
ATOM 5137 N N . PRO A 1 666 ? -10.985 -35.136 27.028 1.00 80.12 666 PRO A N 1
ATOM 5138 C CA . PRO A 1 666 ? -10.191 -36.367 26.934 1.00 80.12 666 PRO A CA 1
ATOM 5139 C C . PRO A 1 666 ? -8.889 -36.231 26.127 1.00 80.12 666 PRO A C 1
ATOM 5141 O O . PRO A 1 666 ? -7.938 -36.965 26.387 1.00 80.12 666 PRO A O 1
ATOM 5144 N N . ASP A 1 667 ? -8.838 -35.291 25.181 1.00 76.94 667 ASP A N 1
ATOM 5145 C CA . ASP A 1 667 ? -7.653 -34.941 24.379 1.00 76.94 667 ASP A CA 1
ATOM 5146 C C . ASP A 1 667 ? -6.609 -34.097 25.146 1.00 76.94 667 ASP A C 1
ATOM 5148 O O . ASP A 1 667 ? -5.479 -33.920 24.688 1.00 76.94 667 ASP A O 1
ATOM 5152 N N . GLY A 1 668 ? -6.957 -33.614 26.343 1.00 77.06 668 GLY A N 1
ATOM 5153 C CA . GLY A 1 668 ? -6.111 -32.780 27.188 1.00 77.06 668 GLY A CA 1
ATOM 5154 C C . GLY A 1 668 ? -6.360 -31.274 27.085 1.00 77.06 668 GLY A C 1
ATOM 5155 O O . GLY A 1 668 ? -5.794 -30.552 27.912 1.00 77.06 668 GLY A O 1
ATOM 5156 N N . SER A 1 669 ? -7.199 -30.813 26.150 1.00 82.38 669 SER A N 1
ATOM 5157 C CA . SER A 1 669 ? -7.665 -29.423 26.063 1.00 82.38 669 SER A CA 1
ATOM 5158 C C . SER A 1 669 ? -8.551 -29.047 27.261 1.00 82.38 669 SER A C 1
ATOM 5160 O O . SER A 1 669 ? -9.004 -29.904 28.031 1.00 82.38 669 SER A O 1
ATOM 5162 N N . THR A 1 670 ? -8.766 -27.749 27.471 1.00 85.69 670 THR A N 1
ATOM 5163 C CA . THR A 1 670 ? -9.630 -27.237 28.547 1.00 85.69 670 THR A CA 1
ATOM 5164 C C . THR A 1 670 ? -10.668 -26.282 27.987 1.00 85.69 670 THR A C 1
ATOM 5166 O O . THR A 1 670 ? -10.288 -25.260 27.412 1.00 85.69 670 THR A O 1
ATOM 5169 N N . THR A 1 671 ? -11.947 -26.570 28.215 1.00 87.88 671 THR A N 1
ATOM 5170 C CA . THR A 1 671 ? -13.073 -25.718 27.814 1.00 87.88 671 THR A CA 1
ATOM 5171 C C . THR A 1 671 ? -13.629 -25.005 29.038 1.00 87.88 671 THR A C 1
ATOM 5173 O O . THR A 1 671 ? -13.888 -25.631 30.063 1.00 87.88 671 THR A O 1
ATOM 5176 N N . THR A 1 672 ? -13.780 -23.684 28.959 1.00 82.69 672 THR A N 1
ATOM 5177 C CA . THR A 1 672 ? -14.436 -22.871 29.991 1.00 82.69 672 THR A CA 1
ATOM 5178 C C . THR A 1 672 ? -15.708 -22.263 29.427 1.00 82.69 672 THR A C 1
ATOM 5180 O O . THR A 1 672 ? -15.646 -21.363 28.594 1.00 82.69 672 THR A O 1
ATOM 5183 N N . THR A 1 673 ? -16.847 -22.742 29.914 1.00 87.00 673 THR A N 1
ATOM 5184 C CA . THR A 1 673 ? -18.185 -22.263 29.559 1.00 87.00 673 THR A CA 1
ATOM 5185 C C . THR A 1 673 ? -18.635 -21.243 30.596 1.00 87.00 673 THR A C 1
ATOM 5187 O O . THR A 1 673 ? -18.637 -21.526 31.795 1.00 87.00 673 THR A O 1
ATOM 5190 N N . THR A 1 674 ? -19.027 -20.054 30.147 1.00 81.88 674 THR A N 1
ATOM 5191 C CA . THR A 1 674 ? -19.622 -18.999 30.974 1.00 81.88 674 THR A CA 1
ATOM 5192 C C . THR A 1 674 ? -21.003 -18.661 30.437 1.00 81.88 674 THR A C 1
ATOM 5194 O O . THR A 1 674 ? -21.146 -18.233 29.297 1.00 81.88 674 THR A O 1
ATOM 5197 N N . THR A 1 675 ? -22.030 -18.842 31.265 1.00 83.81 675 THR A N 1
ATOM 5198 C CA . THR A 1 675 ? -23.404 -18.422 30.970 1.00 83.81 675 THR A CA 1
ATOM 5199 C C . THR A 1 675 ? -23.717 -17.141 31.728 1.00 83.81 675 THR A C 1
ATOM 5201 O O . THR A 1 675 ? -23.860 -17.171 32.958 1.00 83.81 675 THR A O 1
ATOM 5204 N N . ASP A 1 676 ? -23.900 -16.037 31.008 1.00 76.12 676 ASP A N 1
ATOM 5205 C CA . ASP A 1 676 ? -24.531 -14.846 31.566 1.00 76.12 676 ASP A CA 1
ATOM 5206 C C . ASP A 1 676 ? -26.053 -15.045 31.576 1.00 76.12 676 ASP A C 1
ATOM 5208 O O . ASP A 1 676 ? -26.711 -15.109 30.539 1.00 76.12 676 ASP A O 1
ATOM 5212 N N . LYS A 1 677 ? -26.636 -15.138 32.774 1.00 72.12 677 LYS A N 1
ATOM 5213 C CA . LYS A 1 677 ? -28.087 -15.333 32.944 1.00 72.12 677 LYS A CA 1
ATOM 5214 C C . LYS A 1 677 ? -28.895 -14.042 32.757 1.00 72.12 677 LYS A C 1
ATOM 5216 O O . LYS A 1 677 ? -30.121 -14.111 32.724 1.00 72.12 677 LYS A O 1
ATOM 5221 N N . THR A 1 678 ? -28.225 -12.901 32.603 1.00 60.81 678 THR A N 1
ATOM 5222 C CA . THR A 1 678 ? -28.821 -11.581 32.353 1.00 60.81 678 THR A CA 1
ATOM 5223 C C . THR A 1 678 ? -29.099 -11.406 30.862 1.00 60.81 678 THR A C 1
ATOM 5225 O O . THR A 1 678 ? -30.255 -11.285 30.451 1.00 60.81 678 THR A O 1
ATOM 5228 N N . THR A 1 679 ? -28.053 -11.474 30.031 1.00 70.44 679 THR A N 1
ATOM 5229 C CA . THR A 1 679 ? -28.187 -11.416 28.565 1.00 70.44 679 THR A CA 1
ATOM 5230 C C . THR A 1 679 ? -28.702 -12.723 27.969 1.00 70.44 679 THR A C 1
ATOM 5232 O O . THR A 1 679 ? -29.360 -12.696 26.932 1.00 70.44 679 THR A O 1
ATOM 5235 N N . GLY A 1 680 ? -28.461 -13.859 28.632 1.00 77.06 680 GLY A N 1
ATOM 5236 C CA . GLY A 1 680 ? -28.683 -15.203 28.096 1.00 77.06 680 GLY A CA 1
ATOM 5237 C C . GLY A 1 680 ? -27.575 -15.680 27.154 1.00 77.06 680 GLY A C 1
ATOM 5238 O O . GLY A 1 680 ? -27.750 -16.720 26.524 1.00 77.06 680 GLY A O 1
ATOM 5239 N N . THR A 1 681 ? -26.473 -14.934 27.037 1.00 80.69 681 THR A N 1
ATOM 5240 C CA . THR A 1 681 ? -25.321 -15.308 26.214 1.00 80.69 681 THR A CA 1
ATOM 5241 C C . THR A 1 681 ? -24.503 -16.410 26.891 1.00 80.69 681 THR A C 1
ATOM 5243 O O . THR A 1 681 ? -24.268 -16.387 28.104 1.00 80.69 681 THR A O 1
ATOM 5246 N N . VAL A 1 682 ? -24.057 -17.379 26.093 1.00 89.31 682 VAL A N 1
ATOM 5247 C CA . VAL A 1 682 ? -23.133 -18.443 26.497 1.00 89.31 682 VAL A CA 1
ATOM 5248 C C . VAL A 1 682 ? -21.828 -18.258 25.734 1.00 89.31 682 VAL A C 1
ATOM 5250 O O . VAL A 1 682 ? -21.840 -18.251 24.507 1.00 89.31 682 VAL A O 1
ATOM 5253 N N . THR A 1 683 ? -20.715 -18.129 26.449 1.00 88.06 683 THR A N 1
ATOM 5254 C CA . THR A 1 683 ? -19.372 -18.052 25.862 1.00 88.06 683 THR A CA 1
ATOM 5255 C C . THR A 1 683 ? -18.565 -19.272 26.281 1.00 88.06 683 THR A C 1
ATOM 5257 O O . THR A 1 683 ? -18.361 -19.497 27.475 1.00 88.06 683 THR A O 1
ATOM 5260 N N . GLU A 1 684 ? -18.086 -20.045 25.313 1.00 89.38 684 GLU A N 1
ATOM 5261 C CA . GLU A 1 684 ? -17.245 -21.223 25.525 1.00 89.38 684 GLU A CA 1
ATOM 5262 C C . GLU A 1 684 ? -15.847 -20.959 24.974 1.00 89.38 684 GLU A C 1
ATOM 5264 O O . GLU A 1 684 ? -15.686 -20.710 23.783 1.00 89.38 684 GLU A O 1
ATOM 5269 N N . VAL A 1 685 ? -14.829 -21.001 25.835 1.00 89.31 685 VAL A N 1
ATOM 5270 C CA . VAL A 1 685 ? -13.423 -20.838 25.439 1.00 89.31 685 VAL A CA 1
ATOM 5271 C C . VAL A 1 685 ? -12.706 -22.171 25.599 1.00 89.31 685 VAL A C 1
ATOM 5273 O O . VAL A 1 685 ? -12.401 -22.586 26.720 1.00 89.31 685 VAL A O 1
ATOM 5276 N N . THR A 1 686 ? -12.417 -22.833 24.482 1.00 88.44 686 THR A N 1
ATOM 5277 C CA . THR A 1 686 ? -11.595 -24.045 24.422 1.00 88.44 686 THR A CA 1
ATOM 5278 C C . THR A 1 686 ? -10.149 -23.664 24.142 1.00 88.44 686 THR A C 1
ATOM 5280 O O . THR A 1 686 ? -9.845 -23.010 23.146 1.00 88.44 686 THR A O 1
ATOM 5283 N N . LYS A 1 687 ? -9.240 -24.083 25.024 1.00 88.38 687 LYS A N 1
ATOM 5284 C CA . LYS A 1 687 ? -7.793 -23.954 24.842 1.00 88.38 687 LYS A CA 1
ATOM 5285 C C . LYS A 1 687 ? -7.178 -25.322 24.580 1.00 88.38 687 LYS A C 1
ATOM 5287 O O . LYS A 1 687 ? -7.225 -26.199 25.446 1.00 88.38 687 LYS A O 1
ATOM 5292 N N . ASN A 1 688 ? -6.574 -25.464 23.409 1.00 87.00 688 ASN A N 1
ATOM 5293 C CA . ASN A 1 688 ? -5.970 -26.699 22.932 1.00 87.00 688 ASN A CA 1
ATOM 5294 C C . ASN A 1 688 ? -4.547 -26.888 23.479 1.00 87.00 688 ASN A C 1
ATOM 5296 O O . ASN A 1 688 ? -3.922 -25.969 24.020 1.00 87.00 688 ASN A O 1
ATOM 5300 N N . THR A 1 689 ? -4.032 -28.113 23.368 1.00 85.50 689 THR A N 1
ATOM 5301 C CA . THR A 1 689 ? -2.721 -28.506 23.914 1.00 85.50 689 THR A CA 1
ATOM 5302 C C . THR A 1 689 ? -1.532 -27.933 23.137 1.00 85.50 689 THR A C 1
ATOM 5304 O O . THR A 1 689 ? -0.449 -27.805 23.706 1.00 85.50 689 THR A O 1
ATOM 5307 N N . ASP A 1 690 ? -1.738 -27.542 21.880 1.00 82.00 690 ASP A N 1
ATOM 5308 C CA . ASP A 1 690 ? -0.782 -26.838 21.014 1.00 82.00 690 ASP A CA 1
ATOM 5309 C C . ASP A 1 690 ? -0.698 -25.321 21.296 1.00 82.00 690 ASP A C 1
ATOM 5311 O O . ASP A 1 690 ? 0.206 -24.642 20.811 1.00 82.00 690 ASP A O 1
ATOM 5315 N N . GLY A 1 691 ? -1.616 -24.788 22.110 1.00 80.44 691 GLY A N 1
ATOM 5316 C CA . GLY A 1 691 ? -1.728 -23.367 22.430 1.00 80.44 691 GLY A CA 1
ATOM 5317 C C . GLY A 1 691 ? -2.724 -22.583 21.570 1.00 80.44 691 GLY A C 1
ATOM 5318 O O . GLY A 1 691 ? -2.920 -21.400 21.856 1.00 80.44 691 GLY A O 1
ATOM 5319 N N . SER A 1 692 ? -3.372 -23.213 20.584 1.00 85.00 692 SER A N 1
ATOM 5320 C CA . SER A 1 692 ? -4.500 -22.620 19.855 1.00 85.00 692 SER A CA 1
ATOM 5321 C C . SER A 1 692 ? -5.739 -22.473 20.754 1.00 85.00 692 SER A C 1
ATOM 5323 O O . SER A 1 692 ? -5.861 -23.119 21.805 1.00 85.00 692 SER A O 1
ATOM 5325 N N . THR A 1 693 ? -6.656 -21.583 20.371 1.00 87.56 693 THR A N 1
ATOM 5326 C CA . THR A 1 693 ? -7.897 -21.327 21.119 1.00 87.56 693 THR A CA 1
ATOM 5327 C C . THR A 1 693 ? -9.095 -21.140 20.202 1.00 87.56 693 THR A C 1
ATOM 5329 O O . THR A 1 693 ? -9.018 -20.355 19.259 1.00 87.56 693 THR A O 1
ATOM 5332 N N . THR A 1 694 ? -10.216 -21.755 20.566 1.00 90.88 694 THR A N 1
ATOM 5333 C CA . THR A 1 694 ? -11.541 -21.560 19.963 1.00 90.88 694 THR A CA 1
ATOM 5334 C C . THR A 1 694 ? -12.441 -20.868 20.980 1.00 90.88 694 THR A C 1
ATOM 5336 O O . THR A 1 694 ? -12.494 -21.279 22.138 1.00 90.88 694 THR A O 1
ATOM 5339 N N . THR A 1 695 ? -13.138 -19.813 20.568 1.00 89.44 695 THR A N 1
ATOM 5340 C CA . THR A 1 695 ? -14.118 -19.082 21.382 1.00 89.44 695 THR A CA 1
ATOM 5341 C C . THR A 1 695 ? -15.460 -19.083 20.667 1.00 89.44 695 THR A C 1
ATOM 5343 O O . THR A 1 695 ? -15.568 -18.485 19.603 1.00 89.44 695 THR A O 1
ATOM 5346 N N . VAL A 1 696 ? -16.476 -19.725 21.240 1.00 91.56 696 VAL A N 1
ATOM 5347 C CA . VAL A 1 696 ? -17.844 -19.752 20.705 1.00 91.56 696 VAL A CA 1
ATOM 5348 C C . VAL A 1 696 ? -18.734 -18.883 21.587 1.00 91.56 696 VAL A C 1
ATOM 5350 O O . VAL A 1 696 ? -18.945 -19.197 22.755 1.00 91.56 696 VAL A O 1
ATOM 5353 N N . GLU A 1 697 ? -19.270 -17.794 21.045 1.00 90.56 697 GLU A N 1
ATOM 5354 C CA . GLU A 1 697 ? -20.273 -16.953 21.701 1.00 90.56 697 GLU A CA 1
ATOM 5355 C C . GLU A 1 697 ? -21.651 -17.208 21.079 1.00 90.56 697 GLU A C 1
ATOM 5357 O O . GLU A 1 697 ? -21.898 -16.845 19.933 1.00 90.56 697 GLU A O 1
ATOM 5362 N N . THR A 1 698 ? -22.565 -17.812 21.838 1.00 90.75 698 THR A N 1
ATOM 5363 C CA . THR A 1 698 ? -23.972 -17.996 21.456 1.00 90.75 698 THR A CA 1
ATOM 5364 C C . THR A 1 698 ? -24.836 -16.953 22.152 1.00 90.75 698 THR A C 1
ATOM 5366 O O . THR A 1 698 ? -24.995 -16.983 23.375 1.00 90.75 698 THR A O 1
ATOM 5369 N N . LYS A 1 699 ? -25.428 -16.040 21.380 1.00 87.19 699 LYS A N 1
ATOM 5370 C CA . LYS A 1 699 ? -26.335 -14.992 21.862 1.00 87.19 699 LYS A CA 1
ATOM 5371 C C . LYS A 1 699 ? -27.764 -15.514 22.005 1.00 87.19 699 LYS A C 1
ATOM 5373 O O . LYS A 1 699 ? -28.201 -16.426 21.306 1.00 87.19 699 LYS A O 1
ATOM 5378 N N . LYS A 1 700 ? -28.544 -14.868 22.876 1.00 85.94 700 LYS A N 1
ATOM 5379 C CA . LYS A 1 700 ? -29.951 -15.217 23.161 1.00 85.94 700 LYS A CA 1
ATOM 5380 C C . LYS A 1 700 ? -30.902 -15.103 21.959 1.00 85.94 700 LYS A C 1
ATOM 5382 O O . LYS A 1 700 ? -31.977 -15.698 21.983 1.00 85.94 700 LYS A O 1
ATOM 5387 N N . ASP A 1 701 ? -30.535 -14.356 20.919 1.00 83.25 701 ASP A N 1
ATOM 5388 C CA . ASP A 1 701 ? -31.291 -14.281 19.660 1.00 83.25 701 ASP A CA 1
ATOM 5389 C C . ASP A 1 701 ? -31.036 -15.473 18.710 1.00 83.25 701 ASP A C 1
ATOM 5391 O O . ASP A 1 701 ? -31.740 -15.614 17.706 1.00 83.25 701 ASP A O 1
ATOM 5395 N N . GLY A 1 702 ? -30.083 -16.346 19.061 1.00 84.25 702 GLY A N 1
ATOM 5396 C CA . GLY A 1 702 ? -29.644 -17.511 18.297 1.00 84.25 702 GLY A CA 1
ATOM 5397 C C . GLY A 1 702 ? -28.421 -17.261 17.410 1.00 84.25 702 GLY A C 1
ATOM 5398 O O . GLY A 1 702 ? -27.991 -18.185 16.729 1.00 84.25 702 GLY A O 1
ATOM 5399 N N . THR A 1 703 ? -27.858 -16.050 17.396 1.00 88.19 703 THR A N 1
ATOM 5400 C CA . THR A 1 703 ? -26.618 -15.753 16.662 1.00 88.19 703 THR A CA 1
ATOM 5401 C C . THR A 1 703 ? -25.424 -16.408 17.352 1.00 88.19 703 THR A C 1
ATOM 5403 O O . THR A 1 703 ? -25.269 -16.281 18.568 1.00 88.19 703 THR A O 1
ATOM 5406 N N . VAL A 1 704 ? -24.563 -17.066 16.580 1.00 90.38 704 VAL A N 1
ATOM 5407 C CA . VAL A 1 704 ? -23.319 -17.684 17.050 1.00 90.38 704 VAL A CA 1
ATOM 5408 C C . VAL A 1 704 ? -22.133 -16.981 16.399 1.00 90.38 704 VAL A C 1
ATOM 5410 O O . VAL A 1 704 ? -22.097 -16.820 15.182 1.00 90.38 704 VAL A O 1
ATOM 5413 N N . THR A 1 705 ? -21.155 -16.572 17.201 1.00 90.19 705 THR A N 1
ATOM 5414 C CA . THR A 1 705 ? -19.851 -16.094 16.732 1.00 90.19 705 THR A CA 1
ATOM 5415 C C . THR A 1 705 ? -18.782 -17.065 17.205 1.00 90.19 705 THR A C 1
ATOM 5417 O O . THR A 1 705 ? -18.506 -17.149 18.399 1.00 90.19 705 THR A O 1
ATOM 5420 N N . GLU A 1 706 ? -18.168 -17.786 16.275 1.00 91.31 706 GLU A N 1
ATOM 5421 C CA . GLU A 1 706 ? -16.982 -18.593 16.538 1.00 91.31 706 GLU A CA 1
ATOM 5422 C C . GLU A 1 706 ? -15.737 -17.782 16.174 1.00 91.31 706 GLU A C 1
ATOM 5424 O O . GLU A 1 706 ? -15.669 -17.189 15.101 1.00 91.31 706 GLU A O 1
ATOM 5429 N N . THR A 1 707 ? -14.755 -17.717 17.069 1.00 90.12 707 THR A N 1
ATOM 5430 C CA . THR A 1 707 ? -13.448 -17.103 16.822 1.00 90.12 707 THR A CA 1
ATOM 5431 C C . THR A 1 707 ? -12.337 -18.074 17.181 1.00 90.12 707 THR A C 1
ATOM 5433 O O . THR A 1 707 ? -12.158 -18.437 18.345 1.00 90.12 707 THR A O 1
ATOM 5436 N N . ASN A 1 708 ? -11.564 -18.456 16.175 1.00 89.50 708 ASN A N 1
ATOM 5437 C CA . ASN A 1 708 ? -10.420 -19.341 16.286 1.00 89.50 708 ASN A CA 1
ATOM 5438 C C . ASN A 1 708 ? -9.117 -18.547 16.202 1.00 89.50 708 ASN A C 1
ATOM 5440 O O . ASN A 1 708 ? -8.991 -17.572 15.458 1.00 89.50 708 ASN A O 1
ATOM 5444 N N . LYS A 1 709 ? -8.118 -18.990 16.959 1.00 89.06 709 LYS A N 1
ATOM 5445 C CA . LYS A 1 709 ? -6.756 -18.468 16.913 1.00 89.06 709 LYS A CA 1
ATOM 5446 C C . LYS A 1 709 ? -5.769 -19.622 16.906 1.00 89.06 709 LYS A C 1
ATOM 5448 O O . LYS A 1 709 ? -5.692 -20.373 17.880 1.00 89.06 709 LYS A O 1
ATOM 5453 N N . ALA A 1 710 ? -5.009 -19.737 15.826 1.00 89.25 710 ALA A N 1
ATOM 5454 C CA . ALA A 1 710 ? -3.960 -20.732 15.676 1.00 89.25 710 ALA A CA 1
ATOM 5455 C C . ALA A 1 710 ? -2.705 -20.365 16.502 1.00 89.25 710 ALA A C 1
ATOM 5457 O O . ALA A 1 710 ? -2.527 -19.229 16.956 1.00 89.25 710 ALA A O 1
ATOM 5458 N N . ALA A 1 711 ? -1.828 -21.346 16.742 1.00 87.06 711 ALA A N 1
ATOM 5459 C CA . ALA A 1 711 ? -0.634 -21.192 17.588 1.00 87.06 711 ALA A CA 1
ATOM 5460 C C . ALA A 1 711 ? 0.471 -20.297 16.967 1.00 87.06 711 ALA A C 1
ATOM 5462 O O . ALA A 1 711 ? 1.387 -19.823 17.648 1.00 87.06 711 ALA A O 1
ATOM 5463 N N . ASP A 1 712 ? 0.384 -20.029 15.665 1.00 83.00 712 ASP A N 1
ATOM 5464 C CA . ASP A 1 712 ? 1.155 -19.019 14.933 1.00 83.00 712 ASP A CA 1
ATOM 5465 C C . ASP A 1 712 ? 0.657 -17.576 15.187 1.00 83.00 712 ASP A C 1
ATOM 5467 O O . ASP A 1 712 ? 1.353 -16.611 14.864 1.00 83.00 712 ASP A O 1
ATOM 5471 N N . GLY A 1 713 ? -0.515 -17.421 15.809 1.00 82.38 713 GLY A N 1
ATOM 5472 C CA . GLY A 1 713 ? -1.185 -16.154 16.082 1.00 82.38 713 GLY A CA 1
ATOM 5473 C C . GLY A 1 713 ? -2.207 -15.721 15.028 1.00 82.38 713 GLY A C 1
ATOM 5474 O O . GLY A 1 713 ? -2.850 -14.698 15.256 1.00 82.38 713 GLY A O 1
ATOM 5475 N N . THR A 1 714 ? -2.363 -16.463 13.927 1.00 85.12 714 THR A N 1
ATOM 5476 C CA . THR A 1 714 ? -3.373 -16.224 12.883 1.00 85.12 714 THR A CA 1
ATOM 5477 C C . THR A 1 714 ? -4.772 -16.373 13.483 1.00 85.12 714 THR A C 1
ATOM 5479 O O . THR A 1 714 ? -5.004 -17.265 14.305 1.00 85.12 714 THR A O 1
ATOM 5482 N N . THR A 1 715 ? -5.706 -15.496 13.110 1.00 84.50 715 THR A N 1
ATOM 5483 C CA . THR A 1 715 ? -7.079 -15.494 13.641 1.00 84.50 715 THR A CA 1
ATOM 5484 C C . THR A 1 715 ? -8.124 -15.716 12.559 1.00 84.50 715 THR A C 1
ATOM 5486 O O . THR A 1 715 ? -7.906 -15.442 11.380 1.00 84.50 715 THR A O 1
ATOM 5489 N N . GLY A 1 716 ? -9.280 -16.216 12.976 1.00 90.69 716 GLY A N 1
ATOM 5490 C CA . GLY A 1 716 ? -10.423 -16.526 12.134 1.00 90.69 716 GLY A CA 1
ATOM 5491 C C . GLY A 1 716 ? -11.711 -16.298 12.907 1.00 90.69 716 GLY A C 1
ATOM 5492 O O . GLY A 1 716 ? -11.765 -16.608 14.093 1.00 90.69 716 GLY A O 1
ATOM 5493 N N . THR A 1 717 ? -12.735 -15.758 12.259 1.00 89.06 717 THR A N 1
ATOM 5494 C CA . THR A 1 717 ? -14.054 -15.529 12.850 1.00 89.06 717 THR A CA 1
ATOM 5495 C C . THR A 1 717 ? -15.134 -15.925 11.854 1.00 89.06 717 THR A C 1
ATOM 5497 O O . THR A 1 717 ? -15.111 -15.472 10.710 1.00 89.06 717 THR A O 1
ATOM 5500 N N . VAL A 1 718 ? -16.093 -16.731 12.306 1.00 89.88 718 VAL A N 1
ATOM 5501 C CA . VAL A 1 718 ? -17.308 -17.111 11.575 1.00 89.88 718 VAL A CA 1
ATOM 5502 C C . VAL A 1 718 ? -18.510 -16.625 12.380 1.00 89.88 718 VAL A C 1
ATOM 5504 O O . VAL A 1 718 ? -18.611 -16.893 13.578 1.00 89.88 718 VAL A O 1
ATOM 5507 N N . VAL A 1 719 ? -19.426 -15.903 11.736 1.00 88.62 719 VAL A N 1
ATOM 5508 C CA . VAL A 1 719 ? -20.702 -15.495 12.336 1.00 88.62 719 VAL A CA 1
ATOM 5509 C C . VAL A 1 719 ? -21.837 -16.208 11.622 1.00 88.62 719 VAL A C 1
ATOM 5511 O O . VAL A 1 719 ? -21.986 -16.089 10.405 1.00 88.62 719 VAL A O 1
ATOM 5514 N N . THR A 1 720 ? -22.660 -16.902 12.399 1.00 89.69 720 THR A N 1
ATOM 5515 C CA . THR A 1 720 ? -23.797 -17.694 11.933 1.00 89.69 720 THR A CA 1
ATOM 5516 C C . THR A 1 720 ? -25.070 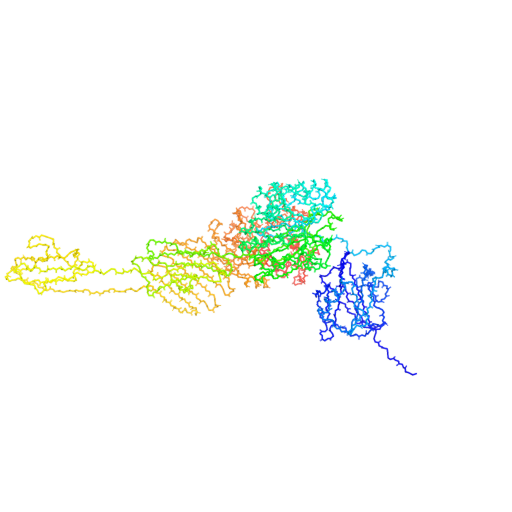-17.178 12.589 1.00 89.69 720 THR A C 1
ATOM 5518 O O . THR A 1 720 ? -25.119 -16.952 13.799 1.00 89.69 720 THR A O 1
ATOM 5521 N N . ASN A 1 721 ? -26.125 -16.974 11.805 1.00 86.19 721 ASN A N 1
ATOM 5522 C CA . ASN A 1 721 ? -27.411 -16.530 12.333 1.00 86.19 721 ASN A CA 1
ATOM 5523 C C . ASN A 1 721 ? -28.199 -17.691 12.981 1.00 86.19 721 ASN A C 1
ATOM 5525 O O . ASN A 1 721 ? -27.868 -18.866 12.837 1.00 86.19 721 ASN A O 1
ATOM 5529 N N . LYS A 1 722 ? -29.322 -17.367 13.630 1.00 87.50 722 LYS A N 1
ATOM 5530 C CA . LYS A 1 722 ? -30.213 -18.340 14.298 1.00 87.50 722 LYS A CA 1
ATOM 5531 C C . LYS A 1 722 ? -30.800 -19.462 13.422 1.00 87.50 722 LYS A C 1
ATOM 5533 O O . LYS A 1 722 ? -31.405 -20.383 13.966 1.00 87.50 722 LYS A O 1
ATOM 5538 N N . ASN A 1 723 ? -30.724 -19.355 12.094 1.00 81.88 723 ASN A N 1
ATOM 5539 C CA . ASN A 1 723 ? -31.188 -20.386 11.163 1.00 81.88 723 ASN A CA 1
ATOM 5540 C C . ASN A 1 723 ? -30.063 -21.365 10.779 1.00 81.88 723 ASN A C 1
ATOM 5542 O O . ASN A 1 723 ? -30.356 -22.400 10.185 1.00 81.88 723 ASN A O 1
ATOM 5546 N N . GLY A 1 724 ? -28.803 -21.037 11.093 1.00 78.81 724 GLY A N 1
ATOM 5547 C CA . GLY A 1 724 ? -27.620 -21.746 10.608 1.00 78.81 724 GLY A CA 1
ATOM 5548 C C . GLY A 1 724 ? -26.968 -21.124 9.366 1.00 78.81 724 GLY A C 1
ATOM 5549 O O . GLY A 1 724 ? -26.026 -21.714 8.847 1.00 78.81 724 GLY A O 1
ATOM 5550 N N . ASP A 1 725 ? -27.424 -19.959 8.884 1.00 80.62 725 ASP A N 1
ATOM 5551 C CA . ASP A 1 725 ? -26.802 -19.312 7.719 1.00 80.62 725 ASP A CA 1
ATOM 5552 C C . ASP A 1 725 ? -25.551 -18.523 8.151 1.00 80.62 725 ASP A C 1
ATOM 5554 O O . ASP A 1 725 ? -25.630 -17.683 9.055 1.00 80.62 725 ASP A O 1
ATOM 5558 N N . ILE A 1 726 ? -24.414 -18.747 7.483 1.00 85.31 726 ILE A N 1
ATOM 5559 C CA . ILE A 1 726 ? -23.188 -17.954 7.666 1.00 85.31 726 ILE A CA 1
ATOM 5560 C C . ILE A 1 726 ? -23.430 -16.539 7.123 1.00 85.31 726 ILE A C 1
ATOM 5562 O O . ILE A 1 726 ? -23.742 -16.361 5.946 1.00 85.31 726 ILE A O 1
ATOM 5566 N N . THR A 1 727 ? -23.273 -15.524 7.973 1.00 87.12 727 THR A N 1
ATOM 5567 C CA . THR A 1 727 ? -23.463 -14.107 7.617 1.00 87.12 727 THR A CA 1
ATOM 5568 C C . THR A 1 727 ? -22.157 -13.341 7.431 1.00 87.12 727 THR A C 1
ATOM 5570 O O . THR A 1 727 ? -22.156 -12.311 6.763 1.00 87.12 727 THR A O 1
ATOM 5573 N N . GLU A 1 728 ? -21.057 -13.811 8.020 1.00 90.25 728 GLU A N 1
ATOM 5574 C CA . GLU A 1 728 ? -19.751 -13.148 7.960 1.00 90.25 728 GLU A CA 1
ATOM 5575 C C . GLU A 1 728 ? -18.630 -14.168 8.190 1.00 90.25 728 GLU A C 1
ATOM 5577 O O . GLU A 1 728 ? -18.727 -14.989 9.105 1.00 90.25 728 GLU A O 1
ATOM 5582 N N . VAL A 1 729 ? -17.561 -14.099 7.391 1.00 91.06 729 VAL A N 1
ATOM 5583 C CA . VAL A 1 729 ? -16.309 -14.822 7.650 1.00 91.06 729 VAL A CA 1
ATOM 5584 C C . VAL A 1 729 ? -15.132 -13.863 7.490 1.00 91.06 729 VAL A C 1
ATOM 5586 O O . VAL A 1 729 ? -15.008 -13.171 6.478 1.00 91.06 729 VAL A O 1
ATOM 5589 N N . LYS A 1 730 ? -14.254 -13.829 8.489 1.00 91.44 730 LYS A N 1
ATOM 5590 C CA . LYS A 1 730 ? -13.034 -13.014 8.529 1.00 91.44 730 LYS A CA 1
ATOM 5591 C C . LYS A 1 730 ? -11.850 -13.875 8.930 1.00 91.44 730 LYS A C 1
ATOM 5593 O O . LYS A 1 730 ? -11.993 -14.753 9.773 1.00 91.44 730 LYS A O 1
ATOM 5598 N N . SER A 1 731 ? -10.670 -13.598 8.392 1.00 93.62 731 SER A N 1
ATOM 5599 C CA . SER A 1 731 ? -9.427 -14.190 8.876 1.00 93.62 731 SER A CA 1
ATOM 5600 C C . SER A 1 731 ? -8.247 -13.249 8.654 1.00 93.62 731 SER A C 1
ATOM 5602 O O . SER A 1 731 ? -8.176 -12.565 7.638 1.00 93.62 731 SER A O 1
ATOM 5604 N N . ALA A 1 732 ? -7.326 -13.198 9.614 1.00 89.50 732 ALA A N 1
ATOM 5605 C CA . ALA A 1 732 ? -6.136 -12.360 9.552 1.00 89.50 732 ALA A CA 1
ATOM 5606 C C . ALA A 1 732 ? -4.885 -13.208 9.799 1.00 89.50 732 ALA A C 1
ATOM 5608 O O . ALA A 1 732 ? -4.698 -13.768 10.884 1.00 89.50 732 ALA A O 1
ATOM 5609 N N . VAL A 1 733 ? -4.028 -13.283 8.781 1.00 89.88 733 VAL A N 1
ATOM 5610 C CA . VAL A 1 733 ? -2.718 -13.935 8.831 1.00 89.88 733 VAL A CA 1
ATOM 5611 C C . VAL A 1 733 ? -1.797 -13.128 9.740 1.00 89.88 733 VAL A C 1
ATOM 5613 O O . VAL A 1 733 ? -1.648 -11.917 9.577 1.00 89.88 733 VAL A O 1
ATOM 5616 N N . SER A 1 734 ? -1.162 -13.783 10.714 1.00 85.12 734 SER A N 1
ATOM 5617 C CA . SER A 1 734 ? -0.219 -13.082 11.589 1.00 85.12 734 SER A CA 1
ATOM 5618 C C . SER A 1 734 ? 1.079 -12.754 10.844 1.00 85.12 734 SER A C 1
ATOM 5620 O O . SER A 1 734 ? 1.533 -13.524 9.998 1.00 85.12 734 SER A O 1
ATOM 5622 N N . THR A 1 735 ? 1.751 -11.653 11.200 1.00 80.31 735 THR A N 1
ATOM 5623 C CA . THR A 1 735 ? 3.075 -11.319 10.638 1.00 80.31 735 THR A CA 1
ATOM 5624 C C . THR A 1 735 ? 4.076 -12.459 10.826 1.00 80.31 735 THR A C 1
ATOM 5626 O O . THR A 1 735 ? 4.894 -12.705 9.946 1.00 80.31 735 THR A O 1
ATOM 5629 N N . LYS A 1 736 ? 3.984 -13.203 11.938 1.00 83.56 736 LYS A N 1
ATOM 5630 C CA . LYS A 1 736 ? 4.802 -14.397 12.190 1.00 83.56 736 LYS A CA 1
ATOM 5631 C C . LYS A 1 736 ? 4.504 -15.497 11.166 1.00 83.56 736 LYS A C 1
ATOM 5633 O O . LYS A 1 736 ? 5.439 -16.017 10.571 1.00 83.56 736 LYS A O 1
ATOM 5638 N N . ALA A 1 737 ? 3.232 -15.832 10.958 1.00 86.94 737 ALA A N 1
ATOM 5639 C CA . ALA A 1 737 ? 2.812 -16.867 10.017 1.00 86.94 737 ALA A CA 1
ATOM 5640 C C . ALA A 1 737 ? 3.224 -16.521 8.580 1.00 86.94 737 ALA A C 1
ATOM 5642 O O . ALA A 1 737 ? 3.878 -17.320 7.917 1.00 86.94 737 ALA A O 1
ATOM 5643 N N . ALA A 1 738 ? 2.941 -15.288 8.151 1.00 83.38 738 ALA A N 1
ATOM 5644 C CA . ALA A 1 738 ? 3.324 -14.774 6.841 1.00 83.38 738 ALA A CA 1
ATOM 5645 C C . ALA A 1 738 ? 4.850 -14.790 6.623 1.00 83.38 738 ALA A C 1
ATOM 5647 O O . ALA A 1 738 ? 5.322 -15.217 5.572 1.00 83.38 738 ALA A O 1
ATOM 5648 N N . THR A 1 739 ? 5.630 -14.391 7.636 1.00 80.06 739 THR A N 1
ATOM 5649 C CA . THR A 1 739 ? 7.103 -14.389 7.575 1.00 80.06 739 THR A CA 1
ATOM 5650 C C . THR A 1 739 ? 7.691 -15.798 7.480 1.00 80.06 739 THR A C 1
ATOM 5652 O O . THR A 1 739 ? 8.695 -15.985 6.798 1.00 80.06 739 THR A O 1
ATOM 5655 N N . GLU A 1 740 ? 7.115 -16.793 8.161 1.00 84.12 740 GLU A N 1
ATOM 5656 C CA . GLU A 1 740 ? 7.590 -18.178 8.044 1.00 84.12 740 GLU A CA 1
ATOM 5657 C C . GLU A 1 740 ? 7.164 -18.809 6.710 1.00 84.12 740 GLU A C 1
ATOM 5659 O O . GLU A 1 740 ? 8.012 -19.389 6.037 1.00 84.12 740 GLU A O 1
ATOM 5664 N N . ALA A 1 741 ? 5.921 -18.599 6.263 1.00 84.19 741 ALA A N 1
ATOM 5665 C CA . ALA A 1 741 ? 5.440 -19.041 4.949 1.00 84.19 741 ALA A CA 1
ATOM 5666 C C . ALA A 1 741 ? 6.297 -18.490 3.793 1.00 84.19 741 ALA A C 1
ATOM 5668 O O . ALA A 1 741 ? 6.669 -19.231 2.883 1.00 84.19 741 ALA A O 1
ATOM 5669 N N . ALA A 1 742 ? 6.704 -17.217 3.862 1.00 76.69 742 ALA A N 1
ATOM 5670 C CA . ALA A 1 742 ? 7.610 -16.609 2.885 1.00 76.69 742 ALA A CA 1
ATOM 5671 C C . ALA A 1 742 ? 9.024 -17.237 2.871 1.00 76.69 742 ALA A C 1
ATOM 5673 O O . ALA A 1 742 ? 9.714 -17.163 1.855 1.00 76.69 742 ALA A O 1
ATOM 5674 N N . LYS A 1 743 ? 9.469 -17.866 3.972 1.00 77.75 743 LYS A N 1
ATOM 5675 C CA . LYS A 1 743 ? 10.766 -18.571 4.055 1.00 77.75 743 LYS A CA 1
ATOM 5676 C C . LYS A 1 743 ? 10.682 -20.029 3.618 1.00 77.75 743 LYS A C 1
ATOM 5678 O O . LYS A 1 743 ? 11.630 -20.525 3.014 1.00 77.75 743 LYS A O 1
ATOM 5683 N N . THR A 1 744 ? 9.614 -20.734 3.994 1.00 84.62 744 THR A N 1
ATOM 5684 C CA . THR A 1 744 ? 9.467 -22.176 3.733 1.00 84.62 744 THR A CA 1
ATOM 5685 C C . THR A 1 744 ? 8.826 -22.468 2.381 1.00 84.62 744 THR A C 1
ATOM 5687 O O . THR A 1 744 ? 9.056 -23.538 1.825 1.00 84.62 744 THR A O 1
ATOM 5690 N N . GLY A 1 745 ? 8.042 -21.529 1.842 1.00 83.12 745 GLY A N 1
ATOM 5691 C CA . GLY A 1 745 ? 7.196 -21.754 0.672 1.00 83.12 745 GLY A CA 1
ATOM 5692 C C . GLY A 1 745 ? 5.938 -22.578 0.974 1.00 83.12 745 GLY A C 1
ATOM 5693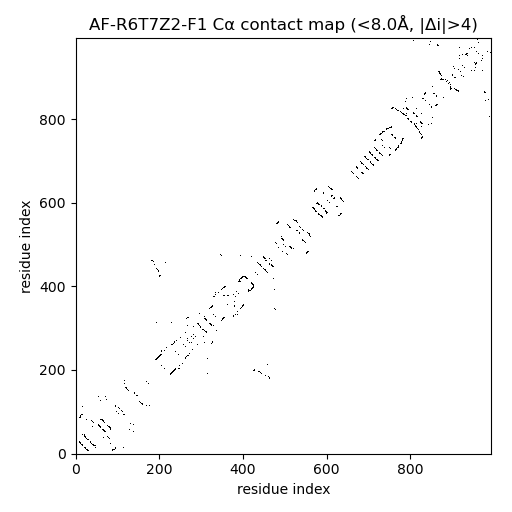 O O . GLY A 1 745 ? 5.252 -22.977 0.033 1.00 83.12 745 GLY A O 1
ATOM 5694 N N . GLU A 1 746 ? 5.639 -22.834 2.253 1.00 89.69 746 GLU A N 1
ATOM 5695 C CA . GLU A 1 746 ? 4.419 -23.505 2.721 1.00 89.69 746 GLU A CA 1
ATOM 5696 C C . GLU A 1 746 ? 3.255 -22.505 2.846 1.00 89.69 746 GLU A C 1
ATOM 5698 O O . GLU A 1 746 ? 3.462 -21.297 2.968 1.00 89.69 746 GLU A O 1
ATOM 5703 N N . ALA A 1 747 ? 2.015 -22.998 2.809 1.00 92.69 747 ALA A N 1
ATOM 5704 C CA . ALA A 1 747 ? 0.827 -22.160 2.958 1.00 92.69 747 ALA A CA 1
ATOM 5705 C C . ALA A 1 747 ? 0.474 -21.904 4.433 1.00 92.69 747 ALA A C 1
ATOM 5707 O O . ALA A 1 747 ? 0.598 -22.795 5.273 1.00 92.69 747 ALA A O 1
ATOM 5708 N N . VAL A 1 748 ? -0.041 -20.710 4.742 1.00 95.19 748 VAL A N 1
ATOM 5709 C CA . VAL A 1 748 ? -0.709 -20.451 6.026 1.00 95.19 748 VAL A CA 1
ATOM 5710 C C . VAL A 1 748 ? -2.150 -20.947 5.943 1.00 95.19 748 VAL A C 1
ATOM 5712 O O . VAL A 1 748 ? -2.964 -20.365 5.224 1.00 95.19 748 VAL A O 1
ATOM 5715 N N . THR A 1 749 ? -2.483 -21.992 6.697 1.00 96.12 749 THR A N 1
ATOM 5716 C CA . THR A 1 749 ? -3.865 -22.461 6.852 1.00 96.12 749 THR A CA 1
ATOM 5717 C C . THR A 1 749 ? -4.676 -21.476 7.689 1.00 96.12 749 THR A C 1
ATOM 5719 O O . THR A 1 749 ? -4.360 -21.222 8.854 1.00 96.12 749 THR A O 1
ATOM 5722 N N . LEU A 1 750 ? -5.738 -20.913 7.108 1.00 96.38 750 LEU A N 1
ATOM 5723 C CA . LEU A 1 750 ? -6.648 -20.035 7.838 1.00 96.38 750 LEU A CA 1
ATOM 5724 C C . LEU A 1 750 ? -7.447 -20.843 8.875 1.00 96.38 750 LEU A C 1
ATOM 5726 O O . LEU A 1 750 ? -7.986 -21.893 8.537 1.00 96.38 750 LEU A O 1
ATOM 5730 N N . PRO A 1 751 ? -7.621 -20.360 10.117 1.00 94.31 751 PRO A N 1
ATOM 5731 C CA . PRO A 1 751 ? -8.425 -21.028 11.138 1.00 94.31 751 PRO A CA 1
ATOM 5732 C C . PRO A 1 751 ? -9.933 -20.742 10.959 1.00 94.31 751 PRO A C 1
ATOM 5734 O O . PRO A 1 751 ? -10.642 -20.431 11.915 1.00 94.31 751 PRO A O 1
ATOM 5737 N N . VAL A 1 752 ? -10.424 -20.817 9.720 1.00 91.06 752 VAL A N 1
ATOM 5738 C CA . VAL A 1 752 ? -11.850 -20.808 9.360 1.00 91.06 752 VAL A CA 1
ATOM 5739 C C . VAL A 1 752 ? -12.092 -21.902 8.328 1.00 91.06 752 VAL A C 1
ATOM 5741 O O . VAL A 1 752 ? -11.322 -22.032 7.384 1.00 91.06 752 VAL A O 1
ATOM 5744 N N . GLU A 1 753 ? -13.163 -22.668 8.487 1.00 90.56 753 GLU A N 1
ATOM 5745 C CA . GLU A 1 753 ? -13.612 -23.650 7.498 1.00 90.56 753 GLU A CA 1
ATOM 5746 C C . GLU A 1 753 ? -14.886 -23.130 6.829 1.00 90.56 753 GLU A C 1
ATOM 5748 O O . GLU A 1 753 ? -15.739 -22.536 7.494 1.00 90.56 753 GLU A O 1
ATOM 5753 N N . VAL A 1 754 ? -15.003 -23.301 5.508 1.00 88.62 754 VAL A N 1
ATOM 5754 C CA . VAL A 1 754 ? -16.176 -22.844 4.747 1.00 88.62 754 VAL A CA 1
ATOM 5755 C C . VAL A 1 754 ? -16.713 -23.913 3.788 1.00 88.62 754 VAL A C 1
ATOM 5757 O O . VAL A 1 754 ? -15.937 -24.655 3.180 1.00 88.62 754 VAL A O 1
ATOM 5760 N N . PRO A 1 755 ? -18.038 -23.987 3.572 1.00 86.25 755 PRO A N 1
ATOM 5761 C CA . PRO A 1 755 ? -18.612 -24.845 2.545 1.00 86.25 755 PRO A CA 1
ATOM 5762 C C . PRO A 1 755 ? -18.280 -24.324 1.139 1.00 86.25 755 PRO A C 1
ATOM 5764 O O . PRO A 1 755 ? -18.506 -23.153 0.823 1.00 86.25 755 PRO A O 1
ATOM 5767 N N . ALA A 1 756 ? -17.829 -25.212 0.249 1.00 85.81 756 ALA A N 1
ATOM 5768 C CA . ALA A 1 756 ? -17.754 -24.916 -1.181 1.00 85.81 756 ALA A CA 1
ATOM 5769 C C . ALA A 1 756 ? -19.163 -24.929 -1.795 1.00 85.81 756 ALA A C 1
ATOM 5771 O O . ALA A 1 756 ? -19.775 -25.988 -1.972 1.00 85.81 756 ALA A O 1
ATOM 5772 N N . ALA A 1 757 ? -19.689 -23.755 -2.139 1.00 83.38 757 ALA A N 1
ATOM 5773 C CA . ALA A 1 757 ? -21.001 -23.654 -2.771 1.00 83.38 757 ALA A CA 1
ATOM 5774 C C . ALA A 1 757 ? -20.942 -23.955 -4.280 1.00 83.38 757 ALA A C 1
ATOM 5776 O O . ALA A 1 757 ? -19.894 -23.873 -4.917 1.00 83.38 757 ALA A O 1
ATOM 5777 N N . LYS A 1 758 ? -22.088 -24.276 -4.893 1.00 81.25 758 LYS A N 1
ATOM 5778 C CA . LYS A 1 758 ? -22.168 -24.523 -6.350 1.00 81.25 758 LYS A CA 1
ATOM 5779 C C . LYS A 1 758 ? -22.060 -23.260 -7.204 1.00 81.25 758 LYS A C 1
ATOM 5781 O O . LYS A 1 758 ? -21.840 -23.354 -8.409 1.00 81.25 758 LYS A O 1
ATOM 5786 N N . THR A 1 759 ? -22.290 -22.092 -6.614 1.00 76.88 759 THR A N 1
ATOM 5787 C CA . THR A 1 759 ? -22.169 -20.796 -7.284 1.00 76.88 759 THR A CA 1
ATOM 5788 C C . THR A 1 759 ? -21.522 -19.801 -6.332 1.00 76.88 759 THR A C 1
ATOM 5790 O O . THR A 1 759 ? -21.654 -19.928 -5.115 1.00 76.88 759 THR A O 1
ATOM 5793 N N . ALA A 1 760 ? -20.854 -18.785 -6.874 1.00 76.56 760 ALA A N 1
ATOM 5794 C CA . ALA A 1 760 ? -20.235 -17.743 -6.061 1.00 76.56 760 ALA A CA 1
ATOM 5795 C C . ALA A 1 760 ? -21.267 -16.825 -5.375 1.00 76.56 760 ALA A C 1
ATOM 5797 O O . ALA A 1 760 ? -20.940 -16.169 -4.391 1.00 76.56 760 ALA A O 1
ATOM 5798 N N . VAL A 1 761 ? -22.527 -16.813 -5.828 1.00 75.69 761 VAL A N 1
ATOM 5799 C CA . VAL A 1 761 ? -23.622 -16.089 -5.155 1.00 75.69 761 VAL A CA 1
ATOM 5800 C C . VAL A 1 761 ? -23.991 -16.760 -3.829 1.00 75.69 761 VAL A C 1
ATOM 5802 O O . VAL A 1 761 ? -24.284 -16.067 -2.860 1.00 75.69 761 VAL A O 1
ATOM 5805 N N . ASP A 1 762 ? -23.933 -18.092 -3.785 1.00 81.56 762 ASP A N 1
ATOM 5806 C CA . ASP A 1 762 ? -24.278 -18.900 -2.609 1.00 81.56 762 ASP A CA 1
ATOM 5807 C C . ASP A 1 762 ? -23.062 -19.172 -1.692 1.00 81.56 762 ASP A C 1
ATOM 5809 O O . ASP A 1 762 ? -23.212 -19.759 -0.622 1.00 81.56 762 ASP A O 1
ATOM 5813 N N . ALA A 1 763 ? -21.850 -18.790 -2.115 1.00 87.12 763 ALA A N 1
ATOM 5814 C CA . ALA A 1 763 ? -20.608 -19.026 -1.380 1.00 87.12 763 ALA A CA 1
ATOM 5815 C C . ALA A 1 763 ? -20.367 -17.959 -0.295 1.00 87.12 763 ALA A C 1
ATOM 5817 O O . ALA A 1 763 ? -20.388 -16.762 -0.617 1.00 87.12 763 ALA A O 1
ATOM 5818 N N . PRO A 1 764 ? -20.048 -18.352 0.955 1.00 89.62 764 PRO A N 1
ATOM 5819 C CA . PRO A 1 764 ? -19.582 -17.419 1.975 1.00 89.62 764 PRO A CA 1
ATOM 5820 C C . PRO A 1 764 ? -18.352 -16.638 1.501 1.00 89.62 764 PRO A C 1
ATOM 5822 O O . PRO A 1 764 ? -17.412 -17.204 0.940 1.00 89.62 764 PRO A O 1
ATOM 5825 N N . ALA A 1 765 ? -18.360 -15.327 1.738 1.00 92.25 765 ALA A N 1
ATOM 5826 C CA . ALA A 1 765 ? -17.227 -14.457 1.458 1.00 92.25 765 ALA A CA 1
ATOM 5827 C C . ALA A 1 765 ? -16.302 -14.397 2.682 1.00 92.25 765 ALA A C 1
ATOM 5829 O O . ALA A 1 765 ? -16.696 -13.903 3.738 1.00 92.25 765 ALA A O 1
ATOM 5830 N N . VAL A 1 766 ? -15.075 -14.887 2.517 1.00 94.69 766 VAL A N 1
ATOM 5831 C CA . VAL A 1 766 ? -13.995 -14.834 3.503 1.00 94.69 766 VAL A CA 1
ATOM 5832 C C . VAL A 1 766 ? -13.197 -13.556 3.278 1.00 94.69 766 VAL A C 1
ATOM 5834 O O . VAL A 1 766 ? -12.508 -13.412 2.270 1.00 94.69 766 VAL A O 1
ATOM 5837 N N . GLN A 1 767 ? -13.273 -12.614 4.212 1.00 92.56 767 GLN A N 1
ATOM 5838 C CA . GLN A 1 767 ? -12.393 -11.446 4.224 1.00 92.56 767 GLN A CA 1
ATOM 5839 C C . GLN A 1 767 ? -11.037 -11.868 4.799 1.00 92.56 767 GLN A C 1
ATOM 5841 O O . GLN A 1 767 ? -10.926 -12.093 6.004 1.00 92.56 767 GLN A O 1
ATOM 5846 N N . VAL A 1 768 ? -10.029 -12.020 3.938 1.00 93.56 768 VAL A N 1
ATOM 5847 C CA . VAL A 1 768 ? -8.670 -12.432 4.311 1.00 93.56 768 VAL A CA 1
ATOM 5848 C C . VAL A 1 768 ? -7.766 -11.206 4.371 1.00 93.56 768 VAL A C 1
ATOM 5850 O O . VAL A 1 768 ? -7.619 -10.493 3.381 1.00 93.56 768 VAL A O 1
ATOM 5853 N N . THR A 1 769 ? -7.117 -10.986 5.509 1.00 87.12 769 THR A N 1
ATOM 5854 C CA . THR A 1 769 ? -6.074 -9.967 5.678 1.00 87.12 769 THR A CA 1
ATOM 5855 C C . THR A 1 769 ? -4.705 -10.631 5.742 1.00 87.12 769 THR A C 1
ATOM 5857 O O . THR A 1 769 ? -4.463 -11.475 6.606 1.00 87.12 769 THR A O 1
ATOM 5860 N N . VAL A 1 770 ? -3.801 -10.223 4.850 1.00 84.38 770 VAL A N 1
ATOM 5861 C CA . VAL A 1 770 ? -2.383 -10.612 4.854 1.00 84.38 770 VAL A CA 1
ATOM 5862 C C . VAL A 1 770 ? -1.536 -9.354 5.073 1.00 84.38 770 VAL A C 1
ATOM 5864 O O . VAL A 1 770 ? -1.792 -8.351 4.404 1.00 84.38 770 VAL A O 1
ATOM 5867 N N . PRO A 1 771 ? -0.534 -9.362 5.973 1.00 73.25 771 PRO A N 1
ATOM 5868 C CA . PRO A 1 771 ? 0.375 -8.230 6.143 1.00 73.25 771 PRO A CA 1
ATOM 5869 C C . PRO A 1 771 ? 1.142 -7.944 4.844 1.00 73.25 771 PRO A C 1
ATOM 5871 O O . PRO A 1 771 ? 1.921 -8.789 4.402 1.00 73.25 771 PRO A O 1
ATOM 5874 N N . LYS A 1 772 ? 0.949 -6.755 4.252 1.00 60.03 772 LYS A N 1
ATOM 5875 C CA . LYS A 1 772 ? 1.581 -6.351 2.979 1.00 60.03 772 LYS A CA 1
ATOM 5876 C C . LYS A 1 772 ? 3.118 -6.486 3.015 1.00 60.03 772 LYS A C 1
ATOM 5878 O O . LYS A 1 772 ? 3.715 -6.933 2.042 1.00 60.03 772 LYS A O 1
ATOM 5883 N N . SER A 1 773 ? 3.742 -6.251 4.175 1.00 58.56 773 SER A N 1
ATOM 5884 C CA . SER A 1 773 ? 5.191 -6.404 4.409 1.00 58.56 773 SER A CA 1
ATOM 5885 C C . SER A 1 773 ? 5.748 -7.833 4.281 1.00 58.56 773 SER A C 1
ATOM 5887 O O . SER A 1 773 ? 6.964 -8.013 4.259 1.00 58.56 773 SER A O 1
ATOM 5889 N N . ALA A 1 774 ? 4.895 -8.859 4.179 1.00 57.44 774 ALA A N 1
ATOM 5890 C CA . ALA A 1 774 ? 5.313 -10.224 3.850 1.00 57.44 774 ALA A CA 1
ATOM 5891 C C . ALA A 1 774 ? 5.304 -10.520 2.335 1.00 57.44 774 ALA A C 1
ATOM 5893 O O . ALA A 1 774 ? 5.715 -11.605 1.921 1.00 57.44 774 ALA A O 1
ATOM 5894 N N . GLY A 1 775 ? 4.840 -9.576 1.510 1.00 73.50 775 GLY A N 1
ATOM 5895 C CA . GLY A 1 775 ? 4.698 -9.744 0.069 1.00 73.50 775 GLY A CA 1
ATOM 5896 C C . GLY A 1 775 ? 3.657 -10.803 -0.306 1.00 73.50 775 GLY A C 1
ATOM 5897 O O . GLY A 1 775 ? 2.547 -10.831 0.223 1.00 73.50 775 GLY A O 1
ATOM 5898 N N . SER A 1 776 ? 4.026 -11.662 -1.256 1.00 83.12 776 SER A N 1
ATOM 5899 C CA . SER A 1 776 ? 3.154 -12.664 -1.879 1.00 83.12 776 SER A CA 1
ATOM 5900 C C . SER A 1 776 ? 3.106 -13.958 -1.057 1.00 83.12 776 SER A C 1
ATOM 5902 O O . SER A 1 776 ? 3.993 -14.810 -1.163 1.00 83.12 776 SER A O 1
ATOM 5904 N N . VAL A 1 777 ? 2.075 -14.116 -0.222 1.00 88.88 777 VAL A N 1
ATOM 5905 C CA . VAL A 1 777 ? 1.944 -15.220 0.746 1.00 88.88 777 VAL A CA 1
ATOM 5906 C C . VAL A 1 777 ? 0.999 -16.300 0.219 1.00 88.88 777 VAL A C 1
ATOM 5908 O O . VAL A 1 777 ? -0.099 -16.003 -0.255 1.00 88.88 777 VAL A O 1
ATOM 5911 N N . LYS A 1 778 ? 1.393 -17.575 0.337 1.00 92.19 778 LYS A N 1
ATOM 5912 C CA . LYS A 1 778 ? 0.486 -18.714 0.132 1.00 92.19 778 LYS A CA 1
ATOM 5913 C C . LYS A 1 778 ? -0.465 -18.831 1.324 1.00 92.19 778 LYS A C 1
ATOM 5915 O O . LYS A 1 778 ? -0.026 -18.939 2.467 1.00 92.19 778 LYS A O 1
ATOM 5920 N N . VAL A 1 779 ? -1.761 -18.858 1.052 1.00 95.19 779 VAL A N 1
ATOM 5921 C CA . VAL A 1 779 ? -2.830 -19.020 2.039 1.00 95.19 779 VAL A CA 1
ATOM 5922 C C . VAL A 1 779 ? -3.658 -20.237 1.654 1.00 95.19 779 VAL A C 1
ATOM 5924 O O . VAL A 1 779 ? -4.079 -20.351 0.506 1.00 95.19 779 VAL A O 1
ATOM 5927 N N . GLU A 1 780 ? -3.900 -21.141 2.598 1.00 96.56 780 GLU A N 1
ATOM 5928 C CA . GLU A 1 780 ? -4.855 -22.239 2.447 1.00 96.56 780 GLU A CA 1
ATOM 5929 C C . GLU A 1 780 ? -6.173 -21.837 3.110 1.00 96.56 780 GLU A C 1
ATOM 5931 O O . GLU A 1 780 ? -6.199 -21.495 4.292 1.00 96.56 780 GLU A O 1
ATOM 5936 N N . VAL A 1 781 ? -7.269 -21.892 2.354 1.00 96.94 781 VAL A N 1
ATOM 5937 C CA . VAL A 1 781 ? -8.635 -21.768 2.875 1.00 96.94 781 VAL A CA 1
ATOM 5938 C C . VAL A 1 781 ? -9.183 -23.186 3.078 1.00 96.94 781 VAL A C 1
ATOM 5940 O O . VAL A 1 781 ? -9.381 -23.872 2.071 1.00 96.94 781 VAL A O 1
ATOM 5943 N N . PRO A 1 782 ? -9.413 -23.653 4.321 1.00 95.75 782 PRO A N 1
ATOM 5944 C CA . PRO A 1 782 ? -10.063 -24.935 4.583 1.00 95.75 782 PRO A CA 1
ATOM 5945 C C . PRO A 1 782 ? -11.493 -25.017 4.045 1.00 95.75 782 PRO A C 1
ATOM 5947 O O . PRO A 1 782 ? -12.247 -24.039 4.059 1.00 95.75 782 PRO A O 1
ATOM 5950 N N . VAL A 1 783 ? -11.869 -26.206 3.576 1.00 91.75 783 VAL A N 1
ATOM 5951 C CA . VAL A 1 783 ? -13.135 -26.468 2.886 1.00 91.75 783 VAL A CA 1
ATOM 5952 C C . VAL A 1 783 ? -13.724 -27.792 3.361 1.00 91.75 783 VAL A C 1
ATOM 5954 O O . VAL A 1 783 ? -13.096 -28.830 3.170 1.00 91.75 783 VAL A O 1
ATOM 5957 N N . GLU A 1 784 ? -14.980 -27.775 3.829 1.00 88.81 784 GLU A N 1
ATOM 5958 C CA . GLU A 1 784 ? -15.705 -28.962 4.348 1.00 88.81 784 GLU A CA 1
ATOM 5959 C C . GLU A 1 784 ? -15.632 -30.195 3.429 1.00 88.81 784 GLU A C 1
ATOM 5961 O O . GLU A 1 784 ? -15.734 -31.349 3.858 1.00 88.81 784 GLU A O 1
ATOM 5966 N N . LYS A 1 785 ? -15.537 -29.947 2.119 1.00 88.88 785 LYS A N 1
ATOM 5967 C CA . LYS A 1 785 ? -15.384 -30.973 1.099 1.00 88.88 785 LYS A CA 1
ATOM 5968 C C . LYS A 1 785 ? -14.680 -30.430 -0.140 1.00 88.88 785 LYS A C 1
ATOM 5970 O O . LYS A 1 785 ? -15.304 -29.795 -0.993 1.00 88.88 785 LYS A O 1
ATOM 5975 N N . VAL A 1 786 ? -13.410 -30.782 -0.292 1.00 93.31 786 VAL A N 1
ATOM 5976 C CA . VAL A 1 786 ? -12.675 -30.595 -1.546 1.00 93.31 786 VAL A CA 1
ATOM 5977 C C . VAL A 1 786 ? -13.164 -31.594 -2.602 1.00 93.31 786 VAL A C 1
ATOM 5979 O O . VAL A 1 786 ? -13.371 -32.781 -2.332 1.00 93.31 786 VAL A O 1
ATOM 5982 N N . THR A 1 787 ? -13.343 -31.121 -3.833 1.00 94.38 787 THR A N 1
ATOM 5983 C CA . THR A 1 787 ? -13.508 -31.950 -5.032 1.00 94.38 787 THR A CA 1
ATOM 5984 C C . THR A 1 787 ? -12.509 -31.490 -6.098 1.00 94.38 787 THR A C 1
ATOM 5986 O O . THR A 1 787 ? -12.014 -30.364 -6.028 1.00 94.38 787 THR A O 1
ATOM 5989 N N . PRO A 1 788 ? -12.239 -32.287 -7.148 1.00 93.56 788 PRO A N 1
ATOM 5990 C CA . PRO A 1 788 ? -11.447 -31.822 -8.289 1.00 93.56 788 PRO A CA 1
ATOM 5991 C C . PRO A 1 788 ? -12.008 -30.562 -8.979 1.00 93.56 788 PRO A C 1
ATOM 5993 O O . PRO A 1 788 ? -11.285 -29.908 -9.726 1.00 93.56 788 PRO A O 1
ATOM 5996 N N . GLY A 1 789 ? -13.282 -30.213 -8.746 1.00 94.06 789 GLY A N 1
ATOM 5997 C CA . GLY A 1 789 ? -13.917 -28.988 -9.237 1.00 94.06 789 GLY A CA 1
ATOM 5998 C C . GLY A 1 789 ? -13.775 -27.771 -8.316 1.00 94.06 789 GLY A C 1
ATOM 5999 O O . GLY A 1 789 ? -14.154 -26.670 -8.719 1.00 94.06 789 GLY A O 1
ATOM 6000 N N . THR A 1 790 ? -13.229 -27.928 -7.105 1.00 96.00 790 THR A N 1
ATOM 6001 C CA . THR A 1 790 ? -13.060 -26.827 -6.149 1.00 96.00 790 THR A CA 1
ATOM 6002 C C . THR A 1 790 ? -12.072 -25.776 -6.678 1.00 96.00 790 THR A C 1
ATOM 6004 O O . THR A 1 790 ? -10.994 -26.101 -7.193 1.00 96.00 790 THR A O 1
ATOM 6007 N N . VAL A 1 791 ? -12.444 -24.499 -6.557 1.00 95.50 791 VAL A N 1
ATOM 6008 C CA . VAL A 1 791 ? -11.617 -23.334 -6.911 1.00 95.50 791 VAL A CA 1
ATOM 6009 C C . VAL A 1 791 ? -11.822 -22.189 -5.920 1.00 95.50 791 VAL A C 1
ATOM 6011 O O . VAL A 1 791 ? -12.920 -21.999 -5.392 1.00 95.50 791 VAL A O 1
ATOM 6014 N N . ALA A 1 792 ? -10.771 -21.395 -5.718 1.00 95.88 792 ALA A N 1
ATOM 6015 C CA . ALA A 1 792 ? -10.873 -20.098 -5.060 1.00 95.88 792 ALA A CA 1
ATOM 6016 C C . ALA A 1 792 ? -11.283 -19.008 -6.068 1.00 95.88 792 ALA A C 1
ATOM 6018 O O . ALA A 1 792 ? -10.901 -19.048 -7.241 1.00 95.88 792 ALA A O 1
ATOM 6019 N N . VAL A 1 793 ? -12.047 -18.024 -5.602 1.00 95.62 793 VAL A N 1
ATOM 6020 C CA . VAL A 1 793 ? -12.538 -16.876 -6.372 1.00 95.62 793 VAL A CA 1
ATOM 6021 C C . VAL A 1 793 ? -12.229 -15.604 -5.591 1.00 95.62 793 VAL A C 1
ATOM 6023 O O . VAL A 1 793 ? -12.638 -15.489 -4.438 1.00 95.62 793 VAL A O 1
ATOM 6026 N N . ILE A 1 794 ? -11.532 -14.648 -6.200 1.00 94.94 794 ILE A N 1
ATOM 6027 C CA . ILE A 1 794 ? -11.309 -13.321 -5.612 1.00 94.94 794 ILE A CA 1
ATOM 6028 C C . ILE A 1 794 ? -12.465 -12.405 -6.014 1.00 94.94 794 ILE A C 1
ATOM 6030 O O . ILE A 1 794 ? -12.817 -12.315 -7.191 1.00 94.94 794 ILE A O 1
ATOM 6034 N N . VAL A 1 795 ? -13.034 -11.707 -5.032 1.00 91.81 795 VAL A N 1
ATOM 6035 C CA . VAL A 1 795 ? -13.986 -10.611 -5.240 1.00 91.81 795 VAL A CA 1
ATOM 6036 C C . VAL A 1 795 ? -13.198 -9.302 -5.256 1.00 91.81 795 VAL A C 1
ATOM 6038 O O . VAL A 1 795 ? -12.545 -8.949 -4.272 1.00 91.81 795 VAL A O 1
ATOM 6041 N N . LYS A 1 796 ? -13.238 -8.590 -6.383 1.00 84.25 796 LYS A N 1
ATOM 6042 C CA . LYS A 1 796 ? -12.565 -7.300 -6.577 1.00 84.25 796 LYS A CA 1
ATOM 6043 C C . LYS A 1 796 ? -13.362 -6.161 -5.940 1.00 84.25 796 LYS A C 1
ATOM 6045 O O . LYS A 1 796 ? -14.554 -6.291 -5.667 1.00 84.25 796 LYS A O 1
ATOM 6050 N N . ALA A 1 797 ? -12.709 -5.015 -5.743 1.00 73.00 797 ALA A N 1
ATOM 6051 C CA . ALA A 1 797 ? -13.316 -3.832 -5.124 1.00 73.00 797 ALA A CA 1
ATOM 6052 C C . ALA A 1 797 ? -14.528 -3.266 -5.899 1.00 73.00 797 ALA A C 1
ATOM 6054 O O . ALA A 1 797 ? -15.399 -2.642 -5.300 1.00 73.00 797 ALA A O 1
ATOM 6055 N N . ASP A 1 798 ? -14.618 -3.512 -7.210 1.00 76.06 798 ASP A N 1
ATOM 6056 C CA . ASP A 1 798 ? -15.770 -3.155 -8.054 1.00 76.06 798 ASP A CA 1
ATOM 6057 C C . ASP A 1 798 ? -16.930 -4.175 -7.987 1.00 76.06 798 ASP A C 1
ATOM 6059 O O . ASP A 1 798 ? -17.952 -4.007 -8.655 1.00 76.06 798 ASP A O 1
ATOM 6063 N N . GLY A 1 799 ? -16.783 -5.234 -7.183 1.00 79.06 799 GLY A N 1
ATOM 6064 C CA . GLY A 1 799 ? -17.738 -6.332 -7.048 1.00 79.06 799 GLY A CA 1
ATOM 6065 C C . GLY A 1 799 ? -17.640 -7.402 -8.139 1.00 79.06 799 GLY A C 1
ATOM 6066 O O . GLY A 1 799 ? -18.457 -8.324 -8.138 1.00 79.06 799 GLY A O 1
ATOM 6067 N N . THR A 1 800 ? -16.679 -7.316 -9.067 1.00 86.19 800 THR A N 1
ATOM 6068 C CA . THR A 1 800 ? -16.443 -8.387 -10.048 1.00 86.19 800 THR A CA 1
ATOM 6069 C C . THR A 1 800 ? -15.723 -9.577 -9.414 1.00 86.19 800 THR A C 1
ATOM 6071 O O . THR A 1 800 ? -14.933 -9.434 -8.482 1.00 86.19 800 THR A O 1
ATOM 6074 N N . GLU A 1 801 ? -16.008 -10.778 -9.914 1.00 91.44 801 GLU A N 1
ATOM 6075 C CA . GLU A 1 801 ? -15.479 -12.036 -9.381 1.00 91.44 801 GLU A CA 1
ATOM 6076 C C . GLU A 1 801 ? -14.524 -12.684 -10.389 1.00 91.44 801 GLU A C 1
ATOM 6078 O O . GLU A 1 801 ? -14.841 -12.793 -11.575 1.00 91.44 801 GLU A O 1
ATOM 6083 N N . GLU A 1 802 ? -13.357 -13.133 -9.924 1.00 91.38 802 GLU A N 1
ATOM 6084 C CA . GLU A 1 802 ? -12.346 -13.799 -10.749 1.00 91.38 802 GLU A CA 1
ATOM 6085 C C . GLU A 1 802 ? -11.916 -15.136 -10.135 1.00 91.38 802 GLU A C 1
ATOM 6087 O O . GLU A 1 802 ? -11.459 -15.195 -8.994 1.00 91.38 802 GLU A O 1
ATOM 6092 N N . ILE A 1 803 ? -12.029 -16.221 -10.908 1.00 92.94 803 ILE A N 1
ATOM 6093 C CA . ILE A 1 803 ? -11.514 -17.539 -10.518 1.00 92.94 803 ILE A CA 1
ATOM 6094 C C . ILE A 1 803 ? -9.985 -17.486 -10.484 1.00 92.94 803 ILE A C 1
ATOM 6096 O O . ILE A 1 803 ? -9.343 -17.221 -11.503 1.00 92.94 803 ILE A O 1
ATOM 6100 N N . VAL A 1 804 ? -9.397 -17.826 -9.337 1.00 93.50 804 VAL A N 1
ATOM 6101 C CA . VAL A 1 804 ? -7.947 -17.933 -9.167 1.00 93.50 804 VAL A CA 1
ATOM 6102 C C . VAL A 1 804 ? -7.470 -19.205 -9.861 1.00 93.50 804 VAL A C 1
ATOM 6104 O O . VAL A 1 804 ? -7.444 -20.295 -9.286 1.00 93.50 804 VAL A O 1
ATOM 6107 N N . LYS A 1 805 ? -7.110 -19.078 -11.139 1.00 91.19 805 LYS A N 1
ATOM 6108 C CA . LYS A 1 805 ? -6.721 -20.208 -12.001 1.00 91.19 805 LYS A CA 1
ATOM 6109 C C . LYS A 1 805 ? -5.500 -20.959 -11.477 1.00 91.19 805 LYS A C 1
ATOM 6111 O O . LYS A 1 805 ? -5.366 -22.149 -11.722 1.00 91.19 805 LYS A O 1
ATOM 6116 N N . THR A 1 806 ? -4.632 -20.272 -10.747 1.00 89.25 806 THR A N 1
ATOM 6117 C CA . THR A 1 806 ? -3.426 -20.822 -10.125 1.00 89.25 806 THR A CA 1
ATOM 6118 C C . THR A 1 806 ? -3.689 -21.518 -8.787 1.00 89.25 806 THR A C 1
ATOM 6120 O O . THR A 1 806 ? -2.757 -22.074 -8.221 1.00 89.25 806 THR A O 1
ATOM 6123 N N . SER A 1 807 ? -4.931 -21.522 -8.282 1.00 92.31 807 SER A N 1
ATOM 6124 C CA . SER A 1 807 ? -5.250 -22.149 -6.995 1.00 92.31 807 SER A CA 1
ATOM 6125 C C . SER A 1 807 ? -5.054 -23.668 -7.022 1.00 92.31 807 SER A C 1
ATOM 6127 O O . SER A 1 807 ? -5.516 -24.350 -7.944 1.00 92.31 807 SER A O 1
ATOM 6129 N N . VAL A 1 808 ? -4.398 -24.200 -5.993 1.00 91.44 808 VAL A N 1
ATOM 6130 C CA . VAL A 1 808 ? -4.022 -25.617 -5.847 1.00 91.44 808 VAL A CA 1
ATOM 6131 C C . VAL A 1 808 ? -4.935 -26.283 -4.815 1.00 91.44 808 VAL A C 1
ATOM 6133 O O . VAL A 1 808 ? -5.414 -25.627 -3.893 1.00 91.44 808 VAL A O 1
ATOM 6136 N N . LEU A 1 809 ? -5.232 -27.570 -4.988 1.00 93.25 809 LEU A N 1
ATOM 6137 C CA . LEU A 1 809 ? -6.058 -28.334 -4.050 1.00 93.25 809 LEU A CA 1
ATOM 6138 C C . LEU A 1 809 ? -5.186 -29.060 -3.028 1.00 93.25 809 LEU A C 1
ATOM 6140 O O . LEU A 1 809 ? -4.172 -29.649 -3.396 1.00 93.25 809 LEU A O 1
ATOM 6144 N N . THR A 1 810 ? -5.621 -29.076 -1.772 1.00 91.62 810 THR A N 1
ATOM 6145 C CA . THR A 1 810 ? -5.053 -29.933 -0.722 1.00 91.62 810 THR A CA 1
ATOM 6146 C C . THR A 1 810 ? -6.075 -31.003 -0.319 1.00 91.62 810 THR A C 1
ATOM 6148 O O . THR A 1 810 ? -7.166 -31.085 -0.886 1.00 91.62 810 THR A O 1
ATOM 6151 N N . GLU A 1 811 ? -5.744 -31.847 0.662 1.00 89.50 811 GLU A N 1
ATOM 6152 C CA . GLU A 1 811 ? -6.717 -32.778 1.255 1.00 89.50 811 GLU A CA 1
ATOM 6153 C C . GLU A 1 811 ? -7.854 -32.039 1.990 1.00 89.50 811 GLU A C 1
ATOM 6155 O O . GLU A 1 811 ? -8.979 -32.536 2.027 1.00 89.50 811 GLU A O 1
ATOM 6160 N N . ASN A 1 812 ? -7.576 -30.839 2.521 1.00 91.38 812 ASN A N 1
ATOM 6161 C CA . ASN A 1 812 ? -8.443 -30.125 3.466 1.00 91.38 812 ASN A CA 1
ATOM 6162 C C . ASN A 1 812 ? -8.949 -28.764 2.958 1.00 91.38 812 ASN A C 1
ATOM 6164 O O . ASN A 1 812 ? -9.756 -28.129 3.633 1.00 91.38 812 ASN A O 1
ATOM 6168 N N . GLY A 1 813 ? -8.481 -28.275 1.808 1.00 94.81 813 GLY A N 1
ATOM 6169 C CA . GLY A 1 813 ? -8.828 -26.941 1.336 1.00 94.81 813 GLY A CA 1
ATOM 6170 C C . GLY A 1 813 ? -8.298 -26.570 -0.047 1.00 94.81 813 GLY A C 1
ATOM 6171 O O . GLY A 1 813 ? -7.999 -27.415 -0.896 1.00 94.81 813 GLY A O 1
ATOM 6172 N N . VAL A 1 814 ? -8.216 -25.259 -0.277 1.00 95.31 814 VAL A N 1
ATOM 6173 C CA . VAL A 1 814 ? -7.684 -24.657 -1.503 1.00 95.31 814 VAL A CA 1
ATOM 6174 C C . VAL A 1 814 ? -6.611 -23.623 -1.165 1.00 95.31 814 VAL A C 1
ATOM 6176 O O . VAL A 1 814 ? -6.846 -22.695 -0.392 1.00 95.31 814 VAL A O 1
ATOM 6179 N N . VAL A 1 815 ? -5.429 -23.781 -1.759 1.00 95.25 815 VAL A N 1
ATOM 6180 C CA . VAL A 1 815 ? -4.311 -22.840 -1.645 1.00 95.25 815 VAL A CA 1
ATOM 6181 C C . VAL A 1 815 ? -4.403 -21.799 -2.752 1.00 95.25 815 VAL A C 1
ATOM 6183 O O . VAL A 1 815 ? -4.581 -22.134 -3.924 1.00 95.25 815 VAL A O 1
ATOM 6186 N N . LEU A 1 816 ? -4.235 -20.532 -2.388 1.00 94.38 816 LEU A N 1
ATOM 6187 C CA . LEU A 1 816 ? -4.037 -19.418 -3.308 1.00 94.38 816 LEU A CA 1
ATOM 6188 C C . LEU A 1 816 ? -2.931 -18.489 -2.801 1.00 94.38 816 LEU A C 1
ATOM 6190 O O . LEU A 1 816 ? -2.621 -18.463 -1.613 1.00 94.38 816 LEU A O 1
ATOM 6194 N N . LYS A 1 817 ? -2.342 -17.713 -3.709 1.00 91.38 817 LYS A N 1
ATOM 6195 C CA . LYS A 1 817 ? -1.357 -16.683 -3.370 1.00 91.38 817 LYS A CA 1
ATOM 6196 C C . LYS A 1 817 ? -2.060 -15.336 -3.235 1.00 91.38 817 LYS A C 1
ATOM 6198 O O . LYS A 1 817 ? -2.865 -14.992 -4.101 1.00 91.38 817 LYS A O 1
ATOM 6203 N N . LEU A 1 818 ? -1.781 -14.609 -2.158 1.00 89.44 818 LEU A N 1
ATOM 6204 C CA . LEU A 1 818 ? -2.352 -13.296 -1.868 1.00 89.44 818 LEU A CA 1
ATOM 6205 C C . LEU A 1 818 ? -1.242 -12.278 -1.599 1.00 89.44 818 LEU A C 1
ATOM 6207 O O . LEU A 1 818 ? -0.295 -12.554 -0.865 1.00 89.44 818 LEU A O 1
ATOM 6211 N N . GLU A 1 819 ? -1.405 -11.089 -2.170 1.00 79.62 819 GLU A N 1
ATOM 6212 C CA . GLU A 1 819 ? -0.574 -9.910 -1.929 1.00 79.62 819 GLU A CA 1
ATOM 6213 C C . GLU A 1 819 ? -1.458 -8.872 -1.231 1.00 79.62 819 GLU A C 1
ATOM 6215 O O . GLU A 1 819 ? -2.283 -8.211 -1.859 1.00 79.62 819 GLU A O 1
ATOM 6220 N N . GLY A 1 820 ? -1.345 -8.797 0.098 1.00 79.50 820 GLY A N 1
ATOM 6221 C CA . GLY A 1 820 ? -2.225 -7.980 0.937 1.00 79.50 820 GLY A CA 1
ATOM 6222 C C . GLY A 1 820 ? -3.619 -8.584 1.179 1.00 79.50 820 GLY A C 1
ATOM 6223 O O . GLY A 1 820 ? -3.835 -9.794 1.081 1.00 79.50 820 GLY A O 1
ATOM 6224 N N . SER A 1 821 ? -4.573 -7.732 1.561 1.00 81.62 821 SER A N 1
ATOM 6225 C CA . SER A 1 821 ? -5.941 -8.147 1.904 1.00 81.62 821 SER A CA 1
ATOM 6226 C C . SER A 1 821 ? -6.804 -8.427 0.668 1.00 81.62 821 SER A C 1
ATOM 6228 O O . SER A 1 821 ? -6.832 -7.633 -0.270 1.00 81.62 821 SER A O 1
ATOM 6230 N N . ALA A 1 822 ? -7.585 -9.508 0.699 1.00 90.38 822 ALA A N 1
ATOM 6231 C CA . ALA A 1 822 ? -8.508 -9.892 -0.368 1.00 90.38 822 ALA A CA 1
ATOM 6232 C C . ALA A 1 822 ? -9.807 -10.492 0.189 1.00 90.38 822 ALA A C 1
ATOM 6234 O O . ALA A 1 822 ? -9.820 -11.131 1.240 1.00 90.38 822 ALA A O 1
ATOM 6235 N N . THR A 1 823 ? -10.912 -10.344 -0.545 1.00 94.50 823 THR A N 1
ATOM 6236 C CA . THR A 1 823 ? -12.134 -11.117 -0.274 1.00 94.50 823 THR A CA 1
ATOM 6237 C C . THR A 1 823 ? -12.135 -12.363 -1.151 1.00 94.50 823 THR A C 1
ATOM 6239 O O . THR A 1 823 ? -12.108 -12.258 -2.377 1.00 94.50 823 THR A O 1
ATOM 6242 N N . VAL A 1 824 ? -12.167 -13.537 -0.526 1.00 95.75 824 VAL A N 1
ATOM 6243 C CA . VAL A 1 824 ? -12.072 -14.846 -1.180 1.00 95.75 824 VAL A CA 1
ATOM 6244 C C . VAL A 1 824 ? -13.374 -15.618 -0.981 1.00 95.75 824 VAL A C 1
ATOM 6246 O O . VAL A 1 824 ? -13.923 -15.664 0.115 1.00 95.75 824 VAL A O 1
ATOM 6249 N N . LYS A 1 825 ? -13.868 -16.255 -2.037 1.00 95.38 825 LYS A N 1
ATOM 6250 C CA . LYS A 1 825 ? -14.951 -17.244 -2.001 1.00 95.38 825 LYS A CA 1
ATOM 6251 C C . LYS A 1 825 ? -14.415 -18.592 -2.465 1.00 95.38 825 LYS A C 1
ATOM 6253 O O . LYS A 1 825 ? -13.490 -18.640 -3.275 1.00 95.38 825 LYS A O 1
ATOM 6258 N N . VAL A 1 826 ? -15.029 -19.680 -2.011 1.00 95.81 826 VAL A N 1
ATOM 6259 C CA . VAL A 1 826 ? -14.732 -21.031 -2.506 1.00 95.81 826 VAL A CA 1
ATOM 6260 C C . VAL A 1 826 ? -15.979 -21.626 -3.146 1.00 95.81 826 VAL A C 1
ATOM 6262 O O . VAL A 1 826 ? -17.060 -21.606 -2.557 1.00 95.81 826 VAL A O 1
ATOM 6265 N N . ILE A 1 827 ? -15.826 -22.163 -4.357 1.00 95.00 827 ILE A N 1
ATOM 6266 C CA . ILE A 1 827 ? -16.910 -22.824 -5.093 1.00 95.00 827 ILE A CA 1
ATOM 6267 C C . ILE A 1 827 ? -16.470 -24.181 -5.634 1.00 95.00 827 ILE A C 1
ATOM 6269 O O . ILE A 1 827 ? -15.301 -24.373 -5.966 1.00 95.00 827 ILE A O 1
ATOM 6273 N N . ASP A 1 828 ? -17.419 -25.104 -5.783 1.00 94.56 828 ASP A N 1
ATOM 6274 C CA . ASP A 1 828 ? -17.262 -26.275 -6.648 1.00 94.56 828 ASP A CA 1
ATOM 6275 C C . ASP A 1 828 ? -17.767 -25.914 -8.054 1.00 94.56 828 ASP A C 1
ATOM 6277 O O . ASP A 1 828 ? -18.973 -25.848 -8.307 1.00 94.56 828 ASP A O 1
ATOM 6281 N N . ASN A 1 829 ? -16.825 -25.642 -8.962 1.00 94.38 829 ASN A N 1
ATOM 6282 C CA . ASN A 1 829 ? -17.084 -25.253 -10.348 1.00 94.38 829 ASN A CA 1
ATOM 6283 C C . ASN A 1 829 ? -16.936 -26.435 -11.331 1.00 94.38 829 ASN A C 1
ATOM 6285 O O . ASN A 1 829 ? -16.649 -26.215 -12.515 1.00 94.38 829 ASN A O 1
ATOM 6289 N N . ALA A 1 830 ? -17.101 -27.681 -10.858 1.00 92.12 830 ALA A N 1
ATOM 6290 C CA . ALA A 1 830 ? -17.040 -28.885 -11.687 1.00 92.12 830 ALA A CA 1
ATOM 6291 C C . ALA A 1 830 ? -17.918 -28.781 -12.949 1.00 92.12 830 ALA A C 1
ATOM 6293 O O . ALA A 1 830 ? -19.036 -28.257 -12.930 1.00 92.12 830 ALA A O 1
ATOM 6294 N N . LYS A 1 831 ? -17.408 -29.305 -14.070 1.00 91.81 831 LYS A N 1
ATOM 6295 C CA . LYS A 1 831 ? -18.097 -29.310 -15.368 1.00 91.81 831 LYS A CA 1
ATOM 6296 C C . LYS A 1 831 ? -18.403 -30.750 -15.793 1.00 91.81 831 LYS A C 1
ATOM 6298 O O . LYS A 1 831 ? -17.491 -31.549 -15.989 1.00 91.81 831 LYS A O 1
ATOM 6303 N N . ASP A 1 832 ? -19.684 -31.066 -15.975 1.00 88.06 832 ASP A N 1
ATOM 6304 C CA . ASP A 1 832 ? -20.143 -32.425 -16.288 1.00 88.06 832 ASP A CA 1
ATOM 6305 C C . ASP A 1 832 ? -19.860 -32.827 -17.751 1.00 88.06 832 ASP A C 1
ATOM 6307 O O . ASP A 1 832 ? -20.575 -32.439 -18.682 1.00 88.06 832 ASP A O 1
ATOM 6311 N N . PHE A 1 833 ? -18.849 -33.676 -17.968 1.00 95.19 833 PHE A N 1
ATOM 6312 C CA . PHE A 1 833 ? -18.540 -34.260 -19.277 1.00 95.19 833 PHE A CA 1
ATOM 6313 C C . PHE A 1 833 ? -18.868 -35.756 -19.317 1.00 95.19 833 PHE A C 1
ATOM 6315 O O . PHE A 1 833 ? -18.221 -36.589 -18.694 1.00 95.19 833 PHE A O 1
ATOM 6322 N N . SER A 1 834 ? -19.864 -36.125 -20.123 1.00 95.06 834 SER A N 1
ATOM 6323 C CA . SER A 1 834 ? -20.379 -37.505 -20.185 1.00 95.06 834 SER A CA 1
ATOM 6324 C C . SER A 1 834 ? -19.357 -38.566 -20.628 1.00 95.06 834 SER A C 1
ATOM 6326 O O . SER A 1 834 ? -19.558 -39.754 -20.378 1.00 95.06 834 SER A O 1
ATOM 6328 N N . ASP A 1 835 ? -18.273 -38.153 -21.288 1.00 96.69 835 ASP A N 1
ATOM 6329 C CA . ASP A 1 835 ? -17.209 -39.009 -21.813 1.00 96.69 835 ASP A CA 1
ATOM 6330 C C . ASP A 1 835 ? -15.923 -39.011 -20.963 1.00 96.69 835 ASP A C 1
ATOM 6332 O O . ASP A 1 835 ? -14.920 -39.595 -21.384 1.00 96.69 835 ASP A O 1
ATOM 6336 N N . THR A 1 836 ? -15.941 -38.391 -19.776 1.00 95.94 836 THR A N 1
ATOM 6337 C CA . THR A 1 836 ? -14.836 -38.449 -18.799 1.00 95.94 836 THR A CA 1
ATOM 6338 C C . THR A 1 836 ? -15.099 -39.397 -17.633 1.00 95.94 836 THR A C 1
ATOM 6340 O O . THR A 1 836 ? -14.142 -39.787 -16.975 1.00 95.94 836 THR A O 1
ATOM 6343 N N . ASN A 1 837 ? -16.348 -39.812 -17.411 1.00 92.69 837 ASN A N 1
ATOM 6344 C CA . ASN A 1 837 ? -16.738 -40.698 -16.311 1.00 92.69 837 ASN A CA 1
ATOM 6345 C C . ASN A 1 837 ? -15.959 -42.029 -16.332 1.00 92.69 837 ASN A C 1
ATOM 6347 O O . ASN A 1 837 ? -16.067 -42.808 -17.285 1.00 92.69 837 ASN A O 1
ATOM 6351 N N . GLY A 1 838 ? -15.201 -42.314 -15.273 1.00 92.06 838 GLY A N 1
ATOM 6352 C CA . GLY A 1 838 ? -14.332 -43.488 -15.153 1.00 92.06 838 GLY A CA 1
ATOM 6353 C C . GLY A 1 838 ? -13.061 -43.431 -16.013 1.00 92.06 838 GLY A C 1
ATOM 6354 O O . GLY A 1 838 ? -12.410 -44.460 -16.217 1.00 92.06 838 GLY A O 1
ATOM 6355 N N . HIS A 1 839 ? -12.705 -42.266 -16.559 1.00 96.62 839 HIS A N 1
ATOM 6356 C CA . HIS A 1 839 ? -11.475 -42.073 -17.322 1.00 96.62 839 HIS A CA 1
ATOM 6357 C C . HIS A 1 839 ? -10.292 -41.819 -16.377 1.00 96.62 839 HIS A C 1
ATOM 6359 O O . HIS A 1 839 ? -10.410 -41.082 -15.409 1.00 96.62 839 HIS A O 1
ATOM 6365 N N . TRP A 1 840 ? -9.096 -42.322 -16.702 1.00 95.50 840 TRP A N 1
ATOM 6366 C CA . TRP A 1 840 ? -7.890 -42.169 -15.857 1.00 95.50 840 TRP A CA 1
ATOM 6367 C C . TRP A 1 840 ? -7.452 -40.714 -15.586 1.00 95.50 840 TRP A C 1
ATOM 6369 O O . TRP A 1 840 ? -6.554 -40.487 -14.785 1.00 95.50 840 TRP A O 1
ATOM 6379 N N . ALA A 1 841 ? -8.054 -39.747 -16.282 1.00 95.81 841 ALA A N 1
ATOM 6380 C CA . ALA A 1 841 ? -7.770 -38.317 -16.182 1.00 95.81 841 ALA A CA 1
ATOM 6381 C C . ALA A 1 841 ? -9.007 -37.501 -15.761 1.00 95.81 841 ALA A C 1
ATOM 6383 O O . ALA A 1 841 ? -9.026 -36.299 -15.994 1.00 95.81 841 ALA A O 1
ATOM 6384 N N . GLU A 1 842 ? -10.051 -38.141 -15.226 1.00 96.06 842 GLU A N 1
ATOM 6385 C CA . GLU A 1 842 ? -11.311 -37.497 -14.823 1.00 96.06 842 GLU A CA 1
ATOM 6386 C C . GLU A 1 842 ? -11.068 -36.309 -13.879 1.00 96.06 842 GLU A C 1
ATOM 6388 O O . GLU A 1 842 ? -11.434 -35.183 -14.223 1.00 96.06 842 GLU A O 1
ATOM 6393 N N . ASP A 1 843 ? -10.328 -36.524 -12.788 1.00 95.44 843 ASP A N 1
ATOM 6394 C CA . ASP A 1 843 ? -9.972 -35.479 -11.818 1.00 95.44 843 ASP A CA 1
ATOM 6395 C C . ASP A 1 843 ? -9.194 -34.329 -12.473 1.00 95.44 843 ASP A C 1
ATOM 6397 O O . ASP A 1 843 ? -9.562 -33.164 -12.341 1.00 95.44 843 ASP A O 1
ATOM 6401 N N . ALA A 1 844 ? -8.170 -34.654 -13.269 1.00 95.88 844 ALA A N 1
ATOM 6402 C CA . ALA A 1 844 ? -7.352 -33.658 -13.959 1.00 95.88 844 ALA A CA 1
ATOM 6403 C C . ALA A 1 844 ? -8.139 -32.843 -14.994 1.00 95.88 844 ALA A C 1
ATOM 6405 O O . ALA A 1 844 ? -7.830 -31.675 -15.220 1.00 95.88 844 ALA A O 1
ATOM 6406 N N . ILE A 1 845 ? -9.152 -33.438 -15.633 1.00 97.12 845 ILE A N 1
ATOM 6407 C CA . ILE A 1 845 ? -10.044 -32.736 -16.560 1.00 97.12 845 ILE A CA 1
ATOM 6408 C C . ILE A 1 845 ? -11.006 -31.832 -15.785 1.00 97.12 845 ILE A C 1
ATOM 6410 O O . ILE A 1 845 ? -11.202 -30.684 -16.184 1.00 97.12 845 ILE A O 1
ATOM 6414 N N . SER A 1 846 ? -11.556 -32.301 -14.663 1.00 95.56 846 SER A N 1
ATOM 6415 C CA . SER A 1 846 ? -12.374 -31.474 -13.771 1.00 95.56 846 SER A CA 1
ATOM 6416 C C . SER A 1 846 ? -11.584 -30.256 -13.267 1.00 95.56 846 SER A C 1
ATOM 6418 O O . SER A 1 846 ? -12.021 -29.126 -13.473 1.00 95.56 846 SER A O 1
ATOM 6420 N N . PHE A 1 847 ? -10.350 -30.457 -12.787 1.00 95.44 847 PHE A N 1
ATOM 6421 C CA . PHE A 1 847 ? -9.456 -29.401 -12.293 1.00 95.44 847 PHE A CA 1
ATOM 6422 C C . PHE A 1 847 ? -9.265 -28.249 -13.292 1.00 95.44 847 PHE A C 1
ATOM 6424 O O . PHE A 1 847 ? -9.507 -27.084 -12.961 1.00 95.44 847 PHE A O 1
ATOM 6431 N N . VAL A 1 848 ? -8.867 -28.563 -14.532 1.00 94.50 848 VAL A N 1
ATOM 6432 C CA . VAL A 1 848 ? -8.565 -27.550 -15.567 1.00 94.50 848 VAL A CA 1
ATOM 6433 C C . VAL A 1 848 ? -9.812 -26.941 -16.216 1.00 94.50 848 VAL A C 1
ATOM 6435 O O . VAL A 1 848 ? -9.729 -25.872 -16.825 1.00 94.50 848 VAL A O 1
ATOM 6438 N N . THR A 1 849 ? -10.964 -27.614 -16.126 1.00 94.38 849 THR A N 1
ATOM 6439 C CA . THR A 1 849 ? -12.239 -27.105 -16.661 1.00 94.38 849 THR A CA 1
ATOM 6440 C C . THR A 1 849 ? -12.962 -26.223 -15.642 1.00 94.38 849 THR A C 1
ATOM 6442 O O . THR A 1 849 ? -13.526 -25.201 -16.030 1.00 94.38 849 THR A O 1
ATOM 6445 N N . ALA A 1 850 ? -12.861 -26.539 -14.347 1.00 94.62 850 ALA A N 1
ATOM 6446 C CA . ALA A 1 850 ? -13.316 -25.701 -13.237 1.00 94.62 850 ALA A CA 1
ATOM 6447 C C . ALA A 1 850 ? -12.510 -24.394 -13.106 1.00 94.62 850 ALA A C 1
ATOM 6449 O O . ALA A 1 850 ? -13.068 -23.359 -12.750 1.00 94.62 850 ALA A O 1
ATOM 6450 N N . ARG A 1 851 ? -11.221 -24.412 -13.474 1.00 92.44 851 ARG A N 1
ATOM 6451 C CA . ARG A 1 851 ? -10.350 -23.218 -13.586 1.00 92.44 851 ARG A CA 1
ATOM 6452 C C . ARG A 1 851 ? -10.483 -22.476 -14.924 1.00 92.44 851 ARG A C 1
ATOM 6454 O O . ARG A 1 851 ? -9.711 -21.568 -15.208 1.00 92.44 851 ARG A O 1
ATOM 6461 N N . GLU A 1 852 ? -11.417 -22.895 -15.780 1.00 90.75 852 GLU A N 1
ATOM 6462 C CA . GLU A 1 852 ? -11.717 -22.321 -17.105 1.00 90.75 852 GLU A CA 1
ATOM 6463 C C . GLU A 1 852 ? -10.536 -22.263 -18.104 1.00 90.75 852 GLU A C 1
ATOM 6465 O O . GLU A 1 852 ? -10.667 -21.737 -19.214 1.00 90.75 852 GLU A O 1
ATOM 6470 N N . MET A 1 853 ? -9.402 -22.889 -17.771 1.00 88.81 853 MET A N 1
ATOM 6471 C CA . MET A 1 853 ? -8.221 -23.004 -18.633 1.00 88.81 853 MET A CA 1
ATOM 6472 C C . MET A 1 853 ? -8.557 -23.772 -19.914 1.00 88.81 853 MET A C 1
ATOM 6474 O O . MET A 1 853 ? -8.179 -23.378 -21.021 1.00 88.81 853 MET A O 1
ATOM 6478 N N . PHE A 1 854 ? -9.271 -24.894 -19.768 1.00 90.88 854 PHE A N 1
ATOM 6479 C CA . PHE A 1 854 ? -9.448 -25.865 -20.840 1.00 90.88 854 PHE A CA 1
ATOM 6480 C C . PHE A 1 854 ? -10.922 -26.218 -21.037 1.00 90.88 854 PHE A C 1
ATOM 6482 O O . PHE A 1 854 ? -11.539 -26.887 -20.219 1.00 90.88 854 PHE A O 1
ATOM 6489 N N . ALA A 1 855 ? -11.496 -25.793 -22.162 1.00 88.69 855 ALA A N 1
ATOM 6490 C CA . ALA A 1 855 ? -12.882 -26.103 -22.501 1.00 88.69 855 ALA A CA 1
ATOM 6491 C C . ALA A 1 855 ? -13.044 -27.500 -23.131 1.00 88.69 855 ALA A C 1
ATOM 6493 O O . ALA A 1 855 ? -12.159 -28.004 -23.840 1.00 88.69 855 ALA A O 1
ATOM 6494 N N . GLY A 1 856 ? -14.226 -28.089 -22.935 1.00 90.31 856 GLY A N 1
ATOM 6495 C CA . GLY A 1 856 ? -14.694 -29.241 -23.704 1.00 90.31 856 GLY A CA 1
ATOM 6496 C C . GLY A 1 856 ? -14.883 -28.923 -25.192 1.00 90.31 856 GLY A C 1
ATOM 6497 O O . GLY A 1 856 ? -14.876 -27.771 -25.622 1.00 90.31 856 GLY A O 1
ATOM 6498 N N . THR A 1 857 ? -15.056 -29.968 -26.000 1.00 90.81 857 THR A N 1
ATOM 6499 C CA . THR A 1 857 ? -15.396 -29.840 -27.433 1.00 90.81 857 THR A CA 1
ATOM 6500 C C . THR A 1 857 ? -16.881 -29.563 -27.680 1.00 90.81 857 THR A C 1
ATOM 6502 O O . THR A 1 857 ? -17.262 -29.120 -28.760 1.00 90.81 857 THR A O 1
ATOM 6505 N N . SER A 1 858 ? -17.713 -29.808 -26.671 1.00 90.06 858 SER A N 1
ATOM 6506 C CA . SER A 1 858 ? -19.101 -29.365 -26.562 1.00 90.06 858 SER A CA 1
ATOM 6507 C C . SER A 1 858 ? -19.381 -29.026 -25.089 1.00 90.06 858 SER A C 1
ATOM 6509 O O . SER A 1 858 ? -18.522 -29.244 -24.232 1.00 90.06 858 SER A O 1
ATOM 6511 N N . ALA A 1 859 ? -20.590 -28.556 -24.775 1.00 87.25 859 ALA A N 1
ATOM 6512 C CA . ALA A 1 859 ? -21.021 -28.331 -23.393 1.00 87.25 859 ALA A CA 1
ATOM 6513 C C . ALA A 1 859 ? -21.112 -29.614 -22.533 1.00 87.25 859 ALA A C 1
ATOM 6515 O O . ALA A 1 859 ? -21.243 -29.504 -21.323 1.00 87.25 859 ALA A O 1
ATOM 6516 N N . THR A 1 860 ? -21.068 -30.812 -23.135 1.00 92.94 860 THR A N 1
ATOM 6517 C CA . THR A 1 860 ? -21.240 -32.109 -22.439 1.00 92.94 860 THR A CA 1
ATOM 6518 C C . THR A 1 860 ? -20.242 -33.190 -22.884 1.00 92.94 860 THR A C 1
ATOM 6520 O O . THR A 1 860 ? -20.383 -34.364 -22.522 1.00 92.94 860 THR A O 1
ATOM 6523 N N . THR A 1 861 ? -19.236 -32.826 -23.692 1.00 95.88 861 THR A N 1
ATOM 6524 C CA . THR A 1 861 ? -18.235 -33.751 -24.253 1.00 95.88 861 THR A CA 1
ATOM 6525 C C . THR A 1 861 ? -16.836 -33.131 -24.260 1.00 95.88 861 THR A C 1
ATOM 6527 O O . THR A 1 861 ? -16.596 -32.127 -24.945 1.00 95.88 861 THR A O 1
ATOM 6530 N N . PHE A 1 862 ? -15.885 -33.746 -23.556 1.00 96.31 862 PHE A N 1
ATOM 6531 C CA . PHE A 1 862 ? -14.501 -33.280 -23.475 1.00 96.31 862 PHE A CA 1
ATOM 6532 C C . PHE A 1 862 ? -13.584 -33.876 -24.552 1.00 96.31 862 PHE A C 1
ATOM 6534 O O . PHE A 1 862 ? -12.634 -33.210 -24.950 1.00 96.31 862 PHE A O 1
ATOM 6541 N N . THR A 1 863 ? -13.857 -35.085 -25.048 1.00 96.44 863 THR A N 1
ATOM 6542 C CA . THR A 1 863 ? -13.021 -35.912 -25.949 1.00 96.44 863 THR A CA 1
ATOM 6543 C C . THR A 1 863 ? -11.595 -36.195 -25.431 1.00 96.44 863 THR A C 1
ATOM 6545 O O . THR A 1 863 ? -10.605 -35.880 -26.097 1.00 96.44 863 THR A O 1
ATOM 6548 N N . PRO A 1 864 ? -11.435 -36.829 -24.249 1.00 96.69 864 PRO A N 1
ATOM 6549 C CA . PRO A 1 864 ? -10.137 -36.975 -23.575 1.00 96.69 864 PRO A CA 1
ATOM 6550 C C . PRO A 1 864 ? -9.056 -37.689 -24.403 1.00 96.69 864 PRO A C 1
ATOM 6552 O O . PRO A 1 864 ? -7.878 -37.339 -24.324 1.00 96.69 864 PRO A O 1
ATOM 6555 N N . ASN A 1 865 ? -9.447 -38.660 -25.233 1.00 95.88 865 ASN A N 1
ATOM 6556 C CA . ASN A 1 865 ? -8.527 -39.462 -26.047 1.00 95.88 865 ASN A CA 1
ATOM 6557 C C . ASN A 1 865 ? -8.201 -38.856 -27.426 1.00 95.88 865 ASN A C 1
ATOM 6559 O O . ASN A 1 865 ? -7.394 -39.419 -28.167 1.00 95.88 865 ASN A O 1
ATOM 6563 N N . SER A 1 866 ? -8.796 -37.716 -27.790 1.00 95.44 866 SER A N 1
ATOM 6564 C CA . SER A 1 866 ? -8.475 -37.028 -29.044 1.00 95.44 866 SER A CA 1
ATOM 6565 C C . SER A 1 866 ? -7.092 -36.375 -28.992 1.00 95.44 866 SER A C 1
ATOM 6567 O O . SER A 1 866 ? -6.642 -35.914 -27.940 1.00 95.44 866 SER A O 1
ATOM 6569 N N . GLN A 1 867 ? -6.413 -36.329 -30.143 1.00 95.19 867 GLN A N 1
ATOM 6570 C CA . GLN A 1 867 ? -5.127 -35.642 -30.280 1.00 95.19 867 GLN A CA 1
ATOM 6571 C C . GLN A 1 867 ? -5.294 -34.128 -30.118 1.00 95.19 867 GLN A C 1
ATOM 6573 O O . GLN A 1 867 ? -6.275 -33.550 -30.584 1.00 95.19 867 GLN A O 1
ATOM 6578 N N . MET A 1 868 ? -4.307 -33.506 -29.480 1.00 93.69 868 MET A N 1
ATOM 6579 C CA . MET A 1 868 ? -4.199 -32.059 -29.319 1.00 93.69 868 MET A CA 1
ATOM 6580 C C . MET A 1 868 ? -3.567 -31.398 -30.544 1.00 93.69 868 MET A C 1
ATOM 6582 O O . MET A 1 868 ? -2.621 -31.943 -31.112 1.00 93.69 868 MET A O 1
ATOM 6586 N N . THR A 1 869 ? -4.021 -30.197 -30.910 1.00 94.88 869 THR A N 1
ATOM 6587 C CA . THR A 1 869 ? -3.361 -29.342 -31.913 1.00 94.88 869 THR A CA 1
ATOM 6588 C C . THR A 1 869 ? -2.549 -28.213 -31.275 1.00 94.88 869 THR A C 1
ATOM 6590 O O . THR A 1 869 ? -2.778 -27.828 -30.125 1.00 94.88 869 THR A O 1
ATOM 6593 N N . ARG A 1 870 ? -1.618 -27.627 -32.042 1.00 95.94 870 ARG A N 1
ATOM 6594 C CA . ARG A 1 870 ? -0.853 -26.435 -31.619 1.00 95.94 870 ARG A CA 1
ATOM 6595 C C . ARG A 1 870 ? -1.775 -25.260 -31.255 1.00 95.94 870 ARG A C 1
ATOM 6597 O O . ARG A 1 870 ? -1.557 -24.611 -30.238 1.00 95.94 870 ARG A O 1
ATOM 6604 N N . ALA A 1 871 ? -2.839 -25.035 -32.029 1.00 94.69 871 ALA A N 1
ATOM 6605 C CA . ALA A 1 871 ? -3.870 -24.025 -31.771 1.00 94.69 871 ALA A CA 1
ATOM 6606 C C . ALA A 1 871 ? -4.559 -24.196 -30.414 1.00 94.69 871 ALA A C 1
ATOM 6608 O O . ALA A 1 871 ? -4.766 -23.215 -29.699 1.00 94.69 871 ALA A O 1
ATOM 6609 N N . GLN A 1 872 ? -4.895 -25.437 -30.048 1.00 93.62 872 GLN A N 1
ATOM 6610 C CA . GLN A 1 872 ? -5.526 -25.728 -28.763 1.00 93.62 872 GLN A CA 1
ATOM 6611 C C . GLN A 1 872 ? -4.592 -25.380 -27.599 1.00 93.62 872 GLN A C 1
ATOM 6613 O O . GLN A 1 872 ? -5.048 -24.725 -26.669 1.00 93.62 872 GLN A O 1
ATOM 6618 N N . LEU A 1 873 ? -3.295 -25.714 -27.667 1.00 95.25 873 LEU A N 1
ATOM 6619 C CA . LEU A 1 873 ? -2.356 -25.336 -26.603 1.00 95.25 873 LEU A CA 1
ATOM 6620 C C . LEU A 1 873 ? -2.161 -23.813 -26.510 1.00 95.25 873 LEU A C 1
ATOM 6622 O O . LEU A 1 873 ? -2.221 -23.272 -25.413 1.00 95.25 873 LEU A O 1
ATOM 6626 N N . MET A 1 874 ? -2.000 -23.112 -27.641 1.00 95.94 874 MET A N 1
ATOM 6627 C CA . MET A 1 874 ? -1.885 -21.641 -27.649 1.00 95.94 874 MET A CA 1
ATOM 6628 C C . MET A 1 874 ? -3.120 -20.963 -27.031 1.00 95.94 874 MET A C 1
ATOM 6630 O O . MET A 1 874 ? -2.987 -20.033 -26.246 1.00 95.94 874 MET A O 1
ATOM 6634 N N . THR A 1 875 ? -4.321 -21.462 -27.338 1.00 93.19 875 THR A N 1
ATOM 6635 C CA . THR A 1 875 ? -5.580 -20.923 -26.791 1.00 93.19 875 THR A CA 1
ATOM 6636 C C . THR A 1 875 ? -5.746 -21.228 -25.300 1.00 93.19 875 THR A C 1
ATOM 6638 O O . THR A 1 875 ? -6.244 -20.382 -24.566 1.00 93.19 875 THR A O 1
ATOM 6641 N N . VAL A 1 876 ? -5.335 -22.416 -24.842 1.00 93.69 876 VAL A N 1
ATOM 6642 C CA . VAL A 1 876 ? -5.404 -22.800 -23.421 1.00 93.69 876 VAL A CA 1
ATOM 6643 C C . VAL A 1 876 ? -4.428 -21.980 -22.576 1.00 93.69 876 VAL A C 1
ATOM 6645 O O . VAL A 1 876 ? -4.831 -21.461 -21.541 1.00 93.69 876 VAL A O 1
ATOM 6648 N N . LEU A 1 877 ? -3.186 -21.790 -23.037 1.00 94.25 877 LEU A N 1
ATOM 6649 C CA . LEU A 1 877 ? -2.211 -20.952 -22.331 1.00 94.25 877 LEU A CA 1
ATOM 6650 C C . LEU A 1 877 ? -2.648 -19.478 -22.295 1.00 94.25 877 LEU A C 1
ATOM 6652 O O . LEU A 1 877 ? -2.614 -18.878 -21.231 1.00 94.25 877 LEU A O 1
ATOM 6656 N N . ALA A 1 878 ? -3.187 -18.932 -23.393 1.00 93.25 878 ALA A N 1
ATOM 6657 C CA . ALA A 1 878 ? -3.740 -17.574 -23.393 1.00 93.25 878 ALA A CA 1
ATOM 6658 C C . ALA A 1 878 ? -4.895 -17.402 -22.385 1.00 93.25 878 ALA A C 1
ATOM 6660 O O . ALA A 1 878 ? -4.962 -16.403 -21.678 1.00 93.25 878 ALA A O 1
ATOM 6661 N N . ARG A 1 879 ? -5.804 -18.384 -22.276 1.00 91.44 879 ARG A N 1
ATOM 6662 C CA . ARG A 1 879 ? -6.896 -18.355 -21.280 1.00 91.44 879 ARG A CA 1
ATOM 6663 C C . ARG A 1 879 ? -6.395 -18.463 -19.850 1.00 91.44 879 ARG A C 1
ATOM 6665 O O . ARG A 1 879 ? -6.983 -17.850 -18.956 1.00 91.44 879 ARG A O 1
ATOM 6672 N N . PHE A 1 880 ? -5.355 -19.262 -19.634 1.00 89.88 880 PHE A N 1
ATOM 6673 C CA . PHE A 1 880 ? -4.709 -19.376 -18.336 1.00 89.88 880 PHE A CA 1
ATOM 6674 C C . PHE A 1 880 ? -4.130 -18.018 -17.912 1.00 89.88 880 PHE A C 1
ATOM 6676 O O . PHE A 1 880 ? -4.434 -17.557 -16.818 1.00 89.88 880 PHE A O 1
ATOM 6683 N N . ASP A 1 881 ? -3.501 -17.312 -18.853 1.00 88.81 881 ASP A N 1
ATOM 6684 C CA . ASP A 1 881 ? -2.990 -15.935 -18.752 1.00 88.81 881 ASP A CA 1
ATOM 6685 C C . ASP A 1 881 ? -4.079 -14.831 -18.742 1.00 88.81 881 ASP A C 1
ATOM 6687 O O . ASP A 1 881 ? -3.815 -13.667 -19.022 1.00 88.81 881 ASP A O 1
ATOM 6691 N N . GLY A 1 882 ? -5.346 -15.180 -18.487 1.00 87.81 882 GLY A N 1
ATOM 6692 C CA . GLY A 1 882 ? -6.446 -14.206 -18.383 1.00 87.81 882 GLY A CA 1
ATOM 6693 C C . GLY A 1 882 ? -7.042 -13.699 -19.706 1.00 87.81 882 GLY A C 1
ATOM 6694 O O . GLY A 1 882 ? -8.048 -12.993 -19.679 1.00 87.81 882 GLY A O 1
ATOM 6695 N N . VAL A 1 883 ? -6.499 -14.070 -20.868 1.00 89.94 883 VAL A N 1
ATOM 6696 C CA . VAL A 1 883 ? -6.893 -13.478 -22.158 1.00 89.94 883 VAL A CA 1
ATOM 6697 C C . VAL A 1 883 ? -8.271 -13.949 -22.634 1.00 89.94 883 VAL A C 1
ATOM 6699 O O . VAL A 1 883 ? -8.504 -15.143 -22.865 1.00 89.94 883 VAL A O 1
ATOM 6702 N N . ASP A 1 884 ? -9.162 -12.992 -22.922 1.00 88.19 884 ASP A N 1
ATOM 6703 C CA . ASP A 1 884 ? -10.383 -13.259 -23.687 1.00 88.19 884 ASP A CA 1
ATOM 6704 C C . ASP A 1 884 ? -10.038 -13.688 -25.121 1.00 88.19 884 ASP A C 1
ATOM 6706 O O . ASP A 1 884 ? -9.646 -12.887 -25.972 1.00 88.19 884 ASP A O 1
ATOM 6710 N N . THR A 1 885 ? -10.257 -14.968 -25.404 1.00 89.38 885 THR A N 1
ATOM 6711 C CA . THR A 1 885 ? -9.975 -15.606 -26.697 1.00 89.38 885 THR A CA 1
ATOM 6712 C C . THR A 1 885 ? -11.180 -15.627 -27.649 1.00 89.38 885 THR A C 1
ATOM 6714 O O . THR A 1 885 ? -11.096 -16.223 -28.722 1.00 89.38 885 THR A O 1
ATOM 6717 N N . ASN A 1 886 ? -12.295 -14.971 -27.306 1.00 86.69 886 ASN A N 1
ATOM 6718 C CA . ASN A 1 886 ? -13.491 -14.911 -28.151 1.00 86.69 886 ASN A CA 1
ATOM 6719 C C . ASN A 1 886 ? -13.374 -13.871 -29.285 1.00 86.69 886 ASN A C 1
ATOM 6721 O O . ASN A 1 886 ? -12.632 -12.898 -29.188 1.00 86.69 886 ASN A O 1
ATOM 6725 N N . GLY A 1 887 ? -14.155 -14.038 -30.358 1.00 83.38 887 GLY A N 1
ATOM 6726 C CA . GLY A 1 887 ? -14.358 -12.997 -31.382 1.00 83.38 887 GLY A CA 1
ATOM 6727 C C . GLY A 1 887 ? -13.308 -12.887 -32.499 1.00 83.38 887 GLY A C 1
ATOM 6728 O O . GLY A 1 887 ? -13.378 -11.938 -33.275 1.00 83.38 887 GLY A O 1
ATOM 6729 N N . GLY A 1 888 ? -12.367 -13.830 -32.611 1.00 86.00 888 GLY A N 1
ATOM 6730 C CA . GLY A 1 888 ? -11.433 -13.902 -33.745 1.00 86.00 888 GLY A CA 1
ATOM 6731 C C . GLY A 1 888 ? -12.064 -14.421 -35.049 1.00 86.00 888 GLY A C 1
ATOM 6732 O O . GLY A 1 888 ? -13.085 -15.112 -35.033 1.00 86.00 888 GLY A O 1
ATOM 6733 N N . SER A 1 889 ? -11.418 -14.136 -36.185 1.00 87.88 889 SER A N 1
ATOM 6734 C CA . SER A 1 889 ? -11.776 -14.617 -37.530 1.00 87.88 889 SER A CA 1
ATOM 6735 C C . SER A 1 889 ? -11.731 -16.149 -37.644 1.00 87.88 889 SER A C 1
ATOM 6737 O O . SER A 1 889 ? -12.520 -16.762 -38.369 1.00 87.88 889 SER A O 1
ATOM 6739 N N . VAL A 1 890 ? -10.848 -16.772 -36.858 1.00 92.44 890 VAL A N 1
ATOM 6740 C CA . VAL A 1 890 ? -10.841 -18.197 -36.517 1.00 92.44 890 VAL A CA 1
ATOM 6741 C C . VAL A 1 890 ? -10.758 -18.347 -34.999 1.00 92.44 890 VAL A C 1
ATOM 6743 O O . VAL A 1 890 ? -10.162 -17.517 -34.317 1.00 92.44 890 VAL A O 1
ATOM 6746 N N . TRP A 1 891 ? -11.325 -19.427 -34.453 1.00 89.62 891 TRP A N 1
ATOM 6747 C CA . TRP A 1 891 ? -11.520 -19.594 -33.001 1.00 89.62 891 TRP A CA 1
ATOM 6748 C C . TRP A 1 891 ? -10.233 -19.549 -32.153 1.00 89.62 891 TRP A C 1
ATOM 6750 O O . TRP A 1 891 ? -10.312 -19.313 -30.952 1.00 89.62 891 TRP A O 1
ATOM 6760 N N . TYR A 1 892 ? -9.064 -19.780 -32.760 1.00 91.75 892 TYR A N 1
ATOM 6761 C CA . TYR A 1 892 ? -7.754 -19.756 -32.099 1.00 91.75 892 TYR A CA 1
ATOM 6762 C C . TYR A 1 892 ? -6.924 -18.495 -32.388 1.00 91.75 892 TYR A C 1
ATOM 6764 O O . TYR A 1 892 ? -5.783 -18.424 -31.938 1.00 91.75 892 TYR A O 1
ATOM 6772 N N . GLU A 1 893 ? -7.436 -17.532 -33.164 1.00 95.12 893 GLU A N 1
ATOM 6773 C CA . GLU A 1 893 ? -6.665 -16.379 -33.663 1.00 95.12 893 GLU A CA 1
ATOM 6774 C C . GLU A 1 893 ? -6.008 -15.592 -32.525 1.00 95.12 893 GLU A C 1
ATOM 6776 O O . GLU A 1 893 ? -4.782 -15.569 -32.438 1.00 95.12 893 GLU A O 1
ATOM 6781 N N . LYS A 1 894 ? -6.809 -15.077 -31.584 1.00 95.06 894 LYS A N 1
ATOM 6782 C CA . LYS A 1 894 ? -6.316 -14.340 -30.412 1.00 95.06 894 LYS A CA 1
ATOM 6783 C C . LYS A 1 894 ? -5.308 -15.138 -29.574 1.00 95.06 894 LYS A C 1
ATOM 6785 O O . LYS A 1 894 ? -4.301 -14.594 -29.135 1.00 95.06 894 LYS A O 1
ATOM 6790 N N . GLY A 1 895 ? -5.547 -16.439 -29.377 1.00 95.19 895 GLY A N 1
ATOM 6791 C CA . GLY A 1 895 ? -4.627 -17.310 -28.635 1.00 95.19 895 GLY A CA 1
ATOM 6792 C C . GLY A 1 895 ? -3.289 -17.508 -29.355 1.00 95.19 895 GLY A C 1
ATOM 6793 O O . GLY A 1 895 ? -2.235 -17.532 -28.727 1.00 95.19 895 GLY A O 1
ATOM 6794 N N . MET A 1 896 ? -3.314 -17.602 -30.687 1.00 96.44 896 MET A N 1
ATOM 6795 C CA . MET A 1 896 ? -2.119 -17.668 -31.529 1.00 96.44 896 MET A CA 1
ATOM 6796 C C . MET A 1 896 ? -1.356 -16.335 -31.561 1.00 96.44 896 MET A C 1
ATOM 6798 O O . MET A 1 896 ? -0.128 -16.345 -31.586 1.00 96.44 896 MET A O 1
ATOM 6802 N N . GLU A 1 897 ? -2.054 -15.199 -31.555 1.00 96.25 897 GLU A N 1
ATOM 6803 C CA . GLU A 1 897 ? -1.441 -13.868 -31.482 1.00 96.25 897 GLU A CA 1
ATOM 6804 C C . GLU A 1 897 ? -0.763 -13.631 -30.130 1.00 96.25 897 GLU A C 1
ATOM 6806 O O . GLU A 1 897 ? 0.422 -13.297 -30.107 1.00 96.25 897 GLU A O 1
ATOM 6811 N N . TRP A 1 898 ? -1.452 -13.916 -29.019 1.00 97.00 898 TRP A N 1
ATOM 6812 C CA . TRP A 1 898 ? -0.869 -13.884 -27.674 1.00 97.00 898 TRP A CA 1
ATOM 6813 C C . TRP A 1 898 ? 0.353 -14.810 -27.557 1.00 97.00 898 TRP A C 1
ATOM 6815 O O . TRP A 1 898 ? 1.402 -14.394 -27.067 1.00 97.00 898 TRP A O 1
ATOM 6825 N N . ALA A 1 899 ? 0.270 -16.039 -28.082 1.00 97.38 899 ALA A N 1
ATOM 6826 C CA . ALA A 1 899 ? 1.378 -16.993 -28.010 1.00 97.38 899 ALA A CA 1
ATOM 6827 C C . ALA A 1 899 ? 2.599 -16.557 -28.840 1.00 97.38 899 ALA A C 1
ATOM 6829 O O . ALA A 1 899 ? 3.721 -16.958 -28.529 1.00 97.38 899 ALA A O 1
ATOM 6830 N N . LYS A 1 900 ? 2.397 -15.741 -29.882 1.00 96.75 900 LYS A N 1
ATOM 6831 C CA . LYS A 1 900 ? 3.482 -15.109 -30.646 1.00 96.75 900 LYS A CA 1
ATOM 6832 C C . LYS A 1 900 ? 4.077 -13.907 -29.924 1.00 96.75 900 LYS A C 1
ATOM 6834 O O . LYS A 1 900 ? 5.295 -13.761 -29.935 1.00 96.75 900 LYS A O 1
ATOM 6839 N N . ALA A 1 901 ? 3.241 -13.067 -29.314 1.00 95.31 901 ALA A N 1
ATOM 6840 C CA . ALA A 1 901 ? 3.691 -11.907 -28.547 1.00 95.31 901 ALA A CA 1
ATOM 6841 C C . ALA A 1 901 ? 4.574 -12.328 -27.358 1.00 95.31 901 ALA A C 1
ATOM 6843 O O . ALA A 1 901 ? 5.648 -11.768 -27.168 1.00 95.31 901 ALA A O 1
ATOM 6844 N N . ASN A 1 902 ? 4.175 -13.384 -26.643 1.00 93.12 902 ASN A N 1
ATOM 6845 C CA . ASN A 1 902 ? 4.881 -13.907 -25.469 1.00 93.12 902 ASN A CA 1
ATOM 6846 C C . ASN A 1 902 ? 5.953 -14.970 -25.788 1.00 93.12 902 ASN A C 1
ATOM 6848 O O . ASN A 1 902 ? 6.376 -15.711 -24.908 1.00 93.12 902 ASN A O 1
ATOM 6852 N N . GLY A 1 903 ? 6.370 -15.130 -27.052 1.00 94.56 903 GLY A N 1
ATOM 6853 C CA . GLY A 1 903 ? 7.447 -16.060 -27.444 1.00 94.56 903 GLY A CA 1
ATOM 6854 C C . GLY A 1 903 ? 7.154 -17.566 -27.282 1.00 94.56 903 GLY A C 1
ATOM 6855 O O . GLY A 1 903 ? 7.969 -18.401 -27.686 1.00 94.56 903 GLY A O 1
ATOM 6856 N N . VAL A 1 904 ? 5.981 -17.935 -26.758 1.00 96.62 904 VAL A N 1
ATOM 6857 C CA . VAL A 1 904 ? 5.506 -19.316 -26.563 1.00 96.62 904 VAL A CA 1
ATOM 6858 C C . VAL A 1 904 ? 5.511 -20.104 -27.879 1.00 96.62 904 VAL A C 1
ATOM 6860 O O . VAL A 1 904 ? 5.899 -21.275 -27.918 1.00 96.62 904 VAL A O 1
ATOM 6863 N N . SER A 1 905 ? 5.102 -19.470 -28.982 1.00 95.62 905 SER A N 1
ATOM 6864 C CA . SER A 1 905 ? 4.942 -20.096 -30.297 1.00 95.62 905 SER A CA 1
ATOM 6865 C C . SER A 1 905 ? 5.263 -19.134 -31.441 1.00 95.62 905 SER A C 1
ATOM 6867 O O . SER A 1 905 ? 5.068 -17.933 -31.342 1.00 95.62 905 SER A O 1
ATOM 6869 N N . ASP A 1 906 ? 5.674 -19.672 -32.587 1.00 92.62 906 ASP A N 1
ATOM 6870 C CA . ASP A 1 906 ? 5.773 -18.930 -33.851 1.00 92.62 906 ASP A CA 1
ATOM 6871 C C . ASP A 1 906 ? 4.407 -18.760 -34.557 1.00 92.62 906 ASP A C 1
ATOM 6873 O O . ASP A 1 906 ? 4.288 -18.036 -35.548 1.00 92.62 906 ASP A O 1
ATOM 6877 N N . GLY A 1 907 ? 3.371 -19.449 -34.064 1.00 92.69 907 GLY A N 1
ATOM 6878 C CA . GLY A 1 907 ? 2.049 -19.548 -34.684 1.00 92.69 907 GLY A CA 1
ATOM 6879 C C . GLY A 1 907 ? 2.002 -20.433 -35.936 1.00 92.69 907 GLY A C 1
ATOM 6880 O O . GLY A 1 907 ? 0.971 -20.486 -36.606 1.00 92.69 907 GLY A O 1
ATOM 6881 N N . SER A 1 908 ? 3.084 -21.142 -36.278 1.00 92.31 908 SER A N 1
ATOM 6882 C CA . SER A 1 908 ? 3.106 -22.008 -37.458 1.00 92.31 908 SER A CA 1
ATOM 6883 C C . SER A 1 908 ? 2.331 -23.310 -37.227 1.00 92.31 908 SER A C 1
ATOM 6885 O O . SER A 1 908 ? 2.235 -23.829 -36.111 1.00 92.31 908 SER A O 1
ATOM 6887 N N . ASN A 1 909 ? 1.764 -23.846 -38.314 1.00 93.44 909 ASN A N 1
ATOM 6888 C CA . ASN A 1 909 ? 1.005 -25.101 -38.340 1.00 93.44 909 ASN A CA 1
ATOM 6889 C C . ASN A 1 909 ? -0.059 -25.243 -37.214 1.00 93.44 909 ASN A C 1
ATOM 6891 O O . ASN A 1 909 ? -0.071 -26.255 -36.509 1.00 93.44 909 ASN A O 1
ATOM 6895 N N . PRO A 1 910 ? -0.971 -24.266 -37.019 1.00 94.38 910 PRO A N 1
ATOM 6896 C CA . PRO A 1 910 ? -1.883 -24.239 -35.868 1.00 94.38 910 PRO A CA 1
ATOM 6897 C C . PRO A 1 910 ? -2.784 -25.483 -35.768 1.00 94.38 910 PRO A C 1
ATOM 6899 O O . PRO A 1 910 ? -3.066 -25.956 -34.671 1.00 94.38 910 PRO A O 1
ATOM 6902 N N . ASN A 1 911 ? -3.190 -26.063 -36.900 1.00 95.00 911 ASN A N 1
ATOM 6903 C CA . ASN A 1 911 ? -4.057 -27.247 -36.940 1.00 95.00 911 ASN A CA 1
ATOM 6904 C C . ASN A 1 911 ? -3.296 -28.588 -36.912 1.00 95.00 911 ASN A C 1
ATOM 6906 O O . ASN A 1 911 ? -3.930 -29.641 -36.928 1.00 95.00 911 ASN A O 1
ATOM 6910 N N . GLY A 1 912 ? -1.960 -28.578 -36.878 1.00 95.44 912 GLY A N 1
ATOM 6911 C CA . GLY A 1 912 ? -1.161 -29.796 -36.758 1.00 95.44 912 GLY A CA 1
ATOM 6912 C C . GLY A 1 912 ? -1.245 -30.401 -35.357 1.00 95.44 912 GLY A C 1
ATOM 6913 O O . GLY A 1 912 ? -1.231 -29.663 -34.367 1.00 95.44 912 GLY A O 1
ATOM 6914 N N . SER A 1 913 ? -1.300 -31.736 -35.273 1.00 96.31 913 SER A N 1
ATOM 6915 C CA . SER A 1 913 ? -1.185 -32.457 -34.000 1.00 96.31 913 SER A CA 1
ATOM 6916 C C . SER A 1 913 ? 0.135 -32.109 -33.308 1.00 96.31 913 SER A C 1
ATOM 6918 O O . SER A 1 913 ? 1.185 -32.116 -33.952 1.00 96.31 913 SER A O 1
ATOM 6920 N N . ILE A 1 914 ? 0.087 -31.815 -32.011 1.00 96.38 914 ILE A N 1
ATOM 6921 C CA . ILE A 1 914 ? 1.265 -31.440 -31.226 1.00 96.38 914 ILE A CA 1
ATOM 6922 C C . ILE A 1 914 ? 1.957 -32.682 -30.651 1.00 96.38 914 ILE A C 1
ATOM 6924 O O . ILE A 1 914 ? 1.304 -33.564 -30.082 1.00 96.38 914 ILE A O 1
ATOM 6928 N N . THR A 1 915 ? 3.281 -32.760 -30.787 1.00 96.44 915 THR A N 1
ATOM 6929 C CA . THR A 1 915 ? 4.078 -33.809 -30.131 1.00 96.44 915 THR A CA 1
ATOM 6930 C C . THR A 1 915 ? 4.311 -33.480 -28.655 1.00 96.44 915 THR A C 1
ATOM 6932 O O . THR A 1 915 ? 4.229 -32.323 -28.238 1.00 96.44 915 THR A O 1
ATOM 6935 N N . ARG A 1 916 ? 4.622 -34.490 -27.840 1.00 96.06 916 ARG A N 1
ATOM 6936 C CA . ARG A 1 916 ? 4.902 -34.318 -26.405 1.00 96.06 916 ARG A CA 1
ATOM 6937 C C . ARG A 1 916 ? 6.102 -33.398 -26.154 1.00 96.06 916 ARG A C 1
ATOM 6939 O O . ARG A 1 916 ? 6.026 -32.548 -25.275 1.00 96.06 916 ARG A O 1
ATOM 6946 N N . GLU A 1 917 ? 7.146 -33.484 -26.980 1.00 96.19 917 GLU A N 1
ATOM 6947 C CA . GLU A 1 917 ? 8.296 -32.570 -26.918 1.00 96.19 917 GLU A CA 1
ATOM 6948 C C . GLU A 1 917 ? 7.945 -31.126 -27.320 1.00 96.19 917 GLU A C 1
ATOM 6950 O O . GLU A 1 917 ? 8.471 -30.181 -26.735 1.00 96.19 917 GLU A O 1
ATOM 6955 N N . GLN A 1 918 ? 7.012 -30.923 -28.259 1.00 96.50 918 GLN A N 1
ATOM 6956 C CA . GLN A 1 918 ? 6.532 -29.584 -28.621 1.00 96.50 918 GLN A CA 1
ATOM 6957 C C . GLN A 1 918 ? 5.646 -28.977 -27.531 1.00 96.50 918 GLN A C 1
ATOM 6959 O O . GLN A 1 918 ? 5.755 -27.782 -27.269 1.00 96.50 918 GLN A O 1
ATOM 6964 N N . LEU A 1 919 ? 4.802 -29.790 -26.887 1.00 96.38 919 LEU A N 1
ATOM 6965 C CA . LEU A 1 919 ? 3.993 -29.383 -25.736 1.00 96.38 919 LEU A CA 1
ATOM 6966 C C . LEU A 1 919 ? 4.906 -28.922 -24.592 1.00 96.38 919 LEU A C 1
ATOM 6968 O O . LEU A 1 919 ? 4.750 -27.798 -24.119 1.00 96.38 919 LEU A O 1
ATOM 6972 N N . ALA A 1 920 ? 5.904 -29.735 -24.225 1.00 96.31 920 ALA A N 1
ATOM 6973 C CA . ALA A 1 920 ? 6.907 -29.370 -23.224 1.00 96.31 920 ALA A CA 1
ATOM 6974 C C . ALA A 1 920 ? 7.668 -28.089 -23.613 1.00 96.31 920 ALA A C 1
ATOM 6976 O O . ALA A 1 920 ? 7.794 -27.188 -22.794 1.00 96.31 920 ALA A O 1
ATOM 6977 N N . THR A 1 921 ? 8.102 -27.958 -24.874 1.00 97.12 921 THR A N 1
ATOM 6978 C CA . THR A 1 921 ? 8.813 -26.760 -25.369 1.00 97.12 921 THR A CA 1
ATOM 6979 C C . THR A 1 921 ? 7.974 -25.486 -25.262 1.00 97.12 921 THR A C 1
ATOM 6981 O O . THR A 1 921 ? 8.500 -24.440 -24.893 1.00 97.12 921 THR A O 1
ATOM 6984 N N . MET A 1 922 ? 6.681 -25.546 -25.594 1.00 97.12 922 MET A N 1
ATOM 6985 C CA . MET A 1 922 ? 5.794 -24.382 -25.501 1.00 97.12 922 MET A CA 1
ATOM 6986 C C . MET A 1 922 ? 5.520 -23.996 -24.043 1.00 97.12 922 MET A C 1
ATOM 6988 O O . MET A 1 922 ? 5.552 -22.812 -23.724 1.00 97.12 922 MET A O 1
ATOM 6992 N N . LEU A 1 923 ? 5.309 -24.975 -23.158 1.00 95.50 923 LEU A N 1
ATOM 6993 C CA . LEU A 1 923 ? 5.086 -24.717 -21.734 1.00 95.50 923 LEU A CA 1
ATOM 6994 C C . LEU A 1 923 ? 6.356 -24.179 -21.046 1.00 95.50 923 LEU A C 1
ATOM 6996 O O . LEU A 1 923 ? 6.281 -23.178 -20.351 1.00 95.50 923 LEU A O 1
ATOM 7000 N N . TRP A 1 924 ? 7.530 -24.749 -21.335 1.00 96.38 924 TRP A N 1
ATOM 7001 C CA . TRP A 1 924 ? 8.825 -24.266 -20.833 1.00 96.38 924 TRP A CA 1
ATOM 7002 C C . TRP A 1 924 ? 9.105 -22.811 -21.235 1.00 96.38 924 TRP A C 1
ATOM 7004 O O . TRP A 1 924 ? 9.567 -22.019 -20.419 1.00 96.38 924 TRP A O 1
ATOM 7014 N N . ARG A 1 925 ? 8.772 -22.430 -22.478 1.00 97.06 925 ARG A N 1
ATOM 7015 C CA . ARG A 1 925 ? 8.878 -21.034 -22.940 1.00 97.06 925 ARG A CA 1
ATOM 7016 C C . ARG A 1 925 ? 7.906 -20.102 -22.231 1.00 97.06 925 ARG A C 1
ATOM 7018 O O . ARG A 1 925 ? 8.303 -18.993 -21.896 1.00 97.06 925 ARG A O 1
ATOM 7025 N N . TYR A 1 926 ? 6.671 -20.551 -22.001 1.00 95.12 926 TYR A N 1
ATOM 7026 C CA . TYR A 1 926 ? 5.688 -19.807 -21.213 1.00 95.12 926 TYR A CA 1
ATOM 7027 C C . TYR A 1 926 ? 6.195 -19.543 -19.786 1.00 95.12 926 TYR A C 1
ATOM 7029 O O . TYR A 1 926 ? 6.070 -18.428 -19.298 1.00 95.12 926 TYR A O 1
ATOM 7037 N N . SER A 1 927 ? 6.886 -20.507 -19.171 1.00 92.12 927 SER A N 1
ATOM 7038 C CA . SER A 1 927 ? 7.539 -20.360 -17.859 1.00 92.12 927 SER A CA 1
ATOM 7039 C C . SER A 1 927 ? 8.838 -19.533 -17.861 1.00 92.12 927 SER A C 1
ATOM 7041 O O . SER A 1 927 ? 9.604 -19.613 -16.906 1.00 92.12 927 SER A O 1
ATOM 7043 N N . GLY A 1 928 ? 9.147 -18.784 -18.926 1.00 93.56 928 GLY A N 1
ATOM 7044 C CA . GLY A 1 928 ? 10.371 -17.974 -19.007 1.00 93.56 928 GLY A CA 1
ATOM 7045 C C . GLY A 1 928 ? 11.643 -18.743 -19.391 1.00 93.56 928 GLY A C 1
ATOM 7046 O O . GLY A 1 928 ? 12.735 -18.191 -19.308 1.00 93.56 928 GLY A O 1
ATOM 7047 N N . SER A 1 929 ? 11.524 -19.985 -19.874 1.00 94.31 929 SER A N 1
ATOM 7048 C CA . SER A 1 929 ? 12.648 -20.857 -20.271 1.00 94.31 929 SER A CA 1
ATOM 7049 C C . SER A 1 929 ? 13.660 -21.151 -19.140 1.00 94.31 929 SER A C 1
ATOM 7051 O O . SER A 1 929 ? 14.858 -20.913 -19.319 1.00 94.31 929 SER A O 1
ATOM 7053 N N . PRO A 1 930 ? 13.213 -21.665 -17.974 1.00 91.12 930 PRO A N 1
ATOM 7054 C CA . PRO A 1 930 ? 14.063 -21.886 -16.804 1.00 91.12 930 PRO A CA 1
ATOM 7055 C C . PRO A 1 930 ? 15.240 -22.832 -17.081 1.00 91.12 930 PRO A C 1
ATOM 7057 O O . PRO A 1 930 ? 15.121 -23.806 -17.833 1.00 91.12 930 PRO A O 1
ATOM 7060 N N . VAL A 1 931 ? 16.373 -22.543 -16.436 1.00 88.44 931 VAL A N 1
ATOM 7061 C CA . VAL A 1 931 ? 17.589 -23.372 -16.454 1.00 88.44 931 VAL A CA 1
ATOM 7062 C C . VAL A 1 931 ? 17.338 -24.678 -15.698 1.00 88.44 931 VAL A C 1
ATOM 7064 O O . VAL A 1 931 ? 16.588 -24.694 -14.726 1.00 88.44 931 VAL A O 1
ATOM 7067 N N . VAL A 1 932 ? 17.964 -25.768 -16.150 1.00 84.50 932 VAL A N 1
ATOM 7068 C CA . VAL A 1 932 ? 17.770 -27.115 -15.600 1.00 84.50 932 VAL A CA 1
ATOM 7069 C C . VAL A 1 932 ? 19.064 -27.902 -15.491 1.00 84.50 932 VAL A C 1
ATOM 7071 O O . VAL A 1 932 ? 19.935 -27.800 -16.359 1.00 84.50 932 VAL A O 1
ATOM 7074 N N . GLU A 1 933 ? 19.153 -28.729 -14.451 1.00 76.38 933 GLU A N 1
ATOM 7075 C CA . GLU A 1 933 ? 20.286 -29.631 -14.208 1.00 76.38 933 GLU A CA 1
ATOM 7076 C C . GLU A 1 933 ? 19.898 -31.116 -14.360 1.00 76.38 933 GLU A C 1
ATOM 7078 O O . GLU A 1 933 ? 20.768 -31.978 -14.518 1.00 76.38 933 GLU A O 1
ATOM 7083 N N . GLY A 1 934 ? 18.597 -31.429 -14.371 1.00 70.62 934 GLY A N 1
ATOM 7084 C CA . GLY A 1 934 ? 18.059 -32.778 -14.488 1.00 70.62 934 GLY A CA 1
ATOM 7085 C C . GLY A 1 934 ? 18.299 -33.458 -15.842 1.00 70.62 934 GLY A C 1
ATOM 7086 O O . GLY A 1 934 ? 18.437 -32.838 -16.900 1.00 70.62 934 GLY A O 1
ATOM 7087 N N . GLY A 1 935 ? 18.321 -34.793 -15.816 1.00 77.94 935 GLY A N 1
ATOM 7088 C CA . GLY A 1 935 ? 18.567 -35.642 -16.982 1.00 77.94 935 GLY A CA 1
ATOM 7089 C C . GLY A 1 935 ? 17.356 -36.484 -17.389 1.00 77.94 935 GLY A C 1
ATOM 7090 O O . GLY A 1 935 ? 16.675 -37.071 -16.552 1.00 77.94 935 GLY A O 1
ATOM 7091 N N . VAL A 1 936 ? 17.144 -36.628 -18.700 1.00 86.25 936 VAL A N 1
ATOM 7092 C CA . VAL A 1 936 ? 16.178 -37.584 -19.280 1.00 86.25 936 VAL A CA 1
ATOM 7093 C C . VAL A 1 936 ? 16.772 -38.987 -19.486 1.00 86.25 936 VAL A C 1
ATOM 7095 O O . VAL A 1 936 ? 16.083 -39.888 -19.954 1.00 86.25 936 VAL A O 1
ATOM 7098 N N . ASP A 1 937 ? 18.041 -39.200 -19.133 1.00 86.00 937 ASP A N 1
ATOM 7099 C CA . ASP A 1 937 ? 18.830 -40.386 -19.509 1.00 86.00 937 ASP A CA 1
ATOM 7100 C C . ASP A 1 937 ? 18.368 -41.702 -18.852 1.00 86.00 937 ASP A C 1
ATOM 7102 O O . ASP A 1 937 ? 18.758 -42.789 -19.277 1.00 86.00 937 ASP A O 1
ATOM 7106 N N . SER A 1 938 ? 17.502 -41.625 -17.837 1.00 87.06 938 SER A N 1
ATOM 7107 C CA . SER A 1 938 ? 16.824 -42.776 -17.222 1.00 87.06 938 SER A CA 1
ATOM 7108 C C . SER A 1 938 ? 15.724 -43.388 -18.107 1.00 87.06 938 SER A C 1
ATOM 7110 O O . SER A 1 938 ? 15.247 -44.495 -17.823 1.00 87.06 938 SER A O 1
ATOM 7112 N N . PHE A 1 939 ? 15.325 -42.693 -19.179 1.00 93.38 939 PHE A N 1
ATOM 7113 C CA . PHE A 1 939 ? 14.311 -43.134 -20.129 1.00 93.38 939 PHE A CA 1
ATOM 7114 C C . PHE A 1 939 ? 14.932 -43.800 -21.367 1.00 93.38 939 PHE A C 1
ATOM 7116 O O . PHE A 1 939 ? 15.826 -43.269 -22.024 1.00 93.38 939 PHE A O 1
ATOM 7123 N N . ASN A 1 940 ? 14.379 -44.955 -21.741 1.00 93.94 940 ASN A N 1
ATOM 7124 C CA . ASN A 1 940 ? 14.834 -45.828 -22.828 1.00 93.94 940 ASN A CA 1
ATOM 7125 C C . ASN A 1 940 ? 14.876 -45.150 -24.211 1.00 93.94 940 ASN A C 1
ATOM 7127 O O . ASN A 1 940 ? 15.537 -45.642 -25.125 1.00 93.94 940 ASN A O 1
ATOM 7131 N N . ASP A 1 941 ? 14.139 -44.053 -24.393 1.00 95.06 941 ASP A N 1
ATOM 7132 C CA . ASP A 1 941 ? 14.044 -43.294 -25.636 1.00 95.06 941 ASP A CA 1
ATOM 7133 C C . ASP A 1 941 ? 14.484 -41.825 -25.510 1.00 95.06 941 ASP A C 1
ATOM 7135 O O . ASP A 1 941 ? 14.163 -41.025 -26.389 1.00 95.06 941 ASP A O 1
ATOM 7139 N N . ALA A 1 942 ? 15.281 -41.486 -24.488 1.00 92.00 942 ALA A N 1
ATOM 7140 C CA . ALA A 1 942 ? 15.893 -40.164 -24.303 1.00 92.00 942 ALA A CA 1
ATOM 7141 C C . ALA A 1 942 ? 16.578 -39.633 -25.578 1.00 92.00 942 ALA A C 1
ATOM 7143 O O . ALA A 1 942 ? 16.356 -38.497 -25.990 1.00 92.00 942 ALA A O 1
ATOM 7144 N N . GLY A 1 943 ? 17.316 -40.494 -26.289 1.00 92.50 943 GLY A N 1
ATOM 7145 C CA . GLY A 1 943 ? 17.969 -40.163 -27.565 1.00 92.50 943 GLY A CA 1
ATOM 7146 C C . GLY A 1 943 ? 17.029 -39.886 -28.751 1.00 92.50 943 GLY A C 1
ATOM 7147 O O . GLY A 1 943 ? 17.515 -39.675 -29.860 1.00 92.50 943 GLY A O 1
ATOM 7148 N N . LYS A 1 944 ? 15.700 -39.913 -28.559 1.00 96.06 944 LYS A N 1
ATOM 7149 C CA . LYS A 1 944 ? 14.701 -39.458 -29.545 1.00 96.06 944 LYS A CA 1
ATOM 7150 C C . LYS A 1 944 ? 14.184 -38.042 -29.282 1.00 96.06 944 LYS A C 1
ATOM 7152 O O . LYS A 1 944 ? 13.394 -37.557 -30.089 1.00 96.06 944 LYS A O 1
ATOM 7157 N N . VAL A 1 945 ? 14.573 -37.407 -28.174 1.00 96.44 945 VAL A N 1
ATOM 7158 C CA . VAL A 1 945 ? 14.254 -35.997 -27.920 1.00 96.44 945 VAL A CA 1
ATOM 7159 C C . VAL A 1 945 ? 14.965 -35.151 -28.974 1.00 96.44 945 VAL A C 1
ATOM 7161 O O . VAL A 1 945 ? 16.179 -35.255 -29.159 1.00 96.44 945 VAL A O 1
ATOM 7164 N N . SER A 1 946 ? 14.209 -34.331 -29.698 1.00 96.75 946 SER A N 1
ATOM 7165 C CA . SER A 1 946 ? 14.781 -33.404 -30.671 1.00 96.75 946 SER A CA 1
ATOM 7166 C C . SER A 1 946 ? 15.644 -32.354 -29.967 1.00 96.75 946 SER A C 1
ATOM 7168 O O . SER A 1 946 ? 15.243 -31.816 -28.941 1.00 96.75 946 SER A O 1
ATOM 7170 N N . GLY A 1 947 ? 16.792 -31.989 -30.551 1.00 94.62 947 GLY A N 1
ATOM 7171 C CA . GLY A 1 947 ? 17.771 -31.104 -29.898 1.00 94.62 947 GLY A CA 1
ATOM 7172 C C . GLY A 1 947 ? 17.203 -29.774 -29.376 1.00 94.62 947 GLY A C 1
ATOM 7173 O O . GLY A 1 947 ? 17.593 -29.333 -28.300 1.00 94.62 947 GLY A O 1
ATOM 7174 N N . TYR A 1 948 ? 16.226 -29.183 -30.078 1.00 94.25 948 TYR A N 1
ATOM 7175 C CA . TYR A 1 948 ? 15.546 -27.941 -29.672 1.00 94.25 948 TYR A CA 1
ATOM 7176 C C . TYR A 1 948 ? 14.648 -28.081 -28.429 1.00 94.25 948 TYR A C 1
ATOM 7178 O O . TYR A 1 948 ? 14.254 -27.071 -27.853 1.00 94.25 948 TYR A O 1
ATOM 7186 N N . ALA A 1 949 ? 14.281 -29.310 -28.061 1.00 96.00 949 ALA A N 1
ATOM 7187 C CA . ALA A 1 949 ? 13.382 -29.641 -26.961 1.00 96.00 949 ALA A CA 1
ATOM 7188 C C . ALA A 1 949 ? 14.116 -30.293 -25.777 1.00 96.00 949 ALA A C 1
ATOM 7190 O O . ALA A 1 949 ? 13.463 -30.702 -24.821 1.00 96.00 949 ALA A O 1
ATOM 7191 N N . THR A 1 950 ? 15.449 -30.414 -25.835 1.00 94.12 950 THR A N 1
ATOM 7192 C CA . THR A 1 950 ? 16.262 -31.107 -24.819 1.00 94.12 950 THR A CA 1
ATOM 7193 C C . THR A 1 950 ? 16.003 -30.555 -23.422 1.00 94.12 950 THR A C 1
ATOM 7195 O O . THR A 1 950 ? 15.596 -31.302 -22.534 1.00 94.12 950 THR A O 1
ATOM 7198 N N . ASP A 1 951 ? 16.172 -29.246 -23.244 1.00 94.88 951 ASP A N 1
ATOM 7199 C CA . ASP A 1 951 ? 16.083 -28.615 -21.926 1.00 94.88 951 ASP A CA 1
ATOM 7200 C C . ASP A 1 951 ? 14.628 -28.500 -21.458 1.00 94.88 951 ASP A C 1
ATOM 7202 O O . ASP A 1 951 ? 14.332 -28.795 -20.307 1.00 94.88 951 ASP A O 1
ATOM 7206 N N . ALA A 1 952 ? 13.684 -28.256 -22.372 1.00 96.38 952 ALA A N 1
ATOM 7207 C CA . ALA A 1 952 ? 12.254 -28.299 -22.067 1.00 96.38 952 ALA A CA 1
ATOM 7208 C C . ALA A 1 952 ? 11.754 -29.695 -21.636 1.00 96.38 952 ALA A C 1
ATOM 7210 O O . ALA A 1 952 ? 10.886 -29.805 -20.771 1.00 96.38 952 ALA A O 1
ATOM 7211 N N . MET A 1 953 ? 12.286 -30.775 -22.222 1.00 95.75 953 MET A N 1
ATOM 7212 C CA . MET A 1 953 ? 11.960 -32.150 -21.823 1.00 95.75 953 MET A CA 1
ATOM 7213 C C . MET A 1 953 ? 12.633 -32.547 -20.507 1.00 95.75 953 MET A C 1
ATOM 7215 O O . MET A 1 953 ? 12.017 -33.268 -19.727 1.00 95.75 953 MET A O 1
ATOM 7219 N N . ARG A 1 954 ? 13.863 -32.080 -20.248 1.00 94.75 954 ARG A N 1
ATOM 7220 C CA . ARG A 1 954 ? 14.528 -32.219 -18.941 1.00 94.75 954 ARG A CA 1
ATOM 7221 C C . ARG A 1 954 ? 13.722 -31.522 -17.858 1.00 94.75 954 ARG A C 1
ATOM 7223 O O . ARG A 1 954 ? 13.294 -32.184 -16.922 1.00 94.75 954 ARG A O 1
ATOM 7230 N N . TRP A 1 955 ? 13.404 -30.248 -18.070 1.00 95.19 955 TRP A N 1
ATOM 7231 C CA . TRP A 1 955 ? 12.557 -29.444 -17.199 1.00 95.19 955 TRP A CA 1
ATOM 7232 C C . TRP A 1 955 ? 11.226 -30.115 -16.886 1.00 95.19 955 TRP A C 1
ATOM 7234 O O . TRP A 1 955 ? 10.895 -30.294 -15.718 1.00 95.19 955 TRP A O 1
ATOM 7244 N N . ALA A 1 956 ? 10.487 -30.554 -17.908 1.00 95.06 956 ALA A N 1
ATOM 7245 C CA . ALA A 1 956 ? 9.188 -31.188 -17.708 1.00 95.06 956 ALA A CA 1
ATOM 7246 C C . ALA A 1 956 ? 9.274 -32.537 -16.967 1.00 95.06 956 ALA A C 1
ATOM 7248 O O . ALA A 1 956 ? 8.283 -32.971 -16.387 1.00 95.06 956 ALA A O 1
ATOM 7249 N N . VAL A 1 957 ? 10.424 -33.217 -16.982 1.00 93.75 957 VAL A N 1
ATOM 7250 C CA . VAL A 1 957 ? 10.669 -34.435 -16.189 1.00 93.75 957 VAL A CA 1
ATOM 7251 C C . VAL A 1 957 ? 11.087 -34.087 -14.758 1.00 93.75 957 VAL A C 1
ATOM 7253 O O . VAL A 1 957 ? 10.557 -34.671 -13.817 1.00 93.75 957 VAL A O 1
ATOM 7256 N N . GLU A 1 958 ? 11.999 -33.130 -14.595 1.00 92.06 958 GLU A N 1
ATOM 7257 C CA . GLU A 1 958 ? 12.547 -32.661 -13.315 1.00 92.06 958 GLU A CA 1
ATOM 7258 C C . GLU A 1 958 ? 11.461 -32.052 -12.415 1.00 92.06 958 GLU A C 1
ATOM 7260 O O . GLU A 1 958 ? 11.354 -32.410 -11.248 1.00 92.06 958 GLU A O 1
ATOM 7265 N N . THR A 1 959 ? 10.571 -31.242 -12.995 1.00 90.88 959 THR A N 1
ATOM 7266 C CA . THR A 1 959 ? 9.384 -30.663 -12.331 1.00 90.88 959 THR A CA 1
ATOM 7267 C C . THR A 1 959 ? 8.182 -31.621 -12.262 1.00 90.88 959 THR A C 1
ATOM 7269 O O . THR A 1 959 ? 7.075 -31.231 -11.897 1.00 90.88 959 THR A O 1
ATOM 7272 N N . GLY A 1 960 ? 8.339 -32.894 -12.645 1.00 92.38 960 GLY A N 1
ATOM 7273 C CA . GLY A 1 960 ? 7.298 -33.927 -12.524 1.00 92.38 960 GLY A CA 1
ATOM 7274 C C . GLY A 1 960 ? 6.103 -33.823 -13.491 1.00 92.38 960 GLY A C 1
ATOM 7275 O O . GLY A 1 960 ? 5.269 -34.736 -13.531 1.00 92.38 960 GLY A O 1
ATOM 7276 N N . LEU A 1 961 ? 6.026 -32.775 -14.321 1.00 93.19 961 LEU A N 1
ATOM 7277 C CA . LEU A 1 961 ? 4.961 -32.573 -15.317 1.00 93.19 961 LEU A CA 1
ATOM 7278 C C . LEU A 1 961 ? 4.793 -33.803 -16.227 1.00 93.19 961 LEU A C 1
ATOM 7280 O O . LEU A 1 961 ? 3.679 -34.263 -16.484 1.00 93.19 961 LEU A O 1
ATOM 7284 N N . ILE A 1 962 ? 5.910 -34.385 -16.672 1.00 92.38 962 ILE A N 1
ATOM 7285 C CA . ILE A 1 962 ? 5.983 -35.557 -17.545 1.00 92.38 962 ILE A CA 1
ATOM 7286 C C . ILE A 1 962 ? 6.746 -36.690 -16.849 1.00 92.38 962 ILE A C 1
ATOM 7288 O O . ILE A 1 962 ? 7.968 -36.737 -16.829 1.00 92.38 962 ILE A O 1
ATOM 7292 N N . SER A 1 963 ? 6.009 -37.706 -16.401 1.00 87.62 963 SER A N 1
ATOM 7293 C CA . SER A 1 963 ? 6.547 -38.946 -15.815 1.00 87.62 963 SER A CA 1
ATOM 7294 C C . SER A 1 963 ? 6.714 -40.094 -16.836 1.00 87.62 963 SER A C 1
ATOM 7296 O O . SER A 1 963 ? 6.794 -41.267 -16.471 1.00 87.62 963 SER A O 1
ATOM 7298 N N . GLY A 1 964 ? 6.710 -39.782 -18.137 1.00 86.81 964 GLY A N 1
ATOM 7299 C CA . GLY A 1 964 ? 6.671 -40.767 -19.229 1.00 86.81 964 GLY A CA 1
ATOM 7300 C C . GLY A 1 964 ? 5.289 -41.399 -19.467 1.00 86.81 964 GLY A C 1
ATOM 7301 O O . GLY A 1 964 ? 4.268 -40.866 -19.039 1.00 86.81 964 GLY A O 1
ATOM 7302 N N . ILE A 1 965 ? 5.255 -42.516 -20.203 1.00 87.88 965 ILE A N 1
ATOM 7303 C CA . ILE A 1 965 ? 4.043 -43.291 -20.554 1.00 87.88 965 ILE A CA 1
ATOM 7304 C C . ILE A 1 965 ? 4.109 -44.759 -20.078 1.00 87.88 965 ILE A C 1
ATOM 7306 O O . ILE A 1 965 ? 3.438 -45.631 -20.626 1.00 87.88 965 ILE A O 1
ATOM 7310 N N . GLY A 1 966 ? 4.942 -45.037 -19.070 1.00 85.12 966 GLY A N 1
ATOM 7311 C CA . GLY A 1 966 ? 5.261 -46.387 -18.587 1.00 85.12 966 GLY A CA 1
ATOM 7312 C C . GLY A 1 966 ? 6.529 -46.979 -19.219 1.00 85.12 966 GLY A C 1
ATOM 7313 O O . GLY A 1 966 ? 7.081 -46.424 -20.169 1.00 85.12 966 GLY A O 1
ATOM 7314 N N . ASN A 1 967 ? 7.020 -48.095 -18.662 1.00 86.50 967 ASN A N 1
ATOM 7315 C CA . ASN A 1 967 ? 8.225 -48.821 -19.109 1.00 86.50 967 ASN A CA 1
ATOM 7316 C C . ASN A 1 967 ? 9.437 -47.907 -19.406 1.00 86.50 967 ASN A C 1
ATOM 7318 O O . ASN A 1 967 ? 10.085 -48.048 -20.447 1.00 86.50 967 ASN A O 1
ATOM 7322 N N . ASN A 1 968 ? 9.697 -46.927 -18.531 1.00 89.56 968 ASN A N 1
ATOM 7323 C CA . ASN A 1 968 ? 10.717 -45.880 -18.688 1.00 89.56 968 ASN A CA 1
ATOM 7324 C C . ASN A 1 968 ? 10.758 -45.282 -20.110 1.00 89.56 968 ASN A C 1
ATOM 7326 O O . ASN A 1 968 ? 11.821 -45.177 -20.711 1.00 89.56 968 ASN A O 1
ATOM 7330 N N . THR A 1 969 ? 9.605 -44.933 -20.687 1.00 94.25 969 THR A N 1
ATOM 7331 C CA . THR A 1 969 ? 9.498 -44.365 -22.045 1.00 94.25 969 THR A CA 1
ATOM 7332 C C . THR A 1 969 ? 8.859 -42.974 -21.997 1.00 94.25 969 THR A C 1
ATOM 7334 O O . THR A 1 969 ? 7.784 -42.813 -21.419 1.00 94.25 969 THR A O 1
ATOM 7337 N N . LEU A 1 970 ? 9.486 -41.965 -22.611 1.00 93.06 970 LEU A N 1
ATOM 7338 C CA . LEU A 1 970 ? 8.963 -40.595 -22.728 1.00 93.06 970 LEU A CA 1
ATOM 7339 C C . LEU A 1 970 ? 8.005 -40.427 -23.908 1.00 93.06 970 LEU A C 1
ATOM 7341 O O . LEU A 1 970 ? 7.030 -39.677 -23.794 1.00 93.06 970 LEU A O 1
ATOM 7345 N N . ALA A 1 971 ? 8.291 -41.104 -25.026 1.00 94.75 971 ALA A N 1
ATOM 7346 C CA . ALA A 1 971 ? 7.662 -40.913 -26.331 1.00 94.75 971 ALA A CA 1
ATOM 7347 C C . ALA A 1 971 ? 7.647 -39.435 -26.792 1.00 94.75 971 ALA A C 1
ATOM 7349 O O . ALA A 1 971 ? 6.571 -38.906 -27.081 1.00 94.75 971 ALA A O 1
ATOM 7350 N N . PRO A 1 972 ? 8.807 -38.746 -26.875 1.00 95.75 972 PRO A N 1
ATOM 7351 C CA . PRO A 1 972 ? 8.873 -37.296 -27.111 1.00 95.75 972 PRO A CA 1
ATOM 7352 C C . PRO A 1 972 ? 8.220 -36.878 -28.437 1.00 95.75 972 PRO A C 1
ATOM 7354 O O . PRO A 1 972 ? 7.447 -35.924 -28.488 1.00 95.75 972 PRO A O 1
ATOM 7357 N N . GLN A 1 973 ? 8.437 -37.661 -29.495 1.00 95.56 973 GLN A N 1
ATOM 7358 C CA . GLN A 1 973 ? 7.863 -37.445 -30.829 1.00 95.56 973 GLN A CA 1
ATOM 7359 C C . GLN A 1 973 ? 6.426 -37.987 -30.986 1.00 95.56 973 GLN A C 1
ATOM 7361 O O . GLN A 1 973 ? 5.847 -37.891 -32.065 1.00 95.56 973 GLN A O 1
ATOM 7366 N N . GLY A 1 974 ? 5.839 -38.582 -29.940 1.00 94.75 974 GLY A N 1
ATOM 7367 C CA . GLY A 1 974 ? 4.448 -39.036 -29.953 1.00 94.75 974 GLY A CA 1
ATOM 7368 C C . GLY A 1 974 ? 3.470 -37.870 -29.792 1.00 94.75 974 GLY A C 1
ATOM 7369 O O . GLY A 1 974 ? 3.756 -36.922 -29.062 1.00 94.75 974 GLY A O 1
ATOM 7370 N N . ASN A 1 975 ? 2.307 -37.942 -30.444 1.00 95.50 975 ASN A N 1
ATOM 7371 C CA . ASN A 1 975 ? 1.267 -36.914 -30.321 1.00 95.50 975 ASN A CA 1
ATOM 7372 C C . ASN A 1 975 ? 0.641 -36.928 -28.919 1.00 95.50 975 ASN A C 1
ATOM 7374 O O . ASN A 1 975 ? 0.317 -37.997 -28.398 1.00 95.50 975 ASN A O 1
ATOM 7378 N N . ALA A 1 976 ? 0.431 -35.748 -28.336 1.00 94.94 976 ALA A N 1
ATOM 7379 C CA . ALA A 1 976 ? -0.252 -35.602 -27.054 1.00 94.94 976 ALA A CA 1
ATOM 7380 C C . ALA A 1 976 ? -1.782 -35.700 -27.210 1.00 94.94 976 ALA A C 1
ATOM 7382 O O . ALA A 1 976 ? -2.350 -35.242 -28.208 1.00 94.94 976 ALA A O 1
ATOM 7383 N N . THR A 1 977 ? -2.462 -36.269 -26.212 1.00 95.88 977 THR A N 1
ATOM 7384 C CA . THR A 1 977 ? -3.934 -36.259 -26.117 1.00 95.88 977 THR A CA 1
ATOM 7385 C C . THR A 1 977 ? -4.449 -35.108 -25.252 1.00 95.88 977 THR A C 1
ATOM 7387 O O . THR A 1 977 ? -3.705 -34.521 -24.464 1.00 95.88 977 THR A O 1
ATOM 7390 N N . ARG A 1 978 ? -5.746 -34.796 -25.363 1.00 96.38 978 ARG A N 1
ATOM 7391 C CA . ARG A 1 978 ? -6.414 -33.791 -24.517 1.00 96.38 978 ARG A CA 1
ATOM 7392 C C . ARG A 1 978 ? -6.324 -34.140 -23.026 1.00 96.38 978 ARG A C 1
ATOM 7394 O O . ARG A 1 978 ? -5.998 -33.269 -22.228 1.00 96.38 978 ARG A O 1
ATOM 7401 N N . ALA A 1 979 ? -6.509 -35.410 -22.662 1.00 95.94 979 ALA A N 1
ATOM 7402 C CA . ALA A 1 979 ? -6.316 -35.890 -21.291 1.00 95.94 979 ALA A CA 1
ATOM 7403 C C . ALA A 1 979 ? -4.884 -35.665 -20.777 1.00 95.94 979 ALA A C 1
ATOM 7405 O O . ALA A 1 979 ? -4.701 -35.205 -19.657 1.00 95.94 979 ALA A O 1
ATOM 7406 N N . GLN A 1 980 ? -3.864 -35.925 -21.605 1.00 94.56 980 GLN A N 1
ATOM 7407 C CA . GLN A 1 980 ? -2.470 -35.694 -21.215 1.00 94.56 980 GLN A CA 1
ATOM 7408 C C . GLN A 1 980 ? -2.163 -34.212 -20.978 1.00 94.56 980 GLN A C 1
ATOM 7410 O O . GLN A 1 980 ? -1.424 -33.913 -20.046 1.00 94.56 980 GLN A O 1
ATOM 7415 N N . LEU A 1 981 ? -2.731 -33.288 -21.767 1.00 94.81 981 LEU A N 1
ATOM 7416 C CA . LEU A 1 981 ? -2.581 -31.859 -21.474 1.00 94.81 981 LEU A CA 1
ATOM 7417 C C . LEU A 1 981 ? -3.271 -31.481 -20.155 1.00 94.81 981 LEU A C 1
ATOM 7419 O O . LEU A 1 981 ? -2.675 -30.751 -19.374 1.00 94.81 981 LEU A O 1
ATOM 7423 N N . ALA A 1 982 ? -4.478 -31.989 -19.884 1.00 95.38 982 ALA A N 1
ATOM 7424 C CA . ALA A 1 982 ? -5.173 -31.714 -18.624 1.00 95.38 982 ALA A CA 1
ATOM 7425 C C . ALA A 1 982 ? -4.331 -32.138 -17.403 1.00 95.38 982 ALA A C 1
ATOM 7427 O O . ALA A 1 982 ? -4.107 -31.336 -16.502 1.00 95.38 982 ALA A O 1
ATOM 7428 N N . THR A 1 983 ? -3.758 -33.348 -17.425 1.00 95.12 983 THR A N 1
ATOM 7429 C CA . THR A 1 983 ? -2.843 -33.824 -16.370 1.00 95.12 983 THR A CA 1
ATOM 7430 C C . THR A 1 983 ? -1.561 -32.993 -16.262 1.00 95.12 983 THR A C 1
ATOM 7432 O O . THR A 1 983 ? -1.091 -32.757 -15.155 1.00 95.12 983 THR A O 1
ATOM 7435 N N . ILE A 1 984 ? -0.987 -32.540 -17.383 1.00 94.62 984 ILE A N 1
ATOM 7436 C CA . ILE A 1 984 ? 0.220 -31.695 -17.367 1.00 94.62 984 ILE A CA 1
ATOM 7437 C C . ILE A 1 984 ? -0.079 -30.306 -16.788 1.00 94.62 984 ILE A C 1
ATOM 7439 O O . ILE A 1 984 ? 0.748 -29.785 -16.052 1.00 94.62 984 ILE A O 1
ATOM 7443 N N . LEU A 1 985 ? -1.242 -29.717 -17.082 1.00 93.31 985 LEU A N 1
ATOM 7444 C CA . LEU A 1 985 ? -1.635 -28.405 -16.551 1.00 93.31 985 LEU A CA 1
ATOM 7445 C C . LEU A 1 985 ? -1.987 -28.451 -15.062 1.00 93.31 985 LEU A C 1
ATOM 7447 O O . LEU A 1 985 ? -1.604 -27.541 -14.339 1.00 93.31 985 LEU A O 1
ATOM 7451 N N . MET A 1 986 ? -2.641 -29.519 -14.596 1.00 93.62 986 MET A N 1
ATOM 7452 C CA . MET A 1 986 ? -2.860 -29.746 -13.162 1.00 93.62 986 MET A CA 1
ATOM 7453 C C . MET A 1 986 ? -1.519 -29.774 -12.411 1.00 93.62 986 MET A C 1
ATOM 7455 O O . MET A 1 986 ? -1.287 -28.947 -11.535 1.00 93.62 986 MET A O 1
ATOM 7459 N N . ARG A 1 987 ? -0.573 -30.599 -12.883 1.00 94.19 987 ARG A N 1
ATOM 7460 C CA . ARG A 1 987 ? 0.796 -30.666 -12.341 1.00 94.19 987 ARG A CA 1
ATOM 7461 C C . ARG A 1 987 ? 1.590 -29.373 -12.489 1.00 94.19 987 ARG A C 1
ATOM 7463 O O . ARG A 1 987 ? 2.521 -29.144 -11.733 1.00 94.19 987 ARG A O 1
ATOM 7470 N N . TYR A 1 988 ? 1.271 -28.543 -13.479 1.00 92.12 988 TYR A N 1
ATOM 7471 C CA . TYR A 1 988 ? 1.910 -27.240 -13.647 1.00 92.12 988 TYR A CA 1
ATOM 7472 C C . TYR A 1 988 ? 1.495 -26.280 -12.530 1.00 92.12 988 TYR A C 1
ATOM 7474 O O . TYR A 1 988 ? 2.349 -25.601 -11.965 1.00 92.12 988 TYR A O 1
ATOM 7482 N N . CYS A 1 989 ? 0.213 -26.280 -12.159 1.00 89.81 989 CYS A N 1
ATOM 7483 C CA . CYS A 1 989 ? -0.256 -25.566 -10.976 1.00 89.81 989 CYS A CA 1
ATOM 7484 C C . CYS A 1 989 ? 0.372 -26.124 -9.690 1.00 89.81 989 CYS A C 1
ATOM 7486 O O . CYS A 1 989 ? 0.893 -25.341 -8.909 1.00 89.81 989 CYS A O 1
ATOM 7488 N N . GLU A 1 990 ? 0.382 -27.450 -9.519 1.00 88.50 990 GLU A N 1
ATOM 7489 C CA . GLU A 1 990 ? 0.902 -28.132 -8.318 1.00 88.50 990 GLU A CA 1
ATOM 7490 C C . GLU A 1 990 ? 2.429 -27.995 -8.130 1.00 88.50 990 GLU A C 1
ATOM 7492 O O . GLU A 1 990 ? 2.893 -27.878 -7.006 1.00 88.50 990 GLU A O 1
ATOM 7497 N N . ASN A 1 991 ? 3.229 -28.016 -9.206 1.00 87.56 991 ASN A N 1
ATOM 7498 C CA . ASN A 1 991 ? 4.690 -28.185 -9.098 1.00 87.56 991 ASN A CA 1
ATOM 7499 C C . ASN A 1 991 ? 5.530 -26.997 -9.604 1.00 87.56 991 ASN A C 1
ATOM 7501 O O . ASN A 1 991 ? 6.756 -27.045 -9.493 1.00 87.56 991 ASN A O 1
ATOM 7505 N N . VAL A 1 992 ? 4.928 -26.000 -10.265 1.00 82.38 992 VAL A N 1
ATOM 7506 C CA . VAL A 1 992 ? 5.678 -24.919 -10.947 1.00 82.38 992 VAL A CA 1
ATOM 7507 C C . VAL A 1 992 ? 5.148 -23.523 -10.633 1.00 82.38 992 VAL A C 1
ATOM 7509 O O . VAL A 1 992 ? 5.936 -22.587 -10.544 1.00 82.38 992 VAL A O 1
ATOM 7512 N N . VAL A 1 993 ? 3.831 -23.363 -10.499 1.00 72.06 993 VAL A N 1
ATOM 7513 C CA . VAL A 1 993 ? 3.205 -22.053 -10.229 1.00 72.06 993 VAL A CA 1
ATOM 7514 C C . VAL A 1 993 ? 3.179 -21.704 -8.734 1.00 72.06 993 VAL A C 1
ATOM 7516 O O . VAL A 1 993 ? 2.973 -20.543 -8.393 1.00 72.06 993 VAL A O 1
ATOM 7519 N N . GLU A 1 994 ? 3.403 -22.697 -7.872 1.00 52.03 994 GLU A N 1
ATOM 7520 C CA . GLU A 1 994 ? 3.387 -22.628 -6.403 1.00 52.03 994 GLU A CA 1
ATOM 7521 C C . GLU A 1 994 ? 4.288 -21.526 -5.768 1.00 52.03 994 GLU A C 1
ATOM 7523 O O . GLU A 1 994 ? 5.458 -21.814 -5.439 1.00 52.03 994 GLU A O 1
#

Secondary structure (DSSP, 8-state):
------PPEEEEEEEE-TTS-EEEEEEEE-TTS--EEEEEE-TT----TT----EEEEEETTTTEEEEEETTEEEEEE----------SS--EESS-TTSS----TT-PPP-----S--SEEEEESSPPPHHHHHHHHHHHHTT------TTEEEEEE---TT--------TT---SS-S--EEP------SEEEEEE---HHHHHT-HHHHHHHHHHHHHHTTTTTEEEEEE-S---SS--HHHHHHHHHHHHHHHHHT-EEE----SSS-HHHHHHHS-HIIIIITSTTEEEEHHHHTT-----SSEEEEEEETTEEEEEEE--SS--HHHHHHHHHHHHH-TTSEEEEE-SS-B-TTSPBP-TTS--S-TT----HHHHIIIIITT-TTEEEEEE----SSS-EEEEEE-TTS-EEEEEE---HHHHHHH---EEEEEEEETTTTEEEEEEEETTTTEEE-GGGEEEEE--PPPEE-EEPPPP-TTSSEEEEEPTT--SSEETT--EEEEEEEPTTEEEEEEEEEEETTEEPPP-GGGEEEE-S--S-EEEEEEEEEE-PPPP---EEEEE-TTSB-S--EEE--TTSB-S-----B-SSSEEEEEEESSSSSS-EE-TT-B-SS-EEEEEEEEE------------------S-EEEEEE-TTS-EEEEEE-TTT--EEEEEE-TTS-EEEEEE-TTS-EEEEEE-TTS-EEEEEE-TTS-EEEEEEE--HHHHHHHHHH---EE-S--B--BSSTTTSPPEEEE--GGG-EEEEEEEBSS--TTEEEEEEPTTS-EEE-TT-EE-SSEEEEEEES-EEEEEEE-----TTTTT-TTHHHHHHHHHTTSS--SBTTB--TTSBPBHHHHHHHHHHHTT----S-SSTTHHHHHHHHHTSS----STTSBPBHHHHHHHHHHHTT--------TTSTTGGGS-GGGHHHHHHHHHTSS---SSTT---TTSBPBHHHHHHHHHHHHHHT--

Solvent-accessible surface area (backbone atoms only — not comparable to full-atom values): 54101 Å² total; per-residue (Å²): 136,82,84,80,79,87,74,78,41,37,48,58,32,42,37,40,45,67,76,21,26,47,29,49,38,38,36,50,41,56,97,92,53,94,56,58,68,54,67,53,69,46,78,97,45,65,63,57,84,97,62,94,77,51,78,47,74,40,61,40,78,90,71,24,32,35,37,35,25,50,69,36,46,80,72,48,79,45,71,79,44,90,70,82,91,55,82,62,79,56,82,80,36,74,22,42,63,96,78,80,56,52,69,58,57,99,87,68,50,74,52,80,50,54,60,78,76,89,67,62,66,52,77,42,62,77,58,67,69,53,65,71,54,43,33,50,49,40,56,32,48,74,72,75,40,78,79,80,74,58,94,51,58,72,48,60,45,79,55,82,55,94,88,58,82,77,86,73,87,84,64,97,77,76,68,75,60,64,77,93,74,61,72,42,75,72,76,73,79,88,43,76,28,21,36,35,43,34,29,28,34,16,36,25,15,65,78,33,44,69,44,38,36,45,37,30,42,51,52,46,75,38,21,82,81,59,39,45,56,38,41,46,46,26,11,20,49,21,65,75,73,43,71,71,17,53,54,33,35,49,59,18,54,47,40,33,63,72,60,69,49,48,64,52,77,25,30,16,86,43,34,49,70,70,60,50,30,71,77,46,34,25,59,79,63,28,80,72,39,96,39,51,67,52,24,46,39,37,80,74,68,73,36,82,36,46,57,32,28,34,30,44,48,75,53,83,92,36,53,33,40,42,36,26,39,11,43,42,37,44,59,66,46,52,52,51,51,43,54,51,51,70,74,41,70,82,31,29,26,37,45,33,26,9,52,26,40,38,60,88,34,48,53,30,45,91,87,71,61,78,91,42,101,73,60,58,34,40,18,39,53,51,34,61,65,43,37,41,55,31,60,26,40,22,39,37,40,12,9,76,66,43,53,61,61,65,27,63,39,76,46,53,20,43,67,69,48,61,24,40,36,39,35,45,17,40,36,54,53,32,60,74,66,60,32,36,63,37,36,40,38,26,31,31,82,92,76,32,38,29,40,34,40,31,33,22,61,69,73,68,26,26,48,35,73,90,47,47,49,75,47,55,40,54,72,64,52,71,28,48,63,43,72,59,81,83,48,96,84,58,45,46,48,68,45,67,32,94,93,39,64,70,65,29,48,62,60,29,64,45,36,31,33,57,49,72,34,94,65,34,43,81,39,100,62,50,45,40,25,46,75,81,48,77,57,67,77,51,74,95,42,27,38,69,52,67,58,38,84,57,68,36,46,39,48,79,45,36,65,36,74,58,82,74,81,68,71,58,31,53,35,32,49,39,34,70,88,36,50,52,93,60,52,57,52,60,26,41,76,76,19,23,34,94,67,77,84,82,54,47,51,89,67,60,47,39,78,69,50,38,14,64,30,80,74,68,68,54,81,54,55,55,84,43,68,50,95,56,70,40,67,33,13,33,38,74,42,81,44,90,80,82,90,79,89,80,91,83,84,89,86,87,91,90,85,82,82,50,50,75,50,77,48,75,46,97,90,65,25,38,38,37,40,36,37,42,68,84,75,47,30,36,38,35,40,36,37,44,83,82,63,24,37,42,34,40,38,38,40,67,84,43,36,34,39,39,37,26,32,43,69,64,60,25,30,11,36,41,31,27,39,64,86,69,51,76,78,46,34,41,33,39,52,21,68,61,40,38,51,49,24,60,73,72,73,45,60,43,71,47,52,48,74,43,65,51,19,79,41,75,88,74,18,61,56,32,40,36,40,38,52,56,93,47,42,74,30,44,34,23,45,32,26,83,62,61,52,51,16,50,42,42,28,40,50,44,98,90,69,50,76,44,72,44,58,69,42,35,80,52,94,54,22,38,33,40,76,41,71,27,64,48,37,36,31,38,23,38,43,56,63,74,34,76,70,34,76,93,41,100,43,37,55,28,45,22,37,35,38,34,45,62,30,44,80,50,80,45,94,49,34,52,57,43,84,41,75,31,29,42,33,56,54,29,33,29,53,30,33,60,72,70,44,83,45,74,90,42,100,45,80,37,45,50,10,35,51,49,23,40,74,60,66,33,36,90,56,69,65,38,83,40,72,28,26,41,33,55,51,30,35,31,51,31,35,62,68,71,54,72,88,74,87,57,76,51,76,84,26,83,48,42,91,58,50,52,80,93,24,44,65,26,47,17,39,31,40,67,51,55,41,45,80,50,78,56,92,51,28,60,56,34,78,38,70,34,27,43,36,56,49,25,45,29,53,48,34,37,34,68,56,70,70,109

pLDDT: mean 82.93, std 16.45, range [26.38, 98.62]

Radius of gyration: 42.56 Å; Cα contacts (8 Å, |Δi|>4): 2167; chains: 1; bounding box: 156×91×107 Å

Sequence (994 aa):
MARHAAGKSVYVNFEVYENGQPRLYWQQGRRGQNPDTQSVIISGVDLRKDEWVHVAFTFDETTDTVKCYLNGALVSTVDNCTFNPVIPAQALKVGGDYRGTGSKTLDGSYNNQYFKGEIANISIWSSVRTDEQIEADVTSLKTGTVNTSGDGLLSAWSFQEPEAPIFRDLSANENNVADFVDWLAPDFAKGDYSMVALPDTQFLSQNHKESYKKLTQWIADNKDNYNIQAVMHLGDMVNSNYTDQWNACKTAMDQLNNSGIAWMPMRGNHDNSGWFNDYFPYDQYGSNRAWFGGSYEHDVLGQDKLDSNYWHVECGGREYLIFSLGYAPSKEAIDWAENIIKNNPDKNVILTAHAFMYWDGTHLDPEDDLDSPNAPSDGKSIWDQLGAKYPNVVLALGGHIGYPDLARRTDKNGAGKDVTSILCDAQGIDYTYNLAMMMLLTFDEDSNEVDVNWYSVCNDKLFRTRNQFTITVPHVKKYTVTLPTETADAGYTVAAADGSASPVLENGFFSFTVNIADGYQKGAGFAVKANGDTLTAEADGKYTISNIAANQIVTVEGVEAVATAPTTYTITFNANGGEVSETSADTDENGKLASLPTPTHSGSYSFKGWYTAASGGTEVTIDTVFDTDTTIYAQWTYNGGSSSESSGSSGSTSSGSATTTTEKNPDGSTTTTTTDKTTGTVTEVTKNTDGSTTTVETKKDGTVTETNKAADGTTGTVVTNKNGDITEVKSAVSTKAATEAAKTGEAVTLPVEVPAAKTAVDAPAVQVTVPKSAGSVKVEVPVEKVTPGTVAVIVKADGTEEIVKTSVLTENGVVLKLEGSATVKVIDNAKDFSDTNGHWAEDAISFVTAREMFAGTSATTFTPNSQMTRAQLMTVLARFDGVDTNGGSVWYEKGMEWAKANGVSDGSNPNGSITREQLATMLWRYSGSPVVEGGVDSFNDAGKVSGYATDAMRWAVETGLISGIGNNTLAPQGNATRAQLATILMRYCENVVE

Mean predicted aligned error: 20.44 Å